Protein AF-0000000076348740 (afdb_homodimer)

Solvent-accessible surface area (backbone atoms only — not comparable to full-atom values): 53067 Å² total; per-residue (Å²): 107,75,66,49,49,44,62,70,42,78,43,50,67,18,38,50,39,52,52,24,49,22,32,22,53,7,40,56,55,18,68,48,60,61,95,83,47,49,73,30,67,56,33,10,26,53,38,8,22,53,42,12,52,74,63,49,71,55,50,65,59,37,42,48,26,45,24,49,51,12,38,31,46,16,34,20,46,49,15,35,67,35,8,61,49,44,65,59,22,62,33,83,80,27,35,62,52,33,49,54,21,46,46,33,50,52,46,27,51,53,51,50,51,53,46,38,74,74,41,100,44,55,65,62,34,46,52,11,18,50,22,7,9,35,46,33,66,62,22,39,49,15,30,37,47,47,27,50,74,69,71,42,86,40,59,53,21,54,48,26,18,62,64,7,28,66,42,14,53,50,24,49,42,52,34,52,50,51,41,48,73,74,68,55,50,76,76,36,61,44,72,55,73,68,44,59,66,50,32,41,38,43,41,39,29,33,26,62,32,67,87,46,42,72,34,26,48,46,55,48,46,68,72,35,97,56,72,66,39,62,60,35,31,33,56,85,91,40,78,41,73,58,43,60,77,39,63,39,45,64,67,23,35,34,34,33,36,22,30,32,82,42,48,68,54,45,33,64,64,31,44,39,66,49,97,56,81,54,68,46,94,77,62,61,60,46,72,76,35,88,70,39,33,60,42,77,36,34,28,55,35,73,88,44,30,35,36,40,46,45,77,59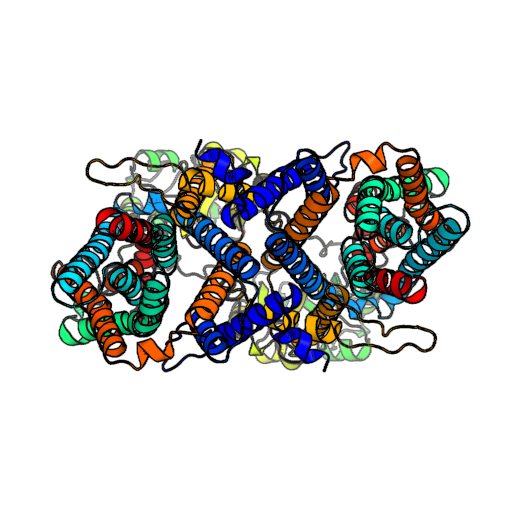,36,44,45,80,74,41,54,25,41,56,52,35,29,35,50,89,93,38,49,37,61,52,42,50,80,37,59,36,41,61,62,28,31,31,34,34,31,17,34,62,69,32,44,52,53,42,34,66,66,37,20,59,49,68,70,66,60,36,58,63,50,62,33,48,51,28,43,44,46,41,54,4,41,53,55,2,57,46,68,40,80,51,91,91,47,92,62,62,48,51,44,32,60,33,42,14,11,25,52,38,16,24,48,45,35,48,42,18,36,76,70,68,41,75,70,62,64,48,68,34,29,46,46,35,48,26,49,52,11,44,39,40,20,33,21,41,52,15,30,68,40,9,69,53,40,63,71,43,50,73,29,73,64,26,53,49,47,33,53,50,10,37,46,49,22,27,49,26,49,44,55,48,50,51,52,50,55,70,64,66,78,54,23,50,40,34,50,49,7,26,52,23,12,40,32,56,32,69,61,38,41,51,52,48,55,73,73,34,80,70,61,44,25,60,42,32,17,65,46,20,26,46,58,39,56,53,51,44,26,50,47,35,30,48,49,49,60,67,72,99,107,76,64,50,49,43,63,70,43,77,44,50,66,17,39,49,38,52,50,24,49,21,33,21,53,7,40,55,55,18,68,48,58,61,95,81,46,48,73,30,68,56,33,10,25,52,40,8,21,52,42,12,52,74,62,51,71,54,50,66,58,36,40,47,25,46,23,50,50,12,39,32,46,16,34,20,48,49,15,35,67,36,9,60,49,43,65,58,22,62,32,82,81,27,36,62,52,34,49,55,21,45,46,33,50,51,47,27,50,51,50,49,52,53,47,39,72,76,41,99,45,55,66,62,32,46,52,10,18,49,22,7,8,34,48,33,63,62,20,40,47,15,30,38,48,47,28,50,74,72,72,40,85,42,60,54,22,54,48,28,18,62,63,6,28,65,43,14,53,50,25,48,42,51,34,51,49,50,42,48,71,73,70,55,50,77,76,35,62,44,73,57,73,68,42,61,68,50,31,40,36,42,42,38,30,33,25,62,31,65,86,46,41,72,34,26,46,46,57,49,44,67,71,62,76,54,74,66,41,62,59,34,30,31,56,85,91,41,77,40,74,57,44,58,76,38,64,38,44,66,66,24,35,34,34,34,35,23,31,32,80,42,48,67,55,46,31,63,63,31,43,40,66,49,95,55,82,52,69,46,95,76,62,60,60,47,74,76,36,90,71,40,34,61,42,78,36,34,27,55,35,72,87,46,31,38,36,38,46,46,76,58,36,42,44,79,74,40,54,26,41,55,49,34,30,34,51,89,93,38,50,38,62,50,43,51,81,38,56,36,41,59,62,27,30,31,33,34,30,17,35,62,69,32,44,51,54,42,35,64,66,35,21,59,49,66,69,66,62,33,56,64,51,61,32,50,52,28,43,45,45,42,53,3,42,54,54,3,58,46,68,41,81,53,93,90,46,92,60,62,48,51,45,32,60,32,43,14,12,26,53,38,15,24,49,44,35,49,43,17,38,76,69,67,40,76,72,62,64,50,68,34,29,45,47,36,49,26,50,51,12,43,40,38,20,33,21,40,51,15,29,68,40,9,69,53,41,64,70,43,50,74,31,72,63,26,54,48,47,35,53,50,10,35,47,49,23,26,49,26,49,43,55,48,50,50,54,51,55,69,65,66,77,54,23,50,40,34,50,50,7,26,51,23,12,41,32,55,31,69,62,39,41,51,53,47,54,73,73,36,80,69,61,44,26,60,41,32,17,64,45,19,27,45,58,37,55,53,50,44,26,51,48,34,29,48,50,49,63,68,72,98

Organism: NCBI:txid165179

Nearest PDB structures (foldseek):
  4g65-assembly1_B  TM=6.252E-01  e=4.532E-05  Vibrio vulnificus CMCP6
  4g65-assembly1_A  TM=5.897E-01  e=9.072E-05  Vibrio vulnificus CMCP6
  4gvl-assembly1_A  TM=4.366E-01  e=5.879E-05  Geobacter sulfurreducens PCA
  4j9u-assembly2_G  TM=5.487E-01  e=6.119E-04  Vibrio parahaemolyticus RIMD 2210633
  4gx5-assembly1_B  TM=3.617E-01  e=1.462E-04  Geobacter sulfurreducens PCA

pLDDT: mean 83.14, std 12.77, range [36.91, 98.0]

InterPro domains:
  IPR006037 Regulator of K+ conductance, C-terminal [PF02080] (209-267)
  IPR006037 Regulator of K+ conductance, C-terminal [PF02080] (304-363)
  IPR006037 Regulator of K+ conductance, C-terminal [PS51202] (189-272)
  IPR006037 Regulator of K+ conductance, C-terminal [PS51202] (280-364)
  IPR006512 YidE/YbjL duplication [PF06826] (19-180)
  IPR006512 YidE/YbjL duplication [PF06826] (376-548)
  IPR006512 YidE/YbjL duplication [TIGR01625] (23-167)
  IPR006512 YidE/YbjL duplication [TIGR01625] (381-535)
  IPR036721 Regulator of K+ conductance, C-terminal domain superfamily [G3DSA:3.30.70.1450] (204-269)
  IPR036721 Regulator of K+ conductance, C-terminal domain superfamily [G3DSA:3.30.70.1450] (293-372)
  IPR036721 Regulator of K+ conductance, C-terminal domain superfamily [SSF116726] (201-270)
  IPR036721 Regulator of K+ conductance, C-term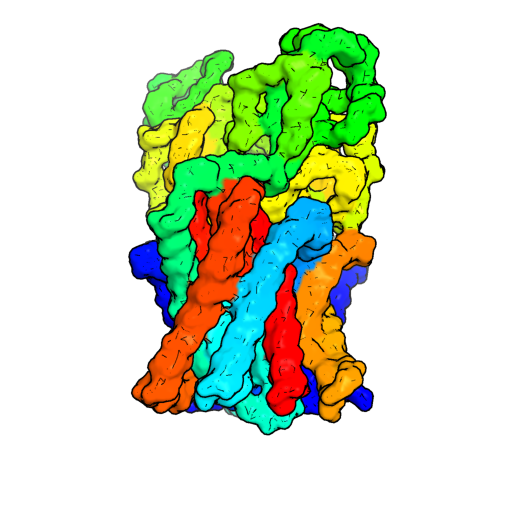inal domain superfamily [SSF116726] (291-364)
  IPR050144 AAE Transporter [PTHR30445] (24-527)

Secondary structure (DSSP, 8-state):
-HHHHHHTS-SHHHHHHHHHHHHHHHHHHHT--BTTB--TTHHHHHHHHHHHHTT----HHHHHHHHHHHHHHHHHHHHHHHHHHHHHHTSHHHHHHHHHHHHHHHHHHHHHHHHHHHTT--HHHHHHHHHHHTT-HHHHHHHHHHHHHTT---HHHHHHHHHHHHHHHHHHHHHHHHHHHHT--HHHHS----TTSB-EEEEEEEE--GGGTT-BHHHHHHH----EEEEEEEETTEEE---TTPBP-TT-EEEEEEEGGGHHHHHHHHEEE-S----STT--HHHH-SS-EEEEEE---GGGTT-BGGGGTHHHHHSEEEEEEEETTEEEE--TTPBP-TT-EEEEEE-HHHHHHHHHHH---HHHHTS--HHHHHHHHHHHHHHHH--B--TT-SS-B--HHHHHHHHHHHHHHHHGGGGT------HHHHHHHHHHHHHHHHHHHHHHHHHHHHHHHSSHHHHHHHHHHHHHHHHHHHHHHHHHHHHT-S-HHHHHHHHHHHTT-HHHHHHHHHHSSSSHHHHHHHHHHHHHHHHHHHHHHHHHHHH-/-HHHHHHTS-SHHHHHHHHHHHHHHHHHHHT--BTTB--TTHHHHHHHHHHHHTT----HHHHHHHHHHHHHHHHHHHHHHHHHHHHHHTSHHHHHHHHHHHHHHHHHHHHHHHHHHHTT--HHHHHHHHHHHTT-HHHHHHHHHHHHHTT---HHHHHHHHHHHHHHHHHHHHHHHHHHHHT--HHHHS----TTSS-EEEEEEEE--GGGTT-BHHHHHHHH---EEEEEEEETTEEE---TTPBP-TT-EEEEEEEGGGHHHHHHHHEEE-S----STT--HHHH-SS-EEEEEE---GGGTT-BGGGGTHHHHHSEEEEEEEETTEEEE--TTPBP-TT-EEEEEE-HHHHHHHHHHH---HHHHTS--HHHHHHHHHHHHHHHHPPB--TT-SS-B--HHHHHHHHHHHHHHHHGGGGT------HHHHHHHHHHHHHHHHHHHHHHHHHHHHHHHSSHHHHHHHHHHHHHHHHHHHHHHHHHHHHT-S-HHHHHHHHHHHTT-HHHHHHHHHHSSSSHHHHHHHHHHHHHHHHHHHHHHHHHHHH-

Radius of gyration: 31.46 Å; Cα contacts (8 Å, |Δi|>4): 2311; chains: 2; bounding box: 86×82×74 Å

Sequence (1104 aa):
MWFNGLIYDHSAVQGIVILSLICTLGLALGKIRVRGISLGIAFVFFVGIIAGHFGLSIDKDMLEFAESFGLTMFVYVLGLYVGPNFFGSMRHEGIALNLWSMAVIVVGTLFSLVLCWLLPVSLPDMVGILCGATTNTPALGAAQQALQQLGLPSGGAALGCAVTYPLGVVGVILAMMTMRKLFVKPADLEIRRNDEDDHTAIGQYIIVNPALNGNTIAEISLLTHRKFIISRVWRGDQVIVPQADTVLHTNDSVLVVTNKDEVSAMSILFGKKVDKDWNREKVDWNAIDAKVESRIIVVTRPGLNGKLLGHLSMRNTYGVNVSRVLRGDIRLLATDDLRLQYGDRLTVVGDPTSIDHVEQFLGNAVKTLNEPNLGAIFLGIILGLAIGTIPFNIPGMTAPVRLGIAGGPIVMGILIGALGPRVHFISYMTRSAGLMLRELGLALYLGCLGLEAGGQFFETVIRPEGLMWVGIGFAITVVPVLIVGLVILKTKKYDFGSICGILCGSMANPMALTYANDTIDGDTPSISYATVYPLGMFVRVIIAQVLIMFFVMWFNGLIYDHSAVQGIVILSLICTLGLALGKIRVRGISLGIAFVFFVGIIAGHFGLSIDKDMLEFAESFGLTMFVYVLGLYVGPNFFGSMRHEGIALNLWSMAVIVVGTLFSLVLCWLLPVSLPDMVGILCGATTNTPALGAAQQALQQLGLPSGGAALGCAVTYPLGVVGVILAMMTMRKLFVKPADLEIRRNDEDDHTAIGQYIIVNPALNGNTIAEISLLTHRKFIISRVWRGDQVIVPQADTVLHTNDSVLVVTNKDEVSAMSILFGKKVDKDWNREKVDWNAIDAKVESRIIVVTRPGLNGKLLGHLSMRNTYGVNVSRVLRGDIRLLATDDLRLQYGDRLTVVGDPTSIDHVEQFLGNAVKTLNEPNLGAIFLGIILGLAIGTIPFNIPGMTAPVRLGIAGGPIVMGILIGALGPRVHFISYMTRSAGLMLRELGLALYLGCLGLEAGGQFFETVIRPEGLMWVGIGFAITVVPVLIVGLVILKTKKYDFGSICGILCGSMANPMALTYANDTIDGDTPSISYATVYPLGMFVRVIIAQVLIMFFV

Foldseek 3Di:
DVVCCLFPPADPNVVVSLLVVLQVVQQVQQVDDDVLFGLHLLSSLVSLLVCLQVPTDYDPVSLVCLQLVLQLLQLLLVLLVLQACQVVLCDDPNVVLQVLLVLLVVVLLVLLVVCVVVDVDDLLLSLLLSCLLLVFVLLLVQLQQLCVVVVHDNLNSLLLNSLANVLSQVLLLVLLVVCCVPPDDPLLQPAPCPLPQQQKAKFKFAAAPQVQAFPFQLRLCVVDVFDKDWQWKDDPPDIDGHDRRDRDHHRIMTIMMGGSVCPVVVCVSRPGTDPDGPVDPDDLPCVVDVFKDKDWAAQADLVQQFPFLLVVPLCPPLVKDFQWKCDPNGIDGNDRRDRDHHGITTTIMGGPVSVVVVNVVRPRPPPSLPDAPVVLSVVLQVQLQVQQPDFDDDPQFPGTFGSHSSQSSSVSSSCCSNCVSNVSNRNDDDPVRSVVSNSSSVSSNSSSSSNVNSNCNCVCCVDPNNVVSNVSSSCSSNVSLNVSLVVVVVVSPHRSLLSQLSSCLSSVHVSSLVVSPVPRDDCNSVSSSSSNNSVNSNVSSVSSRCSSRNPD/DVVCCLFPPADPNVVVSLLVVLQVVQQVQQPDDDVLFGLHLLSSLVSLLVCLQVPTDYDPVSLVCLQLVLQLLQLLLVLLVLQACQVVLCDDVNVVLQVLLVLLVVCLLVLLVVCVVVDVDDLLLSLLLSCLLLVFVLLLVLLQQLCVVVVHDNLNSLLLNSLANVLSQVLLLVLLVVCCVPPDDPLLQPAPCPLPQQQKFKFKFAAAPQVQAFPFQLRLCVVPVFDKDWQWKDDPPDIDGHDRRDRDHHGIMTIMMHTSVCPVVVCVSRPGTDPDGPVDPDDLPCVVDVFKDKDWAAQADLVQQFPFLLVVPLCVPLVKDFQWKCDPNGIDGNDRRDRDHHGITTTIMGGPVSVVVVNVVRPRPPVSLPDAPVVLSVVLQVQLQVQQPDFDDDPQFPGTFGLHSSQSSSVSSSCCSNCVSVVSNRNDDDPVRSVVSSSSSVSSNSSSSSNVNSNCNCVCCVDPNNVVSNVSSSCSSNVSLNVSLVVVVVVVPHRSLLSQLSSCLSSVHVSSLVVSPVPRDDCNSVSSSSSNNSVNSNVSSVSSRCSSRNPD

Structure (mmCIF, N/CA/C/O backbone):
data_AF-0000000076348740-model_v1
#
loop_
_entity.id
_entity.type
_entity.pdbx_description
1 polymer 'Putative transporter'
#
loop_
_atom_site.group_PDB
_atom_site.id
_atom_site.type_symbol
_atom_site.label_atom_id
_atom_site.label_alt_id
_atom_site.label_comp_id
_atom_site.label_asym_id
_atom_site.label_entity_id
_atom_site.label_seq_id
_atom_site.pdbx_PDB_ins_code
_atom_site.Cartn_x
_atom_site.Cartn_y
_atom_site.Cartn_z
_atom_site.occupancy
_atom_site.B_iso_or_equiv
_atom_site.auth_seq_id
_atom_site.auth_comp_id
_atom_site.auth_asym_id
_atom_site.auth_atom_id
_atom_site.pdbx_PDB_model_num
ATOM 1 N N . MET A 1 1 ? 4.301 -15.336 -33.25 1 54.78 1 MET A N 1
ATOM 2 C CA . MET A 1 1 ? 4.867 -14.055 -32.812 1 54.78 1 MET A CA 1
ATOM 3 C C . MET A 1 1 ? 4.977 -13.992 -31.297 1 54.78 1 MET A C 1
ATOM 5 O O . MET A 1 1 ? 4.238 -14.672 -30.578 1 54.78 1 MET A O 1
ATOM 9 N N . TRP A 1 2 ? 6.055 -13.578 -30.859 1 63.94 2 TRP A N 1
ATOM 10 C CA . TRP A 1 2 ? 6.418 -13.57 -29.453 1 63.94 2 TRP A CA 1
ATOM 11 C C . TRP A 1 2 ? 5.262 -13.07 -28.594 1 63.94 2 TRP A C 1
ATOM 13 O O . TRP A 1 2 ? 5.102 -13.5 -27.453 1 63.94 2 TRP A O 1
ATOM 23 N N . PHE A 1 3 ? 4.371 -12.383 -29.203 1 72.5 3 PHE A N 1
ATOM 24 C CA . PHE A 1 3 ? 3.26 -11.828 -28.438 1 72.5 3 PHE A CA 1
ATOM 25 C C . PHE A 1 3 ? 2.17 -12.867 -28.234 1 72.5 3 PHE A C 1
ATOM 27 O O . PHE A 1 3 ? 1.405 -12.797 -27.266 1 72.5 3 PHE A O 1
ATOM 34 N N . ASN A 1 4 ? 2.162 -13.828 -29.094 1 72 4 ASN A N 1
ATOM 35 C CA . ASN A 1 4 ? 1.134 -14.852 -28.953 1 72 4 ASN A CA 1
ATOM 36 C C . ASN A 1 4 ? 1.353 -15.703 -27.719 1 72 4 ASN A C 1
ATOM 38 O O . ASN A 1 4 ? 0.391 -16.125 -27.078 1 72 4 ASN A O 1
ATOM 42 N N . GLY A 1 5 ? 2.605 -15.844 -27.375 1 74.12 5 GLY A N 1
ATOM 43 C CA . GLY A 1 5 ? 2.914 -16.609 -26.188 1 74.12 5 GLY A CA 1
ATOM 44 C C . GLY A 1 5 ? 2.506 -15.914 -24.906 1 74.12 5 GLY A C 1
ATOM 45 O O . GLY A 1 5 ? 2.189 -16.562 -23.906 1 74.12 5 GLY A O 1
ATOM 46 N N . LEU A 1 6 ? 2.373 -14.672 -25.062 1 79.88 6 LEU A N 1
ATOM 47 C CA . LEU A 1 6 ? 2.01 -13.883 -23.891 1 79.88 6 LEU A CA 1
ATOM 48 C C . LEU A 1 6 ? 0.513 -13.977 -23.625 1 79.88 6 LEU A C 1
ATOM 50 O O . LEU A 1 6 ? 0.07 -13.742 -22.5 1 79.88 6 LEU A O 1
ATOM 54 N N . ILE A 1 7 ? -0.217 -14.438 -24.625 1 82.81 7 ILE A N 1
ATOM 55 C CA . ILE A 1 7 ? -1.665 -14.352 -24.469 1 82.81 7 ILE A CA 1
ATOM 56 C C . ILE A 1 7 ? -2.271 -15.75 -24.469 1 82.81 7 ILE A C 1
ATOM 58 O O . ILE A 1 7 ? -3.229 -16.016 -23.734 1 82.81 7 ILE A O 1
ATOM 62 N N . TYR A 1 8 ? -1.641 -16.75 -25.156 1 81.44 8 TYR A N 1
ATOM 63 C CA . TYR A 1 8 ? -2.383 -17.969 -25.391 1 81.44 8 TYR A CA 1
ATOM 64 C C . TYR A 1 8 ? -1.697 -19.156 -24.734 1 81.44 8 TYR A C 1
ATOM 66 O O . TYR A 1 8 ? -2.344 -20.156 -24.422 1 81.44 8 TYR A O 1
ATOM 74 N N . ASP A 1 9 ? -0.417 -19.062 -24.484 1 82.12 9 ASP A N 1
ATOM 75 C CA . ASP A 1 9 ? 0.283 -20.188 -23.859 1 82.12 9 ASP A CA 1
ATOM 76 C C . ASP A 1 9 ? 0.207 -20.094 -22.328 1 82.12 9 ASP A C 1
ATOM 78 O O . ASP A 1 9 ? 0.736 -19.156 -21.734 1 82.12 9 ASP A O 1
ATOM 82 N N . HIS A 1 10 ? -0.442 -21.141 -21.828 1 86.38 10 HIS A N 1
ATOM 83 C CA . HIS A 1 10 ? -0.623 -21.125 -20.375 1 86.38 10 HIS A CA 1
ATOM 84 C C . HIS A 1 10 ? 0.719 -21.156 -19.656 1 86.38 10 HIS A C 1
ATOM 86 O O . HIS A 1 10 ? 1.498 -22.094 -19.844 1 86.38 10 HIS A O 1
ATOM 92 N N . SER A 1 11 ? 1.05 -20.125 -19.062 1 89.38 11 SER A N 1
ATOM 93 C CA . SER A 1 11 ? 2.219 -19.938 -18.219 1 89.38 11 SER A CA 1
ATOM 94 C C . SER A 1 11 ? 1.945 -18.891 -17.125 1 89.38 11 SER A C 1
ATOM 96 O O . SER A 1 11 ? 0.912 -18.219 -17.141 1 89.38 11 SER A O 1
ATOM 98 N N . ALA A 1 12 ? 2.781 -18.875 -16.172 1 91.06 12 ALA A N 1
ATOM 99 C CA . ALA A 1 12 ? 2.625 -17.891 -15.109 1 91.06 12 ALA A CA 1
ATOM 100 C C . ALA A 1 12 ? 2.648 -16.469 -15.68 1 91.06 12 ALA A C 1
ATOM 102 O O . ALA A 1 12 ? 1.854 -15.625 -15.273 1 91.06 12 ALA A O 1
ATOM 103 N N . VAL A 1 13 ? 3.502 -16.266 -16.641 1 90.25 13 VAL A N 1
ATOM 104 C CA . VAL A 1 13 ? 3.641 -14.945 -17.266 1 90.25 13 VAL A CA 1
ATOM 105 C C . VAL A 1 13 ? 2.357 -14.586 -18 1 90.25 13 VAL A C 1
ATOM 107 O O . VAL A 1 13 ? 1.868 -13.453 -17.906 1 90.25 13 VAL A O 1
ATOM 110 N N . GLN A 1 14 ? 1.89 -15.523 -18.734 1 93.56 14 GLN A N 1
ATOM 111 C CA . GLN A 1 14 ? 0.645 -15.312 -19.469 1 93.56 14 GLN A CA 1
ATOM 112 C C . GLN A 1 14 ? -0.504 -14.992 -18.516 1 93.56 14 GLN A C 1
ATOM 114 O O . GLN A 1 14 ? -1.33 -14.125 -18.797 1 93.56 14 GLN A O 1
ATOM 119 N N . GLY A 1 15 ? -0.578 -15.719 -17.406 1 95.19 15 GLY A N 1
ATOM 120 C CA . GLY A 1 15 ? -1.602 -15.438 -16.406 1 95.19 15 GLY A CA 1
ATOM 121 C C . GLY A 1 15 ? -1.53 -14.023 -15.867 1 95.19 15 GLY A C 1
ATOM 122 O O . GLY A 1 15 ? -2.559 -13.359 -15.711 1 95.19 15 GLY A O 1
ATOM 123 N N . ILE A 1 16 ? -0.339 -13.594 -15.625 1 96.38 16 ILE A N 1
ATOM 124 C CA . ILE A 1 16 ? -0.127 -12.25 -15.094 1 96.38 16 ILE A CA 1
ATOM 125 C C . ILE A 1 16 ? -0.538 -11.211 -16.141 1 96.38 16 ILE A C 1
ATOM 127 O O . ILE A 1 16 ? -1.159 -10.203 -15.797 1 96.38 16 ILE A O 1
ATOM 131 N N . VAL A 1 17 ? -0.234 -11.453 -17.359 1 95.81 17 VAL A N 1
ATOM 132 C CA . VAL A 1 17 ? -0.548 -10.523 -18.438 1 95.81 17 VAL A CA 1
ATOM 133 C C . VAL A 1 17 ? -2.062 -10.398 -18.594 1 95.81 17 VAL A C 1
ATOM 135 O O . VAL A 1 17 ? -2.594 -9.289 -18.688 1 95.81 17 VAL A O 1
ATOM 138 N N . ILE A 1 18 ? -2.723 -11.508 -18.609 1 96.81 18 ILE A N 1
ATOM 139 C CA . ILE A 1 18 ? -4.168 -11.508 -18.812 1 96.81 18 ILE A CA 1
ATOM 140 C C . ILE A 1 18 ? -4.848 -10.797 -17.641 1 96.81 18 ILE A C 1
ATOM 142 O O . ILE A 1 18 ? -5.719 -9.945 -17.844 1 96.81 18 ILE A O 1
ATOM 146 N N . LEU A 1 19 ? -4.473 -11.117 -16.438 1 97.69 19 LEU A N 1
ATOM 147 C CA . LEU A 1 19 ? -5.078 -10.492 -15.266 1 97.69 19 LEU A CA 1
ATOM 148 C C . LEU A 1 19 ? -4.77 -9 -15.227 1 97.69 19 LEU A C 1
ATOM 150 O O . LEU A 1 19 ? -5.625 -8.188 -14.859 1 97.69 19 LEU A O 1
ATOM 154 N N . SER A 1 20 ? -3.547 -8.68 -15.586 1 97.56 20 SER A N 1
ATOM 155 C CA . SER A 1 20 ? -3.172 -7.27 -15.625 1 97.56 20 SER A CA 1
ATOM 156 C C . SER A 1 20 ? -3.967 -6.512 -16.688 1 97.56 20 SER A C 1
ATOM 158 O O . SER A 1 20 ? -4.332 -5.352 -16.484 1 97.56 20 SER A O 1
ATOM 160 N N . LEU A 1 21 ? -4.18 -7.145 -17.75 1 97.12 21 LEU A N 1
ATOM 161 C CA . LEU A 1 21 ? -4.969 -6.539 -18.828 1 97.12 21 LEU A CA 1
ATOM 162 C C . LEU A 1 21 ? -6.398 -6.277 -18.359 1 97.12 21 LEU A C 1
ATOM 164 O O . LEU A 1 21 ? -6.941 -5.191 -18.578 1 97.12 21 LEU A O 1
ATOM 168 N N . ILE A 1 22 ? -6.965 -7.242 -17.766 1 97.81 22 ILE A N 1
ATOM 169 C CA . ILE A 1 22 ? -8.32 -7.137 -17.25 1 97.81 22 ILE A CA 1
ATOM 170 C C . ILE A 1 22 ? -8.398 -6.012 -16.219 1 97.81 22 ILE A C 1
ATOM 172 O O . ILE A 1 22 ? -9.305 -5.176 -16.266 1 97.81 22 ILE A O 1
ATOM 176 N N . CYS A 1 23 ? -7.438 -5.973 -15.312 1 97.31 23 CYS A N 1
ATOM 177 C CA . CYS A 1 23 ? -7.426 -4.973 -14.258 1 97.31 23 CYS A CA 1
ATOM 178 C C . CYS A 1 23 ? -7.188 -3.578 -14.828 1 97.31 23 CYS A C 1
ATOM 180 O O . CYS A 1 23 ? -7.836 -2.615 -14.414 1 97.31 23 CYS A O 1
ATOM 182 N N . THR A 1 24 ? -6.273 -3.477 -15.781 1 96.62 24 THR A N 1
ATOM 183 C CA . THR A 1 24 ? -5.969 -2.189 -16.391 1 96.62 24 THR A CA 1
ATOM 184 C C . THR A 1 24 ? -7.207 -1.615 -17.078 1 96.62 24 THR A C 1
ATOM 186 O O . THR A 1 24 ? -7.582 -0.468 -16.844 1 96.62 24 THR A O 1
ATOM 189 N N . LEU A 1 25 ? -7.812 -2.391 -17.859 1 97.12 25 LEU A N 1
ATOM 190 C CA . LEU A 1 25 ? -8.969 -1.927 -18.625 1 97.12 25 LEU A CA 1
ATOM 191 C C . LEU A 1 25 ? -10.164 -1.697 -17.703 1 97.12 25 LEU A C 1
ATOM 193 O O . LEU A 1 25 ? -10.891 -0.717 -17.859 1 97.12 25 LEU A O 1
ATOM 197 N N . GLY A 1 26 ? -10.352 -2.611 -16.797 1 96.44 26 GLY A N 1
ATOM 198 C CA . GLY A 1 26 ? -11.453 -2.459 -15.859 1 96.44 26 GLY A CA 1
ATOM 199 C C . GLY A 1 26 ? -11.336 -1.209 -15.008 1 96.44 26 GLY A C 1
ATOM 200 O O . GLY A 1 26 ? -12.312 -0.467 -14.852 1 96.44 26 GLY A O 1
ATOM 201 N N . LEU A 1 27 ? -10.188 -0.972 -14.461 1 93.19 27 LEU A N 1
ATOM 202 C CA . LEU A 1 27 ? -9.977 0.186 -13.602 1 93.19 27 LEU A CA 1
ATOM 203 C C . LEU A 1 27 ? -10.008 1.479 -14.406 1 93.19 27 LEU A C 1
ATOM 205 O O . LEU A 1 27 ? -10.453 2.518 -13.906 1 93.19 27 LEU A O 1
ATOM 209 N N . ALA A 1 28 ? -9.531 1.426 -15.641 1 92.19 28 ALA A N 1
ATOM 210 C CA . ALA A 1 28 ? -9.625 2.588 -16.516 1 92.19 28 ALA A CA 1
ATOM 211 C C . ALA A 1 28 ? -11.086 2.955 -16.781 1 92.19 28 ALA A C 1
ATOM 213 O O . ALA A 1 28 ? -11.453 4.133 -16.75 1 92.19 28 ALA A O 1
ATOM 214 N N . LEU A 1 29 ? -11.875 1.987 -17.031 1 92.88 29 LEU A N 1
ATOM 215 C CA . LEU A 1 29 ? -13.297 2.215 -17.266 1 92.88 29 LEU A CA 1
ATOM 216 C C . LEU A 1 29 ? -14 2.688 -16 1 92.88 29 LEU A C 1
ATOM 218 O O . LEU A 1 29 ? -14.984 3.422 -16.078 1 92.88 29 LEU A O 1
ATOM 222 N N . GLY A 1 30 ? -13.508 2.215 -14.922 1 89.38 30 GLY A N 1
ATOM 223 C CA . GLY A 1 30 ? -14.086 2.602 -13.641 1 89.38 30 GLY A CA 1
ATOM 224 C C . GLY A 1 30 ? -13.969 4.086 -13.359 1 89.38 30 GLY A C 1
ATOM 225 O O . GLY A 1 30 ? -14.734 4.633 -12.562 1 89.38 30 GLY A O 1
ATOM 226 N N . LYS A 1 31 ? -13.055 4.734 -14.023 1 82.75 31 LYS A N 1
ATOM 227 C CA . LYS A 1 31 ? -12.852 6.164 -13.805 1 82.75 31 LYS A CA 1
ATOM 228 C C . LYS A 1 31 ? -13.828 6.992 -14.633 1 82.75 31 LYS A C 1
ATOM 230 O O . LYS A 1 31 ? -14.023 8.18 -14.367 1 82.75 31 LYS A O 1
ATOM 235 N N . ILE A 1 32 ? -14.43 6.371 -15.547 1 85.75 32 ILE A N 1
ATOM 236 C CA . ILE A 1 32 ? -15.383 7.074 -16.406 1 85.75 32 ILE A CA 1
ATOM 237 C C . ILE A 1 32 ? -16.703 7.25 -15.664 1 85.75 32 ILE A C 1
ATOM 239 O O . ILE A 1 32 ? -17.25 6.285 -15.125 1 85.75 32 ILE A O 1
ATOM 243 N N . ARG A 1 33 ? -17.172 8.484 -15.664 1 82.75 33 ARG A N 1
ATOM 244 C CA . ARG A 1 33 ? -18.438 8.789 -15 1 82.75 33 ARG A CA 1
ATOM 245 C C . ARG A 1 33 ? -19.5 9.18 -16.016 1 82.75 33 ARG A C 1
ATOM 247 O O . ARG A 1 33 ? -19.234 9.945 -16.938 1 82.75 33 ARG A O 1
ATOM 254 N N . VAL A 1 34 ? -20.547 8.445 -15.969 1 82.25 34 VAL A N 1
ATOM 255 C CA . VAL A 1 34 ? -21.703 8.781 -16.781 1 82.25 34 VAL A CA 1
ATOM 256 C C . VAL A 1 34 ? -22.781 9.438 -15.906 1 82.25 34 VAL A C 1
ATOM 258 O O . VAL A 1 34 ? -23.359 8.781 -15.039 1 82.25 34 VAL A O 1
ATOM 261 N N . ARG A 1 35 ? -23.062 10.695 -16.156 1 77.56 35 ARG A N 1
ATOM 262 C CA . ARG A 1 35 ? -24.016 11.477 -15.383 1 77.56 35 ARG A CA 1
ATOM 263 C C . ARG A 1 35 ? -23.641 11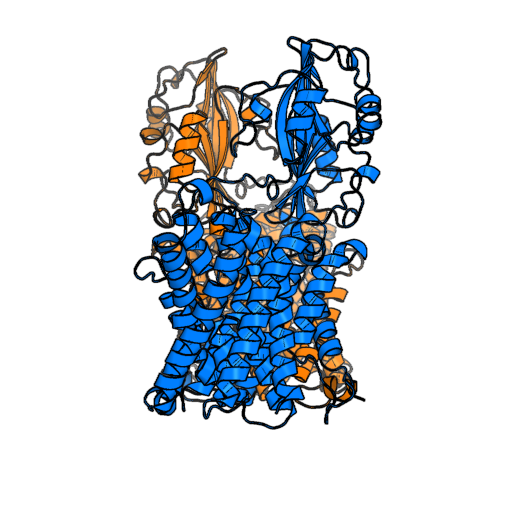.492 -13.898 1 77.56 35 ARG A C 1
ATOM 265 O O . ARG A 1 35 ? -24.5 11.281 -13.039 1 77.56 35 ARG A O 1
ATOM 272 N N . GLY A 1 36 ? -22.328 11.414 -13.688 1 71.31 36 GLY A N 1
ATOM 273 C CA . GLY A 1 36 ? -21.797 11.547 -12.344 1 71.31 36 GLY A CA 1
ATOM 274 C C . GLY A 1 36 ? -21.688 10.227 -11.609 1 71.31 36 GLY A C 1
ATOM 275 O O . GLY A 1 36 ? -21.266 10.18 -10.453 1 71.31 36 GLY A O 1
ATOM 276 N N . ILE A 1 37 ? -22.094 9.125 -12.234 1 78.19 37 ILE A N 1
ATOM 277 C CA . ILE A 1 37 ? -22.109 7.824 -11.562 1 78.19 37 ILE A CA 1
ATOM 278 C C . ILE A 1 37 ? -21.094 6.895 -12.242 1 78.19 37 ILE A C 1
ATOM 280 O O . ILE A 1 37 ? -20.984 6.871 -13.469 1 78.19 37 ILE A O 1
ATOM 284 N N . SER A 1 38 ? -20.234 6.25 -11.477 1 83.31 38 SER A N 1
ATOM 285 C CA . SER A 1 38 ? -19.328 5.227 -11.977 1 83.31 38 SER A CA 1
ATOM 286 C C . SER A 1 38 ? -19.5 3.914 -11.227 1 83.31 38 SER A C 1
ATOM 288 O O . SER A 1 38 ? -19.859 3.914 -10.047 1 83.31 38 SER A O 1
ATOM 290 N N . LEU A 1 39 ? -19.312 2.795 -11.859 1 84.56 39 LEU A N 1
ATOM 291 C CA . LEU A 1 39 ? -19.375 1.489 -11.211 1 84.56 39 LEU A CA 1
ATOM 292 C C . LEU A 1 39 ? -18.047 1.157 -10.523 1 84.56 39 LEU A C 1
ATOM 294 O O . LEU A 1 39 ? -17.953 0.161 -9.805 1 84.56 39 LEU A O 1
ATOM 298 N N . GLY A 1 40 ? -17.062 2.002 -10.781 1 85.75 40 GLY A N 1
ATOM 299 C CA . GLY A 1 40 ? -15.789 1.871 -10.094 1 85.75 40 GLY A CA 1
ATOM 300 C C . GLY A 1 40 ? -15.062 0.576 -10.414 1 85.75 40 GLY A C 1
ATOM 301 O O . GLY A 1 40 ? -14.898 0.225 -11.586 1 85.75 40 GLY A O 1
ATOM 302 N N . ILE A 1 41 ? -14.664 -0.159 -9.367 1 88.12 41 ILE A N 1
ATOM 303 C CA . ILE A 1 41 ? -13.805 -1.329 -9.492 1 88.12 41 ILE A CA 1
ATOM 304 C C . ILE A 1 41 ? -14.617 -2.51 -10.023 1 88.12 41 ILE A C 1
ATOM 306 O O . ILE A 1 41 ? -14.047 -3.508 -10.477 1 88.12 41 ILE A O 1
ATOM 310 N N . ALA A 1 42 ? -15.938 -2.428 -10.07 1 88.94 42 ALA A N 1
ATOM 311 C CA . ALA A 1 42 ? -16.797 -3.488 -10.594 1 88.94 42 ALA A CA 1
ATOM 312 C C . ALA A 1 42 ? -16.547 -3.713 -12.086 1 88.94 42 ALA A C 1
ATOM 314 O O . ALA A 1 42 ? -16.812 -4.797 -12.609 1 88.94 42 ALA A O 1
ATOM 315 N N . PHE A 1 43 ? -16.047 -2.719 -12.742 1 93.81 43 PHE A N 1
ATOM 316 C CA . PHE A 1 43 ? -15.758 -2.85 -14.164 1 93.81 43 PHE A CA 1
ATOM 317 C C . PHE A 1 43 ? -14.695 -3.912 -14.398 1 93.81 43 PHE A C 1
ATOM 319 O O . PHE A 1 43 ? -14.602 -4.48 -15.492 1 93.81 43 PHE A O 1
ATOM 326 N N . VAL A 1 44 ? -13.844 -4.168 -13.445 1 95.5 44 VAL A N 1
ATOM 327 C CA . VAL A 1 44 ? -12.867 -5.242 -13.57 1 95.5 44 VAL A CA 1
ATOM 328 C C . VAL A 1 44 ? -13.578 -6.578 -13.758 1 95.5 44 VAL A C 1
ATOM 330 O O . VAL A 1 44 ? -13.141 -7.418 -14.547 1 95.5 44 VAL A O 1
ATOM 333 N N . PHE A 1 45 ? -14.641 -6.742 -12.992 1 93.94 45 PHE A N 1
ATOM 334 C CA . PHE A 1 45 ? -15.477 -7.93 -13.117 1 93.94 45 PHE A CA 1
ATOM 335 C C . PHE A 1 45 ? -16.031 -8.062 -14.531 1 93.94 45 PHE A C 1
ATOM 337 O O . PHE A 1 45 ? -15.953 -9.133 -15.133 1 93.94 45 PHE A O 1
ATOM 344 N N . PHE A 1 46 ? -16.484 -7.043 -15.125 1 93.75 46 PHE A N 1
ATOM 345 C CA . PHE A 1 46 ? -17.125 -7.047 -16.438 1 93.75 46 PHE A CA 1
ATOM 346 C C . PHE A 1 46 ? -16.094 -7.262 -17.531 1 93.75 46 PHE A C 1
ATOM 348 O O . PHE A 1 46 ? -16.359 -7.969 -18.516 1 93.75 46 PHE A O 1
ATOM 355 N N . VAL A 1 47 ? -14.992 -6.598 -17.391 1 96.44 47 VAL A N 1
ATOM 356 C CA . VAL A 1 47 ? -13.938 -6.812 -18.375 1 96.44 47 VAL A CA 1
ATOM 357 C C . VAL A 1 47 ? -13.461 -8.266 -18.312 1 96.44 47 VAL A C 1
ATOM 359 O O . VAL A 1 47 ? -13.117 -8.859 -19.344 1 96.44 47 VAL A O 1
ATOM 362 N N . GLY A 1 48 ? -13.383 -8.805 -17.109 1 96.56 48 GLY A N 1
ATOM 363 C CA . GLY A 1 48 ? -13.086 -10.227 -16.984 1 96.56 48 GLY A CA 1
ATOM 364 C C . GLY A 1 48 ? -14.062 -11.109 -17.734 1 96.56 48 GLY A C 1
ATOM 365 O O . GLY A 1 48 ? -13.656 -12.047 -18.422 1 96.56 48 GLY A O 1
ATOM 366 N N . ILE A 1 49 ? -15.312 -10.805 -17.641 1 93.88 49 ILE A N 1
ATOM 367 C CA . ILE A 1 49 ? -16.359 -11.562 -18.328 1 93.88 49 ILE A CA 1
ATOM 368 C C . ILE A 1 49 ? -16.141 -11.477 -19.844 1 93.88 49 ILE A C 1
ATOM 370 O O . ILE A 1 49 ? -16.219 -12.484 -20.547 1 93.88 49 ILE A O 1
ATOM 374 N N . ILE A 1 50 ? -15.898 -10.281 -20.312 1 95.06 50 ILE A N 1
ATOM 375 C CA . ILE A 1 50 ? -15.688 -10.07 -21.75 1 95.06 50 ILE A CA 1
ATOM 376 C C . ILE A 1 50 ? -14.469 -10.859 -22.203 1 95.06 50 ILE A C 1
ATOM 378 O O . ILE A 1 50 ? -14.492 -11.492 -23.266 1 95.06 50 ILE A O 1
ATOM 382 N N . ALA A 1 51 ? -13.414 -10.812 -21.438 1 95.75 51 ALA A N 1
ATOM 383 C CA . ALA A 1 51 ? -12.203 -11.555 -21.766 1 95.75 51 ALA A CA 1
ATOM 384 C C . ALA A 1 51 ? -12.477 -13.055 -21.828 1 95.75 51 ALA A C 1
ATOM 386 O O . ALA A 1 51 ? -12.016 -13.742 -22.75 1 95.75 51 ALA A O 1
ATOM 387 N N . GLY A 1 52 ? -13.188 -13.539 -20.844 1 93.81 52 GLY A N 1
ATOM 388 C CA . GLY A 1 52 ? -13.555 -14.945 -20.844 1 93.81 52 GLY A CA 1
ATOM 389 C C . GLY A 1 52 ? -14.43 -15.336 -22.031 1 93.81 52 GLY A C 1
ATOM 390 O O . GLY A 1 52 ? -14.289 -16.422 -22.578 1 93.81 52 GLY A O 1
ATOM 391 N N . HIS A 1 53 ? -15.266 -14.477 -22.406 1 92.25 53 HIS A N 1
ATOM 392 C CA . HIS A 1 53 ? -16.156 -14.719 -23.531 1 92.25 53 HIS A CA 1
ATOM 393 C C . HIS A 1 53 ? -15.383 -14.812 -24.828 1 92.25 53 HIS A C 1
ATOM 395 O O . HIS A 1 53 ? -15.734 -15.609 -25.703 1 92.25 53 HIS A O 1
ATOM 401 N N . PHE A 1 54 ? -14.367 -14.031 -24.953 1 92.56 54 PHE A N 1
ATOM 402 C CA . PHE A 1 54 ? -13.57 -14.031 -26.172 1 92.56 54 PHE A CA 1
ATOM 403 C C . PHE A 1 54 ? -12.547 -15.164 -26.156 1 92.56 54 PHE A C 1
ATOM 405 O O . PHE A 1 54 ? -11.68 -15.242 -27.031 1 92.56 54 PHE A O 1
ATOM 412 N N . GLY A 1 55 ? -12.586 -15.938 -25.125 1 90.38 55 GLY A N 1
ATOM 413 C CA . GLY A 1 55 ? -11.812 -17.172 -25.141 1 90.38 55 GLY A CA 1
ATOM 414 C C . GLY A 1 55 ? -10.5 -17.062 -24.391 1 90.38 55 GLY A C 1
ATOM 415 O O . GLY A 1 55 ? -9.695 -17.984 -24.406 1 90.38 55 GLY A O 1
ATOM 416 N N . LEU A 1 56 ? -10.234 -15.992 -23.75 1 93.44 56 LEU A N 1
ATOM 417 C CA . LEU A 1 56 ? -9.031 -15.898 -22.922 1 93.44 56 LEU A CA 1
ATOM 418 C C . LEU A 1 56 ? -9.164 -16.766 -21.672 1 93.44 56 LEU A C 1
ATOM 420 O O . LEU A 1 56 ? -10.25 -16.844 -21.078 1 93.44 56 LEU A O 1
ATOM 424 N N . SER A 1 57 ? -8.094 -17.469 -21.375 1 93 57 SER A N 1
ATOM 425 C CA . SER A 1 57 ? -8.109 -18.312 -20.188 1 93 57 SER A CA 1
ATOM 426 C C . SER A 1 57 ? -6.727 -18.406 -19.547 1 93 57 SER A C 1
ATOM 428 O O . SER A 1 57 ? -5.715 -18.156 -20.203 1 93 57 SER A O 1
ATOM 430 N N . ILE A 1 58 ? -6.742 -18.656 -18.297 1 94.75 58 ILE A N 1
ATOM 431 C CA . ILE A 1 58 ? -5.535 -18.891 -17.5 1 94.75 58 ILE A CA 1
ATOM 432 C C . ILE A 1 58 ? -5.598 -20.281 -16.875 1 94.75 58 ILE A C 1
ATOM 434 O O . ILE A 1 58 ? -6.672 -20.875 -16.781 1 94.75 58 ILE A O 1
ATOM 438 N N . ASP A 1 59 ? -4.398 -20.891 -16.656 1 94.94 59 ASP A N 1
ATOM 439 C CA . ASP A 1 59 ? -4.355 -22.172 -15.969 1 94.94 59 ASP A CA 1
ATOM 440 C C . ASP A 1 59 ? -5.289 -22.188 -14.766 1 94.94 59 ASP A C 1
ATOM 442 O O . ASP A 1 59 ? -5.344 -21.219 -14.008 1 94.94 59 ASP A O 1
ATOM 446 N N . LYS A 1 60 ? -6.008 -23.297 -14.641 1 93.5 60 LYS A N 1
ATOM 447 C CA . LYS A 1 60 ? -7.07 -23.391 -13.648 1 93.5 60 LYS A CA 1
ATOM 448 C C . LYS A 1 60 ? -6.516 -23.219 -12.234 1 93.5 60 LYS A C 1
ATOM 450 O O . LYS A 1 60 ? -7.102 -22.5 -11.414 1 93.5 60 LYS A O 1
ATOM 455 N N . ASP A 1 61 ? -5.426 -23.875 -11.875 1 94.88 61 ASP A N 1
ATOM 456 C CA . ASP A 1 61 ? -4.84 -23.797 -10.539 1 94.88 61 ASP A CA 1
ATOM 457 C C . ASP A 1 61 ? -4.305 -22.406 -10.25 1 94.88 61 ASP A C 1
ATOM 459 O O . ASP A 1 61 ? -4.438 -21.891 -9.141 1 94.88 61 ASP A O 1
ATOM 463 N N . MET A 1 62 ? -3.721 -21.812 -11.312 1 96.38 62 MET A N 1
ATOM 464 C CA . MET A 1 62 ? -3.217 -20.453 -11.164 1 96.38 62 MET A CA 1
ATOM 465 C C . MET A 1 62 ? -4.359 -19.469 -10.914 1 96.38 62 MET A C 1
ATOM 467 O O . MET A 1 62 ? -4.238 -18.578 -10.078 1 96.38 62 MET A O 1
ATOM 471 N N . LEU A 1 63 ? -5.406 -19.703 -11.648 1 96.06 63 LEU A N 1
ATOM 472 C CA . LEU A 1 63 ? -6.578 -18.844 -11.516 1 96.06 63 LEU A CA 1
ATOM 473 C C . LEU A 1 63 ? -7.191 -18.984 -10.117 1 96.06 63 LEU A C 1
ATOM 475 O O . LEU A 1 63 ? -7.539 -17.984 -9.492 1 96.06 63 LEU A O 1
ATOM 479 N N . GLU A 1 64 ? -7.332 -20.172 -9.656 1 93.5 64 GLU A N 1
ATOM 480 C CA . GLU A 1 64 ? -7.91 -20.422 -8.344 1 93.5 64 GLU A CA 1
ATOM 481 C C . GLU A 1 64 ? -7.074 -19.781 -7.238 1 93.5 64 GLU A C 1
ATOM 483 O O . GLU A 1 64 ? -7.617 -19.25 -6.273 1 93.5 64 GLU A O 1
ATOM 488 N N . PHE A 1 65 ? -5.816 -19.859 -7.359 1 96.25 65 PHE A N 1
ATOM 489 C CA . PHE A 1 65 ? -4.926 -19.266 -6.367 1 96.25 65 PHE A CA 1
ATOM 490 C C . PHE A 1 65 ? -5.059 -17.75 -6.363 1 96.25 65 PHE A C 1
ATOM 492 O O . PHE A 1 65 ? -5.199 -17.141 -5.305 1 96.25 65 PHE A O 1
ATOM 499 N N . ALA A 1 66 ? -4.973 -17.156 -7.574 1 97.25 66 ALA A N 1
ATOM 500 C CA . ALA A 1 66 ? -5.066 -15.703 -7.691 1 97.25 66 ALA A CA 1
ATOM 501 C C . ALA A 1 66 ? -6.395 -15.195 -7.133 1 97.25 66 ALA A C 1
ATOM 503 O O . ALA A 1 66 ? -6.434 -14.172 -6.449 1 97.25 66 ALA A O 1
ATOM 504 N N . GLU A 1 67 ? -7.422 -15.922 -7.43 1 95.38 67 GLU A N 1
ATOM 505 C CA . GLU A 1 67 ? -8.758 -15.562 -6.969 1 95.38 67 GLU A CA 1
ATOM 506 C C . GLU A 1 67 ? -8.859 -15.617 -5.449 1 95.38 67 GLU A C 1
ATOM 508 O O . GLU A 1 67 ? -9.32 -14.664 -4.816 1 95.38 67 GLU A O 1
ATOM 513 N N . SER A 1 68 ? -8.422 -16.719 -4.836 1 94.31 68 SER A N 1
ATOM 514 C CA . SER A 1 68 ? -8.508 -16.922 -3.395 1 94.31 68 SER A CA 1
ATOM 515 C C . SER A 1 68 ? -7.582 -15.984 -2.641 1 94.31 68 SER A C 1
ATOM 517 O O . SER A 1 68 ? -7.93 -15.484 -1.568 1 94.31 68 SER A O 1
ATOM 519 N N . PHE A 1 69 ? -6.414 -15.844 -3.203 1 97.19 69 PHE A N 1
ATOM 520 C CA . PHE A 1 69 ? -5.453 -14.938 -2.594 1 97.19 69 PHE A CA 1
ATOM 521 C C . PHE A 1 69 ? -6 -13.508 -2.57 1 97.19 69 PHE A C 1
ATOM 523 O O . PHE A 1 69 ? -5.934 -12.836 -1.542 1 97.19 69 PHE A O 1
ATOM 530 N N . GLY A 1 70 ? -6.535 -13.078 -3.748 1 96.38 70 GLY A N 1
ATOM 531 C CA . GLY A 1 70 ? -7.125 -11.758 -3.834 1 96.38 70 GLY A CA 1
ATOM 532 C C . GLY A 1 70 ? -8.289 -11.555 -2.879 1 96.38 70 GLY A C 1
ATOM 533 O O . GLY A 1 70 ? -8.344 -10.555 -2.162 1 96.38 70 GLY A O 1
ATOM 534 N N . LEU A 1 71 ? -9.148 -12.492 -2.818 1 94.5 71 LEU A N 1
ATOM 535 C CA . LEU A 1 71 ? -10.328 -12.398 -1.965 1 94.5 71 LEU A CA 1
ATOM 536 C C . LEU A 1 71 ? -9.93 -12.344 -0.493 1 94.5 71 LEU A C 1
ATOM 538 O O . LEU A 1 71 ? -10.438 -11.508 0.261 1 94.5 71 LEU A O 1
ATOM 542 N N . THR A 1 72 ? -9.055 -13.25 -0.067 1 95.31 72 THR A N 1
ATOM 543 C CA . THR A 1 72 ? -8.633 -13.32 1.327 1 95.31 72 THR A CA 1
ATOM 544 C C . THR A 1 72 ? -7.969 -12.016 1.761 1 95.31 72 THR A C 1
ATOM 546 O O . THR A 1 72 ? -8.258 -11.492 2.838 1 95.31 72 THR A O 1
ATOM 549 N N . MET A 1 73 ? -7.102 -11.555 0.906 1 95.94 73 MET A N 1
ATOM 550 C CA . MET A 1 73 ? -6.406 -10.305 1.204 1 95.94 73 MET A CA 1
ATOM 551 C C . MET A 1 73 ? -7.383 -9.141 1.287 1 95.94 73 MET A C 1
ATOM 553 O O . MET A 1 73 ? -7.305 -8.32 2.205 1 95.94 73 MET A O 1
ATOM 557 N N . PHE A 1 74 ? -8.219 -9.062 0.358 1 94.62 74 PHE A N 1
ATOM 558 C CA . PHE A 1 74 ? -9.211 -7.992 0.291 1 94.62 74 PHE A CA 1
ATOM 559 C C . PHE A 1 74 ? -10.078 -7.977 1.545 1 94.62 74 PHE A C 1
ATOM 561 O O . PHE A 1 74 ? -10.188 -6.945 2.215 1 94.62 74 PHE A O 1
ATOM 568 N N . VAL A 1 75 ? -10.633 -9.086 1.891 1 93 75 VAL A N 1
ATOM 569 C CA . VAL A 1 75 ? -11.617 -9.141 2.967 1 93 75 VAL A CA 1
ATOM 570 C C . VAL A 1 75 ? -10.93 -8.922 4.312 1 93 75 VAL A C 1
ATOM 572 O O . VAL A 1 75 ? -11.492 -8.305 5.215 1 93 75 VAL A O 1
ATOM 575 N N . TYR A 1 76 ? -9.766 -9.453 4.488 1 94.5 76 TYR A N 1
ATOM 576 C CA . TYR A 1 76 ? -9.031 -9.25 5.73 1 94.5 76 TYR A CA 1
ATOM 577 C C . TYR A 1 76 ? -8.719 -7.77 5.941 1 94.5 76 TYR A C 1
ATOM 579 O O . TYR A 1 76 ? -8.945 -7.23 7.027 1 94.5 76 TYR A O 1
ATOM 587 N N . VAL A 1 77 ? -8.164 -7.145 4.895 1 93.31 77 VAL A N 1
ATOM 588 C CA . VAL A 1 77 ? -7.773 -5.746 5.023 1 93.31 77 VAL A CA 1
ATOM 589 C C . VAL A 1 77 ? -9.016 -4.871 5.195 1 93.31 77 VAL A C 1
ATOM 591 O O . VAL A 1 77 ? -8.977 -3.869 5.91 1 93.31 77 VAL A O 1
ATOM 594 N N . LEU A 1 78 ? -10.07 -5.258 4.516 1 89.88 78 LEU A N 1
ATOM 595 C CA . LEU A 1 78 ? -11.336 -4.57 4.742 1 89.88 78 LEU A CA 1
ATOM 596 C C . LEU A 1 78 ? -11.75 -4.66 6.207 1 89.88 78 LEU A C 1
ATOM 598 O O . LEU A 1 78 ? -12.195 -3.67 6.793 1 89.88 78 LEU A O 1
ATOM 602 N N . GLY A 1 79 ? -11.625 -5.82 6.773 1 90.12 79 GLY A N 1
ATOM 603 C CA . GLY A 1 79 ? -11.898 -5.984 8.188 1 90.12 79 GLY A CA 1
ATOM 604 C C . GLY A 1 79 ? -11.031 -5.109 9.078 1 90.12 79 GLY A C 1
ATOM 605 O O . GLY A 1 79 ? -11.523 -4.5 10.023 1 90.12 79 GLY A O 1
ATOM 606 N N . LEU A 1 80 ? -9.781 -5.062 8.758 1 88 80 LEU A N 1
ATOM 607 C CA . LEU A 1 80 ? -8.844 -4.23 9.508 1 88 80 LEU A CA 1
ATOM 608 C C . LEU A 1 80 ? -9.273 -2.768 9.469 1 88 80 LEU A C 1
ATOM 610 O O . LEU A 1 80 ? -9.086 -2.035 10.445 1 88 80 LEU A O 1
ATOM 614 N N . TYR A 1 81 ? -9.766 -2.396 8.367 1 80.12 81 TYR A N 1
ATOM 615 C CA . TYR A 1 81 ? -10.164 -1.011 8.148 1 80.12 81 TYR A CA 1
ATOM 616 C C . TYR A 1 81 ? -11.406 -0.666 8.969 1 80.12 81 TYR A C 1
ATOM 618 O O . TYR A 1 81 ? -11.508 0.435 9.516 1 80.12 81 TYR A O 1
ATOM 626 N N . VAL A 1 82 ? -12.312 -1.492 9.07 1 81.12 82 VAL A N 1
ATOM 627 C CA . VAL A 1 82 ? -13.578 -1.188 9.734 1 81.12 82 VAL A CA 1
ATOM 628 C C . VAL A 1 82 ? -13.477 -1.512 11.219 1 81.12 82 VAL A C 1
ATOM 630 O O . VAL A 1 82 ? -14.289 -1.038 12.023 1 81.12 82 VAL A O 1
ATOM 633 N N . GLY A 1 83 ? -12.5 -2.297 11.625 1 81.75 83 GLY A N 1
ATOM 634 C CA . GLY A 1 83 ? -12.344 -2.844 12.961 1 81.75 83 GLY A CA 1
ATOM 635 C C . GLY A 1 83 ? -12.375 -1.784 14.047 1 81.75 83 GLY A C 1
ATOM 636 O O . GLY A 1 83 ? -13.148 -1.887 15 1 81.75 83 GLY A O 1
ATOM 637 N N . PRO A 1 84 ? -11.625 -0.747 13.922 1 71.44 84 PRO A N 1
ATOM 638 C CA . PRO A 1 84 ? -11.531 0.255 14.984 1 71.44 84 PRO A CA 1
ATOM 639 C C . PRO A 1 84 ? -12.883 0.891 15.32 1 71.44 84 PRO A C 1
ATOM 641 O O . PRO A 1 84 ? -13.141 1.224 16.484 1 71.44 84 PRO A O 1
ATOM 644 N N . ASN A 1 85 ? -13.758 0.956 14.32 1 67.94 85 ASN A N 1
ATOM 645 C CA . ASN A 1 85 ? -15.047 1.605 14.539 1 67.94 85 ASN A CA 1
ATOM 646 C C . ASN A 1 85 ? -16.156 0.585 14.766 1 67.94 85 ASN A C 1
ATOM 648 O O . ASN A 1 85 ? -17.281 0.951 15.133 1 67.94 85 ASN A O 1
ATOM 652 N N . PHE A 1 86 ? -15.852 -0.607 14.617 1 80.5 86 PHE A N 1
ATOM 653 C CA . PHE A 1 86 ? -16.875 -1.644 14.625 1 80.5 86 PHE A CA 1
ATOM 654 C C . PHE A 1 86 ? -17.578 -1.691 15.977 1 80.5 86 PHE A C 1
ATOM 656 O O . PHE A 1 86 ? -18.812 -1.623 16.031 1 80.5 86 PHE A O 1
ATOM 663 N N . PHE A 1 87 ? -16.859 -1.689 16.984 1 75.62 87 PHE A N 1
ATOM 664 C CA . PHE A 1 87 ? -17.484 -1.819 18.297 1 75.62 87 PHE A CA 1
ATOM 665 C C . PHE A 1 87 ? -18.031 -0.48 18.781 1 75.62 87 PHE A C 1
ATOM 667 O O . PHE A 1 87 ? -19 -0.437 19.547 1 75.62 87 PHE A O 1
ATOM 674 N N . GLY A 1 88 ? -17.438 0.603 18.297 1 66.75 88 GLY A N 1
ATOM 675 C CA . GLY A 1 88 ? -17.984 1.923 18.562 1 66.75 88 GLY A CA 1
ATOM 676 C C . GLY A 1 88 ? -19.344 2.141 17.938 1 66.75 88 GLY A C 1
ATOM 677 O O . GLY A 1 88 ? -20.188 2.816 18.516 1 66.75 88 GLY A O 1
ATOM 678 N N . SER A 1 89 ? -19.484 1.528 16.828 1 71.06 89 SER A N 1
ATOM 679 C CA . SER A 1 89 ? -20.75 1.662 16.109 1 71.06 89 SER A CA 1
ATOM 680 C C . SER A 1 89 ? -21.875 0.933 16.844 1 71.06 89 SER A C 1
ATOM 682 O O . SER A 1 89 ? -23.047 1.202 16.594 1 71.06 89 SER A O 1
ATOM 684 N N . MET A 1 90 ? -21.469 0.069 17.672 1 76.44 90 MET A N 1
ATOM 685 C CA . MET A 1 90 ? -22.469 -0.719 18.391 1 76.44 90 MET A CA 1
ATOM 686 C C . MET A 1 90 ? -22.781 -0.097 19.75 1 76.44 90 MET A C 1
ATOM 688 O O . MET A 1 90 ? -23.562 -0.659 20.531 1 76.44 90 MET A O 1
ATOM 692 N N . ARG A 1 91 ? -22.172 0.933 20 1 68.75 91 ARG A N 1
ATOM 693 C CA . ARG A 1 91 ? -22.438 1.608 21.266 1 68.75 91 ARG A CA 1
ATOM 694 C C . ARG A 1 91 ? -23.547 2.645 21.109 1 68.75 91 ARG A C 1
ATOM 696 O O . ARG A 1 91 ? -24.125 2.785 20.031 1 68.75 91 ARG A O 1
ATOM 703 N N . HIS A 1 92 ? -23.953 3.383 22.047 1 62.69 92 HIS A N 1
ATOM 704 C CA . HIS A 1 92 ? -25.203 4.086 22.344 1 62.69 92 HIS A CA 1
ATOM 705 C C . HIS A 1 92 ? -25.703 4.855 21.125 1 62.69 92 HIS A C 1
ATOM 707 O O . HIS A 1 92 ? -26.797 4.59 20.641 1 62.69 92 HIS A O 1
ATOM 713 N N . GLU A 1 93 ? -25.031 5.715 20.531 1 58 93 GLU A N 1
ATOM 714 C CA . GLU A 1 93 ? -25.625 6.48 19.438 1 58 93 GLU A CA 1
ATOM 715 C C . GLU A 1 93 ? -25.578 5.707 18.125 1 58 93 GLU A C 1
ATOM 717 O O . GLU A 1 93 ? -26.453 5.852 17.281 1 58 93 GLU A O 1
ATOM 722 N N . GLY A 1 94 ? -24.75 4.793 18.031 1 77.75 94 GLY A N 1
ATOM 723 C CA . GLY A 1 94 ? -24.562 4.031 16.797 1 77.75 94 GLY A CA 1
ATOM 724 C C . GLY A 1 94 ? -25.5 2.846 16.703 1 77.75 94 GLY A C 1
ATOM 725 O O . GLY A 1 94 ? -25.828 2.395 15.594 1 77.75 94 GLY A O 1
ATOM 726 N N . ILE A 1 95 ? -26.094 2.49 17.75 1 86.81 95 ILE A N 1
ATOM 727 C CA . ILE A 1 95 ? -26.891 1.277 17.75 1 86.81 95 ILE A CA 1
ATOM 728 C C . ILE A 1 95 ? -28.203 1.53 17.016 1 86.81 95 ILE A C 1
ATOM 730 O O . ILE A 1 95 ? -28.703 0.656 16.297 1 86.81 95 ILE A O 1
ATOM 734 N N . ALA A 1 96 ? -28.766 2.707 17.234 1 88 96 ALA A N 1
ATOM 735 C CA . ALA A 1 96 ? -30.031 3.014 16.562 1 88 96 ALA A CA 1
ATOM 736 C C . ALA A 1 96 ? -29.859 3.053 15.055 1 88 96 ALA A C 1
ATOM 738 O O . ALA A 1 96 ? -30.688 2.527 14.312 1 88 96 ALA A O 1
ATOM 739 N N . LEU A 1 97 ? -28.828 3.664 14.641 1 90.69 97 LEU A N 1
ATOM 740 C CA . LEU A 1 97 ? -28.547 3.729 13.211 1 90.69 97 LEU A CA 1
ATOM 741 C C . LEU A 1 97 ? -28.297 2.334 12.648 1 90.69 97 LEU A C 1
ATOM 743 O O . LEU A 1 97 ? -28.797 2.002 11.57 1 90.69 97 LEU A O 1
ATOM 747 N N . ASN A 1 98 ? -27.594 1.532 13.391 1 93.62 98 ASN A N 1
ATOM 748 C CA . ASN A 1 98 ? -27.266 0.182 12.938 1 93.62 98 ASN A CA 1
ATOM 749 C C . ASN A 1 98 ? -28.5 -0.708 12.898 1 93.62 98 ASN A C 1
ATOM 751 O O . ASN A 1 98 ? -28.609 -1.592 12.047 1 93.62 98 ASN A O 1
ATOM 755 N N . LEU A 1 99 ? -29.391 -0.455 13.781 1 94.75 99 LEU A N 1
ATOM 756 C CA . LEU A 1 99 ? -30.625 -1.237 13.766 1 94.75 99 LEU A CA 1
ATOM 757 C C . LEU A 1 99 ? -31.422 -0.975 12.5 1 94.75 99 LEU A C 1
ATOM 759 O O . LEU A 1 99 ? -32.031 -1.894 11.938 1 94.75 99 LEU A O 1
ATOM 763 N N . TRP A 1 100 ? -31.453 0.24 12.086 1 95.38 100 TRP A N 1
ATOM 764 C CA . TRP A 1 100 ? -32.125 0.565 10.836 1 95.38 100 TRP A CA 1
ATOM 765 C C . TRP A 1 100 ? -31.422 -0.055 9.641 1 95.38 100 TRP A C 1
ATOM 767 O O . TRP A 1 100 ? -32.062 -0.516 8.695 1 95.38 100 TRP A O 1
ATOM 777 N N . SER A 1 101 ? -30.094 0.03 9.711 1 95.81 101 SER A N 1
ATOM 778 C CA . SER A 1 101 ? -29.328 -0.634 8.672 1 95.81 101 SER A CA 1
ATOM 779 C C . SER A 1 101 ? -29.625 -2.127 8.625 1 95.81 101 SER A C 1
ATOM 781 O O . SER A 1 101 ? -29.766 -2.703 7.543 1 95.81 101 SER A O 1
ATOM 783 N N . MET A 1 102 ? -29.766 -2.732 9.773 1 96.5 102 MET A N 1
ATOM 784 C CA . MET A 1 102 ? -30.109 -4.148 9.867 1 96.5 102 MET A CA 1
ATOM 785 C C . MET A 1 102 ? -31.5 -4.414 9.305 1 96.5 102 MET A C 1
ATOM 787 O O . MET A 1 102 ? -31.734 -5.461 8.695 1 96.5 102 MET A O 1
ATOM 791 N N . ALA A 1 103 ? -32.344 -3.506 9.555 1 97.62 103 ALA A N 1
ATOM 792 C CA . ALA A 1 103 ? -33.688 -3.654 9.023 1 97.62 103 ALA A CA 1
ATOM 793 C C . ALA A 1 103 ? -33.656 -3.74 7.5 1 97.62 103 ALA A C 1
ATOM 795 O O . ALA A 1 103 ? -34.375 -4.555 6.906 1 97.62 103 ALA A O 1
ATOM 796 N N . VAL A 1 104 ? -32.906 -2.895 6.859 1 97.81 104 VAL A N 1
ATOM 797 C CA . VAL A 1 104 ? -32.781 -2.926 5.406 1 97.81 104 VAL A CA 1
ATOM 798 C C . VAL A 1 104 ? -32.25 -4.289 4.961 1 97.81 104 VAL A C 1
ATOM 800 O O . VAL A 1 104 ? -32.781 -4.879 4.008 1 97.81 104 VAL A O 1
ATOM 803 N N . ILE A 1 105 ? -31.234 -4.812 5.645 1 97.88 105 ILE A N 1
ATOM 804 C CA . ILE A 1 105 ? -30.578 -6.066 5.297 1 97.88 105 ILE A CA 1
ATOM 805 C C . ILE A 1 105 ? -31.547 -7.227 5.488 1 97.88 105 ILE A C 1
ATOM 807 O O . ILE A 1 105 ? -31.688 -8.086 4.613 1 97.88 105 ILE A O 1
ATOM 811 N N . VAL A 1 106 ? -32.281 -7.223 6.594 1 97.5 106 VAL A N 1
ATOM 812 C CA . VAL A 1 106 ? -33.219 -8.305 6.91 1 97.5 106 VAL A CA 1
ATOM 813 C C . VAL A 1 106 ? -34.406 -8.273 5.938 1 97.5 106 VAL A C 1
ATOM 815 O O . VAL A 1 106 ? -34.781 -9.312 5.402 1 97.5 106 VAL A O 1
ATOM 818 N N . VAL A 1 107 ? -34.969 -7.086 5.707 1 97.88 107 VAL A N 1
ATOM 819 C CA . VAL A 1 107 ? -36.062 -6.961 4.777 1 97.88 107 VAL A CA 1
ATOM 820 C C . VAL A 1 107 ? -35.625 -7.391 3.381 1 97.88 107 VAL A C 1
ATOM 822 O O . VAL A 1 107 ? -36.375 -8.078 2.674 1 97.88 107 VAL A O 1
ATOM 825 N N . GLY A 1 108 ? -34.469 -6.957 2.984 1 97.56 108 GLY A N 1
ATOM 826 C CA . GLY A 1 108 ? -33.969 -7.352 1.688 1 97.56 108 GLY A CA 1
ATOM 827 C C . GLY A 1 108 ? -33.75 -8.852 1.561 1 97.56 108 GLY A C 1
ATOM 828 O O . GLY A 1 108 ? -34.062 -9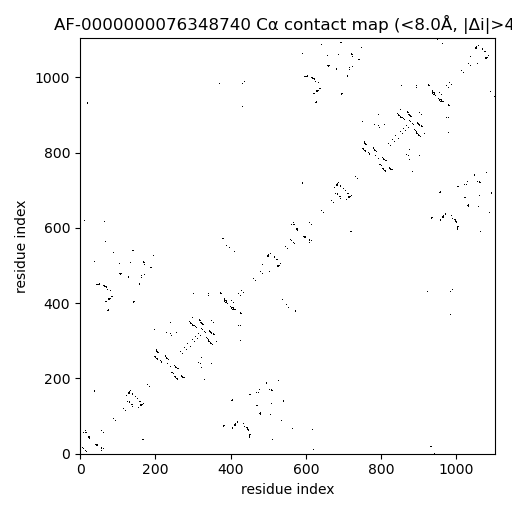.438 0.528 1 97.56 108 GLY A O 1
ATOM 829 N N . THR A 1 109 ? -33.188 -9.453 2.582 1 97.62 109 THR A N 1
ATOM 830 C CA . THR A 1 109 ? -32.938 -10.891 2.582 1 97.62 109 THR A CA 1
ATOM 831 C C . THR A 1 109 ? -34.25 -11.68 2.555 1 97.62 109 THR A C 1
ATOM 833 O O . THR A 1 109 ? -34.375 -12.625 1.778 1 97.62 109 THR A O 1
ATOM 836 N N . LEU A 1 110 ? -35.188 -11.273 3.383 1 97.5 110 LEU A N 1
ATOM 837 C CA . LEU A 1 110 ? -36.469 -11.938 3.416 1 97.5 110 LEU A CA 1
ATOM 838 C C . LEU A 1 110 ? -37.219 -11.773 2.09 1 97.5 110 LEU A C 1
ATOM 840 O O . LEU A 1 110 ? -37.844 -12.719 1.596 1 97.5 110 LEU A O 1
ATOM 844 N N . PHE A 1 111 ? -37.125 -10.57 1.6 1 97.88 111 PHE A N 1
ATOM 845 C CA . PHE A 1 111 ? -37.75 -10.305 0.299 1 97.88 111 PHE A CA 1
ATOM 846 C C . PHE A 1 111 ? -37.156 -11.219 -0.769 1 97.88 111 PHE A C 1
ATOM 848 O O . PHE A 1 111 ? -37.875 -11.758 -1.603 1 97.88 111 PHE A O 1
ATOM 855 N N . SER A 1 112 ? -35.844 -11.391 -0.79 1 97.44 112 SER A N 1
ATOM 856 C CA . SER A 1 112 ? -35.156 -12.258 -1.744 1 97.44 112 SER A CA 1
ATOM 857 C C . SER A 1 112 ? -35.625 -13.703 -1.596 1 97.44 112 SER A C 1
ATOM 859 O O . SER A 1 112 ? -35.812 -14.414 -2.592 1 97.44 112 SER A O 1
ATOM 861 N N . LEU A 1 113 ? -35.812 -14.148 -0.376 1 96.31 113 LEU A N 1
ATOM 862 C CA . LEU A 1 113 ? -36.25 -15.516 -0.126 1 96.31 113 LEU A CA 1
ATOM 863 C C . LEU A 1 113 ? -37.688 -15.727 -0.617 1 96.31 113 LEU A C 1
ATOM 865 O O . LEU A 1 113 ? -38 -16.781 -1.164 1 96.31 113 LEU A O 1
ATOM 869 N N . VAL A 1 114 ? -38.5 -14.75 -0.392 1 97.06 114 VAL A N 1
ATOM 870 C CA . VAL A 1 114 ? -39.875 -14.82 -0.865 1 97.06 114 VAL A CA 1
ATOM 871 C C . VAL A 1 114 ? -39.906 -14.922 -2.389 1 97.06 114 VAL A C 1
ATOM 873 O O . VAL A 1 114 ? -40.656 -15.719 -2.955 1 97.06 114 VAL A O 1
ATOM 876 N N . LEU A 1 115 ? -39.062 -14.148 -3.01 1 96.62 115 LEU A N 1
ATOM 877 C CA . LEU A 1 115 ? -39 -14.18 -4.465 1 96.62 115 LEU A CA 1
ATOM 878 C C . LEU A 1 115 ? -38.438 -15.516 -4.953 1 96.62 115 LEU A C 1
ATOM 880 O O . LEU A 1 115 ? -38.844 -16.016 -6.008 1 96.62 115 LEU A O 1
ATOM 884 N N . CYS A 1 116 ? -37.469 -16.016 -4.219 1 94.62 116 CYS A N 1
ATOM 885 C CA . CYS A 1 116 ? -36.906 -17.312 -4.559 1 94.62 116 CYS A CA 1
ATOM 886 C C . CYS A 1 116 ? -37.969 -18.391 -4.523 1 94.62 116 CYS A C 1
ATOM 888 O O . CYS A 1 116 ? -37.938 -19.328 -5.328 1 94.62 116 CYS A O 1
ATOM 890 N N . TRP A 1 117 ? -38.938 -18.297 -3.654 1 94 117 TRP A N 1
ATOM 891 C CA . TRP A 1 117 ? -40.031 -19.266 -3.504 1 94 117 TRP A CA 1
ATOM 892 C C . TRP A 1 117 ? -41.094 -19.062 -4.578 1 94 117 TRP A C 1
ATOM 894 O O . TRP A 1 117 ? -41.719 -20.016 -5.016 1 94 117 TRP A O 1
ATOM 904 N N . LEU A 1 118 ? -41.25 -17.875 -5.082 1 95.56 118 LEU A N 1
ATOM 905 C CA . LEU A 1 118 ? -42.312 -17.531 -6.012 1 95.56 118 LEU A CA 1
ATOM 906 C C . LEU A 1 118 ? -41.875 -17.719 -7.457 1 95.56 118 LEU A C 1
ATOM 908 O O . LEU A 1 118 ? -42.688 -17.938 -8.352 1 95.56 118 LEU A O 1
ATOM 912 N N . LEU A 1 119 ? -40.625 -17.516 -7.66 1 94.56 119 LEU A N 1
ATOM 913 C CA . LEU A 1 119 ? -40.094 -17.547 -9.016 1 94.56 119 LEU A CA 1
ATOM 914 C C . LEU A 1 119 ? -39.125 -18.719 -9.203 1 94.56 119 LEU A C 1
ATOM 916 O O . LEU A 1 119 ? -38.594 -19.234 -8.234 1 94.56 119 LEU A O 1
ATOM 920 N N . PRO A 1 120 ? -38.969 -19.172 -10.398 1 92.25 120 PRO A N 1
ATOM 921 C CA . PRO A 1 120 ? -38.094 -20.312 -10.664 1 92.25 120 PRO A CA 1
ATOM 922 C C . PRO A 1 120 ? -36.594 -19.922 -10.68 1 92.25 120 PRO A C 1
ATOM 924 O O . PRO A 1 120 ? -35.938 -20 -11.719 1 92.25 120 PRO A O 1
ATOM 927 N N . VAL A 1 121 ? -36.094 -19.516 -9.625 1 93.56 121 VAL A N 1
ATOM 928 C CA . VAL A 1 121 ? -34.656 -19.188 -9.445 1 93.56 121 VAL A CA 1
ATOM 929 C C . VAL A 1 121 ? -34.062 -20.031 -8.328 1 93.56 121 VAL A C 1
ATOM 931 O O . VAL A 1 121 ? -34.625 -20.125 -7.238 1 93.56 121 VAL A O 1
ATOM 934 N N . SER A 1 122 ? -33.062 -20.719 -8.68 1 93.88 122 SER A N 1
ATOM 935 C CA . SER A 1 122 ? -32.406 -21.531 -7.668 1 93.88 122 SER A CA 1
ATOM 936 C C . SER A 1 122 ? -31.844 -20.688 -6.539 1 93.88 122 SER A C 1
ATOM 938 O O . SER A 1 122 ? -31.562 -19.5 -6.73 1 93.88 122 SER A O 1
ATOM 940 N N . LEU A 1 123 ? -31.703 -21.266 -5.395 1 94.69 123 LEU A N 1
ATOM 941 C CA . LEU A 1 123 ? -31.234 -20.516 -4.23 1 94.69 123 LEU A CA 1
ATOM 942 C C . LEU A 1 123 ? -29.812 -19.984 -4.461 1 94.69 123 LEU A C 1
ATOM 944 O O . LEU A 1 123 ? -29.516 -18.844 -4.129 1 94.69 123 LEU A O 1
ATOM 948 N N . PRO A 1 124 ? -28.875 -20.844 -5.047 1 94.94 124 PRO A N 1
ATOM 949 C CA . PRO A 1 124 ? -27.547 -20.297 -5.328 1 94.94 124 PRO A CA 1
ATOM 950 C C . PRO A 1 124 ? -27.578 -19.078 -6.246 1 94.94 124 PRO A C 1
ATOM 952 O O . PRO A 1 124 ? -26.891 -18.094 -6 1 94.94 124 PRO A O 1
ATOM 955 N N . ASP A 1 125 ? -28.438 -19.109 -7.211 1 94.38 125 ASP A N 1
ATOM 956 C CA . ASP A 1 125 ? -28.578 -17.969 -8.117 1 94.38 125 ASP A CA 1
ATOM 957 C C . ASP A 1 125 ? -29.172 -16.766 -7.391 1 94.38 125 ASP A C 1
ATOM 959 O O . ASP A 1 125 ? -28.75 -15.625 -7.625 1 94.38 125 ASP A O 1
ATOM 963 N N . MET A 1 126 ? -30.109 -17.031 -6.516 1 96.56 126 MET A N 1
ATOM 964 C CA . MET A 1 126 ? -30.766 -15.953 -5.781 1 96.56 126 MET A CA 1
ATOM 965 C C . MET A 1 126 ? -29.766 -15.266 -4.848 1 96.56 126 MET A C 1
ATOM 967 O O . MET A 1 126 ? -29.812 -14.047 -4.684 1 96.56 126 MET A O 1
ATOM 971 N N . VAL A 1 127 ? -28.922 -16.047 -4.234 1 96.75 127 VAL A N 1
ATOM 972 C CA . VAL A 1 127 ? -27.922 -15.469 -3.355 1 96.75 127 VAL A CA 1
ATOM 973 C C . VAL A 1 127 ? -26.953 -14.602 -4.168 1 96.75 127 VAL A C 1
ATOM 975 O O . VAL A 1 127 ? -26.562 -13.523 -3.723 1 96.75 127 VAL A O 1
ATOM 978 N N . GLY A 1 128 ? -26.578 -15.055 -5.336 1 95.94 128 GLY A N 1
ATOM 979 C CA . GLY A 1 128 ? -25.781 -14.234 -6.242 1 95.94 128 GLY A CA 1
ATOM 980 C C . GLY A 1 128 ? -26.469 -12.945 -6.629 1 95.94 128 GLY A C 1
ATOM 981 O O . GLY A 1 128 ? -25.859 -11.875 -6.613 1 95.94 128 GLY A O 1
ATOM 982 N N . ILE A 1 129 ? -27.75 -13.055 -6.961 1 96.62 129 ILE A N 1
ATOM 983 C CA . ILE A 1 129 ? -28.562 -11.891 -7.316 1 96.62 129 ILE A CA 1
ATOM 984 C C . ILE A 1 129 ? -28.609 -10.914 -6.148 1 96.62 129 ILE A C 1
ATOM 986 O O . ILE A 1 129 ? -28.453 -9.703 -6.336 1 96.62 129 ILE A O 1
ATOM 990 N N . LEU A 1 130 ? -28.781 -11.477 -5 1 97.44 130 LEU 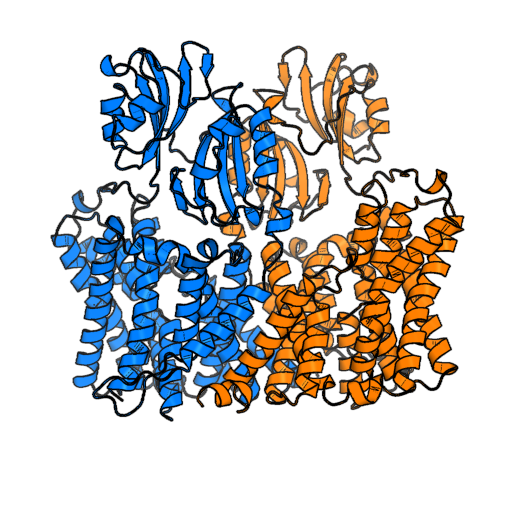A N 1
ATOM 991 C CA . LEU A 1 130 ? -28.812 -10.656 -3.791 1 97.44 130 LEU A CA 1
ATOM 992 C C . LEU A 1 130 ? -27.5 -9.922 -3.598 1 97.44 130 LEU A C 1
ATOM 994 O O . LEU A 1 130 ? -27.484 -8.734 -3.264 1 97.44 130 LEU A O 1
ATOM 998 N N . CYS A 1 131 ? -26.391 -10.586 -3.781 1 96.44 131 CYS A N 1
ATOM 999 C CA . CYS A 1 131 ? -25.078 -9.992 -3.609 1 96.44 131 CYS A CA 1
ATOM 1000 C C . CYS A 1 131 ? -24.844 -8.867 -4.617 1 96.44 131 CYS A C 1
ATOM 1002 O O . CYS A 1 131 ? -24.312 -7.816 -4.266 1 96.44 131 CYS A O 1
ATOM 1004 N N . GLY A 1 132 ? -25.281 -9.086 -5.84 1 95.38 132 GLY A N 1
ATOM 1005 C CA . GLY A 1 132 ? -25.172 -8.047 -6.848 1 95.38 132 GLY A CA 1
ATOM 1006 C C . GLY A 1 132 ? -26.094 -6.863 -6.59 1 95.38 132 GLY A C 1
ATOM 1007 O O . GLY A 1 132 ? -25.672 -5.711 -6.707 1 95.38 132 GLY A O 1
ATOM 1008 N N . ALA A 1 133 ? -27.266 -7.168 -6.199 1 96.81 133 ALA A N 1
ATOM 1009 C CA . ALA A 1 133 ? -28.281 -6.152 -5.961 1 96.81 133 ALA A CA 1
ATOM 1010 C C . ALA A 1 133 ? -27.891 -5.25 -4.793 1 96.81 133 ALA A C 1
ATOM 1012 O O . ALA A 1 133 ? -28.312 -4.094 -4.73 1 96.81 133 ALA A O 1
ATOM 1013 N N . THR A 1 134 ? -27.125 -5.797 -3.918 1 96.38 134 THR A N 1
ATOM 1014 C CA . THR A 1 134 ? -26.719 -5.031 -2.746 1 96.38 134 THR A CA 1
ATOM 1015 C C . THR A 1 134 ? -25.25 -4.617 -2.85 1 96.38 134 THR A C 1
ATOM 1017 O O . THR A 1 134 ? -24.656 -4.164 -1.868 1 96.38 134 THR A O 1
ATOM 1020 N N . THR A 1 135 ? -24.641 -4.855 -3.957 1 91.94 135 THR A N 1
ATOM 1021 C CA . THR A 1 135 ? -23.281 -4.449 -4.285 1 91.94 135 THR A CA 1
ATOM 1022 C C . THR A 1 135 ? -22.297 -4.961 -3.236 1 91.94 135 THR A C 1
ATOM 1024 O O . THR A 1 135 ? -21.438 -4.211 -2.77 1 91.94 135 THR A O 1
ATOM 1027 N N . ASN A 1 136 ? -22.453 -6.121 -2.783 1 93.12 136 ASN A N 1
ATOM 1028 C CA . ASN A 1 136 ? -21.594 -6.719 -1.769 1 93.12 136 ASN A CA 1
ATOM 1029 C C . ASN A 1 136 ? -20.766 -7.871 -2.342 1 93.12 136 ASN A C 1
ATOM 1031 O O . ASN A 1 136 ? -21.172 -9.031 -2.262 1 93.12 136 ASN A O 1
ATOM 1035 N N . THR A 1 137 ? -19.562 -7.605 -2.695 1 89.44 137 THR A N 1
ATOM 1036 C CA . THR A 1 137 ? -18.688 -8.586 -3.346 1 89.44 137 THR A CA 1
ATOM 1037 C C . THR A 1 137 ? -18.109 -9.562 -2.324 1 89.44 137 THR A C 1
ATOM 1039 O O . THR A 1 137 ? -17.922 -10.742 -2.623 1 89.44 137 THR A O 1
ATOM 1042 N N . PRO A 1 138 ? -17.859 -9.078 -1.116 1 90 138 PRO A N 1
ATOM 1043 C CA . PRO A 1 138 ? -17.406 -10.047 -0.118 1 90 138 PRO A CA 1
ATOM 1044 C C . PRO A 1 138 ? -18.438 -11.125 0.178 1 90 138 PRO A C 1
ATOM 1046 O O . PRO A 1 138 ? -18.094 -12.297 0.37 1 90 138 PRO A O 1
ATOM 1049 N N . ALA A 1 139 ? -19.656 -10.75 0.231 1 94.19 139 ALA A N 1
ATOM 1050 C CA . ALA A 1 139 ? -20.719 -11.719 0.453 1 94.19 139 ALA A CA 1
ATOM 1051 C C . ALA A 1 139 ? -20.781 -12.742 -0.675 1 94.19 139 ALA A C 1
ATOM 1053 O O . ALA A 1 139 ? -21.062 -13.922 -0.439 1 94.19 139 ALA A O 1
ATOM 1054 N N . LEU A 1 140 ? -20.562 -12.305 -1.877 1 94.12 140 LEU A N 1
ATOM 1055 C CA . LEU A 1 140 ? -20.5 -13.234 -3 1 94.12 140 LEU A CA 1
ATOM 1056 C C . LEU A 1 140 ? -19.391 -14.258 -2.805 1 94.12 140 LEU A C 1
ATOM 1058 O O . LEU A 1 140 ? -19.594 -15.445 -3.047 1 94.12 140 LEU A O 1
ATOM 1062 N N . GLY A 1 141 ? -18.281 -13.734 -2.416 1 90.88 141 GLY A N 1
ATOM 1063 C CA . GLY A 1 141 ? -17.172 -14.641 -2.127 1 90.88 141 GLY A CA 1
ATOM 1064 C C . GLY A 1 141 ? -17.531 -15.688 -1.093 1 90.88 141 GLY A C 1
ATOM 1065 O O . GLY A 1 141 ? -17.188 -16.859 -1.249 1 90.88 141 GLY A O 1
ATOM 1066 N N . ALA A 1 142 ? -18.203 -15.273 -0.086 1 90.44 142 ALA A N 1
ATOM 1067 C CA . ALA A 1 142 ? -18.625 -16.188 0.962 1 90.44 142 ALA A CA 1
ATOM 1068 C C . ALA A 1 142 ? -19.609 -17.219 0.422 1 90.44 142 ALA A C 1
ATOM 1070 O O . ALA A 1 142 ? -19.562 -18.391 0.776 1 90.44 142 ALA A O 1
ATOM 1071 N N . ALA A 1 143 ? -20.469 -16.781 -0.366 1 93.31 143 ALA A N 1
ATOM 1072 C CA . ALA A 1 143 ? -21.469 -17.672 -0.967 1 93.31 143 ALA A CA 1
ATOM 1073 C C . ALA A 1 143 ? -20.797 -18.719 -1.859 1 93.31 143 ALA A C 1
ATOM 1075 O O . ALA A 1 143 ? -21.156 -19.891 -1.819 1 93.31 143 ALA A O 1
ATOM 1076 N N . GLN A 1 144 ? -19.906 -18.266 -2.621 1 91.56 144 GLN A N 1
ATOM 1077 C CA . GLN A 1 144 ? -19.219 -19.172 -3.527 1 91.56 144 GLN A CA 1
ATOM 1078 C C . GLN A 1 144 ? -18.422 -20.219 -2.754 1 91.56 144 GLN A C 1
ATOM 1080 O O . GLN A 1 144 ? -18.406 -21.391 -3.129 1 91.56 144 GLN A O 1
ATOM 1085 N N . GLN A 1 145 ? -17.828 -19.734 -1.776 1 84.88 145 GLN A N 1
ATOM 1086 C CA . GLN A 1 145 ? -17.062 -20.656 -0.947 1 84.88 145 GLN A CA 1
ATOM 1087 C C . GLN A 1 145 ? -17.969 -21.703 -0.304 1 84.88 145 GLN A C 1
ATOM 1089 O O . GLN A 1 145 ? -17.609 -22.875 -0.188 1 84.88 145 GLN A O 1
ATOM 1094 N N . ALA A 1 146 ? -19.047 -21.312 0.179 1 87.44 146 ALA A N 1
ATOM 1095 C CA . ALA A 1 146 ? -20.016 -22.219 0.774 1 87.44 146 ALA A CA 1
ATOM 1096 C C . ALA A 1 146 ? -20.5 -23.25 -0.247 1 87.44 146 ALA A C 1
ATOM 1098 O O . ALA A 1 146 ? -20.641 -24.438 0.071 1 87.44 146 ALA A O 1
ATOM 1099 N N . LEU A 1 147 ? -20.719 -22.797 -1.427 1 91.06 147 LEU A N 1
ATOM 1100 C CA . LEU A 1 147 ? -21.172 -23.688 -2.496 1 91.06 147 LEU A CA 1
ATOM 1101 C C . LEU A 1 147 ? -20.094 -24.703 -2.848 1 91.06 147 LEU A C 1
ATOM 1103 O O . LEU A 1 147 ? -20.375 -25.891 -3.041 1 91.06 147 LEU A O 1
ATOM 1107 N N . GLN A 1 148 ? -18.906 -24.219 -2.939 1 84.25 148 GLN A N 1
ATOM 1108 C CA . GLN A 1 148 ? -17.797 -25.109 -3.244 1 84.25 148 GLN A CA 1
ATOM 1109 C C . GLN A 1 148 ? -17.625 -26.188 -2.17 1 84.25 148 GLN A C 1
ATOM 1111 O O . GLN A 1 148 ? -17.312 -27.328 -2.479 1 84.25 148 GLN A O 1
ATOM 1116 N N . GLN A 1 149 ? -17.797 -25.812 -1.002 1 78.44 149 GLN A N 1
ATOM 1117 C CA . GLN A 1 149 ? -17.703 -26.75 0.11 1 78.44 149 GLN A CA 1
ATOM 1118 C C . GLN A 1 149 ? -18.781 -27.828 0.01 1 78.44 149 GLN A C 1
ATOM 1120 O O . GLN A 1 149 ? -18.547 -28.969 0.427 1 78.44 149 GLN A O 1
ATOM 1125 N N . LEU A 1 150 ? -19.891 -27.516 -0.568 1 84.38 150 LEU A N 1
ATOM 1126 C CA . LEU A 1 150 ? -20.984 -28.453 -0.724 1 84.38 150 LEU A CA 1
ATOM 1127 C C . LEU A 1 150 ? -20.859 -29.219 -2.033 1 84.38 150 LEU A C 1
ATOM 1129 O O . LEU A 1 150 ? -21.703 -30.078 -2.34 1 84.38 150 LEU A O 1
ATOM 1133 N N . GLY A 1 151 ? -19.828 -28.891 -2.773 1 83.81 151 GLY A N 1
ATOM 1134 C CA . GLY A 1 151 ? -19.625 -29.531 -4.055 1 83.81 151 GLY A CA 1
ATOM 1135 C C . GLY A 1 151 ? -20.594 -29.094 -5.121 1 83.81 151 GLY A C 1
ATOM 1136 O O . GLY A 1 151 ? -20.906 -29.844 -6.051 1 83.81 151 GLY A O 1
ATOM 1137 N N . LEU A 1 152 ? -21.188 -27.984 -4.973 1 89.5 152 LEU A N 1
ATOM 1138 C CA . LEU A 1 152 ? -22.156 -27.438 -5.918 1 89.5 152 LEU A CA 1
ATOM 1139 C C . LEU A 1 152 ? -21.5 -26.391 -6.816 1 89.5 152 LEU A C 1
ATOM 1141 O O . LEU A 1 152 ? -20.531 -25.734 -6.422 1 89.5 152 LEU A O 1
ATOM 1145 N N . PRO A 1 153 ? -21.984 -26.266 -8.023 1 87.25 153 PRO A N 1
ATOM 1146 C CA . PRO A 1 153 ? -21.438 -25.25 -8.922 1 87.25 153 PRO A CA 1
ATOM 1147 C C . PRO A 1 153 ? -21.688 -23.828 -8.422 1 87.25 153 PRO A C 1
ATOM 1149 O O . PRO A 1 153 ? -22.766 -23.547 -7.887 1 87.25 153 PRO A O 1
ATOM 1152 N N . SER A 1 154 ? -20.688 -23 -8.539 1 87.94 154 SER A N 1
ATOM 1153 C CA . SER A 1 154 ? -20.766 -21.641 -8.031 1 87.94 154 SER A CA 1
ATOM 1154 C C . SER A 1 154 ? -20.938 -20.625 -9.164 1 87.94 154 SER A C 1
ATOM 1156 O O . SER A 1 154 ? -21.125 -19.438 -8.914 1 87.94 154 SER A O 1
ATOM 1158 N N . GLY A 1 155 ? -20.906 -21.031 -10.406 1 86 155 GLY A N 1
ATOM 1159 C CA . GLY A 1 155 ? -20.969 -20.156 -11.562 1 86 155 GLY A CA 1
ATOM 1160 C C . GLY A 1 155 ? -22.234 -19.344 -11.625 1 86 155 GLY A C 1
ATOM 1161 O O . GLY A 1 155 ? -22.219 -18.172 -11.992 1 86 155 GLY A O 1
ATOM 1162 N N . GLY A 1 156 ? -23.328 -19.984 -11.266 1 88.38 156 GLY A N 1
ATOM 1163 C CA . GLY A 1 156 ? -24.609 -19.281 -11.281 1 88.38 156 GLY A CA 1
ATOM 1164 C C . GLY A 1 156 ? -24.656 -18.094 -10.352 1 88.38 156 GLY A C 1
ATOM 1165 O O . GLY A 1 156 ? -25.234 -17.062 -10.688 1 88.38 156 GLY A O 1
ATOM 1166 N N . ALA A 1 157 ? -24.062 -18.219 -9.195 1 92.38 157 ALA A N 1
ATOM 1167 C CA . ALA A 1 157 ? -24.031 -17.125 -8.227 1 92.38 157 ALA A CA 1
ATOM 1168 C C . ALA A 1 157 ? -23.219 -15.945 -8.758 1 92.38 157 ALA A C 1
ATOM 1170 O O . ALA A 1 157 ? -23.625 -14.789 -8.594 1 92.38 157 ALA A O 1
ATOM 1171 N N . ALA A 1 158 ? -22.141 -16.281 -9.406 1 90.88 158 ALA A N 1
ATOM 1172 C CA . ALA A 1 158 ? -21.297 -15.234 -9.977 1 90.88 158 ALA A CA 1
ATOM 1173 C C . ALA A 1 158 ? -22.016 -14.492 -11.094 1 90.88 158 ALA A C 1
ATOM 1175 O O . ALA A 1 158 ? -21.938 -13.266 -11.195 1 90.88 158 ALA A O 1
ATOM 1176 N N . LEU A 1 159 ? -22.703 -15.195 -11.852 1 90.44 159 LEU A N 1
ATOM 1177 C CA . LEU A 1 159 ? -23.438 -14.609 -12.969 1 90.44 159 LEU A CA 1
ATOM 1178 C C . LEU A 1 159 ? -24.578 -13.742 -12.461 1 90.44 159 LEU A C 1
ATOM 1180 O O . LEU A 1 159 ? -24.844 -12.672 -13 1 90.44 159 LEU A O 1
ATOM 1184 N N . GLY A 1 160 ? -25.266 -14.266 -11.5 1 92.75 160 GLY A N 1
ATOM 1185 C CA . GLY A 1 160 ? -26.312 -13.484 -10.891 1 92.75 160 GLY A CA 1
ATOM 1186 C C . GLY A 1 160 ? -25.828 -12.148 -10.344 1 92.75 160 GLY A C 1
ATOM 1187 O O . GLY A 1 160 ? -26.469 -11.117 -10.539 1 92.75 160 GLY A O 1
ATOM 1188 N N . CYS A 1 161 ? -24.719 -12.219 -9.688 1 93.38 161 CYS A N 1
ATOM 1189 C CA . CYS A 1 161 ? -24.141 -11 -9.141 1 93.38 161 CYS A CA 1
ATOM 1190 C C . CYS A 1 161 ? -23.75 -10.023 -10.25 1 93.38 161 CYS A C 1
ATOM 1192 O O . CYS A 1 161 ? -24.031 -8.828 -10.156 1 93.38 161 CYS A O 1
ATOM 1194 N N . ALA A 1 162 ? -23.203 -10.539 -11.32 1 90.19 162 ALA A N 1
ATOM 1195 C CA . ALA A 1 162 ? -22.734 -9.711 -12.422 1 90.19 162 ALA A CA 1
ATOM 1196 C C . ALA A 1 162 ? -23.891 -8.969 -13.086 1 90.19 162 ALA A C 1
ATOM 1198 O O . ALA A 1 162 ? -23.781 -7.781 -13.391 1 90.19 162 ALA A O 1
ATOM 1199 N N . VAL A 1 163 ? -24.938 -9.633 -13.258 1 90.88 163 VAL A N 1
ATOM 1200 C CA . VAL A 1 163 ? -26.062 -9.086 -14.031 1 90.88 163 VAL A CA 1
ATOM 1201 C C . VAL A 1 163 ? -26.797 -8.047 -13.203 1 90.88 163 VAL A C 1
ATOM 1203 O O . VAL A 1 163 ? -27.359 -7.09 -13.75 1 90.88 163 VAL A O 1
ATOM 1206 N N . THR A 1 164 ? -26.75 -8.156 -11.953 1 94.75 164 THR A N 1
ATOM 1207 C CA . THR A 1 164 ? -27.594 -7.312 -11.117 1 94.75 164 THR A CA 1
ATOM 1208 C C . THR A 1 164 ? -26.797 -6.184 -10.492 1 94.75 164 THR A C 1
ATOM 1210 O O . THR A 1 164 ? -27.359 -5.211 -9.984 1 94.75 164 THR A O 1
ATOM 1213 N N . TYR A 1 165 ? -25.484 -6.254 -10.547 1 91.06 165 TYR A N 1
ATOM 1214 C CA . TYR A 1 165 ? -24.594 -5.312 -9.875 1 91.06 165 TYR A CA 1
ATOM 1215 C C . TYR A 1 165 ? -24.828 -3.893 -10.383 1 91.06 165 TYR A C 1
ATOM 1217 O O . TYR A 1 165 ? -24.969 -2.957 -9.594 1 91.06 165 TYR A O 1
ATOM 1225 N N . PRO A 1 166 ? -24.938 -3.615 -11.703 1 89.5 166 PRO A N 1
ATOM 1226 C CA . PRO A 1 166 ? -25.078 -2.244 -12.195 1 89.5 166 PRO A CA 1
ATOM 1227 C C . PRO A 1 166 ? -26.359 -1.568 -11.672 1 89.5 166 PRO A C 1
ATOM 1229 O O . PRO A 1 166 ? -26.297 -0.428 -11.203 1 89.5 166 PRO A O 1
ATOM 1232 N N . LEU A 1 167 ? -27.359 -2.285 -11.703 1 92.62 167 LEU A N 1
ATOM 1233 C CA . LEU A 1 167 ? -28.625 -1.712 -11.242 1 92.62 167 LEU A CA 1
ATOM 1234 C C . LEU A 1 167 ? -28.672 -1.664 -9.719 1 92.62 167 LEU A C 1
ATOM 1236 O O . LEU A 1 167 ? -29.453 -0.91 -9.141 1 92.62 167 LEU A O 1
ATOM 1240 N N . GLY A 1 168 ? -27.875 -2.52 -9.117 1 93.44 168 GLY A N 1
ATOM 1241 C CA . GLY A 1 168 ? -27.703 -2.393 -7.68 1 93.44 168 GLY A CA 1
ATOM 1242 C C . GLY A 1 168 ? -27.141 -1.051 -7.258 1 93.44 168 GLY A C 1
ATOM 1243 O O . GLY A 1 168 ? -27.594 -0.458 -6.277 1 93.44 168 GLY A O 1
ATOM 1244 N N . VAL A 1 169 ? -26.25 -0.585 -8.039 1 90.31 169 VAL A N 1
ATOM 1245 C CA . VAL A 1 169 ? -25.609 0.696 -7.754 1 90.31 169 VAL A CA 1
ATOM 1246 C C . VAL A 1 169 ? -26.594 1.835 -8.047 1 90.31 169 VAL A C 1
ATOM 1248 O O . VAL A 1 169 ? -26.859 2.67 -7.18 1 90.31 169 VAL A O 1
ATOM 1251 N N . VAL A 1 170 ? -27.219 1.799 -9.172 1 92.5 170 VAL A N 1
ATOM 1252 C CA . VAL A 1 170 ? -28.094 2.877 -9.617 1 92.5 170 VAL A CA 1
ATOM 1253 C C . VAL A 1 170 ? -29.422 2.818 -8.867 1 92.5 170 VAL A C 1
ATOM 1255 O O . VAL A 1 170 ? -30.031 3.854 -8.602 1 92.5 170 VAL A O 1
ATOM 1258 N N . GLY A 1 171 ? -29.75 1.663 -8.539 1 95.38 171 GLY A N 1
ATOM 1259 C CA . GLY A 1 171 ? -31.047 1.456 -7.91 1 95.38 171 GLY A CA 1
ATOM 1260 C C . GLY A 1 171 ? -31.188 2.182 -6.586 1 95.38 171 GLY A C 1
ATOM 1261 O O . GLY A 1 171 ? -32.25 2.697 -6.266 1 95.38 171 GLY A O 1
ATOM 1262 N N . VAL A 1 172 ? -30.156 2.174 -5.824 1 95.75 172 VAL A N 1
ATOM 1263 C CA . VAL A 1 172 ? -30.188 2.869 -4.543 1 95.75 172 VAL A CA 1
ATOM 1264 C C . VAL A 1 172 ? -30.359 4.371 -4.773 1 95.75 172 VAL A C 1
ATOM 1266 O O . VAL A 1 172 ? -31.109 5.031 -4.051 1 95.75 172 VAL A O 1
ATOM 1269 N N . ILE A 1 173 ? -29.688 4.895 -5.75 1 93.81 173 ILE A N 1
ATOM 1270 C CA . ILE A 1 173 ? -29.781 6.309 -6.09 1 93.81 173 ILE A CA 1
ATOM 1271 C C . ILE A 1 173 ? -31.219 6.641 -6.523 1 93.81 173 ILE A C 1
ATOM 1273 O O . ILE A 1 173 ? -31.797 7.629 -6.066 1 93.81 173 ILE A O 1
ATOM 1277 N N . LEU A 1 174 ? -31.719 5.812 -7.336 1 95.06 174 LEU A N 1
ATOM 1278 C CA . LEU A 1 174 ? -33.062 6.027 -7.828 1 95.06 174 LEU A CA 1
ATOM 1279 C C . LEU A 1 174 ? -34.094 5.973 -6.684 1 95.06 174 LEU A C 1
ATOM 1281 O O . LEU A 1 174 ? -35.031 6.746 -6.66 1 95.06 174 LEU A O 1
ATOM 1285 N N . ALA A 1 175 ? -33.875 5.062 -5.809 1 96.44 175 ALA A N 1
ATOM 1286 C CA . ALA A 1 175 ? -34.75 4.957 -4.645 1 96.44 175 ALA A CA 1
ATOM 1287 C C . ALA A 1 175 ? -34.688 6.223 -3.799 1 96.44 175 ALA A C 1
ATOM 1289 O O . ALA A 1 175 ? -35.75 6.723 -3.35 1 96.44 175 ALA A O 1
ATOM 1290 N N . MET A 1 176 ? -33.562 6.699 -3.527 1 95.06 176 MET A N 1
ATOM 1291 C CA . MET A 1 176 ? -33.375 7.918 -2.74 1 95.06 176 MET A CA 1
ATOM 1292 C C . MET A 1 176 ? -34.031 9.109 -3.445 1 95.06 176 MET A C 1
ATOM 1294 O O . MET A 1 176 ? -34.656 9.953 -2.807 1 95.06 176 MET A O 1
ATOM 1298 N N . MET A 1 177 ? -33.844 9.141 -4.719 1 94.56 177 MET A N 1
ATOM 1299 C CA . MET A 1 177 ? -34.438 10.211 -5.512 1 94.56 177 MET A CA 1
ATOM 1300 C C . MET A 1 177 ? -35.969 10.164 -5.438 1 94.56 177 MET A C 1
ATOM 1302 O O . MET A 1 177 ? -36.625 11.195 -5.316 1 94.56 177 MET A O 1
ATOM 1306 N N . THR A 1 178 ? -36.438 9.008 -5.617 1 95.94 178 THR A N 1
ATOM 1307 C CA . THR A 1 178 ? -37.875 8.812 -5.555 1 95.94 178 THR A CA 1
ATOM 1308 C C . THR A 1 178 ? -38.406 9.227 -4.188 1 95.94 178 THR A C 1
ATOM 1310 O O . THR A 1 178 ? -39.438 9.898 -4.094 1 95.94 178 THR A O 1
ATOM 1313 N N . MET A 1 179 ? -37.719 8.828 -3.176 1 95.25 179 MET A N 1
ATOM 1314 C CA . MET A 1 179 ? -38.094 9.211 -1.823 1 95.25 179 MET A CA 1
ATOM 1315 C C . MET A 1 179 ? -38.094 10.727 -1.653 1 95.25 179 MET A C 1
ATOM 1317 O O . MET A 1 179 ? -39 11.305 -1.065 1 95.25 179 MET A O 1
ATOM 1321 N N . ARG A 1 180 ? -37.094 11.328 -2.084 1 93.38 180 ARG A N 1
ATOM 1322 C CA . ARG A 1 180 ? -36.938 12.773 -1.954 1 93.38 180 ARG A CA 1
ATOM 1323 C C . ARG A 1 180 ? -38.062 13.516 -2.689 1 93.38 180 ARG A C 1
ATOM 1325 O O . ARG A 1 180 ? -38.625 14.477 -2.164 1 93.38 180 ARG A O 1
ATOM 1332 N N . LYS A 1 181 ? -38.344 13.055 -3.848 1 94.19 181 LYS A N 1
ATOM 1333 C CA . LYS A 1 181 ? -39.312 13.734 -4.703 1 94.19 181 LYS A CA 1
ATOM 1334 C C . LYS A 1 181 ? -40.719 13.523 -4.199 1 94.19 181 LYS A C 1
ATOM 1336 O O . LYS A 1 181 ? -41.531 14.453 -4.219 1 94.19 181 LYS A O 1
ATOM 1341 N N . LEU A 1 182 ? -41.031 12.375 -3.723 1 95.06 182 LEU A N 1
ATOM 1342 C CA . LEU A 1 182 ? -42.438 12.039 -3.459 1 95.06 182 LEU A CA 1
ATOM 1343 C C . LEU A 1 182 ? -42.75 12.203 -1.98 1 95.06 182 LEU A C 1
ATOM 1345 O O . LEU A 1 182 ? -43.906 12.422 -1.621 1 95.06 182 LEU A O 1
ATOM 1349 N N . PHE A 1 183 ? -41.781 12.055 -1.11 1 93.12 183 PHE A N 1
ATOM 1350 C CA . PHE A 1 183 ? -42.188 11.898 0.281 1 93.12 183 PHE A CA 1
ATOM 1351 C C . PHE A 1 183 ? -41.469 12.906 1.172 1 93.12 183 PHE A C 1
ATOM 1353 O O . PHE A 1 183 ? -41.906 13.156 2.301 1 93.12 183 PHE A O 1
ATOM 1360 N N . VAL A 1 184 ? -40.375 13.422 0.799 1 92.12 184 VAL A N 1
ATOM 1361 C CA . VAL A 1 184 ? -39.531 14.258 1.655 1 92.12 184 VAL A CA 1
ATOM 1362 C C . VAL A 1 184 ? -40.094 15.688 1.661 1 92.12 184 VAL A C 1
ATOM 1364 O O . VAL A 1 184 ? -40.406 16.234 0.607 1 92.12 184 VAL A O 1
ATOM 1367 N N . LYS A 1 185 ? -40.219 16.219 2.805 1 89.62 185 LYS A N 1
ATOM 1368 C CA . LYS A 1 185 ? -40.625 17.609 2.992 1 89.62 185 LYS A CA 1
ATOM 1369 C C . LYS A 1 185 ? -39.438 18.5 3.348 1 89.62 185 LYS A C 1
ATOM 1371 O O . LYS A 1 185 ? -38.375 18 3.764 1 89.62 185 LYS A O 1
ATOM 1376 N N . PRO A 1 186 ? -39.562 19.781 3.148 1 85.88 186 PRO A N 1
ATOM 1377 C CA . PRO A 1 186 ? -38.469 20.703 3.469 1 85.88 186 PRO A CA 1
ATOM 1378 C C . PRO A 1 186 ? -38 20.578 4.914 1 85.88 186 PRO A C 1
ATOM 1380 O O . PRO A 1 186 ? -36.812 20.734 5.191 1 85.88 186 PRO A O 1
ATOM 1383 N N . ALA A 1 187 ? -38.812 20.25 5.789 1 82.81 187 ALA A N 1
ATOM 1384 C CA . ALA A 1 187 ? -38.469 20.109 7.195 1 82.81 187 ALA A CA 1
ATOM 1385 C C . ALA A 1 187 ? -37.5 18.922 7.395 1 82.81 187 ALA A C 1
ATOM 1387 O O . ALA A 1 187 ? -36.719 18.906 8.328 1 82.81 187 ALA A O 1
ATOM 1388 N N . ASP A 1 188 ? -37.625 18 6.531 1 86.88 188 ASP A N 1
ATOM 1389 C CA . ASP A 1 188 ? -36.812 16.781 6.629 1 86.88 188 ASP A CA 1
ATOM 1390 C C . ASP A 1 188 ? -35.375 17.047 6.176 1 86.88 188 ASP A C 1
ATOM 1392 O O . ASP A 1 188 ? -34.469 16.266 6.492 1 86.88 188 ASP A O 1
ATOM 1396 N N . LEU A 1 189 ? -35.219 18.062 5.445 1 82.31 189 LEU A N 1
ATOM 1397 C CA . LEU A 1 189 ? -33.906 18.375 4.883 1 82.31 189 LEU A CA 1
ATOM 1398 C C . LEU A 1 189 ? -33.062 19.188 5.867 1 82.31 189 LEU A C 1
ATOM 1400 O O . LEU A 1 189 ? -31.859 19.328 5.688 1 82.31 189 LEU A O 1
ATOM 1404 N N . GLU A 1 190 ? -33.75 19.719 6.844 1 73.19 190 GLU A N 1
ATOM 1405 C CA . GLU A 1 190 ? -33.031 20.469 7.867 1 73.19 190 GLU A CA 1
ATOM 1406 C C . GLU A 1 190 ? -32.125 19.562 8.68 1 73.19 190 GLU A C 1
ATOM 1408 O O . GLU A 1 190 ? -32.531 18.484 9.109 1 73.19 190 GLU A O 1
ATOM 1413 N N . ILE A 1 191 ? -30.844 19.938 8.484 1 65.44 191 ILE A N 1
ATOM 1414 C CA . ILE A 1 191 ? -29.812 19.172 9.172 1 65.44 191 ILE A CA 1
ATOM 1415 C C . ILE A 1 191 ? -30.141 19.062 10.656 1 65.44 191 ILE A C 1
ATOM 1417 O O . ILE A 1 191 ? -30.297 20.078 11.336 1 65.44 191 ILE A O 1
ATOM 1421 N N . ARG A 1 192 ? -30.656 18.031 10.875 1 55.62 192 ARG A N 1
ATOM 1422 C CA . ARG A 1 192 ? -30.812 17.812 12.305 1 55.62 192 ARG A CA 1
ATOM 1423 C C . ARG A 1 192 ? -29.469 17.469 12.961 1 55.62 192 ARG A C 1
ATOM 1425 O O . ARG A 1 192 ? -28.844 16.469 12.594 1 55.62 192 ARG A O 1
ATOM 1432 N N . ARG A 1 193 ? -28.625 18.531 12.906 1 46.62 193 ARG A N 1
ATOM 1433 C CA . ARG A 1 193 ? -27.281 18.391 13.453 1 46.62 193 ARG A CA 1
ATOM 1434 C C . ARG A 1 193 ? -27.234 17.297 14.523 1 46.62 193 ARG A C 1
ATOM 1436 O O . ARG A 1 193 ? -27.781 17.469 15.609 1 46.62 193 ARG A O 1
ATOM 1443 N N . ASN A 1 194 ? -27.562 16.156 14.047 1 42.88 194 ASN A N 1
ATOM 1444 C CA . ASN A 1 194 ? -27.062 15.227 15.062 1 42.88 194 ASN A CA 1
ATOM 1445 C C . ASN A 1 194 ? -25.547 15.383 15.258 1 42.88 194 ASN A C 1
ATOM 1447 O O . ASN A 1 194 ? -24.781 15.289 14.297 1 42.88 194 ASN A O 1
ATOM 1451 N N . ASP A 1 195 ? -25.078 16.188 16.016 1 37.56 195 ASP A N 1
ATOM 1452 C CA . ASP A 1 195 ? -23.797 16.656 16.531 1 37.56 195 ASP A CA 1
ATOM 1453 C C . ASP A 1 195 ? -22.75 15.547 16.469 1 37.56 195 ASP A C 1
ATOM 1455 O O . ASP A 1 195 ? -21.641 15.711 16.984 1 37.56 195 ASP A O 1
ATOM 1459 N N . GLU A 1 196 ? -22.938 14.359 15.82 1 36.94 196 GLU A N 1
ATOM 1460 C CA . GLU A 1 196 ? -22.219 13.203 16.344 1 36.94 196 GLU A CA 1
ATOM 1461 C C . GLU A 1 196 ? -20.891 13.016 15.625 1 36.94 196 GLU A C 1
ATOM 1463 O O . GLU A 1 196 ? -19.984 12.336 16.141 1 36.94 196 GLU A O 1
ATOM 1468 N N . ASP A 1 197 ? -20.625 13.273 14.391 1 40.91 197 ASP A N 1
ATOM 1469 C CA . ASP A 1 197 ? -19.453 12.641 13.812 1 40.91 197 ASP A CA 1
ATOM 1470 C C . ASP A 1 197 ? -18.188 13.414 14.172 1 40.91 197 ASP A C 1
ATOM 1472 O O . ASP A 1 197 ? -17.062 12.906 13.992 1 40.91 197 ASP A O 1
ATOM 1476 N N . ASP A 1 198 ? -18.094 14.656 14.172 1 46.88 198 ASP A N 1
ATOM 1477 C CA . ASP A 1 198 ? -17.156 15.508 14.898 1 46.88 198 ASP A CA 1
ATOM 1478 C C . ASP A 1 198 ? -17.547 15.617 16.375 1 46.88 198 ASP A C 1
ATOM 1480 O O . ASP A 1 198 ? -18.453 16.375 16.719 1 46.88 198 ASP A O 1
ATOM 1484 N N . HIS A 1 199 ? -17.141 14.57 16.953 1 55.22 199 HIS A N 1
ATOM 1485 C CA . HIS A 1 199 ? -17.688 14.406 18.297 1 55.22 199 HIS A CA 1
ATOM 1486 C C . HIS A 1 199 ? -17.281 15.555 19.203 1 55.22 199 HIS A C 1
ATOM 1488 O O . HIS A 1 199 ? -17.719 15.633 20.359 1 55.22 199 HIS A O 1
ATOM 1494 N N . THR A 1 200 ? -16.281 16.234 18.375 1 61.75 200 THR A N 1
ATOM 1495 C CA . THR A 1 200 ? -15.812 17.312 19.234 1 61.75 200 THR A CA 1
ATOM 1496 C C . THR A 1 200 ? -16.172 18.672 18.641 1 61.75 200 THR A C 1
ATOM 1498 O O . THR A 1 200 ? -16.406 18.797 17.438 1 61.75 200 THR A O 1
ATOM 1501 N N . ALA A 1 201 ? -16.484 19.625 19.188 1 72.38 201 ALA A N 1
ATOM 1502 C CA . ALA A 1 201 ? -16.734 21.031 18.859 1 72.38 201 ALA A CA 1
ATOM 1503 C C . ALA A 1 201 ? -15.805 21.953 19.641 1 72.38 201 ALA A C 1
ATOM 1505 O O . ALA A 1 201 ? -15.523 21.703 20.812 1 72.38 201 ALA A O 1
ATOM 1506 N N . ILE A 1 202 ? -15.234 22.859 18.828 1 79.38 202 ILE A N 1
ATOM 1507 C CA . ILE A 1 202 ? -14.406 23.875 19.484 1 79.38 202 ILE A CA 1
ATOM 1508 C C . ILE A 1 202 ? -15.195 25.172 19.625 1 79.38 202 ILE A C 1
ATOM 1510 O O . ILE A 1 202 ? -15.805 25.641 18.656 1 79.38 202 ILE A O 1
ATOM 1514 N N . GLY A 1 203 ? -15.344 25.672 20.75 1 81.75 203 GLY A N 1
ATOM 1515 C CA . GLY A 1 203 ? -16 26.938 21.031 1 81.75 203 GLY A CA 1
ATOM 1516 C C . GLY A 1 203 ? -15.219 27.812 21.984 1 81.75 203 GLY A C 1
ATOM 1517 O O . GLY A 1 203 ? -14.484 27.328 22.828 1 81.75 203 GLY A O 1
ATOM 1518 N N . GLN A 1 204 ? -15.305 29.047 21.656 1 87.38 204 GLN A N 1
ATOM 1519 C CA . GLN A 1 204 ? -14.742 30.031 22.578 1 87.38 204 GLN A CA 1
ATOM 1520 C C . GLN A 1 204 ? -15.82 30.609 23.484 1 87.38 204 GLN A C 1
ATOM 1522 O O . GLN A 1 204 ? -16.922 30.922 23.031 1 87.38 204 GLN A O 1
ATOM 1527 N N . TYR A 1 205 ? -15.508 30.703 24.766 1 90.31 205 TYR A N 1
ATOM 1528 C CA . TYR A 1 205 ? -16.5 31.172 25.734 1 90.31 205 TYR A CA 1
ATOM 1529 C C . TYR A 1 205 ? -15.883 32.188 26.688 1 90.31 205 TYR A C 1
ATOM 1531 O O . TYR A 1 205 ? -14.719 32.062 27.078 1 90.31 205 TYR A O 1
ATOM 1539 N N . ILE A 1 206 ? -16.656 33.219 26.984 1 90.69 206 ILE A N 1
ATOM 1540 C CA . ILE A 1 206 ? -16.297 34.125 28.062 1 90.69 206 ILE A CA 1
ATOM 1541 C C . ILE A 1 206 ? -16.953 33.688 29.359 1 90.69 206 ILE A C 1
ATOM 1543 O O . ILE A 1 206 ? -18.141 33.406 29.406 1 90.69 206 ILE A O 1
ATOM 1547 N N . ILE A 1 207 ? -16.141 33.625 30.375 1 90.88 207 ILE A N 1
ATOM 1548 C CA . ILE A 1 207 ? -16.656 33.156 31.656 1 90.88 207 ILE A CA 1
ATOM 1549 C C . ILE A 1 207 ? -17.469 34.281 32.312 1 90.88 207 ILE A C 1
ATOM 1551 O O . ILE A 1 207 ? -16.922 35.25 32.781 1 90.88 207 ILE A O 1
ATOM 1555 N N . VAL A 1 208 ? -18.75 34.094 32.281 1 86.69 208 VAL A N 1
ATOM 1556 C CA . VAL A 1 208 ? -19.656 35.031 32.938 1 86.69 208 VAL A CA 1
ATOM 1557 C C . VAL A 1 208 ? -20.312 34.375 34.125 1 86.69 208 VAL A C 1
ATOM 1559 O O . VAL A 1 208 ? -20.781 35.062 35.062 1 86.69 208 VAL A O 1
ATOM 1562 N N . ASN A 1 209 ? -20.312 33.125 34.188 1 81.12 209 ASN A N 1
ATOM 1563 C CA . ASN A 1 209 ? -20.859 32.375 35.281 1 81.12 209 ASN A CA 1
ATOM 1564 C C . ASN A 1 209 ? -20.062 32.594 36.562 1 81.12 209 ASN A C 1
ATOM 1566 O O . ASN A 1 209 ? -18.922 32.125 36.688 1 81.12 209 ASN A O 1
ATOM 1570 N N . PRO A 1 210 ? -20.625 33.281 37.469 1 80.06 210 PRO A N 1
ATOM 1571 C CA . PRO A 1 210 ? -19.875 33.594 38.688 1 80.06 210 PRO A CA 1
ATOM 1572 C C . PRO A 1 210 ? -19.484 32.344 39.469 1 80.06 210 PRO A C 1
ATOM 1574 O O . PRO A 1 210 ? -18.531 32.375 40.25 1 80.06 210 PRO A O 1
ATOM 1577 N N . ALA A 1 211 ? -20.219 31.25 39.281 1 77.62 211 ALA A N 1
ATOM 1578 C CA . ALA A 1 211 ? -19.938 30.016 40 1 77.62 211 ALA A CA 1
ATOM 1579 C C . ALA A 1 211 ? -18.578 29.453 39.625 1 77.62 211 ALA A C 1
ATOM 1581 O O . ALA A 1 211 ? -18 28.656 40.375 1 77.62 211 ALA A O 1
ATOM 1582 N N . LEU A 1 212 ? -18.109 29.906 38.562 1 85.62 212 LEU A N 1
ATOM 1583 C CA . LEU A 1 212 ? -16.844 29.359 38.062 1 85.62 212 LEU A CA 1
ATOM 1584 C C . LEU A 1 212 ? -15.672 30.203 38.562 1 85.62 212 LEU A C 1
ATOM 1586 O O . LEU A 1 212 ? -14.523 29.766 38.5 1 85.62 212 LEU A O 1
ATOM 1590 N N . ASN A 1 213 ? -16 31.391 39.031 1 86.62 213 ASN A N 1
ATOM 1591 C CA . ASN A 1 213 ? -14.961 32.312 39.438 1 86.62 213 ASN A CA 1
ATOM 1592 C C . ASN A 1 213 ? -14.156 31.781 40.625 1 86.62 213 ASN A C 1
ATOM 1594 O O . ASN A 1 213 ? -14.719 31.469 41.656 1 86.62 213 ASN A O 1
ATOM 1598 N N . GLY A 1 214 ? -12.898 31.594 40.406 1 87.75 214 GLY A N 1
ATOM 1599 C CA . GLY A 1 214 ? -12.023 31.156 41.469 1 87.75 214 GLY A CA 1
ATOM 1600 C C . GLY A 1 214 ? -11.852 29.656 41.5 1 87.75 214 GLY A C 1
ATOM 1601 O O . GLY A 1 214 ? -11.109 29.141 42.344 1 87.75 214 GLY A O 1
ATOM 1602 N N . ASN A 1 215 ? -12.5 28.953 40.656 1 88.62 215 ASN A N 1
ATOM 1603 C CA . ASN A 1 215 ? -12.367 27.5 40.594 1 88.62 215 ASN A CA 1
ATOM 1604 C C . ASN A 1 215 ? -11.289 27.062 39.625 1 88.62 215 ASN A C 1
ATOM 1606 O O . ASN A 1 215 ? -11.086 27.719 38.594 1 88.62 215 ASN A O 1
ATOM 1610 N N . THR A 1 216 ? -10.625 26 40 1 89.44 216 THR A N 1
ATOM 1611 C CA . THR A 1 216 ? -9.648 25.422 39.062 1 89.44 216 THR A CA 1
ATOM 1612 C C . THR A 1 216 ? -10.352 24.609 38 1 89.44 216 THR A C 1
ATOM 1614 O O . THR A 1 216 ? -11.508 24.203 38.156 1 89.44 216 THR A O 1
ATOM 1617 N N . ILE A 1 217 ? -9.656 24.438 36.906 1 86.38 217 ILE A N 1
ATOM 1618 C CA . ILE A 1 217 ? -10.203 23.656 35.781 1 86.38 217 ILE A CA 1
ATOM 1619 C C . ILE A 1 217 ? -10.523 22.234 36.281 1 86.38 217 ILE A C 1
ATOM 1621 O O . ILE A 1 217 ? -11.555 21.672 35.906 1 86.38 217 ILE A O 1
ATOM 1625 N N . ALA A 1 218 ? -9.656 21.703 37.062 1 80.94 218 ALA A N 1
ATOM 1626 C CA . ALA A 1 218 ? -9.875 20.375 37.625 1 80.94 218 ALA A CA 1
ATOM 1627 C C . ALA A 1 218 ? -11.164 20.328 38.438 1 80.94 218 ALA A C 1
ATOM 1629 O O . ALA A 1 218 ? -11.945 19.375 38.312 1 80.94 218 ALA A O 1
ATOM 1630 N N . GLU A 1 219 ? -11.406 21.281 39.281 1 79.75 219 GLU A N 1
ATOM 1631 C CA . GLU A 1 219 ? -12.609 21.344 40.094 1 79.75 219 GLU A CA 1
ATOM 1632 C C . GLU A 1 219 ? -13.867 21.469 39.25 1 79.75 219 GLU A C 1
ATOM 1634 O O . GLU A 1 219 ? -14.875 20.812 39.531 1 79.75 219 GLU A O 1
ATOM 1639 N N . ILE A 1 220 ? -13.727 22.234 38.25 1 81.62 220 ILE A N 1
ATOM 1640 C CA . ILE A 1 220 ? -14.867 22.438 37.375 1 81.62 220 ILE A CA 1
ATOM 1641 C C . ILE A 1 220 ? -15.195 21.141 36.656 1 81.62 220 ILE A C 1
ATOM 1643 O O . ILE A 1 220 ? -16.375 20.766 36.5 1 81.62 220 ILE A O 1
ATOM 1647 N N . SER A 1 221 ? -14.188 20.531 36.156 1 79.44 221 SER A N 1
ATOM 1648 C CA . SER A 1 221 ? -14.383 19.266 35.469 1 79.44 221 SER A CA 1
ATOM 1649 C C . SER A 1 221 ? -15.023 18.219 36.375 1 79.44 221 SER A C 1
ATOM 1651 O O . SER A 1 221 ? -15.828 17.406 35.906 1 79.44 221 SER A O 1
ATOM 1653 N N . LEU A 1 222 ? -14.625 18.25 37.594 1 71.56 222 LEU A N 1
ATOM 1654 C CA . LEU A 1 222 ? -15.172 17.297 38.562 1 71.56 222 LEU A CA 1
ATOM 1655 C C . LEU A 1 222 ? -16.625 17.641 38.906 1 71.56 222 LEU A C 1
ATOM 1657 O O . LEU A 1 222 ? -17.438 16.75 39.156 1 71.56 222 LEU A O 1
ATOM 1661 N N . LEU A 1 223 ? -16.891 18.875 38.875 1 67.88 223 LEU A N 1
ATOM 1662 C CA . LEU A 1 223 ? -18.219 19.328 39.25 1 67.88 223 LEU A CA 1
ATOM 1663 C C . LEU A 1 223 ? -19.219 19.078 38.094 1 67.88 223 LEU A C 1
ATOM 1665 O O . LEU A 1 223 ? -20.406 18.875 38.375 1 67.88 223 LEU A O 1
ATOM 1669 N N . THR A 1 224 ? -18.5 19.062 36.969 1 70.75 224 THR A N 1
ATOM 1670 C CA . THR A 1 224 ? -19.391 18.875 35.812 1 70.75 224 THR A CA 1
ATOM 1671 C C . THR A 1 224 ? -19.234 17.469 35.25 1 70.75 224 THR A C 1
ATOM 1673 O O . THR A 1 224 ? -18.156 16.891 35.281 1 70.75 224 THR A O 1
ATOM 1676 N N . HIS A 1 225 ? -20.234 16.641 35.188 1 62.25 225 HIS A N 1
ATOM 1677 C CA . HIS A 1 225 ? -20.172 15.328 34.562 1 62.25 225 HIS A CA 1
ATOM 1678 C C . HIS A 1 225 ? -20.031 15.453 33.031 1 62.25 225 HIS A C 1
ATOM 1680 O O . HIS A 1 225 ? -20.297 14.5 32.312 1 62.25 225 HIS A O 1
ATOM 1686 N N . ARG A 1 226 ? -19.484 16.609 32.688 1 68.12 226 ARG A N 1
ATOM 1687 C CA . ARG A 1 226 ? -19.375 16.844 31.25 1 68.12 226 ARG A CA 1
ATOM 1688 C C . ARG A 1 226 ? -17.922 16.734 30.797 1 68.12 226 ARG A C 1
ATOM 1690 O O . ARG A 1 226 ? -17 17.078 31.547 1 68.12 226 ARG A O 1
ATOM 1697 N N . LYS A 1 227 ? -17.734 16.172 29.688 1 76.38 227 LYS A N 1
ATOM 1698 C CA . LYS A 1 227 ? -16.391 16 29.141 1 76.38 227 LYS A CA 1
ATOM 1699 C C . LYS A 1 227 ? -16.016 17.172 28.234 1 76.38 227 LYS A C 1
ATOM 1701 O O . LYS A 1 227 ? -16.688 17.438 27.234 1 76.38 227 LYS A O 1
ATOM 1706 N N . PHE A 1 228 ? -15.117 17.969 28.656 1 81.38 228 PHE A N 1
ATOM 1707 C CA . PHE A 1 228 ? -14.578 19.062 27.844 1 81.38 228 PHE A CA 1
ATOM 1708 C C . PHE A 1 228 ? -13.094 19.266 28.156 1 81.38 228 PHE A C 1
ATOM 1710 O O . PHE A 1 228 ? -12.602 18.828 29.188 1 81.38 228 PHE A O 1
ATOM 1717 N N . ILE A 1 229 ? -12.398 19.797 27.172 1 81.19 229 ILE A N 1
ATOM 1718 C CA . ILE A 1 229 ? -10.992 20.141 27.344 1 81.19 229 ILE A CA 1
ATOM 1719 C C . ILE A 1 229 ? -10.789 21.625 27.016 1 81.19 229 ILE A C 1
ATOM 1721 O O . ILE A 1 229 ? -11.227 22.094 25.969 1 81.19 229 ILE A O 1
ATOM 1725 N N . ILE A 1 230 ? -10.25 22.359 27.984 1 84.81 230 ILE A N 1
ATOM 1726 C CA . ILE A 1 230 ? -9.883 23.734 27.734 1 84.81 230 ILE A CA 1
ATOM 1727 C C . ILE A 1 230 ? -8.492 23.797 27.109 1 84.81 230 ILE A C 1
ATOM 1729 O O . ILE A 1 230 ? -7.504 23.391 27.734 1 84.81 230 ILE A O 1
ATOM 1733 N N . SER A 1 231 ? -8.484 24.234 25.938 1 82.62 231 SER A N 1
ATOM 1734 C CA . SER A 1 231 ? -7.219 24.234 25.219 1 82.62 231 SER A CA 1
ATOM 1735 C C . SER A 1 231 ? -6.449 25.531 25.453 1 82.62 231 SER A C 1
ATOM 1737 O O . SER A 1 231 ? -5.219 25.547 25.344 1 82.62 231 SER A O 1
ATOM 1739 N N . ARG A 1 232 ? -7.219 26.656 25.703 1 84.38 232 ARG A N 1
ATOM 1740 C CA . ARG A 1 232 ? -6.613 27.969 25.906 1 84.38 232 ARG A CA 1
ATOM 1741 C C . ARG A 1 232 ? -7.445 28.812 26.859 1 84.38 232 ARG A C 1
ATOM 1743 O O . ARG A 1 232 ? -8.672 28.688 26.906 1 84.38 232 ARG A O 1
ATOM 1750 N N . VAL A 1 233 ? -6.723 29.656 27.641 1 87.5 233 VAL A N 1
ATOM 1751 C CA . VAL A 1 233 ? -7.363 30.656 28.484 1 87.5 233 VAL A CA 1
ATOM 1752 C C . VAL A 1 233 ? -6.77 32.031 28.203 1 87.5 233 VAL A C 1
ATOM 1754 O O . VAL A 1 233 ? -5.547 32.188 28.188 1 87.5 233 VAL A O 1
ATOM 1757 N N . TRP A 1 234 ? -7.586 32.875 27.828 1 87.75 234 TRP A N 1
ATOM 1758 C CA . TRP A 1 234 ? -7.172 34.281 27.672 1 87.75 234 TRP A CA 1
ATOM 1759 C C . TRP A 1 234 ? -7.617 35.094 28.875 1 87.75 234 TRP A C 1
ATOM 1761 O O . TRP A 1 234 ? -8.805 35.125 29.203 1 87.75 234 TRP A O 1
ATOM 1771 N N . ARG A 1 235 ? -6.648 35.656 29.562 1 90.12 235 ARG A N 1
ATOM 1772 C CA . ARG A 1 235 ? -6.875 36.594 30.656 1 90.12 235 ARG A CA 1
ATOM 1773 C C . ARG A 1 235 ? -6.348 38 30.297 1 90.12 235 ARG A C 1
ATOM 1775 O O . ARG A 1 235 ? -5.156 38.281 30.453 1 90.12 235 ARG A O 1
ATOM 1782 N N . GLY A 1 236 ? -7.277 38.875 29.875 1 78.69 236 GLY A N 1
ATOM 1783 C CA . GLY A 1 236 ? -6.797 40.125 29.312 1 78.69 236 GLY A CA 1
ATOM 1784 C C . GLY A 1 236 ? -5.984 39.906 28.047 1 78.69 236 GLY A C 1
ATOM 1785 O O . GLY A 1 236 ? -6.469 39.344 27.078 1 78.69 236 GLY A O 1
ATOM 1786 N N . ASP A 1 237 ? -4.797 40.312 28.094 1 75.75 237 ASP A N 1
ATOM 1787 C CA . ASP A 1 237 ? -3.938 40.219 26.922 1 75.75 237 ASP A CA 1
ATOM 1788 C C . ASP A 1 237 ? -3.002 39.031 27.031 1 75.75 237 ASP A C 1
ATOM 1790 O O . ASP A 1 237 ? -2.207 38.75 26.125 1 75.75 237 ASP A O 1
ATOM 1794 N N . GLN A 1 238 ? -3.285 38.312 28.062 1 79.31 238 GLN A N 1
ATOM 1795 C CA . GLN A 1 238 ? -2.387 37.156 28.297 1 79.31 238 GLN A CA 1
ATOM 1796 C C . GLN A 1 238 ? -3.051 35.844 27.906 1 79.31 238 GLN A C 1
ATOM 1798 O O . GLN A 1 238 ? -4.238 35.656 28.172 1 79.31 238 GLN A O 1
ATOM 1803 N N . VAL A 1 239 ? -2.305 35.062 27.219 1 80.88 239 VAL A N 1
ATOM 1804 C CA . VAL A 1 239 ? -2.764 33.719 26.891 1 80.88 239 VAL A CA 1
ATOM 1805 C C . VAL A 1 239 ? -2.109 32.719 27.844 1 80.88 239 VAL A C 1
ATOM 1807 O O . VAL A 1 239 ? -0.897 32.75 28.062 1 80.88 239 VAL A O 1
ATOM 1810 N N . ILE A 1 240 ? -2.939 31.906 28.5 1 81.19 240 ILE A N 1
ATOM 1811 C CA . ILE A 1 240 ? -2.492 30.906 29.469 1 81.19 240 ILE A CA 1
ATOM 1812 C C . ILE A 1 240 ? -2.803 29.5 28.953 1 81.19 240 ILE A C 1
ATOM 1814 O O . ILE A 1 240 ? -3.906 29.25 28.469 1 81.19 240 ILE A O 1
ATOM 1818 N N . VAL A 1 241 ? -1.747 28.625 28.938 1 79.69 241 VAL A N 1
ATOM 1819 C CA . VAL A 1 241 ? -1.998 27.203 28.703 1 79.69 241 VAL A CA 1
ATOM 1820 C C . VAL A 1 241 ? -2.662 26.578 29.922 1 79.69 241 VAL A C 1
ATOM 1822 O O . VAL A 1 241 ? -2.076 26.547 31 1 79.69 241 VAL A O 1
ATOM 1825 N N . PRO A 1 242 ? -3.83 26.188 29.688 1 82.25 242 PRO A N 1
ATOM 1826 C CA . PRO A 1 242 ? -4.582 25.703 30.859 1 82.25 242 PRO A CA 1
ATOM 1827 C C . PRO A 1 242 ? -4 24.422 31.453 1 82.25 242 PRO A C 1
ATOM 1829 O O . PRO A 1 242 ? -3.588 23.531 30.719 1 82.25 242 PRO A O 1
ATOM 1832 N N . GLN A 1 243 ? -3.871 24.453 32.781 1 78.69 243 GLN A N 1
ATOM 1833 C CA . GLN A 1 243 ? -3.557 23.281 33.594 1 78.69 243 GLN A CA 1
ATOM 1834 C C . GLN A 1 243 ? -4.723 22.906 34.5 1 78.69 243 GLN A C 1
ATOM 1836 O O . GLN A 1 243 ? -5.695 23.656 34.594 1 78.69 243 GLN A O 1
ATOM 1841 N N . ALA A 1 244 ? -4.508 21.672 35.031 1 78.38 244 ALA A N 1
ATOM 1842 C CA . ALA A 1 244 ? -5.578 21.219 35.906 1 78.38 244 ALA A CA 1
ATOM 1843 C C . ALA A 1 244 ? -5.809 22.219 37.062 1 78.38 244 ALA A C 1
ATOM 1845 O O . ALA A 1 244 ? -6.945 22.438 37.469 1 78.38 244 ALA A O 1
ATOM 1846 N N . ASP A 1 245 ? -4.738 22.906 37.469 1 81.12 245 ASP A N 1
ATOM 1847 C CA . ASP A 1 245 ? -4.816 23.797 38.625 1 81.12 245 ASP A CA 1
ATOM 1848 C C . ASP A 1 245 ? -5 25.25 38.188 1 81.12 245 ASP A C 1
ATOM 1850 O O . ASP A 1 245 ? -4.977 26.156 39.031 1 81.12 245 ASP A O 1
ATOM 1854 N N . THR A 1 246 ? -5.168 25.438 36.875 1 86.88 246 THR A N 1
ATOM 1855 C CA . THR A 1 246 ? -5.422 26.797 36.406 1 86.88 246 THR A CA 1
ATOM 1856 C C . THR A 1 246 ? -6.754 27.312 36.969 1 86.88 246 THR A C 1
ATOM 1858 O O . THR A 1 246 ? -7.781 26.656 36.812 1 86.88 246 THR A O 1
ATOM 1861 N N . VAL A 1 247 ? -6.688 28.422 37.719 1 91.38 247 VAL A N 1
ATOM 1862 C CA . VAL A 1 247 ? -7.887 29.031 38.281 1 91.38 247 VAL A CA 1
ATOM 1863 C C . VAL A 1 247 ? -8.555 29.922 37.219 1 91.38 247 VAL A C 1
ATOM 1865 O O . VAL A 1 247 ? -7.895 30.734 36.594 1 91.38 247 VAL A O 1
ATOM 1868 N N . LEU A 1 248 ? -9.789 29.703 37.031 1 91.38 248 LEU A N 1
ATOM 1869 C CA . LEU A 1 248 ? -10.555 30.5 36.094 1 91.38 248 LEU A CA 1
ATOM 1870 C C . LEU A 1 248 ? -11.211 31.688 36.781 1 91.38 248 LEU A C 1
ATOM 1872 O O . LEU A 1 248 ? -11.617 31.594 37.938 1 91.38 248 LEU A O 1
ATOM 1876 N N . HIS A 1 249 ? -11.203 32.781 36.062 1 92.38 249 HIS A N 1
ATOM 1877 C CA . HIS A 1 249 ? -11.797 34.031 36.594 1 92.38 249 HIS A CA 1
ATOM 1878 C C . HIS A 1 249 ? -12.898 34.531 35.688 1 92.38 249 HIS A C 1
ATOM 1880 O O . HIS A 1 249 ? -12.898 34.25 34.469 1 92.38 249 HIS A O 1
ATOM 1886 N N . THR A 1 250 ? -13.805 35.219 36.406 1 89 250 THR A N 1
ATOM 1887 C CA . THR A 1 250 ? -14.836 35.875 35.594 1 89 250 THR A CA 1
ATOM 1888 C C . THR A 1 250 ? -14.219 36.812 34.562 1 89 250 THR A C 1
ATOM 1890 O O . THR A 1 250 ? -13.266 37.531 34.875 1 89 250 THR A O 1
ATOM 1893 N N . ASN A 1 251 ? -14.625 36.75 33.312 1 88.75 251 ASN A N 1
ATOM 1894 C CA . ASN A 1 251 ? -14.211 37.531 32.156 1 88.75 251 ASN A CA 1
ATOM 1895 C C . ASN A 1 251 ? -13.031 36.906 31.438 1 88.75 251 ASN A C 1
ATOM 1897 O O . ASN A 1 251 ? -12.539 37.438 30.453 1 88.75 251 ASN A O 1
ATOM 1901 N N . ASP A 1 252 ? -12.602 35.812 31.984 1 91.38 252 ASP A N 1
ATOM 1902 C CA . ASP A 1 252 ? -11.672 35.031 31.188 1 91.38 252 ASP A CA 1
ATOM 1903 C C . ASP A 1 252 ? -12.344 34.531 29.906 1 91.38 252 ASP A C 1
ATOM 1905 O O . ASP A 1 252 ? -13.539 34.25 29.906 1 91.38 252 ASP A O 1
ATOM 1909 N N . SER A 1 253 ? -11.539 34.5 28.844 1 90.12 253 SER A N 1
ATOM 1910 C CA . SER A 1 253 ? -11.969 33.844 27.609 1 90.12 253 SER A CA 1
ATOM 1911 C C . SER A 1 253 ? -11.328 32.469 27.469 1 90.12 253 SER A C 1
ATOM 1913 O O . SER A 1 253 ? -10.109 32.312 27.625 1 90.12 253 SER A O 1
ATOM 1915 N N . VAL A 1 254 ? -12.148 31.422 27.344 1 89.69 254 VAL A N 1
ATOM 1916 C CA . VAL A 1 254 ? -11.617 30.078 27.281 1 89.69 254 VAL A CA 1
ATOM 1917 C C . VAL A 1 254 ? -11.984 29.438 25.938 1 89.69 254 VAL A C 1
ATOM 1919 O O . VAL A 1 254 ? -13.086 29.641 25.422 1 89.69 254 VAL A O 1
ATOM 1922 N N . LEU A 1 255 ? -11.008 28.75 25.375 1 87.44 255 LEU A N 1
ATOM 1923 C CA . LEU A 1 255 ? -11.242 27.906 24.203 1 87.44 255 LEU A CA 1
ATOM 1924 C C . LEU A 1 255 ? -11.484 26.469 24.625 1 87.44 255 LEU A C 1
ATOM 1926 O O . LEU A 1 255 ? -10.602 25.812 25.188 1 87.44 255 LEU A O 1
ATOM 1930 N N . VAL A 1 256 ? -12.656 26.016 24.375 1 86.5 256 VAL A N 1
ATOM 1931 C CA . VAL A 1 256 ? -13.094 24.719 24.891 1 86.5 256 VAL A CA 1
ATOM 1932 C C . VAL A 1 256 ? -13.344 23.75 23.734 1 86.5 256 VAL A C 1
ATOM 1934 O O . VAL A 1 256 ? -13.953 24.125 22.734 1 86.5 256 VAL A O 1
ATOM 1937 N N . VAL A 1 257 ? -12.711 22.609 23.859 1 84.12 257 VAL A N 1
ATOM 1938 C CA . VAL A 1 257 ? -13 21.484 22.969 1 84.12 257 VAL A CA 1
ATOM 1939 C C . VAL A 1 257 ? -13.922 20.484 23.672 1 84.12 257 VAL A C 1
ATOM 1941 O O . VAL A 1 257 ? -13.641 20.078 24.797 1 84.12 257 VAL A O 1
ATOM 1944 N N . THR A 1 258 ? -15.07 20.25 23.172 1 80.38 258 THR A N 1
ATOM 1945 C CA . THR A 1 258 ? -16.031 19.328 23.766 1 80.38 258 THR A CA 1
ATOM 1946 C C . THR A 1 258 ? -16.719 18.5 22.672 1 80.38 258 THR A C 1
ATOM 1948 O O . THR A 1 258 ? -16.422 18.656 21.484 1 80.38 258 THR A O 1
ATOM 1951 N N . ASN A 1 259 ? -17.391 17.531 23.281 1 71.12 259 ASN A N 1
ATOM 1952 C CA . ASN A 1 259 ? -18.234 16.812 22.328 1 71.12 259 ASN A CA 1
ATOM 1953 C C . ASN A 1 259 ? -19.359 17.688 21.781 1 71.12 259 ASN A C 1
ATOM 1955 O O . ASN A 1 259 ? -19.875 18.562 22.484 1 71.12 259 ASN A O 1
ATOM 1959 N N . LYS A 1 260 ? -19.703 17.453 20.672 1 71.62 260 LYS A N 1
ATOM 1960 C CA . LYS A 1 260 ? -20.703 18.281 20 1 71.62 260 LYS A CA 1
ATOM 1961 C C . LYS A 1 260 ? -22 18.359 20.797 1 71.62 260 LYS A C 1
ATOM 1963 O O . LYS A 1 260 ? -22.641 19.406 20.844 1 71.62 260 LYS A O 1
ATOM 1968 N N . ASP A 1 261 ? -22.266 17.234 21.438 1 64.25 261 ASP A N 1
ATOM 1969 C CA . ASP A 1 261 ? -23.516 17.172 22.188 1 64.25 261 ASP A CA 1
ATOM 1970 C C . ASP A 1 261 ? -23.422 17.984 23.469 1 64.25 261 ASP A C 1
ATOM 1972 O O . ASP A 1 261 ? -24.438 18.25 24.125 1 64.25 261 ASP A O 1
ATOM 1976 N N . GLU A 1 262 ? -22.25 18.453 23.719 1 73.62 262 GLU A N 1
ATOM 1977 C CA . GLU A 1 262 ? -22.047 19.156 24.984 1 73.62 262 GLU A CA 1
ATOM 1978 C C . GLU A 1 262 ? -21.828 20.656 24.766 1 73.62 262 GLU A C 1
ATOM 1980 O O . GLU A 1 262 ? -21.516 21.391 25.703 1 73.62 262 GLU A O 1
ATOM 1985 N N . VAL A 1 263 ? -22.062 21.016 23.547 1 79.12 263 VAL A N 1
ATOM 1986 C CA . VAL A 1 263 ? -21.75 22.406 23.219 1 79.12 263 VAL A CA 1
ATOM 1987 C C . VAL A 1 263 ? -22.688 23.344 23.969 1 79.12 263 VAL A C 1
ATOM 1989 O O . VAL A 1 263 ? -22.266 24.359 24.516 1 79.12 263 VAL A O 1
ATOM 1992 N N . SER A 1 264 ? -23.969 22.969 23.969 1 76.12 264 SER A N 1
ATOM 1993 C CA . SER A 1 264 ? -24.938 23.797 24.656 1 76.12 264 SER A CA 1
ATOM 1994 C C . SER A 1 264 ? -24.656 23.859 26.156 1 76.12 264 SER A C 1
ATOM 1996 O O . SER A 1 264 ? -24.812 24.906 26.781 1 76.12 264 SER A O 1
ATOM 1998 N N . ALA A 1 265 ? -24.234 22.766 26.609 1 77.25 265 ALA A N 1
ATOM 1999 C CA . ALA A 1 265 ? -23.906 22.703 28.047 1 77.25 265 ALA A CA 1
ATOM 2000 C C . ALA A 1 265 ? -22.719 23.609 28.375 1 77.25 265 ALA A C 1
ATOM 2002 O O . ALA A 1 265 ? -22.641 24.172 29.469 1 77.25 265 ALA A O 1
ATOM 2003 N N . MET A 1 266 ? -21.906 23.719 27.422 1 85.69 266 MET A N 1
ATOM 2004 C CA . MET A 1 266 ? -20.734 24.562 27.641 1 85.69 266 MET A CA 1
ATOM 2005 C C . MET A 1 266 ? -21.141 26.031 27.719 1 85.69 266 MET A C 1
ATOM 2007 O O . MET A 1 266 ? -20.562 26.797 28.5 1 85.69 266 MET A O 1
ATOM 2011 N N . SER A 1 267 ? -22.078 26.359 26.922 1 81.62 267 SER A N 1
ATOM 2012 C CA . SER A 1 267 ? -22.562 27.734 26.953 1 81.62 267 SER A CA 1
ATOM 2013 C C . SER A 1 267 ? -23.188 28.062 28.312 1 81.62 267 SER A C 1
ATOM 2015 O O . SER A 1 267 ? -23.031 29.188 28.812 1 81.62 267 SER A O 1
ATOM 2017 N N . ILE A 1 268 ? -23.812 27.078 28.781 1 75.62 268 ILE A N 1
ATOM 2018 C CA . ILE A 1 268 ? -24.438 27.266 30.094 1 75.62 268 ILE A CA 1
ATOM 2019 C C . ILE A 1 268 ? -23.375 27.297 31.172 1 75.62 268 ILE A C 1
ATOM 2021 O O . ILE A 1 268 ? -23.438 28.125 32.094 1 75.62 268 ILE A O 1
ATOM 2025 N N . LEU A 1 269 ? -22.516 26.469 31.062 1 83.12 269 LEU A N 1
ATOM 2026 C CA . LEU A 1 269 ? -21.469 26.328 32.094 1 83.12 269 LEU A CA 1
ATOM 2027 C C . LEU A 1 269 ? -20.609 27.578 32.156 1 83.12 269 LEU A C 1
ATOM 2029 O O . LEU A 1 269 ? -20.359 28.109 33.25 1 83.12 269 LEU A O 1
ATOM 2033 N N . PHE A 1 270 ? -20.203 28.078 31.031 1 87.62 270 PHE A N 1
ATOM 2034 C CA . PHE A 1 270 ? -19.234 29.172 31 1 87.62 270 PHE A CA 1
ATOM 2035 C C . PHE A 1 270 ? -19.953 30.516 30.891 1 87.62 270 PHE A C 1
ATOM 2037 O O . PHE A 1 270 ? -19.469 31.516 31.438 1 87.62 270 PHE A O 1
ATOM 2044 N N . GLY A 1 271 ? -21.094 30.531 30.188 1 79.88 271 GLY A N 1
ATOM 2045 C CA . GLY A 1 271 ? -21.859 31.75 30.156 1 79.88 271 GLY A CA 1
ATOM 2046 C C . GLY A 1 271 ? -22.125 32.25 28.75 1 79.88 271 GLY A C 1
ATOM 2047 O O . GLY A 1 271 ? -23.188 32.031 28.188 1 79.88 271 GLY A O 1
ATOM 2048 N N . LYS A 1 272 ? -21.062 32.844 28.188 1 80.44 272 LYS A N 1
ATOM 2049 C CA . LYS A 1 272 ? -21.297 33.531 26.906 1 80.44 272 LYS A CA 1
ATOM 2050 C C . LYS A 1 272 ? -20.406 32.938 25.812 1 80.44 272 LYS A C 1
ATOM 2052 O O . LYS A 1 272 ? -19.188 32.969 25.938 1 80.44 272 LYS A O 1
ATOM 2057 N N . LYS A 1 273 ? -21.078 32.5 24.797 1 85.75 273 LYS A N 1
ATOM 2058 C CA . LYS A 1 273 ? -20.344 32 23.641 1 85.75 273 LYS A CA 1
ATOM 2059 C C . LYS A 1 273 ? -19.922 33.125 22.719 1 85.75 273 LYS A C 1
ATOM 2061 O O . LYS A 1 273 ? -20.703 34.062 22.453 1 85.75 273 LYS A O 1
ATOM 2066 N N . VAL A 1 274 ? -18.672 33.125 22.422 1 83.25 274 VAL A N 1
ATOM 2067 C CA . VAL A 1 274 ? -18.156 34.094 21.453 1 83.25 274 VAL A CA 1
ATOM 2068 C C . VAL A 1 274 ? -18.562 33.688 20.047 1 83.25 274 VAL A C 1
ATOM 2070 O O . VAL A 1 274 ? -18.531 32.531 19.688 1 83.25 274 VAL A O 1
ATOM 2073 N N . ASP A 1 275 ? -19.031 34.594 19.297 1 76.19 275 ASP A N 1
ATOM 2074 C CA . ASP A 1 275 ? -19.516 34.344 17.938 1 76.19 275 ASP A CA 1
ATOM 2075 C C . ASP A 1 275 ? -18.359 34.219 16.953 1 76.19 275 ASP A C 1
ATOM 2077 O O . ASP A 1 275 ? -18.156 35.094 16.109 1 76.19 275 ASP A O 1
ATOM 2081 N N . LYS A 1 276 ? -17.625 33.281 17.172 1 73.69 276 LYS A N 1
ATOM 2082 C CA . LYS A 1 276 ? -16.547 32.906 16.25 1 73.69 276 LYS A CA 1
ATOM 2083 C C . LYS A 1 276 ? -16.578 31.422 15.922 1 73.69 276 LYS A C 1
ATOM 2085 O O . LYS A 1 276 ? -16.703 30.594 16.812 1 73.69 276 LYS A O 1
ATOM 2090 N N . ASP A 1 277 ? -16.625 31.078 14.773 1 68.12 277 ASP A N 1
ATOM 2091 C CA . ASP A 1 277 ? -16.641 29.688 14.367 1 68.12 277 ASP A CA 1
ATOM 2092 C C . ASP A 1 277 ? -15.242 29.094 14.328 1 68.12 277 ASP A C 1
ATOM 2094 O O . ASP A 1 277 ? -14.469 29.375 13.414 1 68.12 277 ASP A O 1
ATOM 2098 N N . TRP A 1 278 ? -15.031 28.344 15.43 1 66.25 278 TRP A N 1
ATOM 2099 C CA . TRP A 1 278 ? -13.719 27.703 15.555 1 66.25 278 TRP A CA 1
ATOM 2100 C C . TRP A 1 278 ? -13.719 26.328 14.883 1 66.25 278 TRP A C 1
ATOM 2102 O O . TRP A 1 278 ? -12.711 25.625 14.914 1 66.25 278 TRP A O 1
ATOM 2112 N N . ASN A 1 279 ? -14.797 25.875 14.523 1 60.34 279 ASN A N 1
ATOM 2113 C CA . ASN A 1 279 ? -14.898 24.516 13.992 1 60.34 279 ASN A CA 1
ATOM 2114 C C . ASN A 1 279 ? -14.711 24.484 12.477 1 60.34 279 ASN A C 1
ATOM 2116 O O . ASN A 1 279 ? -14.898 23.453 11.836 1 60.34 279 ASN A O 1
ATOM 2120 N N . ARG A 1 280 ? -14.312 25.594 12.125 1 52.19 280 ARG A N 1
ATOM 2121 C CA . ARG A 1 280 ? -14.008 25.625 10.695 1 52.19 280 ARG A CA 1
ATOM 2122 C C . ARG A 1 280 ? -12.648 25 10.414 1 52.19 280 ARG A C 1
ATOM 2124 O O . ARG A 1 280 ? -11.781 24.953 11.289 1 52.19 280 ARG A O 1
ATOM 2131 N N . GLU A 1 281 ? -12.555 24.234 9.398 1 46.16 281 GLU A N 1
ATOM 2132 C CA . GLU A 1 281 ? -11.391 23.469 8.977 1 46.16 281 GLU A CA 1
ATOM 2133 C C . GLU A 1 281 ? -10.117 24.312 9.062 1 46.16 281 GLU A C 1
ATOM 2135 O O . GLU A 1 281 ? -9.023 23.781 9.289 1 46.16 281 GLU A O 1
ATOM 2140 N N . LYS A 1 282 ? -10.242 25.719 9.023 1 44.91 282 LYS A N 1
ATOM 2141 C CA . LYS A 1 282 ? -9.078 26.547 8.703 1 44.91 282 LYS A CA 1
ATOM 2142 C C . LYS A 1 282 ? -8.727 27.453 9.875 1 44.91 282 LYS A C 1
ATOM 2144 O O . LYS A 1 282 ? -8.273 28.594 9.68 1 44.91 282 LYS A O 1
ATOM 2149 N N . VAL A 1 283 ? -8.898 26.922 11.016 1 49.78 283 VAL A N 1
ATOM 2150 C CA . VAL A 1 283 ? -8.516 27.859 12.07 1 49.78 283 VAL A CA 1
ATOM 2151 C C . VAL A 1 283 ? -7.012 27.766 12.328 1 49.78 283 VAL A C 1
ATOM 2153 O O . VAL A 1 283 ? -6.488 26.672 12.578 1 49.78 283 VAL A O 1
ATOM 2156 N N . ASP A 1 284 ? -6.285 28.719 11.898 1 44.12 284 ASP A N 1
ATOM 2157 C CA . ASP A 1 284 ? -4.883 28.812 12.281 1 44.12 284 ASP A CA 1
ATOM 2158 C C . ASP A 1 284 ? -4.734 29.062 13.781 1 44.12 284 ASP A C 1
ATOM 2160 O O . ASP A 1 284 ? -4.738 30.203 14.234 1 44.12 284 ASP A O 1
ATOM 2164 N N . TRP A 1 285 ? -4.617 27.969 14.492 1 56.91 285 TRP A N 1
ATOM 2165 C CA . TRP A 1 285 ? -4.57 28 15.945 1 56.91 285 TRP A CA 1
ATOM 2166 C C . TRP A 1 285 ? -3.348 28.766 16.438 1 56.91 285 TRP A C 1
ATOM 2168 O O . TRP A 1 285 ? -3.396 29.422 17.484 1 56.91 285 TRP A O 1
ATOM 2178 N N . ASN A 1 286 ? -2.281 28.625 15.695 1 52.53 286 ASN A N 1
ATOM 2179 C CA . ASN A 1 286 ? -1.034 29.234 16.141 1 52.53 286 ASN A CA 1
ATOM 2180 C C . ASN A 1 286 ? -1.005 30.734 15.859 1 52.53 286 ASN A C 1
ATOM 2182 O O . ASN A 1 286 ? -0.163 31.453 16.391 1 52.53 286 ASN A O 1
ATOM 2186 N N . ALA A 1 287 ? -1.991 31.172 15.031 1 50.06 287 ALA A N 1
ATOM 2187 C CA . ALA A 1 287 ? -2.111 32.594 14.75 1 50.06 287 ALA A CA 1
ATOM 2188 C C . ALA A 1 287 ? -2.834 33.312 15.883 1 50.06 287 ALA A C 1
ATOM 2190 O O . ALA A 1 287 ? -2.732 34.531 16.016 1 50.06 287 ALA A O 1
ATOM 2191 N N . ILE A 1 288 ? -3.516 32.688 16.656 1 55.41 288 ILE A N 1
ATOM 2192 C CA . ILE A 1 288 ? -4.359 33.312 17.672 1 55.41 288 ILE A CA 1
ATOM 2193 C C . ILE A 1 288 ? -3.494 33.812 18.828 1 55.41 288 ILE A C 1
ATOM 2195 O O . ILE A 1 288 ? -3.736 34.906 19.359 1 55.41 288 ILE A O 1
ATOM 2199 N N . ASP A 1 289 ? -2.525 33.031 19.219 1 55.91 289 ASP A N 1
ATOM 2200 C CA . ASP A 1 289 ? -1.651 33.438 20.312 1 55.91 289 ASP A CA 1
ATOM 2201 C C . ASP A 1 289 ? -0.207 33.031 20.047 1 55.91 289 ASP A C 1
ATOM 2203 O O . ASP A 1 289 ? 0.044 31.938 19.531 1 55.91 289 ASP A O 1
ATOM 2207 N N . ALA A 1 290 ? 0.664 33.969 20.172 1 55.72 290 ALA A N 1
ATOM 2208 C CA . ALA A 1 290 ? 2.084 33.719 19.922 1 55.72 290 ALA A CA 1
ATOM 2209 C C . ALA A 1 290 ? 2.693 32.812 20.969 1 55.72 290 ALA A C 1
ATOM 2211 O O . ALA A 1 290 ? 3.699 32.156 20.703 1 55.72 290 ALA A O 1
ATOM 2212 N N . LYS A 1 291 ? 2.131 32.719 22.125 1 62.09 291 LYS A N 1
ATOM 2213 C CA . LYS A 1 291 ? 2.781 32.031 23.234 1 62.09 291 LYS A CA 1
ATOM 2214 C C . LYS A 1 291 ? 2.367 30.562 23.281 1 62.09 291 LYS A C 1
ATOM 2216 O O . LYS A 1 291 ? 3.031 29.75 23.922 1 62.09 291 LYS A O 1
ATOM 2221 N N . VAL A 1 292 ? 1.27 30.297 22.609 1 70.31 292 VAL A N 1
ATOM 2222 C CA . VAL A 1 292 ? 0.768 28.922 22.641 1 70.31 292 VAL A CA 1
ATOM 2223 C C . VAL A 1 292 ? 0.683 28.375 21.219 1 70.31 292 VAL A C 1
ATOM 2225 O O . VAL A 1 292 ? 0.227 29.078 20.297 1 70.31 292 VAL A O 1
ATOM 2228 N N . GLU A 1 293 ? 1.321 27.203 21.078 1 72.44 293 GLU A N 1
ATOM 2229 C CA . GLU A 1 293 ? 1.354 26.547 19.766 1 72.44 293 GLU A CA 1
ATOM 2230 C C . GLU A 1 293 ? 0.452 25.312 19.75 1 72.44 293 GLU A C 1
ATOM 2232 O O . GLU A 1 293 ? 0.318 24.625 20.75 1 72.44 293 GLU A O 1
ATOM 2237 N N . SER A 1 294 ? -0.3 25.234 18.672 1 76.94 294 SER A N 1
ATOM 2238 C CA . SER A 1 294 ? -1.028 24 18.391 1 76.94 294 SER A CA 1
ATOM 2239 C C . SER A 1 294 ? -0.335 23.188 17.297 1 76.94 294 SER A C 1
ATOM 2241 O O . SER A 1 294 ? -0.044 23.719 16.219 1 76.94 294 SER A O 1
ATOM 2243 N N . ARG A 1 295 ? 0.086 21.984 17.656 1 73.38 295 ARG A N 1
ATOM 2244 C CA . ARG A 1 295 ? 0.791 21.125 16.703 1 73.38 295 ARG A CA 1
ATOM 2245 C C . ARG A 1 295 ? 0.147 19.734 16.641 1 73.38 295 ARG A C 1
ATOM 2247 O O . ARG A 1 295 ? -0.289 19.203 17.656 1 73.38 295 ARG A O 1
ATOM 2254 N N . ILE A 1 296 ? 0.09 19.297 15.383 1 75.56 296 ILE A N 1
ATOM 2255 C CA . ILE A 1 296 ? -0.359 17.922 15.195 1 75.56 296 ILE A CA 1
ATOM 2256 C C . ILE A 1 296 ? 0.841 16.984 15.234 1 75.56 296 ILE A C 1
ATOM 2258 O O . ILE A 1 296 ? 1.794 17.141 14.469 1 75.56 296 ILE A O 1
ATOM 2262 N N . ILE A 1 297 ? 0.829 16.047 16.219 1 76.44 297 ILE A N 1
ATOM 2263 C CA . ILE A 1 297 ? 1.909 15.078 16.391 1 76.44 297 ILE A CA 1
ATOM 2264 C C . ILE A 1 297 ? 1.382 13.672 16.156 1 76.44 297 ILE A C 1
ATOM 2266 O O . ILE A 1 297 ? 0.365 13.273 16.719 1 76.44 297 ILE A O 1
ATOM 2270 N N . VAL A 1 298 ? 2.035 13.008 15.258 1 73.5 298 VAL A N 1
ATOM 2271 C CA . VAL A 1 298 ? 1.635 11.633 14.969 1 73.5 298 VAL A CA 1
ATOM 2272 C C . VAL A 1 298 ? 2.326 10.68 15.938 1 73.5 298 VAL A C 1
ATOM 2274 O O . VAL A 1 298 ? 3.545 10.742 16.109 1 73.5 298 VAL A O 1
ATOM 2277 N N . VAL A 1 299 ? 1.583 9.805 16.578 1 75.62 299 VAL A N 1
ATOM 2278 C CA . VAL A 1 299 ? 2.115 8.82 17.516 1 75.62 299 VAL A CA 1
ATOM 2279 C C . VAL A 1 299 ? 2.861 7.73 16.75 1 75.62 299 VAL A C 1
ATOM 2281 O O . VAL A 1 299 ? 2.246 6.91 16.062 1 75.62 299 VAL A O 1
ATOM 2284 N N . THR A 1 300 ? 4.148 7.688 16.859 1 66.38 300 THR A N 1
ATOM 2285 C CA . THR A 1 300 ? 4.93 6.699 16.141 1 66.38 300 THR A CA 1
ATOM 2286 C C . THR A 1 300 ? 5.824 5.902 17.078 1 66.38 300 THR A C 1
ATOM 2288 O O . THR A 1 300 ? 6.73 5.195 16.641 1 66.38 300 THR A O 1
ATOM 2291 N N . ARG A 1 301 ? 5.637 6.051 18.328 1 62.22 301 ARG A N 1
ATOM 2292 C CA . ARG A 1 301 ? 6.348 5.219 19.297 1 62.22 301 ARG A CA 1
ATOM 2293 C C . ARG A 1 301 ? 5.531 3.979 19.656 1 62.22 301 ARG A C 1
ATOM 2295 O O . ARG A 1 301 ? 4.445 4.086 20.219 1 62.22 301 ARG A O 1
ATOM 2302 N N . PRO A 1 302 ? 6.031 2.852 19.281 1 63.62 302 PRO A N 1
ATOM 2303 C CA . PRO A 1 302 ? 5.266 1.624 19.5 1 63.62 302 PRO A CA 1
ATOM 2304 C C . PRO A 1 302 ? 4.891 1.418 20.969 1 63.62 302 PRO A C 1
ATOM 2306 O O . PRO A 1 302 ? 3.838 0.852 21.266 1 63.62 302 PRO A O 1
ATOM 2309 N N . GLY A 1 303 ? 5.695 1.87 21.891 1 66.06 303 GLY A N 1
ATOM 2310 C CA . GLY A 1 303 ? 5.434 1.712 23.312 1 66.06 303 GLY A CA 1
ATOM 2311 C C . GLY A 1 303 ? 4.18 2.434 23.766 1 66.06 303 GLY A C 1
ATOM 2312 O O . GLY A 1 303 ? 3.635 2.125 24.828 1 66.06 303 GLY A O 1
ATOM 2313 N N . LEU A 1 304 ? 3.729 3.293 22.906 1 70.62 304 LEU A N 1
ATOM 2314 C CA . LEU A 1 304 ? 2.582 4.102 23.297 1 70.62 304 LEU A CA 1
ATOM 2315 C C . LEU A 1 304 ? 1.282 3.488 22.797 1 70.62 304 LEU A C 1
ATOM 2317 O O . LEU A 1 304 ? 0.193 3.92 23.172 1 70.62 304 LEU A O 1
ATOM 2321 N N . ASN A 1 305 ? 1.522 2.512 21.922 1 67.25 305 ASN A N 1
ATOM 2322 C CA . ASN A 1 305 ? 0.326 1.888 21.375 1 67.25 305 ASN A CA 1
ATOM 2323 C C . ASN A 1 305 ? -0.51 1.214 22.453 1 67.25 305 ASN A C 1
ATOM 2325 O O . ASN A 1 305 ? -0.012 0.357 23.188 1 67.25 305 ASN A O 1
ATOM 2329 N N . GLY A 1 306 ? -1.728 1.681 22.562 1 67.44 306 GLY A N 1
ATOM 2330 C CA . GLY A 1 306 ? -2.643 1.097 23.531 1 67.44 306 GLY A CA 1
ATOM 2331 C C . GLY A 1 306 ? -2.629 1.808 24.875 1 67.44 306 GLY A C 1
ATOM 2332 O O . GLY A 1 306 ? -3.438 1.503 25.75 1 67.44 306 GLY A O 1
ATOM 2333 N N . LYS A 1 307 ? -1.824 2.707 25.094 1 73.5 307 LYS A N 1
ATOM 2334 C CA . LYS A 1 307 ? -1.762 3.43 26.359 1 73.5 307 LYS A CA 1
ATOM 2335 C C . LYS A 1 307 ? -2.877 4.469 26.469 1 73.5 307 LYS A C 1
ATOM 2337 O O . LYS A 1 307 ? -3.248 5.082 25.453 1 73.5 307 LYS A O 1
ATOM 2342 N N . LEU A 1 308 ? -3.316 4.539 27.641 1 76 308 LEU A N 1
ATOM 2343 C CA . LEU A 1 308 ? -4.34 5.547 27.891 1 76 308 LEU A CA 1
ATOM 2344 C C . LEU A 1 308 ? -3.734 6.945 27.922 1 76 308 LEU A C 1
ATOM 2346 O O . LEU A 1 308 ? -2.684 7.16 28.531 1 76 308 LEU A O 1
ATOM 2350 N N . LEU A 1 309 ? -4.371 7.805 27.266 1 79.44 309 LEU A N 1
ATOM 2351 C CA . LEU A 1 309 ? -3.887 9.18 27.203 1 79.44 309 LEU A CA 1
ATOM 2352 C C . LEU A 1 309 ? -3.732 9.766 28.609 1 79.44 309 LEU A C 1
ATOM 2354 O O . LEU A 1 309 ? -2.773 10.492 28.875 1 79.44 309 LEU A O 1
ATOM 2358 N N . GLY A 1 310 ? -4.707 9.5 29.484 1 75.69 310 GLY A N 1
ATOM 2359 C CA . GLY A 1 310 ? -4.66 9.984 30.859 1 75.69 310 GLY A CA 1
ATOM 2360 C C . GLY A 1 310 ? -3.426 9.531 31.609 1 75.69 310 GLY A C 1
ATOM 2361 O O . GLY A 1 310 ? -2.9 10.266 32.438 1 75.69 310 GLY A O 1
ATOM 2362 N N . HIS A 1 311 ? -2.99 8.406 31.234 1 73.31 311 HIS A N 1
ATOM 2363 C CA . HIS A 1 311 ? -1.839 7.84 31.922 1 73.31 311 HIS A CA 1
ATOM 2364 C C . HIS A 1 311 ? -0.546 8.523 31.5 1 73.31 311 HIS A C 1
ATOM 2366 O O . HIS A 1 311 ? 0.457 8.469 32.219 1 73.31 311 HIS A O 1
ATOM 2372 N N . LEU A 1 312 ? -0.627 9.109 30.406 1 75.19 312 LEU A N 1
ATOM 2373 C CA . LEU A 1 312 ? 0.576 9.758 29.906 1 75.19 312 LEU A CA 1
ATOM 2374 C C . LEU A 1 312 ? 0.778 11.117 30.562 1 75.19 312 LEU A C 1
ATOM 2376 O O . LEU A 1 312 ? 1.868 11.688 30.5 1 75.19 312 LEU A O 1
ATOM 2380 N N . SER A 1 313 ? -0.199 11.562 31.406 1 69.75 313 SER A N 1
ATOM 2381 C CA . SER A 1 313 ? -0.142 12.828 32.125 1 69.75 313 SER A CA 1
ATOM 2382 C C . SER A 1 313 ? 0.642 13.875 31.328 1 69.75 313 SER A C 1
ATOM 2384 O O . SER A 1 313 ? 1.574 14.484 31.859 1 69.75 313 SER A O 1
ATOM 2386 N N . MET A 1 314 ? 0.249 14.047 30.062 1 75.75 314 MET A N 1
ATOM 2387 C CA . MET A 1 314 ? 0.991 14.93 29.172 1 75.75 314 MET A CA 1
ATOM 2388 C C . MET A 1 314 ? 0.983 16.359 29.703 1 75.75 314 MET A C 1
ATOM 2390 O O . MET A 1 314 ? 1.96 17.094 29.531 1 75.75 314 MET A O 1
ATOM 2394 N N . ARG A 1 315 ? -0.058 16.672 30.281 1 72 315 ARG A N 1
ATOM 2395 C CA . ARG A 1 315 ? -0.175 18 30.844 1 72 315 ARG A CA 1
ATOM 2396 C C . ARG A 1 315 ? 0.811 18.203 31.984 1 72 315 ARG A C 1
ATOM 2398 O O . ARG A 1 315 ? 1.555 19.188 32 1 72 315 ARG A O 1
ATOM 2405 N N . ASN A 1 316 ? 0.77 17.234 32.844 1 68.12 316 ASN A N 1
ATOM 2406 C CA . ASN A 1 316 ? 1.601 17.344 34.031 1 68.12 316 ASN A CA 1
ATOM 2407 C C . ASN A 1 316 ? 3.074 17.109 33.719 1 68.12 316 ASN A C 1
ATOM 2409 O O . ASN A 1 316 ? 3.949 17.766 34.281 1 68.12 316 ASN A O 1
ATOM 2413 N N . THR A 1 317 ? 3.281 16.234 32.875 1 71.69 317 THR A N 1
ATOM 2414 C CA . THR A 1 317 ? 4.648 15.797 32.594 1 71.69 317 THR A CA 1
ATOM 2415 C C . THR A 1 317 ? 5.324 16.719 31.594 1 71.69 317 THR A C 1
ATOM 2417 O O . THR A 1 317 ? 6.516 17.016 31.719 1 71.69 317 THR A O 1
ATOM 2420 N N . TYR A 1 318 ? 4.551 17.156 30.625 1 72.44 318 TYR A N 1
ATOM 2421 C CA . TYR A 1 318 ? 5.195 17.891 29.531 1 72.44 318 TYR A CA 1
ATOM 2422 C C . TYR A 1 318 ? 4.605 19.281 29.391 1 72.44 318 TYR A C 1
ATOM 2424 O O . TYR A 1 318 ? 5.078 20.094 28.578 1 72.44 318 TYR A O 1
ATOM 2432 N N . GLY A 1 319 ? 3.631 19.609 30.109 1 71.62 319 GLY A N 1
ATOM 2433 C CA . GLY A 1 319 ? 3.031 20.938 30.047 1 71.62 319 GLY A CA 1
ATOM 2434 C C . GLY A 1 319 ? 2.223 21.172 28.797 1 71.62 319 GLY A C 1
ATOM 2435 O O . GLY A 1 319 ? 2.162 22.281 28.281 1 71.62 319 GLY A O 1
ATOM 2436 N N . VAL A 1 320 ? 1.81 20.094 28.188 1 79.94 320 VAL A N 1
ATOM 2437 C CA . VAL A 1 320 ? 1.025 20.234 26.969 1 79.94 320 VAL A CA 1
ATOM 2438 C C . VAL A 1 320 ? -0.359 19.625 27.156 1 79.94 320 VAL A C 1
ATOM 2440 O O . VAL A 1 320 ? -0.562 18.812 28.062 1 79.94 320 VAL A O 1
ATOM 2443 N N . ASN A 1 321 ? -1.328 20.203 26.328 1 81.06 321 ASN A N 1
ATOM 2444 C CA . ASN A 1 321 ? -2.682 19.656 26.297 1 81.06 321 ASN A CA 1
ATOM 2445 C C . ASN A 1 321 ? -3.002 19.016 24.953 1 81.06 321 ASN A C 1
ATOM 2447 O O . ASN A 1 321 ? -2.68 19.578 23.906 1 81.06 321 ASN A O 1
ATOM 2451 N N . VAL A 1 322 ? -3.422 17.828 25.047 1 83.25 322 VAL A N 1
ATOM 2452 C CA . VAL A 1 322 ? -3.949 17.203 23.844 1 83.25 322 VAL A CA 1
ATOM 2453 C C . VAL A 1 322 ? -5.441 17.5 23.719 1 83.25 322 VAL A C 1
ATOM 2455 O O . VAL A 1 322 ? -6.223 17.172 24.609 1 83.25 322 VAL A O 1
ATOM 2458 N N . SER A 1 323 ? -5.781 18.203 22.719 1 78.12 323 SER A N 1
ATOM 2459 C CA . SER A 1 323 ? -7.172 18.625 22.594 1 78.12 323 SER A CA 1
ATOM 2460 C C . SER A 1 323 ? -7.977 17.641 21.75 1 78.12 323 SER A C 1
ATOM 2462 O O . SER A 1 323 ? -9.109 17.297 22.094 1 78.12 323 SER A O 1
ATOM 2464 N N . ARG A 1 324 ? -7.32 17.172 20.656 1 79.44 324 ARG A N 1
ATOM 2465 C CA . ARG A 1 324 ? -8.031 16.297 19.719 1 79.44 324 ARG A CA 1
ATOM 2466 C C . ARG A 1 324 ? -7.113 15.195 19.188 1 79.44 324 ARG A C 1
ATOM 2468 O O . ARG A 1 324 ? -5.895 15.375 19.125 1 79.44 324 ARG A O 1
ATOM 2475 N N . VAL A 1 325 ? -7.754 14.086 18.922 1 78.06 325 VAL A N 1
ATOM 2476 C CA . VAL A 1 325 ? -7.07 12.953 18.312 1 78.06 325 VAL A CA 1
ATOM 2477 C C . VAL A 1 325 ? -7.754 12.586 16.984 1 78.06 325 VAL A C 1
ATOM 2479 O O . VAL A 1 325 ? -8.969 12.375 16.953 1 78.06 325 VAL A O 1
ATOM 2482 N N . LEU A 1 326 ? -7.008 12.734 15.938 1 73.19 326 LEU A N 1
ATOM 2483 C CA . LEU A 1 326 ? -7.492 12.266 14.648 1 73.19 326 LEU A CA 1
ATOM 2484 C C . LEU A 1 326 ? -7.035 10.836 14.375 1 73.19 326 LEU A C 1
ATOM 2486 O O . LEU A 1 326 ? -5.832 10.578 14.281 1 73.19 326 LEU A O 1
ATOM 2490 N N . ARG A 1 327 ? -7.934 9.883 14.359 1 63.56 327 ARG A N 1
ATOM 2491 C CA . ARG A 1 327 ? -7.695 8.477 14.039 1 63.56 327 ARG A CA 1
ATOM 2492 C C . ARG A 1 327 ? -8.344 8.094 12.711 1 63.56 327 ARG A C 1
ATOM 2494 O O . ARG A 1 327 ? -9.57 7.996 12.625 1 63.56 327 ARG A O 1
ATOM 2501 N N . GLY A 1 328 ? -7.363 7.836 11.766 1 52.78 328 GLY A N 1
ATOM 2502 C CA . GLY A 1 328 ? -7.977 7.727 10.453 1 52.78 328 GLY A CA 1
ATOM 2503 C C . GLY A 1 328 ? -8.68 9 10.016 1 52.78 328 GLY A C 1
ATOM 2504 O O . GLY A 1 328 ? -8.047 10.047 9.867 1 52.78 328 GLY A O 1
ATOM 2505 N N . ASP A 1 329 ? -9.914 8.984 9.758 1 50.84 329 ASP A N 1
ATOM 2506 C CA . ASP A 1 329 ? -10.688 10.156 9.352 1 50.84 329 ASP A CA 1
ATOM 2507 C C . ASP A 1 329 ? -11.664 10.578 10.453 1 50.84 329 ASP A C 1
ATOM 2509 O O . ASP A 1 329 ? -12.555 11.398 10.219 1 50.84 329 ASP A O 1
ATOM 2513 N N . ILE A 1 330 ? -11.367 10.156 11.727 1 55.69 330 ILE A N 1
ATOM 2514 C CA . ILE A 1 330 ? -12.289 10.453 12.82 1 55.69 330 ILE A CA 1
ATOM 2515 C C . ILE A 1 330 ? -11.586 11.336 13.852 1 55.69 330 ILE A C 1
ATOM 2517 O O . ILE A 1 330 ? -10.477 11.039 14.281 1 55.69 330 ILE A O 1
ATOM 2521 N N . ARG A 1 331 ? -12.211 12.445 14.148 1 65.56 331 ARG A N 1
ATOM 2522 C CA . ARG A 1 331 ? -11.711 13.297 15.227 1 65.56 331 ARG A CA 1
ATOM 2523 C C . ARG A 1 331 ? -12.289 12.883 16.578 1 65.56 331 ARG A C 1
ATOM 2525 O O . ARG A 1 331 ? -13.508 12.812 16.734 1 65.56 331 ARG A O 1
ATOM 2532 N N . LEU A 1 332 ? -11.445 12.531 17.484 1 69.56 332 LEU A N 1
ATOM 2533 C CA . LEU A 1 332 ? -11.82 12.094 18.828 1 69.56 332 LEU A CA 1
ATOM 2534 C C . LEU A 1 332 ? -11.391 13.117 19.875 1 69.56 332 LEU A C 1
ATOM 2536 O O . LEU A 1 332 ? -10.367 13.781 19.719 1 69.56 332 LEU A O 1
ATOM 2540 N N . LEU A 1 333 ? -12.297 13.398 20.938 1 72.38 333 LEU A N 1
ATOM 2541 C CA . LEU A 1 333 ? -11.898 14.195 22.094 1 72.38 333 LEU A CA 1
ATOM 2542 C C . LEU A 1 333 ? -10.805 13.5 22.891 1 72.38 333 LEU A C 1
ATOM 2544 O O . LEU A 1 333 ? -10.891 12.289 23.141 1 72.38 333 LEU A O 1
ATOM 2548 N N . ALA A 1 334 ? -9.805 14.211 23.109 1 78.38 334 ALA A N 1
ATOM 2549 C CA . ALA A 1 334 ? -8.656 13.648 23.828 1 78.38 334 ALA A CA 1
ATOM 2550 C C . ALA A 1 334 ? -8.961 13.492 25.312 1 78.38 334 ALA A C 1
ATOM 2552 O O . ALA A 1 334 ? -8.297 14.094 26.156 1 78.38 334 ALA A O 1
ATOM 2553 N N . THR A 1 335 ? -9.859 12.516 25.562 1 73.56 335 THR A N 1
ATOM 2554 C CA . THR A 1 335 ? -10.203 12.258 26.953 1 73.56 335 THR A CA 1
ATOM 2555 C C . THR A 1 335 ? -9.141 11.375 27.609 1 73.56 335 THR A C 1
ATOM 2557 O O . THR A 1 335 ? -8.336 10.75 26.938 1 73.56 335 THR A O 1
ATOM 2560 N N . ASP A 1 336 ? -9.164 11.359 28.922 1 73.12 336 ASP A N 1
ATOM 2561 C CA . ASP A 1 336 ? -8.203 10.578 29.688 1 73.12 336 ASP A CA 1
ATOM 2562 C C . ASP A 1 336 ? -8.359 9.086 29.406 1 73.12 336 ASP A C 1
ATOM 2564 O O . ASP A 1 336 ? -7.387 8.328 29.484 1 73.12 336 ASP A O 1
ATOM 2568 N N . ASP A 1 337 ? -9.453 8.719 29.016 1 68.06 337 ASP A N 1
ATOM 2569 C CA . ASP A 1 337 ? -9.719 7.293 28.828 1 68.06 337 ASP A CA 1
ATOM 2570 C C . ASP A 1 337 ? -9.492 6.871 27.391 1 68.06 337 ASP A C 1
ATOM 2572 O O . ASP A 1 337 ? -9.672 5.703 27.031 1 68.06 337 ASP A O 1
ATOM 2576 N N . LEU A 1 338 ? -9.062 7.809 26.656 1 74.56 338 LEU A N 1
ATOM 2577 C CA . LEU A 1 338 ? -8.789 7.469 25.266 1 74.56 338 LEU A CA 1
ATOM 2578 C C . LEU A 1 338 ? -7.488 6.68 25.156 1 74.56 338 LEU A C 1
ATOM 2580 O O . LEU A 1 338 ? -6.453 7.094 25.672 1 74.56 338 LEU A O 1
ATOM 2584 N N . ARG A 1 339 ? -7.512 5.516 24.562 1 71.31 339 ARG A N 1
ATOM 2585 C CA . ARG A 1 339 ? -6.309 4.734 24.297 1 71.31 339 ARG A CA 1
ATOM 2586 C C . ARG A 1 339 ? -5.637 5.172 23 1 71.31 339 ARG A C 1
ATOM 2588 O O . ARG A 1 339 ? -6.277 5.207 21.953 1 71.31 339 ARG A O 1
ATOM 2595 N N . LEU A 1 340 ? -4.418 5.387 23.125 1 74.88 340 LEU A N 1
ATOM 2596 C CA . LEU A 1 340 ? -3.652 5.844 21.969 1 74.88 340 LEU A CA 1
ATOM 2597 C C . LEU A 1 340 ? -3.338 4.684 21.031 1 74.88 340 LEU A C 1
ATOM 2599 O O . LEU A 1 340 ? -3.186 3.543 21.484 1 74.88 340 LEU A O 1
ATOM 2603 N N . GLN A 1 341 ? -3.393 4.957 19.828 1 67.5 341 GLN A N 1
ATOM 2604 C CA . GLN A 1 341 ? -3.016 3.992 18.797 1 67.5 341 GLN A CA 1
ATOM 2605 C C . GLN A 1 341 ? -1.883 4.527 17.938 1 67.5 341 GLN A C 1
ATOM 2607 O O . GLN A 1 341 ? -1.802 5.734 17.688 1 67.5 341 GLN A O 1
ATOM 2612 N N . TYR A 1 342 ? -1.108 3.516 17.594 1 63.88 342 TYR A N 1
ATOM 2613 C CA . TYR A 1 342 ? -0.057 3.857 16.641 1 63.88 342 TYR A CA 1
ATOM 2614 C C . TYR A 1 342 ? -0.641 4.527 15.398 1 63.88 342 TYR A C 1
ATOM 2616 O O . TYR A 1 342 ? -1.614 4.035 14.82 1 63.88 342 TYR A O 1
ATOM 2624 N N . GLY A 1 343 ? -0.096 5.793 15.055 1 66.94 343 GLY A N 1
ATOM 2625 C CA . GLY A 1 343 ? -0.56 6.508 13.875 1 66.94 343 GLY A CA 1
ATOM 2626 C C . GLY A 1 343 ? -1.576 7.59 14.195 1 66.94 343 GLY A C 1
ATOM 2627 O O . GLY A 1 343 ? -1.925 8.398 13.336 1 66.94 343 GLY A O 1
ATOM 2628 N N . ASP A 1 344 ? -2.088 7.605 15.43 1 71.44 344 ASP A N 1
ATOM 2629 C CA . ASP A 1 344 ? -2.973 8.688 15.852 1 71.44 344 ASP A CA 1
ATOM 2630 C C . ASP A 1 344 ? -2.309 10.047 15.648 1 71.44 344 ASP A C 1
ATOM 2632 O O . ASP A 1 344 ? -1.109 10.203 15.891 1 71.44 344 ASP A O 1
ATOM 2636 N N . ARG A 1 345 ? -3.053 10.938 15.086 1 75.62 345 ARG A N 1
ATOM 2637 C CA . ARG A 1 345 ? -2.596 12.32 15.016 1 75.62 345 ARG A CA 1
ATOM 2638 C C . ARG A 1 345 ? -3.143 13.141 16.172 1 75.62 345 ARG A C 1
ATOM 2640 O O . ARG A 1 345 ? -4.34 13.438 16.234 1 75.62 345 ARG A O 1
ATOM 2647 N N . LEU A 1 346 ? -2.279 13.484 17.109 1 81.56 346 LEU A N 1
ATOM 2648 C CA . LEU A 1 346 ? -2.674 14.242 18.281 1 81.56 346 LEU A CA 1
ATOM 2649 C C . LEU A 1 346 ? -2.508 15.742 18.031 1 81.56 346 LEU A C 1
ATOM 2651 O O . LEU A 1 346 ? -1.45 16.188 17.594 1 81.56 346 LEU A O 1
ATOM 2655 N N . THR A 1 347 ? -3.553 16.484 18.219 1 79.5 347 THR A N 1
ATOM 2656 C CA . THR A 1 347 ? -3.422 17.938 18.281 1 79.5 347 THR A CA 1
ATOM 2657 C C . THR A 1 347 ? -2.945 18.375 19.672 1 79.5 347 THR A C 1
ATOM 2659 O O . THR A 1 347 ? -3.693 18.281 20.641 1 79.5 347 THR A O 1
ATOM 2662 N N . VAL A 1 348 ? -1.742 18.734 19.719 1 82.31 348 VAL A N 1
ATOM 2663 C CA . VAL A 1 348 ? -1.105 19.109 20.984 1 82.31 348 VAL A CA 1
ATOM 2664 C C . VAL A 1 348 ? -0.986 20.625 21.078 1 82.31 348 VAL A C 1
ATOM 2666 O O . VAL A 1 348 ? -0.582 21.281 20.109 1 82.31 348 VAL A O 1
ATOM 2669 N N . VAL A 1 349 ? -1.442 21.172 22.219 1 81.31 349 VAL A N 1
ATOM 2670 C CA . VAL A 1 349 ? -1.398 22.625 22.453 1 81.31 349 VAL A CA 1
ATOM 2671 C C . VAL A 1 349 ? -0.496 22.922 23.656 1 81.31 349 VAL A C 1
ATOM 2673 O O . VAL A 1 349 ? -0.604 22.281 24.688 1 81.31 349 VAL A O 1
ATOM 2676 N N . GLY A 1 350 ? 0.419 23.75 23.516 1 78.25 350 GLY A N 1
ATOM 2677 C CA . GLY A 1 350 ? 1.34 24.156 24.562 1 78.25 350 GLY A CA 1
ATOM 2678 C C . GLY A 1 350 ? 2.408 25.109 24.094 1 78.25 350 GLY A C 1
ATOM 2679 O O . GLY A 1 350 ? 2.309 25.656 22.984 1 78.25 350 GLY A O 1
ATOM 2680 N N . ASP A 1 351 ? 3.254 25.375 25.016 1 75.38 351 ASP A N 1
ATOM 2681 C CA . ASP A 1 351 ? 4.398 26.172 24.594 1 75.38 351 ASP A CA 1
ATOM 2682 C C . ASP A 1 351 ? 5.293 25.406 23.625 1 75.38 351 ASP A C 1
ATOM 2684 O O . ASP A 1 351 ? 5.391 24.172 23.703 1 75.38 351 ASP A O 1
ATOM 2688 N N . PRO A 1 352 ? 5.848 26.141 22.797 1 71.38 352 PRO A N 1
ATOM 2689 C CA . PRO A 1 352 ? 6.637 25.484 21.734 1 71.38 352 PRO A CA 1
ATOM 2690 C C . PRO A 1 352 ? 7.688 24.531 22.297 1 71.38 352 PRO A C 1
ATOM 2692 O O . PRO A 1 352 ? 7.883 23.438 21.734 1 71.38 352 PRO A O 1
ATOM 2695 N N . THR A 1 353 ? 8.289 24.891 23.328 1 72 353 THR A N 1
ATOM 2696 C CA . THR A 1 353 ? 9.328 24.031 23.906 1 72 353 THR A CA 1
ATOM 2697 C C . THR A 1 353 ? 8.727 22.734 24.438 1 72 353 THR A C 1
ATOM 2699 O O . THR A 1 353 ? 9.312 21.656 24.266 1 72 353 THR A O 1
ATOM 2702 N N . SER A 1 354 ? 7.652 22.922 25.094 1 77.25 354 SER A N 1
ATOM 2703 C CA . SER A 1 354 ? 6.973 21.75 25.625 1 77.25 354 SER A CA 1
ATOM 2704 C C . SER A 1 354 ? 6.48 20.828 24.516 1 77.25 354 SER A C 1
ATOM 2706 O O . SER A 1 354 ? 6.535 19.609 24.641 1 77.25 354 SER A O 1
ATOM 2708 N N . ILE A 1 355 ? 6.051 21.406 23.484 1 79.38 355 ILE A N 1
ATOM 2709 C CA . ILE A 1 355 ? 5.555 20.625 22.359 1 79.38 355 ILE A CA 1
ATOM 2710 C C . ILE A 1 355 ? 6.707 19.844 21.719 1 79.38 355 ILE A C 1
ATOM 2712 O O . ILE A 1 355 ? 6.547 18.688 21.328 1 79.38 355 ILE A O 1
ATOM 2716 N N . ASP A 1 356 ? 7.781 20.438 21.75 1 69.75 356 ASP A N 1
ATOM 2717 C CA . ASP A 1 356 ? 8.961 19.766 21.219 1 69.75 356 ASP A CA 1
ATOM 2718 C C . ASP A 1 356 ? 9.297 18.516 22.047 1 69.75 356 ASP A C 1
ATOM 2720 O O . ASP A 1 356 ? 9.641 17.469 21.484 1 69.75 356 ASP A O 1
ATOM 2724 N N . HIS A 1 357 ? 9.18 18.672 23.266 1 73.12 357 HIS A N 1
ATOM 2725 C CA . HIS A 1 357 ? 9.461 17.547 24.156 1 73.12 357 HIS A CA 1
ATOM 2726 C C . HIS A 1 357 ? 8.453 16.422 23.953 1 73.12 357 HIS A C 1
ATOM 2728 O O . HIS A 1 357 ? 8.82 15.25 23.938 1 73.12 357 HIS A O 1
ATOM 2734 N N . VAL A 1 358 ? 7.297 16.828 23.75 1 77.94 358 VAL A N 1
ATOM 2735 C CA . VAL A 1 358 ? 6.25 15.828 23.625 1 77.94 358 VAL A CA 1
ATOM 2736 C C . VAL A 1 358 ? 6.371 15.133 22.266 1 77.94 358 VAL A C 1
ATOM 2738 O O . VAL A 1 358 ? 6.082 13.938 22.141 1 77.94 358 VAL A O 1
ATOM 2741 N N . GLU A 1 359 ? 6.742 15.891 21.391 1 75.56 359 GLU A N 1
ATOM 2742 C CA . GLU A 1 359 ? 6.93 15.305 20.062 1 75.56 359 GLU A CA 1
ATOM 2743 C C . GLU A 1 359 ? 7.973 14.195 20.094 1 75.56 359 GLU A C 1
ATOM 2745 O O . GLU A 1 359 ? 7.809 13.164 19.438 1 75.56 359 GLU A O 1
ATOM 2750 N N . GLN A 1 360 ? 8.961 14.422 20.891 1 68.06 360 GLN A N 1
ATOM 2751 C CA . GLN A 1 360 ? 9.977 13.391 21.062 1 68.06 360 GLN A CA 1
ATOM 2752 C C . GLN A 1 360 ? 9.406 12.172 21.781 1 68.06 360 GLN A C 1
ATOM 2754 O O . GLN A 1 360 ? 9.758 11.031 21.469 1 68.06 360 GLN A O 1
ATOM 2759 N N . PHE A 1 361 ? 8.594 12.539 22.688 1 71.75 361 PHE A N 1
ATOM 2760 C CA . PHE A 1 361 ? 7.965 11.469 23.469 1 71.75 361 PHE A CA 1
ATOM 2761 C C . PHE A 1 361 ? 6.98 10.688 22.609 1 71.75 361 PHE A C 1
ATOM 2763 O O . PHE A 1 361 ? 6.973 9.453 22.641 1 71.75 361 PHE A O 1
ATOM 2770 N N . LEU A 1 362 ? 6.176 11.359 21.844 1 72.44 362 LEU A N 1
ATOM 2771 C CA . LEU A 1 362 ? 5.125 10.734 21.047 1 72.44 362 LEU A CA 1
ATOM 2772 C C . LEU A 1 362 ? 5.691 10.156 19.75 1 72.44 362 LEU A C 1
ATOM 2774 O O . LEU A 1 362 ? 5.125 9.219 19.188 1 72.44 362 LEU A O 1
ATOM 2778 N N . GLY A 1 363 ? 6.797 10.461 19.5 1 61.56 363 GLY A N 1
ATOM 2779 C CA . GLY A 1 363 ? 7.281 10.141 18.156 1 61.56 363 GLY A CA 1
ATOM 2780 C C . GLY A 1 363 ? 6.613 10.953 17.078 1 61.56 363 GLY A C 1
ATOM 2781 O O . GLY A 1 363 ? 5.57 11.57 17.297 1 61.56 363 GLY A O 1
ATOM 2782 N N . ASN A 1 364 ? 7.234 11.492 16.078 1 55.25 364 ASN A N 1
ATOM 2783 C CA . ASN A 1 364 ? 6.672 12.195 14.93 1 55.25 364 ASN A CA 1
ATOM 2784 C C . ASN A 1 364 ? 7.379 11.812 13.633 1 55.25 364 ASN A C 1
ATOM 2786 O O . ASN A 1 364 ? 7.414 12.594 12.688 1 55.25 364 ASN A O 1
ATOM 2790 N N . ALA A 1 365 ? 7.957 10.625 13.812 1 46.06 365 ALA A N 1
ATOM 2791 C CA . ALA A 1 365 ? 8.727 10.266 12.633 1 46.06 365 ALA A CA 1
ATOM 2792 C C . ALA A 1 365 ? 7.828 9.703 11.531 1 46.06 365 ALA A C 1
ATOM 2794 O O . ALA A 1 365 ? 7.355 8.57 11.633 1 46.06 365 ALA A O 1
ATOM 2795 N N . VAL A 1 366 ? 7.332 10.633 10.703 1 48.41 366 VAL A N 1
ATOM 2796 C CA . VAL A 1 366 ? 6.531 10.281 9.531 1 48.41 366 VAL A CA 1
ATOM 2797 C C . VAL A 1 366 ? 7.188 9.125 8.789 1 48.41 366 VAL A C 1
ATOM 2799 O O . VAL A 1 366 ? 6.5 8.234 8.273 1 48.41 366 VAL A O 1
ATOM 2802 N N . LYS A 1 367 ? 8.562 9.039 8.906 1 48.88 367 LYS A N 1
ATOM 2803 C CA . LYS A 1 367 ? 9.305 8.023 8.172 1 48.88 367 LYS A CA 1
ATOM 2804 C C . LYS A 1 367 ? 8.992 6.621 8.695 1 48.88 367 LYS A C 1
ATOM 2806 O O . LYS A 1 367 ? 8.859 5.676 7.922 1 48.88 367 LYS A O 1
ATOM 2811 N N . THR A 1 368 ? 8.906 6.496 9.984 1 47.28 368 THR A N 1
ATOM 2812 C CA . THR A 1 368 ? 8.672 5.195 10.602 1 47.28 368 THR A CA 1
ATOM 2813 C C . THR A 1 368 ? 7.266 4.691 10.266 1 47.28 368 THR A C 1
ATOM 2815 O O . THR A 1 368 ? 7.047 3.482 10.156 1 47.28 368 THR A O 1
ATOM 2818 N N . LEU A 1 369 ? 6.438 5.68 10.102 1 48.53 369 LEU A N 1
ATOM 2819 C CA . LEU A 1 369 ? 5.055 5.309 9.828 1 48.53 369 LEU A CA 1
ATOM 2820 C C . LEU A 1 369 ? 4.922 4.691 8.445 1 48.53 369 LEU A C 1
ATOM 2822 O O . LEU A 1 369 ? 3.941 4.004 8.156 1 48.53 369 LEU A O 1
ATOM 2826 N N . ASN A 1 370 ? 6.023 4.887 7.746 1 55.97 370 ASN A N 1
ATOM 2827 C CA . ASN A 1 370 ? 5.887 4.453 6.359 1 55.97 370 ASN A CA 1
ATOM 2828 C C . ASN A 1 370 ? 6.344 3.01 6.18 1 55.97 370 ASN A C 1
ATOM 2830 O O . ASN A 1 370 ? 6.145 2.422 5.113 1 55.97 370 ASN A O 1
ATOM 2834 N N . GLU A 1 371 ? 6.895 2.441 7.254 1 65.44 371 GLU A N 1
ATOM 2835 C CA . GLU A 1 371 ? 7.309 1.061 7.027 1 65.44 371 GLU A CA 1
ATOM 2836 C C . GLU A 1 371 ? 6.129 0.102 7.148 1 65.44 371 GLU A C 1
ATOM 2838 O O . GLU A 1 371 ? 5.457 0.063 8.18 1 65.44 371 GLU A O 1
ATOM 2843 N N . PRO A 1 372 ? 5.875 -0.606 6.098 1 74.12 372 PRO A N 1
ATOM 2844 C CA . PRO A 1 372 ? 4.734 -1.525 6.105 1 74.12 372 PRO A CA 1
ATOM 2845 C C . PRO A 1 372 ? 4.922 -2.691 7.07 1 74.12 372 PRO A C 1
ATOM 2847 O O . PRO A 1 372 ? 6.047 -3.158 7.273 1 74.12 372 PRO A O 1
ATOM 2850 N N . ASN A 1 373 ? 3.91 -3.018 7.859 1 81 373 ASN A N 1
ATOM 2851 C CA . ASN A 1 373 ? 3.924 -4.207 8.703 1 81 373 ASN A CA 1
ATOM 2852 C C . ASN A 1 373 ? 3.262 -5.395 8.016 1 81 373 ASN A C 1
ATOM 2854 O O . ASN A 1 373 ? 2.258 -5.922 8.5 1 81 373 ASN A O 1
ATOM 2858 N N . LEU A 1 374 ? 3.873 -5.938 7.043 1 90.5 374 LEU A N 1
ATOM 2859 C CA . LEU A 1 374 ? 3.355 -7.008 6.195 1 90.5 374 LEU A CA 1
ATOM 2860 C C . LEU A 1 374 ? 3.275 -8.32 6.973 1 90.5 374 LEU A C 1
ATOM 2862 O O . LEU A 1 374 ? 2.404 -9.156 6.703 1 90.5 374 LEU A O 1
ATOM 2866 N N . GLY A 1 375 ? 4.215 -8.531 7.945 1 91.56 375 GLY A N 1
ATOM 2867 C CA . GLY A 1 375 ? 4.168 -9.727 8.766 1 91.56 375 GLY A CA 1
ATOM 2868 C C . GLY A 1 375 ? 2.885 -9.859 9.562 1 91.56 375 GLY A C 1
ATOM 2869 O O . GLY A 1 375 ? 2.311 -10.945 9.648 1 91.56 375 GLY A O 1
ATOM 2870 N N . ALA A 1 376 ? 2.449 -8.789 10.117 1 89.06 376 ALA A N 1
ATOM 2871 C CA . ALA A 1 376 ? 1.208 -8.789 10.891 1 89.06 376 ALA A CA 1
ATOM 2872 C C . ALA A 1 376 ? 0.007 -9.086 9.992 1 89.06 376 ALA A C 1
ATOM 2874 O O . ALA A 1 376 ? -0.951 -9.727 10.43 1 89.06 376 ALA A O 1
ATOM 2875 N N . ILE A 1 377 ? 0.051 -8.625 8.812 1 93.06 377 ILE A N 1
ATOM 2876 C CA . ILE A 1 377 ? -1.04 -8.859 7.871 1 93.06 377 ILE A CA 1
ATOM 2877 C C . ILE A 1 377 ? -1.133 -10.344 7.547 1 93.06 377 ILE A C 1
ATOM 2879 O O . ILE A 1 377 ? -2.215 -10.93 7.602 1 93.06 377 ILE A O 1
ATOM 2883 N N . PHE A 1 378 ? -0.002 -10.953 7.254 1 96.19 378 PHE A N 1
ATOM 2884 C CA . PHE A 1 378 ? -0.001 -12.375 6.922 1 96.19 378 PHE A CA 1
ATOM 2885 C C . PHE A 1 378 ? -0.384 -13.211 8.133 1 96.19 378 PHE A C 1
ATOM 2887 O O . PHE A 1 378 ? -1.028 -14.258 8 1 96.19 378 PHE A O 1
ATOM 2894 N N . LEU A 1 379 ? 0.043 -12.781 9.258 1 94.62 379 LEU A N 1
ATOM 2895 C CA . LEU A 1 379 ? -0.38 -13.477 10.469 1 94.62 379 LEU A CA 1
ATOM 2896 C C . LEU A 1 379 ? -1.896 -13.422 10.633 1 94.62 379 LEU A C 1
ATOM 2898 O O . LEU A 1 379 ? -2.525 -14.422 10.984 1 94.62 379 LEU A O 1
ATOM 2902 N N . GLY A 1 380 ? -2.451 -12.242 10.469 1 94.38 380 GLY A N 1
ATOM 2903 C CA . GLY A 1 380 ? -3.898 -12.102 10.523 1 94.38 380 GLY A CA 1
ATOM 2904 C C . GLY A 1 380 ? -4.617 -12.984 9.516 1 94.38 380 GLY A C 1
ATOM 2905 O O . GLY A 1 380 ? -5.676 -13.539 9.82 1 94.38 380 GLY A O 1
ATOM 2906 N N . ILE A 1 381 ? -4.098 -13.109 8.352 1 95.5 381 ILE A N 1
ATOM 2907 C CA . ILE A 1 381 ? -4.68 -13.945 7.305 1 95.5 381 ILE A CA 1
ATOM 2908 C C . ILE A 1 381 ? -4.68 -15.406 7.754 1 95.5 381 ILE A C 1
ATOM 2910 O O . ILE A 1 381 ? -5.68 -16.109 7.594 1 95.5 381 ILE A O 1
ATOM 2914 N N . ILE A 1 382 ? -3.584 -15.844 8.32 1 95.5 382 ILE A N 1
ATOM 2915 C CA . ILE A 1 382 ? -3.492 -17.219 8.805 1 95.5 382 ILE A CA 1
ATOM 2916 C C . ILE A 1 382 ? -4.559 -17.469 9.867 1 95.5 382 ILE A C 1
ATOM 2918 O O . ILE A 1 382 ? -5.273 -18.469 9.82 1 95.5 382 ILE A O 1
ATOM 2922 N N . LEU A 1 383 ? -4.598 -16.578 10.766 1 94.62 383 LEU A N 1
ATOM 2923 C CA . LEU A 1 383 ? -5.566 -16.719 11.844 1 94.62 383 LEU A CA 1
ATOM 2924 C C . LEU A 1 383 ? -6.992 -16.672 11.305 1 94.62 383 LEU A C 1
ATOM 2926 O O . LEU A 1 383 ? -7.867 -17.406 11.773 1 94.62 383 LEU A O 1
ATOM 2930 N N . GLY A 1 384 ? -7.211 -15.805 10.398 1 94.25 384 GLY A N 1
ATOM 2931 C CA . GLY A 1 384 ? -8.523 -15.727 9.766 1 94.25 384 GLY A CA 1
ATOM 2932 C C . GLY A 1 384 ? -8.906 -17 9.039 1 94.25 384 GLY A C 1
ATOM 2933 O O . GLY A 1 384 ? -10.039 -17.469 9.172 1 94.25 384 GLY A O 1
ATOM 2934 N N . LEU A 1 385 ? -7.977 -17.5 8.281 1 93.38 385 LEU A N 1
ATOM 2935 C CA . LEU A 1 385 ? -8.25 -18.734 7.551 1 93.38 385 LEU A CA 1
ATOM 2936 C C . LEU A 1 385 ? -8.43 -19.906 8.516 1 93.38 385 LEU A C 1
ATOM 2938 O O . LEU A 1 385 ? -9.234 -20.797 8.258 1 93.38 385 LEU A O 1
ATOM 2942 N N . ALA A 1 386 ? -7.691 -19.906 9.578 1 92.31 386 ALA A N 1
ATOM 2943 C CA . ALA A 1 386 ? -7.844 -20.938 10.602 1 92.31 386 ALA A CA 1
ATOM 2944 C C . ALA A 1 386 ? -9.242 -20.906 11.203 1 92.31 386 ALA A C 1
ATOM 2946 O O . ALA A 1 386 ? -9.898 -21.938 11.328 1 92.31 386 ALA A O 1
ATOM 2947 N N . ILE A 1 387 ? -9.688 -19.734 11.516 1 90.06 387 ILE A N 1
ATOM 2948 C CA . ILE A 1 387 ? -11.023 -19.562 12.07 1 90.06 387 ILE A CA 1
ATOM 2949 C C . ILE A 1 387 ? -12.062 -19.969 11.023 1 90.06 387 ILE A C 1
ATOM 2951 O O . ILE A 1 387 ? -13.102 -20.531 11.359 1 90.06 387 ILE A O 1
ATOM 2955 N N . GLY A 1 388 ? -11.773 -19.688 9.836 1 87.75 388 GLY A N 1
ATOM 2956 C CA . GLY A 1 388 ? -12.695 -19.969 8.75 1 87.75 388 GLY A CA 1
ATOM 2957 C C . GLY A 1 388 ? -12.914 -21.453 8.508 1 87.75 388 GLY A C 1
ATOM 2958 O O . GLY A 1 388 ? -13.922 -21.859 7.938 1 87.75 388 GLY A O 1
ATOM 2959 N N . THR A 1 389 ? -11.977 -22.266 8.969 1 85.81 389 THR A N 1
ATOM 2960 C CA . THR A 1 389 ? -12.07 -23.703 8.711 1 85.81 389 THR A CA 1
ATOM 2961 C C . THR A 1 389 ? -12.727 -24.422 9.883 1 85.81 389 THR A C 1
ATOM 2963 O O . THR A 1 389 ? -13.07 -25.609 9.781 1 85.81 389 THR A O 1
ATOM 2966 N N . ILE A 1 390 ? -12.938 -23.734 10.945 1 85.75 390 ILE A N 1
ATOM 2967 C CA . ILE A 1 390 ? -13.562 -24.344 12.109 1 85.75 390 ILE A CA 1
ATOM 2968 C C . ILE A 1 390 ? -15.031 -24.641 11.812 1 85.75 390 ILE A C 1
ATOM 2970 O O . ILE A 1 390 ? -15.805 -23.719 11.5 1 85.75 390 ILE A O 1
ATOM 2974 N N . PRO A 1 391 ? -15.352 -25.938 11.875 1 82.62 391 PRO A N 1
ATOM 2975 C CA . PRO A 1 391 ? -16.75 -26.297 11.625 1 82.62 391 PRO A CA 1
ATOM 2976 C C . PRO A 1 391 ? -17.656 -25.969 12.812 1 82.62 391 PRO A C 1
ATOM 2978 O O . PRO A 1 391 ? -17.297 -26.219 13.961 1 82.62 391 PRO A O 1
ATOM 2981 N N . PHE A 1 392 ? -18.672 -25.25 12.562 1 80.56 392 PHE A N 1
ATOM 2982 C CA . PHE A 1 392 ? -19.703 -24.953 13.555 1 80.56 392 PHE A CA 1
ATOM 2983 C C . PHE A 1 392 ? -20.953 -25.781 13.297 1 80.56 392 PHE A C 1
ATOM 2985 O O . PHE A 1 392 ? -21.547 -25.719 12.219 1 80.56 392 PHE A O 1
ATOM 2992 N N . ASN A 1 393 ? -21.25 -26.625 14.32 1 78.19 393 ASN A N 1
ATOM 2993 C CA . ASN A 1 393 ? -22.453 -27.453 14.188 1 78.19 393 ASN A CA 1
ATOM 2994 C C . ASN A 1 393 ? -23.703 -26.719 14.68 1 78.19 393 ASN A C 1
ATOM 2996 O O . ASN A 1 393 ? -23.812 -26.406 15.867 1 78.19 393 ASN A O 1
ATOM 3000 N N . ILE A 1 394 ? -24.438 -26.234 13.742 1 74.06 394 ILE A N 1
ATOM 3001 C CA . ILE A 1 394 ? -25.719 -25.625 14.086 1 74.06 394 ILE A CA 1
ATOM 3002 C C . ILE A 1 394 ? -26.828 -26.688 14.016 1 74.06 394 ILE A C 1
ATOM 3004 O O . ILE A 1 394 ? -26.953 -27.391 13.008 1 74.06 394 ILE A O 1
ATOM 3008 N N . PRO A 1 395 ? -27.531 -26.891 15.18 1 75.88 395 PRO A N 1
ATOM 3009 C CA . PRO A 1 395 ? -28.609 -27.875 15.172 1 75.88 395 PRO A CA 1
ATOM 3010 C C . PRO A 1 395 ? -29.578 -27.672 14.023 1 75.88 395 PRO A C 1
ATOM 3012 O O . PRO A 1 395 ? -30 -26.531 13.758 1 75.88 395 PRO A O 1
ATOM 3015 N N . GLY A 1 396 ? -29.922 -28.703 13.227 1 65.62 396 GLY A N 1
ATOM 3016 C CA . GLY A 1 396 ? -30.844 -28.625 12.109 1 65.62 396 GLY A CA 1
ATOM 3017 C C . GLY A 1 396 ? -30.156 -28.641 10.758 1 65.62 396 GLY A C 1
ATOM 3018 O O . GLY A 1 396 ? -30.797 -28.859 9.727 1 65.62 396 GLY A O 1
ATOM 3019 N N . MET A 1 397 ? -28.844 -28.422 10.852 1 65.38 397 MET A N 1
ATOM 3020 C CA . MET A 1 397 ? -28.141 -28.375 9.57 1 65.38 397 MET A CA 1
ATOM 3021 C C . MET A 1 397 ? -27.484 -29.719 9.242 1 65.38 397 MET A C 1
ATOM 3023 O O . MET A 1 397 ? -27.078 -30.453 10.148 1 65.38 397 MET A O 1
ATOM 3027 N N . THR A 1 398 ? -27.5 -30.141 8.023 1 62.81 398 THR A N 1
ATOM 3028 C CA . THR A 1 398 ? -26.969 -31.422 7.559 1 62.81 398 THR A CA 1
ATOM 3029 C C . THR A 1 398 ? -25.453 -31.453 7.641 1 62.81 398 THR A C 1
ATOM 3031 O O . THR A 1 398 ? -24.844 -32.5 7.832 1 62.81 398 THR A O 1
ATOM 3034 N N . ALA A 1 399 ? -24.797 -30.266 7.434 1 70.75 399 ALA A N 1
ATOM 3035 C CA . ALA A 1 399 ? -23.328 -30.188 7.445 1 70.75 399 ALA A CA 1
ATOM 3036 C C . ALA A 1 399 ? -22.859 -29 8.289 1 70.75 399 ALA A C 1
ATOM 3038 O O . ALA A 1 399 ? -23.562 -27.984 8.398 1 70.75 399 ALA A O 1
ATOM 3039 N N . PRO A 1 400 ? -21.766 -29.234 8.922 1 77.69 400 PRO A N 1
ATOM 3040 C CA . PRO A 1 400 ? -21.25 -28.125 9.703 1 77.69 400 PRO A CA 1
ATOM 3041 C C . PRO A 1 400 ? -20.938 -26.891 8.852 1 77.69 400 PRO A C 1
ATOM 3043 O O . PRO A 1 400 ? -20.547 -27.016 7.691 1 77.69 400 PRO A O 1
ATOM 3046 N N . VAL A 1 401 ? -21.281 -25.766 9.414 1 75.88 401 VAL A N 1
ATOM 3047 C CA . VAL A 1 401 ? -21.062 -24.5 8.719 1 75.88 401 VAL A CA 1
ATOM 3048 C C . VAL A 1 401 ? -19.656 -23.984 9.008 1 75.88 401 VAL A C 1
ATOM 3050 O O . VAL A 1 401 ? -19.172 -24.078 10.141 1 75.88 401 VAL A O 1
ATOM 3053 N N . ARG A 1 402 ? -18.969 -23.656 7.91 1 83.12 402 ARG A N 1
ATOM 3054 C CA . ARG A 1 402 ? -17.656 -23.031 8.047 1 83.12 402 ARG A CA 1
ATOM 3055 C C . ARG A 1 402 ? -17.688 -21.609 7.484 1 83.12 402 ARG A C 1
ATOM 3057 O O . ARG A 1 402 ? -18.328 -21.344 6.465 1 83.12 402 ARG A O 1
ATOM 3064 N N . LEU A 1 403 ? -17 -20.688 8.055 1 82.56 403 LEU A N 1
ATOM 3065 C CA . LEU A 1 403 ? -16.953 -19.297 7.586 1 82.56 403 LEU A CA 1
ATOM 3066 C C . LEU A 1 403 ? -16.141 -19.188 6.293 1 82.56 403 LEU A C 1
ATOM 3068 O O . LEU A 1 403 ? -16.375 -18.281 5.488 1 82.56 403 LEU A O 1
ATOM 3072 N N . GLY A 1 404 ? -15.211 -20.141 6.195 1 83.06 404 GLY A N 1
ATOM 3073 C CA . GLY A 1 404 ? -14.492 -20.219 4.934 1 83.06 404 GLY A CA 1
ATOM 3074 C C . GLY A 1 404 ? -13.43 -19.156 4.785 1 83.06 404 GLY A C 1
ATOM 3075 O O . GLY A 1 404 ? -12.945 -18.609 5.777 1 83.06 404 GLY A O 1
ATOM 3076 N N . ILE A 1 405 ? -13.086 -18.844 3.471 1 85.62 405 ILE A N 1
ATOM 3077 C CA . ILE A 1 405 ? -11.93 -18 3.164 1 85.62 405 ILE A CA 1
ATOM 3078 C C . ILE A 1 405 ? -12.344 -16.531 3.156 1 85.62 405 ILE A C 1
ATOM 3080 O O . ILE A 1 405 ? -11.492 -15.648 3.156 1 85.62 405 ILE A O 1
ATOM 3084 N N . ALA A 1 406 ? -13.664 -16.266 3.082 1 86.62 406 ALA A N 1
ATOM 3085 C CA . ALA A 1 406 ? -14.141 -14.883 3.129 1 86.62 406 ALA A CA 1
ATOM 3086 C C . ALA A 1 406 ? -14.547 -14.492 4.547 1 86.62 406 ALA A C 1
ATOM 3088 O O . ALA A 1 406 ? -14.016 -13.531 5.109 1 86.62 406 ALA A O 1
ATOM 3089 N N . GLY A 1 407 ? -15.344 -15.312 5.18 1 87.06 407 GLY A N 1
ATOM 3090 C CA . GLY A 1 407 ? -15.859 -15 6.504 1 87.06 407 GLY A CA 1
ATOM 3091 C C . GLY A 1 407 ? -14.789 -14.977 7.574 1 87.06 407 GLY A C 1
ATOM 3092 O O . GLY A 1 407 ? -14.758 -14.078 8.414 1 87.06 407 GLY A O 1
ATOM 3093 N N . GLY A 1 408 ? -13.953 -15.93 7.629 1 90.75 408 GLY A N 1
ATOM 3094 C CA . GLY A 1 408 ? -12.906 -16.016 8.633 1 90.75 408 GLY A CA 1
ATOM 3095 C C . GLY A 1 408 ? -11.984 -14.805 8.633 1 90.75 408 GLY A C 1
ATOM 3096 O O . GLY A 1 408 ? -11.844 -14.133 9.656 1 90.75 408 GLY A O 1
ATOM 3097 N N . PRO A 1 409 ? -11.469 -14.484 7.523 1 93.44 409 PRO A N 1
ATOM 3098 C CA . PRO A 1 409 ? -10.547 -13.352 7.441 1 93.44 409 PRO A CA 1
ATOM 3099 C C . PRO A 1 409 ? -11.211 -12.023 7.797 1 93.44 409 PRO A C 1
ATOM 3101 O O . PRO A 1 409 ? -10.578 -11.164 8.422 1 93.44 409 PRO A O 1
ATOM 3104 N N . ILE A 1 410 ? -12.422 -11.805 7.391 1 90.88 410 ILE A N 1
ATOM 3105 C CA . ILE A 1 410 ? -13.078 -10.547 7.727 1 90.88 410 ILE A CA 1
ATOM 3106 C C . ILE A 1 410 ? -13.258 -10.445 9.242 1 90.88 410 ILE A C 1
ATOM 3108 O O . ILE A 1 410 ? -13.047 -9.383 9.828 1 90.88 410 ILE A O 1
ATOM 3112 N N . VAL A 1 411 ? -13.625 -11.531 9.859 1 90.62 411 VAL A N 1
ATOM 3113 C CA . VAL A 1 411 ? -13.812 -11.555 11.305 1 90.62 411 VAL A CA 1
ATOM 3114 C C . VAL A 1 411 ? -12.492 -11.258 12 1 90.62 411 VAL A C 1
ATOM 3116 O O . VAL A 1 411 ? -12.438 -10.43 12.914 1 90.62 411 VAL A O 1
ATOM 3119 N N . MET A 1 412 ? -11.516 -11.922 11.57 1 92.94 412 MET A N 1
ATOM 3120 C CA . MET A 1 412 ? -10.211 -11.711 12.195 1 92.94 412 MET A CA 1
ATOM 3121 C C . MET A 1 412 ? -9.703 -10.297 11.945 1 92.94 412 MET A C 1
ATOM 3123 O O . MET A 1 412 ? -9.07 -9.695 12.812 1 92.94 412 MET A O 1
ATOM 3127 N N . GLY A 1 413 ? -9.914 -9.805 10.734 1 92.62 413 GLY A N 1
ATOM 3128 C CA . GLY A 1 413 ? -9.555 -8.422 10.453 1 92.62 413 GLY A CA 1
ATOM 3129 C C . GLY A 1 413 ? -10.219 -7.43 11.391 1 92.62 413 GLY A C 1
ATOM 3130 O O . GLY A 1 413 ? -9.562 -6.523 11.906 1 92.62 413 GLY A O 1
ATOM 3131 N N . ILE A 1 414 ? -11.445 -7.609 11.648 1 88.5 414 ILE A N 1
ATOM 3132 C CA . ILE A 1 414 ? -12.195 -6.738 12.539 1 88.5 414 ILE A CA 1
ATOM 3133 C C . ILE A 1 414 ? -11.641 -6.848 13.961 1 88.5 414 ILE A C 1
ATOM 3135 O O . ILE A 1 414 ? -11.43 -5.832 14.633 1 88.5 414 ILE A O 1
ATOM 3139 N N . LEU A 1 415 ? -11.398 -8.039 14.383 1 90.44 415 LEU A N 1
ATOM 3140 C CA . LEU A 1 415 ? -10.898 -8.273 15.734 1 90.44 415 LEU A CA 1
ATOM 3141 C C . LEU A 1 415 ? -9.539 -7.621 15.93 1 90.44 415 LEU A C 1
ATOM 3143 O O . LEU A 1 415 ? -9.305 -6.949 16.938 1 90.44 415 LEU A O 1
ATOM 3147 N N . ILE A 1 416 ? -8.695 -7.805 15 1 88.88 416 ILE A N 1
ATOM 3148 C CA . ILE A 1 416 ? -7.355 -7.246 15.102 1 88.88 416 ILE A CA 1
ATOM 3149 C C . ILE A 1 416 ? -7.418 -5.727 14.953 1 88.88 416 ILE A C 1
ATOM 3151 O O . ILE A 1 416 ? -6.695 -5 15.641 1 88.88 416 ILE A O 1
ATOM 3155 N N . GLY A 1 417 ? -8.195 -5.285 14.078 1 82.5 417 GLY A N 1
ATOM 3156 C CA . GLY A 1 417 ? -8.359 -3.85 13.914 1 82.5 417 GLY A CA 1
ATOM 3157 C C . GLY A 1 417 ? -8.906 -3.172 15.156 1 82.5 417 GLY A C 1
ATOM 3158 O O . GLY A 1 417 ? -8.5 -2.055 15.492 1 82.5 417 GLY A O 1
ATOM 3159 N N . ALA A 1 418 ? -9.773 -3.816 15.828 1 77.75 418 ALA A N 1
ATOM 3160 C CA . ALA A 1 418 ? -10.445 -3.238 16.984 1 77.75 418 ALA A CA 1
ATOM 3161 C C . ALA A 1 418 ? -9.617 -3.436 18.25 1 77.75 418 ALA A C 1
ATOM 3163 O O . ALA A 1 418 ? -9.539 -2.537 19.094 1 77.75 418 ALA A O 1
ATOM 3164 N N . LEU A 1 419 ? -9.008 -4.633 18.375 1 77.5 419 LEU A N 1
ATOM 3165 C CA . LEU A 1 419 ? -8.406 -4.996 19.656 1 77.5 419 LEU A CA 1
ATOM 3166 C C . LEU A 1 419 ? -6.887 -4.977 19.562 1 77.5 419 LEU A C 1
ATOM 3168 O O . LEU A 1 419 ? -6.199 -5.039 20.578 1 77.5 419 LEU A O 1
ATOM 3172 N N . GLY A 1 420 ? -6.383 -4.902 18.422 1 70.94 420 GLY A N 1
ATOM 3173 C CA . GLY A 1 420 ? -4.945 -4.949 18.219 1 70.94 420 GLY A CA 1
ATOM 3174 C C . GLY A 1 420 ? -4.18 -4.004 19.125 1 70.94 420 GLY A C 1
ATOM 3175 O O . GLY A 1 420 ? -3.258 -4.422 19.828 1 70.94 420 GLY A O 1
ATOM 3176 N N . PRO A 1 421 ? -4.645 -2.855 19.219 1 58.16 421 PRO A N 1
ATOM 3177 C CA . PRO A 1 421 ? -3.936 -1.904 20.078 1 58.16 421 PRO A CA 1
ATOM 3178 C C . PRO A 1 421 ? -3.992 -2.285 21.547 1 58.16 421 PRO A C 1
ATOM 3180 O O . PRO A 1 421 ? -3.051 -2.012 22.297 1 58.16 421 PRO A O 1
ATOM 3183 N N . ARG A 1 422 ? -4.988 -2.947 21.938 1 60.44 422 ARG A N 1
ATOM 3184 C CA . ARG A 1 422 ? -5.168 -3.336 23.344 1 60.44 422 ARG A CA 1
ATOM 3185 C C . ARG A 1 422 ? -4.211 -4.461 23.719 1 60.44 422 ARG A C 1
ATOM 3187 O O . ARG A 1 422 ? -3.785 -4.555 24.875 1 60.44 422 ARG A O 1
ATOM 3194 N N . VAL A 1 423 ? -3.932 -5.25 22.734 1 63.03 423 VAL A N 1
ATOM 3195 C CA . VAL A 1 423 ? -3.082 -6.398 23.031 1 63.03 423 VAL A CA 1
ATOM 3196 C C . VAL A 1 423 ? -1.673 -6.152 22.5 1 63.03 423 VAL A C 1
ATOM 3198 O O . VAL A 1 423 ? -0.918 -7.102 22.266 1 63.03 423 VAL A O 1
ATOM 3201 N N . HIS A 1 424 ? -1.279 -4.973 22.219 1 58.84 424 HIS A N 1
ATOM 3202 C CA . HIS A 1 424 ? 0.047 -4.539 21.797 1 58.84 424 HIS A CA 1
ATOM 3203 C C . HIS A 1 424 ? 0.422 -5.148 20.453 1 58.84 424 HIS A C 1
ATOM 3205 O O . HIS A 1 424 ? 1.586 -5.48 20.219 1 58.84 424 HIS A O 1
ATOM 3211 N N . PHE A 1 425 ? -0.601 -5.48 19.766 1 63.12 425 PHE A N 1
ATOM 3212 C CA . PHE A 1 425 ? -0.381 -5.941 18.391 1 63.12 425 PHE A CA 1
ATOM 3213 C C . PHE A 1 425 ? -0.389 -4.77 17.422 1 63.12 425 PHE A C 1
ATOM 3215 O O . PHE A 1 425 ? -1.362 -4.016 17.359 1 63.12 425 PHE A O 1
ATOM 3222 N N . ILE A 1 426 ? 0.793 -4.512 16.844 1 57.47 426 ILE A N 1
ATOM 3223 C CA . ILE A 1 426 ? 0.897 -3.369 15.945 1 57.47 426 ILE A CA 1
ATOM 3224 C C . ILE A 1 426 ? 0.426 -3.77 14.547 1 57.47 426 ILE A C 1
ATOM 3226 O O . ILE A 1 426 ? 1.093 -4.547 13.859 1 57.47 426 ILE A O 1
ATOM 3230 N N . SER A 1 427 ? -0.717 -3.477 14.297 1 64 427 SER A N 1
ATOM 3231 C CA . SER A 1 427 ? -1.254 -3.746 12.969 1 64 427 SER A CA 1
ATOM 3232 C C . SER A 1 427 ? -1.523 -2.451 12.203 1 64 427 SER A C 1
ATOM 3234 O O . SER A 1 427 ? -2.373 -2.414 11.312 1 64 427 SER A O 1
ATOM 3236 N N . TYR A 1 428 ? -0.776 -1.454 12.484 1 62.19 428 TYR A N 1
ATOM 3237 C CA . TYR A 1 428 ? -1.059 -0.169 11.852 1 62.19 428 TYR A CA 1
ATOM 3238 C C . TYR A 1 428 ? -0.645 -0.177 10.383 1 62.19 428 TYR A C 1
ATOM 3240 O O . TYR A 1 428 ? 0.401 -0.726 10.031 1 62.19 428 TYR A O 1
ATOM 3248 N N . MET A 1 429 ? -1.589 0.234 9.602 1 73.44 429 MET A N 1
ATOM 3249 C CA . MET A 1 429 ? -1.366 0.453 8.18 1 73.44 429 MET A CA 1
ATOM 3250 C C . MET A 1 429 ? -1.836 1.843 7.762 1 73.44 429 MET A C 1
ATOM 3252 O O . MET A 1 429 ? -2.896 2.299 8.188 1 73.44 429 MET A O 1
ATOM 3256 N N . THR A 1 430 ? -0.932 2.555 7.117 1 73.62 430 THR A N 1
ATOM 3257 C CA . THR A 1 430 ? -1.37 3.84 6.586 1 73.62 430 THR A CA 1
ATOM 3258 C C . THR A 1 430 ? -2.6 3.666 5.699 1 73.62 430 THR A C 1
ATOM 3260 O O . THR A 1 430 ? -2.836 2.582 5.16 1 73.62 430 THR A O 1
ATOM 3263 N N . ARG A 1 431 ? -3.336 4.68 5.602 1 74.62 431 ARG A N 1
ATOM 3264 C CA . ARG A 1 431 ? -4.551 4.641 4.797 1 74.62 431 ARG A CA 1
ATOM 3265 C C . ARG A 1 431 ? -4.238 4.293 3.348 1 74.62 431 ARG A C 1
ATOM 3267 O O . ARG A 1 431 ? -4.922 3.471 2.736 1 74.62 431 ARG A O 1
ATOM 3274 N N . SER A 1 432 ? -3.223 4.871 2.865 1 78.62 432 SER A N 1
ATOM 3275 C CA . SER A 1 432 ? -2.873 4.664 1.464 1 78.62 432 SER A CA 1
ATOM 3276 C C . SER A 1 432 ? -2.434 3.227 1.209 1 78.62 432 SER A C 1
ATOM 3278 O O . SER A 1 432 ? -2.818 2.623 0.205 1 78.62 432 SER A O 1
ATOM 3280 N N . ALA A 1 433 ? -1.64 2.711 2.117 1 86.31 433 ALA A N 1
ATOM 3281 C CA . ALA A 1 433 ? -1.173 1.334 1.973 1 86.31 433 ALA A CA 1
ATOM 3282 C C . ALA A 1 433 ? -2.332 0.348 2.076 1 86.31 433 ALA A C 1
ATOM 3284 O O . ALA A 1 433 ? -2.396 -0.625 1.322 1 86.31 433 ALA A O 1
ATOM 3285 N N . GLY A 1 434 ? -3.227 0.62 3 1 87.94 434 GLY A N 1
ATOM 3286 C CA . GLY A 1 434 ? -4.398 -0.228 3.162 1 87.94 434 GLY A CA 1
ATOM 3287 C C . GLY A 1 434 ? -5.316 -0.212 1.957 1 87.94 434 GLY A C 1
ATOM 3288 O O . GLY A 1 434 ? -5.793 -1.262 1.52 1 87.94 434 GLY A O 1
ATOM 3289 N N . LEU A 1 435 ? -5.555 0.941 1.452 1 87.06 435 LEU A N 1
ATOM 3290 C CA . LEU A 1 435 ? -6.398 1.073 0.27 1 87.06 435 LEU A CA 1
ATOM 3291 C C . LEU A 1 435 ? -5.773 0.36 -0.925 1 87.06 435 LEU A C 1
ATOM 3293 O O . LEU A 1 435 ? -6.484 -0.258 -1.723 1 87.06 435 LEU A O 1
ATOM 3297 N N . MET A 1 436 ? -4.469 0.455 -1.006 1 90.81 436 MET A N 1
ATOM 3298 C CA . MET A 1 436 ? -3.768 -0.187 -2.113 1 90.81 436 MET A CA 1
ATOM 3299 C C . MET A 1 436 ? -3.924 -1.702 -2.051 1 90.81 436 MET A C 1
ATOM 3301 O O . MET A 1 436 ? -4.219 -2.342 -3.062 1 90.81 436 MET A O 1
ATOM 3305 N N . LEU A 1 437 ? -3.74 -2.295 -0.901 1 93.69 437 LEU A N 1
ATOM 3306 C CA . LEU A 1 437 ? -3.844 -3.742 -0.742 1 93.69 437 LEU A CA 1
ATOM 3307 C C . LEU A 1 437 ? -5.277 -4.215 -0.966 1 93.69 437 LEU A C 1
ATOM 3309 O O . LEU A 1 437 ? -5.5 -5.266 -1.57 1 93.69 437 LEU A O 1
ATOM 3313 N N . ARG A 1 438 ? -6.172 -3.471 -0.444 1 92.5 438 ARG A N 1
ATOM 3314 C CA . ARG A 1 438 ? -7.578 -3.814 -0.609 1 92.5 438 ARG A CA 1
ATOM 3315 C C . ARG A 1 438 ? -7.98 -3.791 -2.08 1 92.5 438 ARG A C 1
ATOM 3317 O O . ARG A 1 438 ? -8.648 -4.707 -2.561 1 92.5 438 ARG A O 1
ATOM 3324 N N . GLU A 1 439 ? -7.578 -2.748 -2.729 1 93.44 439 GLU A N 1
ATOM 3325 C CA . GLU A 1 439 ? -7.914 -2.619 -4.145 1 93.44 439 GLU A CA 1
ATOM 3326 C C . GLU A 1 439 ? -7.227 -3.701 -4.973 1 93.44 439 GLU A C 1
ATOM 3328 O O . GLU A 1 439 ? -7.812 -4.23 -5.922 1 93.44 439 GLU A O 1
ATOM 3333 N N . LEU A 1 440 ? -5.98 -3.953 -4.66 1 96.12 440 LEU A N 1
ATOM 3334 C CA . LEU A 1 440 ? -5.262 -5.02 -5.352 1 96.12 440 LEU A CA 1
ATOM 3335 C C . LEU A 1 440 ? -5.973 -6.355 -5.18 1 96.12 440 LEU A C 1
ATOM 3337 O O . LEU A 1 440 ? -6.199 -7.074 -6.156 1 96.12 440 LEU A O 1
ATOM 3341 N N . GLY A 1 441 ? -6.305 -6.688 -3.938 1 96.62 441 GLY A N 1
ATOM 3342 C CA . GLY A 1 441 ? -7.012 -7.93 -3.666 1 96.62 441 GLY A CA 1
ATOM 3343 C C . GLY A 1 441 ? -8.352 -8.023 -4.375 1 96.62 441 GLY A C 1
ATOM 3344 O O . GLY A 1 441 ? -8.656 -9.047 -4.996 1 96.62 441 GLY A O 1
ATOM 3345 N N . LEU A 1 442 ? -9.102 -6.988 -4.32 1 94.88 442 LEU A N 1
ATOM 3346 C CA . LEU A 1 442 ? -10.43 -6.969 -4.926 1 94.88 442 LEU A CA 1
ATOM 3347 C C . LEU A 1 442 ? -10.328 -7.066 -6.445 1 94.88 442 LEU A C 1
ATOM 3349 O O . LEU A 1 442 ? -11.125 -7.758 -7.082 1 94.88 442 LEU A O 1
ATOM 3353 N N . ALA A 1 443 ? -9.414 -6.348 -7.051 1 96.38 443 ALA A N 1
ATOM 3354 C CA . ALA A 1 443 ? -9.234 -6.383 -8.5 1 96.38 443 ALA A CA 1
ATOM 3355 C C . ALA A 1 443 ? -8.859 -7.785 -8.969 1 96.38 443 ALA A C 1
ATOM 3357 O O . ALA A 1 443 ? -9.391 -8.273 -9.969 1 96.38 443 ALA A O 1
ATOM 3358 N N . LEU A 1 444 ? -7.941 -8.414 -8.258 1 97.5 444 LEU A N 1
ATOM 3359 C CA . LEU A 1 444 ? -7.551 -9.773 -8.609 1 97.5 444 LEU A CA 1
ATOM 3360 C C . LEU A 1 444 ? -8.734 -10.734 -8.477 1 97.5 444 LEU A C 1
ATOM 3362 O O . LEU A 1 444 ? -8.969 -11.555 -9.367 1 97.5 444 LEU A O 1
ATOM 3366 N N . TYR A 1 445 ? -9.438 -10.594 -7.438 1 96.19 445 TYR A N 1
ATOM 3367 C CA . TYR A 1 445 ? -10.602 -11.445 -7.176 1 96.19 445 TYR A CA 1
ATOM 3368 C C . TYR A 1 445 ? -11.641 -11.297 -8.273 1 96.19 445 TYR A C 1
ATOM 3370 O O . TYR A 1 445 ? -12.023 -12.281 -8.914 1 96.19 445 TYR A O 1
ATOM 3378 N N . LEU A 1 446 ? -12.039 -10.086 -8.539 1 95.12 446 LEU A N 1
ATOM 3379 C CA . LEU A 1 446 ? -13.102 -9.812 -9.5 1 95.12 446 LEU A CA 1
ATOM 3380 C C . LEU A 1 446 ? -12.656 -10.156 -10.914 1 95.12 446 LEU A C 1
ATOM 3382 O O . LEU A 1 446 ? -13.461 -10.609 -11.734 1 95.12 446 LEU A O 1
ATOM 3386 N N . GLY A 1 447 ? -11.383 -9.844 -11.211 1 96.5 447 GLY A N 1
ATOM 3387 C CA . GLY A 1 447 ? -10.859 -10.219 -12.516 1 96.5 447 GLY A CA 1
ATOM 3388 C C . GLY A 1 447 ? -10.922 -11.711 -12.781 1 96.5 447 GLY A C 1
ATOM 3389 O O . GLY A 1 447 ? -11.344 -12.133 -13.859 1 96.5 447 GLY A O 1
ATOM 3390 N N . CYS A 1 448 ? -10.484 -12.516 -11.797 1 96.25 448 CYS A N 1
ATOM 3391 C CA . CYS A 1 448 ? -10.508 -13.969 -11.93 1 96.25 448 CYS A CA 1
ATOM 3392 C C . CYS A 1 448 ? -11.945 -14.484 -12 1 96.25 448 CYS A C 1
ATOM 3394 O O . CYS A 1 448 ? -12.25 -15.359 -12.812 1 96.25 448 CYS A O 1
ATOM 3396 N N . LEU A 1 449 ? -12.758 -13.914 -11.188 1 92.88 449 LEU A N 1
ATOM 3397 C CA . LEU A 1 449 ? -14.156 -14.32 -11.156 1 92.88 449 LEU A CA 1
ATOM 3398 C C . LEU A 1 449 ? -14.828 -14.055 -12.5 1 92.88 449 LEU A C 1
ATOM 3400 O O . LEU A 1 449 ? -15.57 -14.906 -13 1 92.88 449 LEU A O 1
ATOM 3404 N N . GLY A 1 450 ? -14.625 -12.898 -13.023 1 94.12 450 GLY A N 1
ATOM 3405 C CA . GLY A 1 450 ? -15.18 -12.547 -14.32 1 94.12 450 GLY A CA 1
ATOM 3406 C C . GLY A 1 450 ? -14.68 -13.445 -15.438 1 94.12 450 GLY A C 1
ATOM 3407 O O . GLY A 1 450 ? -15.469 -13.914 -16.266 1 94.12 450 GLY A O 1
ATOM 3408 N N . LEU A 1 451 ? -13.359 -13.633 -15.445 1 95.31 451 LEU A N 1
ATOM 3409 C CA . LEU A 1 451 ? -12.75 -14.477 -16.469 1 95.31 451 LEU A CA 1
ATOM 3410 C C . LEU A 1 451 ? -13.375 -15.867 -16.469 1 95.31 451 LEU A C 1
ATOM 3412 O O . LEU A 1 451 ? -13.648 -16.438 -17.531 1 95.31 451 LEU A O 1
ATOM 3416 N N . GLU A 1 452 ? -13.594 -16.406 -15.297 1 91.75 452 GLU A N 1
ATOM 3417 C CA . GLU A 1 452 ? -14.18 -17.734 -15.148 1 91.75 452 GLU A CA 1
ATOM 3418 C C . GLU A 1 452 ? -15.641 -17.734 -15.586 1 91.75 452 GLU A C 1
ATOM 3420 O O . GLU A 1 452 ? -16.094 -18.703 -16.203 1 91.75 452 GLU A O 1
ATOM 3425 N N . ALA A 1 453 ? -16.344 -16.734 -15.359 1 88.81 453 ALA A N 1
ATOM 3426 C CA . ALA A 1 453 ? -17.781 -16.641 -15.633 1 88.81 453 ALA A CA 1
ATOM 3427 C C . ALA A 1 453 ? -18.031 -16.297 -17.109 1 88.81 453 ALA A C 1
ATOM 3429 O O . ALA A 1 453 ? -19.141 -16.5 -17.609 1 88.81 453 ALA A O 1
ATOM 3430 N N . GLY A 1 454 ? -17.062 -15.727 -17.781 1 88.12 454 GLY A N 1
ATOM 3431 C CA . GLY A 1 454 ? -17.219 -15.195 -19.125 1 88.12 454 GLY A CA 1
ATOM 3432 C C . GLY A 1 454 ? -17.703 -16.234 -20.125 1 88.12 454 GLY A C 1
ATOM 3433 O O . GLY A 1 454 ? -18.422 -15.906 -21.078 1 88.12 454 GLY A O 1
ATOM 3434 N N . GLY A 1 455 ? -17.328 -17.453 -19.984 1 81.31 455 GLY A N 1
ATOM 3435 C CA . GLY A 1 455 ? -17.719 -18.484 -20.938 1 81.31 455 GLY A CA 1
ATOM 3436 C C . GLY A 1 455 ? -19.219 -18.672 -21.031 1 81.31 455 GLY A C 1
ATOM 3437 O O . GLY A 1 455 ? -19.766 -18.875 -22.109 1 81.31 455 GLY A O 1
ATOM 3438 N N . GLN A 1 456 ? -19.906 -18.406 -19.906 1 79.88 456 GLN A N 1
ATOM 3439 C CA . GLN A 1 456 ? -21.344 -18.703 -19.875 1 79.88 456 GLN A CA 1
ATOM 3440 C C . GLN A 1 456 ? -22.156 -17.422 -19.734 1 79.88 456 GLN A C 1
ATOM 3442 O O . GLN A 1 456 ? -23.391 -17.469 -19.719 1 79.88 456 GLN A O 1
ATOM 3447 N N . PHE A 1 457 ? -21.578 -16.328 -19.656 1 81.62 457 PHE A N 1
ATOM 3448 C CA . PHE A 1 457 ? -22.266 -15.094 -19.281 1 81.62 457 PHE A CA 1
ATOM 3449 C C . PHE A 1 457 ? -23.266 -14.688 -20.344 1 81.62 457 PHE A C 1
ATOM 3451 O O . PHE A 1 457 ? -24.453 -14.5 -20.047 1 81.62 457 PHE A O 1
ATOM 3458 N N . PHE A 1 458 ? -22.906 -14.648 -21.562 1 80.75 458 PHE A N 1
ATOM 3459 C CA . PHE A 1 458 ? -23.781 -14.125 -22.609 1 80.75 458 PHE A CA 1
ATOM 3460 C C . PHE A 1 458 ? -24.891 -15.117 -22.922 1 80.75 458 PHE A C 1
ATOM 3462 O O . PHE A 1 458 ? -26 -14.711 -23.297 1 80.75 458 PHE A O 1
ATOM 3469 N N . GLU A 1 459 ? -24.578 -16.312 -22.719 1 78.81 459 GLU A N 1
ATOM 3470 C CA . GLU A 1 459 ? -25.625 -17.312 -22.922 1 78.81 459 GLU A CA 1
ATOM 3471 C C . GLU A 1 459 ? -26.703 -17.203 -21.859 1 78.81 459 GLU A C 1
ATOM 3473 O O . GLU A 1 459 ? -27.875 -17.484 -22.125 1 78.81 459 GLU A O 1
ATOM 3478 N N . THR A 1 460 ? -26.281 -16.75 -20.766 1 73.5 460 THR A N 1
ATOM 3479 C CA . THR A 1 460 ? -27.219 -16.625 -19.656 1 73.5 460 THR A CA 1
ATOM 3480 C C . THR A 1 460 ? -27.953 -15.297 -19.703 1 73.5 460 THR A C 1
ATOM 3482 O O . THR A 1 460 ? -29.172 -15.25 -19.469 1 73.5 460 THR A O 1
ATOM 3485 N N . VAL A 1 461 ? -27.312 -14.219 -19.984 1 73.06 461 VAL A N 1
ATOM 3486 C CA . VAL A 1 461 ? -27.859 -12.875 -19.875 1 73.06 461 VAL A CA 1
ATOM 3487 C C . VAL A 1 461 ? -28.844 -12.633 -21.031 1 73.06 461 VAL A C 1
ATOM 3489 O O . VAL A 1 461 ? -29.859 -11.961 -20.844 1 73.06 461 VAL A O 1
ATOM 3492 N N . ILE A 1 462 ? -28.469 -13.172 -22.109 1 74.75 462 ILE A N 1
ATOM 3493 C CA . ILE A 1 462 ? -29.328 -12.93 -23.266 1 74.75 462 ILE A CA 1
ATOM 3494 C C . ILE A 1 462 ? -30.562 -13.812 -23.203 1 74.75 462 ILE A C 1
ATOM 3496 O O . ILE A 1 462 ? -31.594 -13.492 -23.781 1 74.75 462 ILE A O 1
ATOM 3500 N N . ARG A 1 463 ? -30.609 -14.664 -22.328 1 77.94 463 ARG A N 1
ATOM 3501 C CA . ARG A 1 463 ? -31.781 -15.516 -22.172 1 77.94 463 ARG A CA 1
ATOM 3502 C C . ARG A 1 463 ? -32.812 -14.852 -21.281 1 77.94 463 ARG A C 1
ATOM 3504 O O . ARG A 1 463 ? -32.5 -13.93 -20.516 1 77.94 463 ARG A O 1
ATOM 3511 N N . PRO A 1 464 ? -34 -15.156 -21.578 1 77.25 464 PRO A N 1
ATOM 3512 C CA . PRO A 1 464 ? -35.094 -14.609 -20.766 1 77.25 464 PRO A CA 1
ATOM 3513 C C . PRO A 1 464 ? -34.812 -14.727 -19.266 1 77.25 464 PRO A C 1
ATOM 3515 O O . PRO A 1 464 ? -35.25 -13.867 -18.484 1 77.25 464 PRO A O 1
ATOM 3518 N N . GLU A 1 465 ? -34.062 -15.609 -18.922 1 83.5 465 GLU A N 1
ATOM 3519 C CA . GLU A 1 465 ? -33.719 -15.797 -17.516 1 83.5 465 GLU A CA 1
ATOM 3520 C C . GLU A 1 465 ? -32.875 -14.633 -17 1 83.5 465 GLU A C 1
ATOM 3522 O O . GLU A 1 465 ? -33.031 -14.211 -15.852 1 83.5 465 GLU A O 1
ATOM 3527 N N . GLY A 1 466 ? -32.062 -14.141 -17.875 1 85.88 466 GLY A N 1
ATOM 3528 C CA . GLY A 1 466 ? -31.219 -13.016 -17.5 1 85.88 466 GLY A CA 1
ATOM 3529 C C . GLY A 1 466 ? -32 -11.75 -17.219 1 85.88 466 GLY A C 1
ATOM 3530 O O . GLY A 1 466 ? -31.719 -11.031 -16.266 1 85.88 466 GLY A O 1
ATOM 3531 N N . LEU A 1 467 ? -32.969 -11.523 -18.047 1 88.12 467 LEU A N 1
ATOM 3532 C CA . LEU A 1 467 ? -33.781 -10.344 -17.844 1 88.12 467 LEU A CA 1
ATOM 3533 C C . LEU A 1 467 ? -34.594 -10.453 -16.562 1 88.12 467 LEU A C 1
ATOM 3535 O O . LEU A 1 467 ? -34.844 -9.453 -15.875 1 88.12 467 LEU A O 1
ATOM 3539 N N . MET A 1 468 ? -35 -11.641 -16.312 1 93.06 468 MET A N 1
ATOM 3540 C CA . MET A 1 468 ? -35.719 -11.867 -15.062 1 93.06 468 MET A CA 1
ATOM 3541 C C . MET A 1 468 ? -34.812 -11.57 -13.867 1 93.06 468 MET A C 1
ATOM 3543 O O . MET A 1 468 ? -35.25 -10.961 -12.891 1 93.06 468 MET A O 1
ATOM 3547 N N . TRP A 1 469 ? -33.562 -12.031 -13.938 1 94.44 469 TRP A N 1
ATOM 3548 C CA . TRP A 1 469 ? -32.594 -11.773 -12.867 1 94.44 469 TRP A CA 1
ATOM 3549 C C . TRP A 1 469 ? -32.406 -10.273 -12.664 1 94.44 469 TRP A C 1
ATOM 3551 O O . TRP A 1 469 ? -32.312 -9.797 -11.523 1 94.44 469 TRP A O 1
ATOM 3561 N N . VAL A 1 470 ? -32.344 -9.555 -13.773 1 93.94 470 VAL A N 1
ATOM 3562 C CA . VAL A 1 470 ? -32.156 -8.109 -13.719 1 93.94 470 VAL A CA 1
ATOM 3563 C C . VAL A 1 470 ? -33.344 -7.453 -13.016 1 93.94 470 VAL A C 1
ATOM 3565 O O . VAL A 1 470 ? -33.156 -6.586 -12.156 1 93.94 470 VAL A O 1
ATOM 3568 N N . GLY A 1 471 ? -34.5 -7.824 -13.422 1 94.69 471 GLY A N 1
ATOM 3569 C CA . GLY A 1 471 ? -35.688 -7.293 -12.781 1 94.69 471 GLY A CA 1
ATOM 3570 C C . GLY A 1 471 ? -35.781 -7.621 -11.305 1 94.69 471 GLY A C 1
ATOM 3571 O O . GLY A 1 471 ? -36.125 -6.758 -10.484 1 94.69 471 GLY A O 1
ATOM 3572 N N . ILE A 1 472 ? -35.5 -8.852 -10.977 1 96.69 472 ILE A N 1
ATOM 3573 C CA . ILE A 1 472 ? -35.5 -9.305 -9.594 1 96.69 472 ILE A CA 1
ATOM 3574 C C . ILE A 1 472 ? -34.5 -8.508 -8.789 1 96.69 472 ILE A C 1
ATOM 3576 O O . ILE A 1 472 ? -34.781 -8.031 -7.688 1 96.69 472 ILE A O 1
ATOM 3580 N N . GLY A 1 473 ? -33.25 -8.414 -9.367 1 97.31 473 GLY A N 1
ATOM 3581 C CA . GLY A 1 473 ? -32.219 -7.66 -8.703 1 97.31 473 GLY A CA 1
ATOM 3582 C C . GLY A 1 473 ? -32.594 -6.215 -8.43 1 97.31 473 GLY A C 1
ATOM 3583 O O . GLY A 1 473 ? -32.344 -5.688 -7.352 1 97.31 473 GLY A O 1
ATOM 3584 N N . PHE A 1 474 ? -33.188 -5.652 -9.422 1 97.38 474 PHE A N 1
ATOM 3585 C CA . PHE A 1 474 ? -33.656 -4.27 -9.273 1 97.38 474 PHE A CA 1
ATOM 3586 C C . PHE A 1 474 ? -34.656 -4.148 -8.141 1 97.38 474 PHE A C 1
ATOM 3588 O O . PHE A 1 474 ? -34.594 -3.223 -7.332 1 97.38 474 PHE A O 1
ATOM 3595 N N . ALA A 1 475 ? -35.531 -5.027 -8.102 1 97.75 475 ALA A N 1
ATOM 3596 C CA . ALA A 1 475 ? -36.562 -5.031 -7.047 1 97.75 475 ALA A CA 1
ATOM 3597 C C . ALA A 1 475 ? -35.906 -5.215 -5.672 1 97.75 475 ALA A C 1
ATOM 3599 O O . ALA A 1 475 ? -36.312 -4.559 -4.707 1 97.75 475 ALA A O 1
ATOM 3600 N N . ILE A 1 476 ? -34.969 -6.082 -5.621 1 97.94 476 ILE A N 1
ATOM 3601 C CA . ILE A 1 476 ? -34.312 -6.387 -4.363 1 97.94 476 ILE A CA 1
ATOM 3602 C C . ILE A 1 476 ? -33.531 -5.16 -3.877 1 97.94 476 ILE A C 1
ATOM 3604 O O . ILE A 1 476 ? -33.406 -4.934 -2.67 1 97.94 476 ILE A O 1
ATOM 3608 N N . THR A 1 477 ? -33.062 -4.371 -4.789 1 97.81 477 THR A N 1
ATOM 3609 C CA . THR A 1 477 ? -32.344 -3.15 -4.43 1 97.81 477 THR A CA 1
ATOM 3610 C C . THR A 1 477 ? -33.312 -2.076 -3.953 1 97.81 477 THR A C 1
ATOM 3612 O O . THR A 1 477 ? -33.156 -1.524 -2.861 1 97.81 477 THR A O 1
ATOM 3615 N N . VAL A 1 478 ? -34.375 -1.855 -4.664 1 97.94 478 VAL A N 1
ATOM 3616 C CA . VAL A 1 478 ? -35.219 -0.663 -4.52 1 97.94 478 VAL A CA 1
ATOM 3617 C C . VAL A 1 478 ? -36.25 -0.882 -3.42 1 97.94 478 VAL A C 1
ATOM 3619 O O . VAL A 1 478 ? -36.438 -0.01 -2.574 1 97.94 478 VAL A O 1
ATOM 3622 N N . VAL A 1 479 ? -36.812 -1.994 -3.354 1 97.88 479 VAL A N 1
ATOM 3623 C CA . VAL A 1 479 ? -38 -2.225 -2.516 1 97.88 479 VAL A CA 1
ATOM 3624 C C . VAL A 1 479 ? -37.594 -2.133 -1.043 1 97.88 479 VAL A C 1
ATOM 3626 O O . VAL A 1 479 ? -38.188 -1.379 -0.278 1 97.88 479 VAL A O 1
ATOM 3629 N N . PRO A 1 480 ? -36.625 -2.871 -0.611 1 97.94 480 PRO A N 1
ATOM 3630 C CA . PRO A 1 480 ? -36.25 -2.758 0.801 1 97.94 480 PRO A CA 1
ATOM 3631 C C . PRO A 1 480 ? -35.781 -1.354 1.178 1 97.94 480 PRO A C 1
ATOM 3633 O O . PRO A 1 480 ? -36.094 -0.875 2.277 1 97.94 480 PRO A O 1
ATOM 3636 N N . VAL A 1 481 ? -35.031 -0.733 0.305 1 97.94 481 VAL A N 1
ATOM 3637 C CA . VAL A 1 481 ? -34.531 0.61 0.544 1 97.94 481 VAL A CA 1
ATOM 3638 C C . VAL A 1 481 ? -35.688 1.591 0.703 1 97.94 481 VAL A C 1
ATOM 3640 O O . VAL A 1 481 ? -35.688 2.416 1.618 1 97.94 481 VAL A O 1
ATOM 3643 N N . LEU A 1 482 ? -36.688 1.46 -0.121 1 97.69 482 LEU A N 1
ATOM 3644 C CA . LEU A 1 482 ? -37.844 2.346 -0.053 1 97.69 482 LEU A CA 1
ATOM 3645 C C . LEU A 1 482 ? -38.688 2.059 1.191 1 97.69 482 LEU A C 1
ATOM 3647 O O . LEU A 1 482 ? -39.125 2.982 1.883 1 97.69 482 LEU A O 1
ATOM 3651 N N . ILE A 1 483 ? -38.906 0.797 1.491 1 97.69 483 ILE A N 1
ATOM 3652 C CA . ILE A 1 483 ? -39.75 0.415 2.621 1 97.69 483 ILE A CA 1
ATOM 3653 C C . ILE A 1 483 ? -39.125 0.931 3.92 1 97.69 483 ILE A C 1
ATOM 3655 O O . ILE A 1 483 ? -39.781 1.647 4.684 1 97.69 483 ILE A O 1
ATOM 3659 N N . VAL A 1 484 ? -37.906 0.617 4.152 1 97.88 484 VAL A N 1
ATOM 3660 C CA . VAL A 1 484 ? -37.25 0.988 5.406 1 97.88 484 VAL A CA 1
ATOM 3661 C C . VAL A 1 484 ? -37 2.492 5.434 1 97.88 484 VAL A C 1
ATOM 3663 O O . VAL A 1 484 ? -37.156 3.141 6.469 1 97.88 484 VAL A O 1
ATOM 3666 N N . GLY A 1 485 ? -36.594 3.031 4.293 1 97.31 485 GLY A N 1
ATOM 3667 C CA . GLY A 1 485 ? -36.406 4.469 4.215 1 97.31 485 GLY A CA 1
ATOM 3668 C C . GLY A 1 485 ? -37.625 5.258 4.566 1 97.31 485 GLY A C 1
ATOM 3669 O O . GLY A 1 485 ? -37.562 6.242 5.305 1 97.31 485 GLY A O 1
ATOM 3670 N N . LEU A 1 486 ? -38.75 4.816 4.082 1 96.88 486 LEU A N 1
ATOM 3671 C CA . LEU A 1 486 ? -40.031 5.5 4.34 1 96.88 486 LEU A CA 1
ATOM 3672 C C . LEU A 1 486 ? -40.438 5.344 5.801 1 96.88 486 LEU A C 1
ATOM 3674 O O . LEU A 1 486 ? -41 6.27 6.398 1 96.88 486 LEU A O 1
ATOM 3678 N N . VAL A 1 487 ? -40.156 4.23 6.359 1 97.19 487 VAL A N 1
ATOM 3679 C CA . VAL A 1 487 ? -40.469 4.012 7.766 1 97.19 487 VAL A CA 1
ATOM 3680 C C . VAL A 1 487 ? -39.656 4.938 8.641 1 97.19 487 VAL A C 1
ATOM 3682 O O . VAL A 1 487 ? -40.156 5.531 9.594 1 97.19 487 VAL A O 1
ATOM 3685 N N . ILE A 1 488 ? -38.344 5.02 8.328 1 96.31 488 ILE A N 1
ATOM 3686 C CA . ILE A 1 488 ? -37.469 5.914 9.094 1 96.31 488 ILE A CA 1
ATOM 3687 C C . ILE A 1 488 ? -37.969 7.352 8.953 1 96.31 488 ILE A C 1
ATOM 3689 O O . ILE A 1 488 ? -38 8.094 9.938 1 96.31 488 ILE A O 1
ATOM 3693 N N . LEU A 1 489 ? -38.312 7.691 7.73 1 95.06 489 LEU A N 1
ATOM 3694 C CA . LEU A 1 489 ? -38.781 9.047 7.453 1 95.06 489 LEU A CA 1
ATOM 3695 C C . LEU A 1 489 ? -40.031 9.375 8.266 1 95.06 489 LEU A C 1
ATOM 3697 O O . LEU A 1 489 ? -40.156 10.5 8.758 1 95.06 489 LEU A O 1
ATOM 3701 N N . LYS A 1 490 ? -40.812 8.477 8.43 1 93.75 490 LYS A N 1
ATOM 3702 C CA . LYS A 1 490 ? -42.062 8.68 9.148 1 93.75 490 LYS A CA 1
ATOM 3703 C C . LYS A 1 490 ? -41.844 8.852 10.648 1 93.75 490 LYS A C 1
ATOM 3705 O O . LYS A 1 490 ? -42.656 9.453 11.344 1 93.75 490 LYS A O 1
ATOM 3710 N N . THR A 1 491 ? -40.781 8.336 11.141 1 91.62 491 THR A N 1
ATOM 3711 C CA . THR A 1 491 ? -40.469 8.5 12.555 1 91.62 491 THR A CA 1
ATOM 3712 C C . THR A 1 491 ? -40.094 9.945 12.867 1 91.62 491 THR A C 1
ATOM 3714 O O . THR A 1 491 ? -40.156 10.375 14.016 1 91.62 491 THR A O 1
ATOM 3717 N N . LYS A 1 492 ? -39.594 10.758 11.984 1 86.12 492 LYS A N 1
ATOM 3718 C CA . LYS A 1 492 ? -39.188 12.156 12.086 1 86.12 492 LYS A CA 1
ATOM 3719 C C . LYS A 1 492 ? -38.031 12.336 13.062 1 86.12 492 LYS A C 1
ATOM 3721 O O . LYS A 1 492 ? -37.812 13.43 13.586 1 86.12 492 LYS A O 1
ATOM 3726 N N . LYS A 1 493 ? -37.375 11.305 13.227 1 86.25 493 LYS A N 1
ATOM 3727 C CA . LYS A 1 493 ? -36.281 11.352 14.188 1 86.25 493 LYS A CA 1
ATOM 3728 C C . LYS A 1 493 ? -34.969 11.711 13.5 1 86.25 493 LYS A C 1
ATOM 3730 O O . LYS A 1 493 ? -34.031 12.203 14.148 1 86.25 493 LYS A O 1
ATOM 3735 N N . TYR A 1 494 ? -34.938 11.422 12.242 1 89.62 494 TYR A N 1
ATOM 3736 C CA . TYR A 1 494 ? -33.688 11.625 11.508 1 89.62 494 TYR A CA 1
ATOM 3737 C C . TYR A 1 494 ? -33.875 12.594 10.352 1 89.62 494 TYR A C 1
ATOM 3739 O O . TYR A 1 494 ? -34.969 12.672 9.781 1 89.62 494 TYR A O 1
ATOM 3747 N N . ASP A 1 495 ? -32.875 13.359 10.102 1 89.44 495 ASP A N 1
ATOM 3748 C CA . ASP A 1 495 ? -32.906 14.172 8.891 1 89.44 495 ASP A CA 1
ATOM 3749 C C . ASP A 1 495 ? -32.719 13.312 7.648 1 89.44 495 ASP A C 1
ATOM 3751 O O . ASP A 1 495 ? -32.219 12.18 7.742 1 89.44 495 ASP A O 1
ATOM 3755 N N . PHE A 1 496 ? -33.062 13.805 6.543 1 93.5 496 PHE A N 1
ATOM 3756 C CA . PHE A 1 496 ? -33 13.039 5.301 1 93.5 496 PHE A CA 1
ATOM 3757 C C . PHE A 1 496 ? -31.578 12.641 4.965 1 93.5 496 PHE A C 1
ATOM 3759 O O . PHE A 1 496 ? -31.344 11.562 4.414 1 93.5 496 PHE A O 1
ATOM 3766 N N . GLY A 1 497 ? -30.578 13.508 5.289 1 91.25 497 GLY A N 1
ATOM 3767 C CA . GLY A 1 497 ? -29.172 13.164 5.082 1 91.25 497 GLY A CA 1
ATOM 3768 C C . GLY A 1 497 ? -28.75 11.922 5.844 1 91.25 497 GLY A C 1
ATOM 3769 O O . GLY A 1 497 ? -28.078 11.047 5.289 1 91.25 497 GLY A O 1
ATOM 3770 N N . SER A 1 498 ? -29.141 11.844 7.043 1 90.62 498 SER A N 1
ATOM 3771 C CA . SER A 1 498 ? -28.844 10.672 7.863 1 90.62 498 SER A CA 1
ATOM 3772 C C . SER A 1 498 ? -29.516 9.422 7.301 1 90.62 498 SER A C 1
ATOM 3774 O O . SER A 1 498 ? -28.922 8.344 7.301 1 90.62 498 SER A O 1
ATOM 3776 N N . ILE A 1 499 ? -30.703 9.625 6.871 1 95.69 499 ILE A N 1
ATOM 3777 C CA . ILE A 1 499 ? -31.438 8.508 6.289 1 95.69 499 ILE A CA 1
ATOM 3778 C C . ILE A 1 499 ? -30.703 7.988 5.055 1 95.69 499 ILE A C 1
ATOM 3780 O O . ILE A 1 499 ? -30.516 6.781 4.898 1 95.69 499 ILE A O 1
ATOM 3784 N N . CYS A 1 500 ? -30.297 8.883 4.242 1 95.19 500 CYS A N 1
ATOM 3785 C CA . CYS A 1 500 ? -29.547 8.508 3.049 1 95.19 500 CYS A CA 1
ATOM 3786 C C . CYS A 1 500 ? -28.266 7.777 3.418 1 95.19 500 CYS A C 1
ATOM 3788 O O . CYS A 1 500 ? -27.891 6.801 2.768 1 95.19 500 CYS A O 1
ATOM 3790 N N . GLY A 1 501 ? -27.609 8.234 4.41 1 93.38 501 GLY A N 1
ATOM 3791 C CA . GLY A 1 501 ? -26.406 7.566 4.875 1 93.38 501 GLY A CA 1
ATOM 3792 C C . GLY A 1 501 ? -26.656 6.145 5.344 1 93.38 501 GLY A C 1
ATOM 3793 O O . GLY A 1 501 ? -25.875 5.238 5.031 1 93.38 501 GLY A O 1
ATOM 3794 N N . ILE A 1 502 ? -27.734 5.977 6.078 1 94.88 502 ILE A N 1
ATOM 3795 C CA . ILE A 1 502 ? -28.109 4.652 6.562 1 94.88 502 ILE A CA 1
ATOM 3796 C C . ILE A 1 502 ? -28.375 3.725 5.379 1 94.88 502 ILE A C 1
ATOM 3798 O O . ILE A 1 502 ? -27.891 2.59 5.355 1 94.88 502 ILE A O 1
ATOM 3802 N N . LEU A 1 503 ? -29.062 4.23 4.422 1 97 503 LEU A N 1
ATOM 3803 C CA . LEU A 1 503 ? -29.438 3.418 3.271 1 97 503 LEU A CA 1
ATOM 3804 C C . LEU A 1 503 ? -28.203 3.068 2.432 1 97 503 LEU A C 1
ATOM 3806 O O . LEU A 1 503 ? -28.031 1.913 2.037 1 97 503 LEU A O 1
ATOM 3810 N N . CYS A 1 504 ? -27.406 4.012 2.174 1 95.12 504 CYS A N 1
ATOM 3811 C CA . CYS A 1 504 ? -26.188 3.779 1.404 1 95.12 504 CYS A CA 1
ATOM 3812 C C . CYS A 1 504 ? -25.266 2.811 2.129 1 95.12 504 CYS A C 1
ATOM 3814 O O . CYS A 1 504 ? -24.688 1.921 1.508 1 95.12 504 CYS A O 1
ATOM 3816 N N . GLY A 1 505 ? -25.125 3.012 3.387 1 93.38 505 GLY A N 1
ATOM 3817 C CA . GLY A 1 505 ? -24.281 2.135 4.184 1 93.38 505 GLY A CA 1
ATOM 3818 C C . GLY A 1 505 ? -24.797 0.709 4.25 1 93.38 505 GLY A C 1
ATOM 3819 O O . GLY A 1 505 ? -24.016 -0.241 4.191 1 93.38 505 GLY A O 1
ATOM 3820 N N . SER A 1 506 ? -26.094 0.583 4.379 1 95.19 506 SER A N 1
ATOM 3821 C CA . SER A 1 506 ? -26.703 -0.738 4.434 1 95.19 506 SER A CA 1
ATOM 3822 C C . SER A 1 506 ? -26.531 -1.488 3.119 1 95.19 506 SER A C 1
ATOM 3824 O O . SER A 1 506 ? -26.469 -2.719 3.105 1 95.19 506 SER A O 1
ATOM 3826 N N . MET A 1 507 ? -26.438 -0.764 2.062 1 95.12 507 MET A N 1
ATOM 3827 C CA . MET A 1 507 ? -26.312 -1.355 0.732 1 95.12 507 MET A CA 1
ATOM 3828 C C . MET A 1 507 ? -24.859 -1.373 0.277 1 95.12 507 MET A C 1
ATOM 3830 O O . MET A 1 507 ? -24.562 -1.748 -0.859 1 95.12 507 MET A O 1
ATOM 3834 N N . ALA A 1 508 ? -23.953 -0.983 1.17 1 90.69 508 ALA A N 1
ATOM 3835 C CA . ALA A 1 508 ? -22.516 -0.956 0.888 1 90.69 508 ALA A CA 1
ATOM 3836 C C . ALA A 1 508 ? -22.234 -0.266 -0.443 1 90.69 508 ALA A C 1
ATOM 3838 O O . ALA A 1 508 ? -21.484 -0.792 -1.276 1 90.69 508 ALA A O 1
ATOM 3839 N N . ASN A 1 509 ? -22.844 0.891 -0.635 1 91.44 509 ASN A N 1
ATOM 3840 C CA . ASN A 1 509 ? -22.781 1.603 -1.906 1 91.44 509 ASN A CA 1
ATOM 3841 C C . ASN A 1 509 ? -22.141 2.982 -1.744 1 91.44 509 ASN A C 1
ATOM 3843 O O . ASN A 1 509 ? -22.859 3.975 -1.557 1 91.44 509 ASN A O 1
ATOM 3847 N N . PRO A 1 510 ? -20.875 3.107 -1.962 1 83.06 510 PRO A N 1
ATOM 3848 C CA . PRO A 1 510 ? -20.219 4.41 -1.815 1 83.06 510 PRO A CA 1
ATOM 3849 C C . PRO A 1 510 ? -20.609 5.395 -2.916 1 83.06 510 PRO A C 1
ATOM 3851 O O . PRO A 1 510 ? -20.578 6.609 -2.703 1 83.06 510 PRO A O 1
ATOM 3854 N N . MET A 1 511 ? -21.016 4.938 -4.035 1 84.06 511 MET A N 1
ATOM 3855 C CA . MET A 1 511 ? -21.422 5.812 -5.129 1 84.06 511 MET A CA 1
ATOM 3856 C C . MET A 1 511 ? -22.734 6.516 -4.805 1 84.06 511 MET A C 1
ATOM 3858 O O . MET A 1 511 ? -22.906 7.699 -5.117 1 84.06 511 MET A O 1
ATOM 3862 N N . ALA A 1 512 ? -23.531 5.773 -4.273 1 90.75 512 ALA A N 1
ATOM 3863 C CA . ALA A 1 512 ? -24.797 6.391 -3.842 1 90.75 512 ALA A CA 1
ATOM 3864 C C . ALA A 1 512 ? -24.547 7.434 -2.758 1 90.75 512 ALA A C 1
ATOM 3866 O O . ALA A 1 512 ? -25.234 8.453 -2.695 1 90.75 512 ALA A O 1
ATOM 3867 N N . LEU A 1 513 ? -23.594 7.195 -1.961 1 88.88 513 LEU A N 1
ATOM 3868 C CA . LEU A 1 513 ? -23.234 8.156 -0.923 1 88.88 513 LEU A CA 1
ATOM 3869 C C . LEU A 1 513 ? -22.719 9.453 -1.536 1 88.88 513 LEU A C 1
ATOM 3871 O O . LEU A 1 513 ? -23.016 10.539 -1.028 1 88.88 513 LEU A O 1
ATOM 3875 N N . THR A 1 514 ? -22 9.328 -2.572 1 78.81 514 THR A N 1
ATOM 3876 C CA . THR A 1 514 ? -21.5 10.508 -3.273 1 78.81 514 THR A CA 1
ATOM 3877 C C . THR A 1 514 ? -22.672 11.352 -3.783 1 78.81 514 THR A C 1
ATOM 3879 O O . THR A 1 514 ? -22.656 12.578 -3.66 1 78.81 514 THR A O 1
ATOM 3882 N N . TYR A 1 515 ? -23.594 10.727 -4.281 1 82.44 515 TYR A N 1
ATOM 3883 C CA . TYR A 1 515 ? -24.797 11.422 -4.723 1 82.44 515 TYR A CA 1
ATOM 3884 C C . TYR A 1 515 ? -25.469 12.141 -3.559 1 82.44 515 TYR A C 1
ATOM 3886 O O . TYR A 1 515 ? -25.875 13.305 -3.688 1 82.44 515 TYR A O 1
ATOM 3894 N N . ALA A 1 516 ? -25.562 11.477 -2.477 1 88.5 516 ALA A N 1
ATOM 3895 C CA . ALA A 1 516 ? -26.188 12.07 -1.294 1 88.5 516 ALA A CA 1
ATOM 3896 C C . ALA A 1 516 ? -25.391 13.281 -0.815 1 88.5 516 ALA A C 1
ATOM 3898 O O . ALA A 1 516 ? -25.984 14.32 -0.483 1 88.5 516 ALA A O 1
ATOM 3899 N N . ASN A 1 517 ? -24.156 13.148 -0.833 1 79.5 517 ASN A N 1
ATOM 3900 C CA . ASN A 1 517 ? -23.297 14.227 -0.37 1 79.5 517 ASN A CA 1
ATOM 3901 C C . ASN A 1 517 ? -23.344 15.422 -1.318 1 79.5 517 ASN A C 1
ATOM 3903 O O . ASN A 1 517 ? -23.203 16.578 -0.887 1 79.5 517 ASN A O 1
ATOM 3907 N N . ASP A 1 518 ? -23.609 15.18 -2.531 1 75.69 518 ASP A N 1
ATOM 3908 C CA . ASP A 1 518 ? -23.656 16.234 -3.535 1 75.69 518 ASP A CA 1
ATOM 3909 C C . ASP A 1 518 ? -24.984 16.969 -3.504 1 75.69 518 ASP A C 1
ATOM 3911 O O . ASP A 1 518 ? -25.078 18.141 -3.887 1 75.69 518 ASP A O 1
ATOM 3915 N N . THR A 1 519 ? -25.938 16.328 -3.031 1 81.12 519 THR A N 1
ATOM 3916 C CA . THR A 1 519 ? -27.281 16.875 -3.189 1 81.12 519 THR A CA 1
ATOM 3917 C C . THR A 1 519 ? -27.844 17.328 -1.846 1 81.12 519 THR A C 1
ATOM 3919 O O . THR A 1 519 ? -28.781 18.125 -1.798 1 81.12 519 THR A O 1
ATOM 3922 N N . ILE A 1 520 ? -27.328 16.766 -0.812 1 81.81 520 ILE A N 1
ATOM 3923 C CA . ILE A 1 520 ? -27.812 17.109 0.519 1 81.81 520 ILE A CA 1
ATOM 3924 C C . ILE A 1 520 ? -26.734 17.859 1.286 1 81.81 520 ILE A C 1
ATOM 3926 O O . ILE A 1 520 ? -25.578 17.438 1.323 1 81.81 520 ILE A O 1
ATOM 3930 N N . ASP A 1 521 ? -27.141 18.906 1.873 1 71.5 521 ASP A N 1
ATOM 3931 C CA . ASP A 1 521 ? -26.188 19.719 2.604 1 71.5 521 ASP A CA 1
ATOM 3932 C C . ASP A 1 521 ? -25.797 19.078 3.928 1 71.5 521 ASP A C 1
ATOM 3934 O O . ASP A 1 521 ? -26.625 18.422 4.574 1 71.5 521 ASP A O 1
ATOM 3938 N N . GLY A 1 522 ? -24.562 19.219 4.23 1 66 522 GLY A N 1
ATOM 3939 C CA . GLY A 1 522 ? -24.094 18.719 5.512 1 66 522 GLY A CA 1
ATOM 3940 C C . GLY A 1 522 ? -23.344 17.391 5.398 1 66 522 GLY A C 1
ATOM 3941 O O . GLY A 1 522 ? -23.234 16.828 4.309 1 66 522 GLY A O 1
ATOM 3942 N N . ASP A 1 523 ? -22.859 16.859 6.5 1 71.44 523 ASP A N 1
ATOM 3943 C CA . ASP A 1 523 ? -22.047 15.656 6.512 1 71.44 523 ASP A CA 1
ATOM 3944 C C . ASP A 1 523 ? -22.812 14.477 7.117 1 71.44 523 ASP A C 1
ATOM 3946 O O . ASP A 1 523 ? -22.234 13.398 7.316 1 71.44 523 ASP A O 1
ATOM 3950 N N . THR A 1 524 ? -24.016 14.648 7.328 1 80 524 THR A N 1
ATOM 3951 C CA . THR A 1 524 ? -24.797 13.641 8.031 1 80 524 THR A CA 1
ATOM 3952 C C . THR A 1 524 ? -24.844 12.344 7.23 1 80 524 THR A C 1
ATOM 3954 O O . THR A 1 524 ? -24.797 11.25 7.805 1 80 524 THR A O 1
ATOM 3957 N N . PRO A 1 525 ? -24.938 12.461 5.859 1 87 525 PRO A N 1
ATOM 3958 C CA . PRO A 1 525 ? -24.922 11.203 5.105 1 87 525 PRO A CA 1
ATOM 3959 C C . PRO A 1 525 ? -23.625 10.414 5.316 1 87 525 PRO A C 1
ATOM 3961 O O . PRO A 1 525 ? -23.672 9.203 5.551 1 87 525 PRO A O 1
ATOM 3964 N N . SER A 1 526 ? -22.531 11.047 5.305 1 80.56 526 SER A N 1
ATOM 3965 C CA . SER A 1 526 ? -21.25 10.391 5.453 1 80.56 526 SER A CA 1
ATOM 3966 C C . SER A 1 526 ? -21.078 9.797 6.848 1 80.56 526 SER A C 1
ATOM 3968 O O . SER A 1 526 ? -20.531 8.703 7 1 80.56 526 SER A O 1
ATOM 3970 N N . ILE A 1 527 ? -21.578 10.508 7.785 1 76.31 527 ILE A N 1
ATOM 3971 C CA . ILE A 1 527 ? -21.469 10.062 9.172 1 76.31 527 ILE A CA 1
ATOM 3972 C C . ILE A 1 527 ? -22.297 8.789 9.375 1 76.31 527 ILE A C 1
ATOM 3974 O O . ILE A 1 527 ? -21.797 7.801 9.914 1 76.31 527 ILE A O 1
ATOM 3978 N N . SER A 1 528 ? -23.484 8.859 8.977 1 87.12 528 SER A N 1
ATOM 3979 C CA . SER A 1 528 ? -24.359 7.699 9.117 1 87.12 528 SER A CA 1
ATOM 3980 C C . SER A 1 528 ? -23.844 6.516 8.312 1 87.12 528 SER A C 1
ATOM 3982 O O . SER A 1 528 ? -23.938 5.367 8.758 1 87.12 528 SER A O 1
ATOM 3984 N N . TYR A 1 529 ? -23.375 6.781 7.164 1 88.81 529 TYR A N 1
ATOM 3985 C CA . TYR A 1 529 ? -22.781 5.742 6.328 1 88.81 529 TYR A CA 1
ATOM 3986 C C . TYR A 1 529 ? -21.641 5.039 7.051 1 88.81 529 TYR A C 1
ATOM 3988 O O . TYR A 1 529 ? -21.609 3.809 7.125 1 88.81 529 TYR A O 1
ATOM 3996 N N . ALA A 1 530 ? -20.766 5.848 7.586 1 78.94 530 ALA A N 1
ATOM 3997 C CA . ALA A 1 530 ? -19.578 5.324 8.25 1 78.94 530 ALA A CA 1
ATOM 3998 C C . ALA A 1 530 ? -19.953 4.496 9.477 1 78.94 530 ALA A C 1
ATOM 4000 O O . ALA A 1 530 ? -19.281 3.523 9.812 1 78.94 530 ALA A O 1
ATOM 4001 N N . THR A 1 531 ? -21 4.855 10.039 1 81.56 531 THR A N 1
ATOM 4002 C CA . THR A 1 531 ? -21.438 4.191 11.266 1 81.56 531 THR A CA 1
ATOM 4003 C C . THR A 1 531 ? -22.031 2.822 10.953 1 81.56 531 THR A C 1
ATOM 4005 O O . THR A 1 531 ? -21.797 1.856 11.68 1 81.56 531 THR A O 1
ATOM 4008 N N . VAL A 1 532 ? -22.719 2.738 9.906 1 91.69 532 VAL A N 1
ATOM 4009 C CA . VAL A 1 532 ? -23.516 1.529 9.711 1 91.69 532 VAL A CA 1
ATOM 4010 C C . VAL A 1 532 ? -22.797 0.589 8.75 1 91.69 532 VAL A C 1
ATOM 4012 O O . VAL A 1 532 ? -23.031 -0.621 8.758 1 91.69 532 VAL A O 1
ATOM 4015 N N . TYR A 1 533 ? -21.906 1.084 7.977 1 88.19 533 TYR A N 1
ATOM 4016 C CA . TYR A 1 533 ? -21.234 0.343 6.914 1 88.19 533 TYR A CA 1
ATOM 4017 C C . TYR A 1 533 ? -20.531 -0.884 7.469 1 88.19 533 TYR A C 1
ATOM 4019 O O . TYR A 1 533 ? -20.672 -1.988 6.941 1 88.19 533 TYR A O 1
ATOM 4027 N N . PRO A 1 534 ? -19.797 -0.813 8.562 1 83.19 534 PRO A N 1
ATOM 4028 C CA . PRO A 1 534 ? -19 -1.949 9.047 1 83.19 534 PRO A CA 1
ATOM 4029 C C . PRO A 1 534 ? -19.875 -3.145 9.438 1 83.19 534 PRO A C 1
ATOM 4031 O O . PRO A 1 534 ? -19.625 -4.262 8.977 1 83.19 534 PRO A O 1
ATOM 4034 N N . LEU A 1 535 ? -20.828 -2.885 10.148 1 87.81 535 LEU A N 1
ATOM 4035 C CA . LEU A 1 535 ? -21.688 -3.971 10.602 1 87.81 535 LEU A CA 1
ATOM 4036 C C . LEU A 1 535 ? -22.469 -4.562 9.445 1 87.81 535 LEU A C 1
ATOM 4038 O O . LEU A 1 535 ? -22.656 -5.781 9.367 1 87.81 535 LEU A O 1
ATOM 4042 N N . GLY A 1 536 ? -22.953 -3.75 8.641 1 90.56 536 GLY A N 1
ATOM 4043 C CA . GLY A 1 536 ? -23.688 -4.223 7.484 1 90.56 536 GLY A CA 1
ATOM 4044 C C . GLY A 1 536 ? 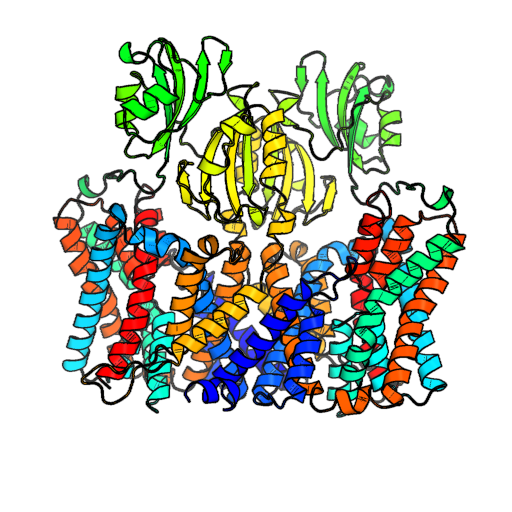-22.891 -5.156 6.602 1 90.56 536 GLY A C 1
ATOM 4045 O O . GLY A 1 536 ? -23.406 -6.191 6.16 1 90.56 536 GLY A O 1
ATOM 4046 N N . MET A 1 537 ? -21.719 -4.793 6.34 1 87.31 537 MET A N 1
ATOM 4047 C CA . MET A 1 537 ? -20.844 -5.613 5.508 1 87.31 537 MET A CA 1
ATOM 4048 C C . MET A 1 537 ? -20.625 -6.988 6.133 1 87.31 537 MET A C 1
ATOM 4050 O O . MET A 1 537 ? -20.672 -8.008 5.441 1 87.31 537 MET A O 1
ATOM 4054 N N . PHE A 1 538 ? -20.391 -7.02 7.355 1 87.94 538 PHE A N 1
ATOM 4055 C CA . PHE A 1 538 ? -20.141 -8.25 8.094 1 87.94 538 PHE A CA 1
ATOM 4056 C C . PHE A 1 538 ? -21.375 -9.148 8.094 1 87.94 538 PHE A C 1
ATOM 4058 O O . PHE A 1 538 ? -21.281 -10.336 7.777 1 87.94 538 PHE A O 1
ATOM 4065 N N . VAL A 1 539 ? -22.438 -8.609 8.391 1 91.88 539 VAL A N 1
ATOM 4066 C CA . VAL A 1 539 ? -23.672 -9.383 8.516 1 91.88 539 VAL A CA 1
ATOM 4067 C C . VAL A 1 539 ? -24.047 -9.977 7.164 1 91.88 539 VAL A C 1
ATOM 4069 O O . VAL A 1 539 ? -24.531 -11.109 7.09 1 91.88 539 VAL A O 1
ATOM 4072 N N . ARG A 1 540 ? -23.875 -9.32 6.125 1 93.75 540 ARG A N 1
ATOM 4073 C CA . ARG A 1 540 ? -24.219 -9.812 4.793 1 93.75 540 ARG A CA 1
ATOM 4074 C C . ARG A 1 540 ? -23.344 -10.992 4.406 1 93.75 540 ARG A C 1
ATOM 4076 O O . ARG A 1 540 ? -23.797 -11.914 3.721 1 93.75 540 ARG A O 1
ATOM 4083 N N . VAL A 1 541 ? -22.109 -10.906 4.742 1 89.88 541 VAL A N 1
ATOM 4084 C CA . VAL A 1 541 ? -21.203 -12.016 4.48 1 89.88 541 VAL A CA 1
ATOM 4085 C C . VAL A 1 541 ? -21.703 -13.273 5.191 1 89.88 541 VAL A C 1
ATOM 4087 O O . VAL A 1 541 ? -21.766 -14.352 4.594 1 89.88 541 VAL A O 1
ATOM 4090 N N . ILE A 1 542 ? -22.125 -13.07 6.406 1 88 542 ILE A N 1
ATOM 4091 C CA . ILE A 1 542 ? -22.625 -14.188 7.203 1 88 542 ILE A CA 1
ATOM 4092 C C . ILE A 1 542 ? -23.938 -14.695 6.629 1 88 542 ILE A C 1
ATOM 4094 O O . ILE A 1 542 ? -24.156 -15.906 6.516 1 88 542 ILE A O 1
ATOM 4098 N N . ILE A 1 543 ? -24.781 -13.82 6.27 1 92.5 543 ILE A N 1
ATOM 4099 C CA . ILE A 1 543 ? -26.094 -14.172 5.734 1 92.5 543 ILE A CA 1
ATOM 4100 C C . ILE A 1 543 ? -25.922 -14.992 4.461 1 92.5 543 ILE A C 1
ATOM 4102 O O . ILE A 1 543 ? -26.609 -16 4.266 1 92.5 543 ILE A O 1
ATOM 4106 N N . ALA A 1 544 ? -25.047 -14.555 3.584 1 92.31 544 ALA A N 1
ATOM 4107 C CA . ALA A 1 544 ? -24.828 -15.273 2.33 1 92.31 544 ALA A CA 1
ATOM 4108 C C . ALA A 1 544 ? -24.391 -16.703 2.59 1 92.31 544 ALA A C 1
ATOM 4110 O O . ALA A 1 544 ? -24.859 -17.641 1.927 1 92.31 544 ALA A O 1
ATOM 4111 N N . GLN A 1 545 ? -23.594 -16.875 3.514 1 86.25 545 GLN A N 1
ATOM 4112 C CA . GLN A 1 545 ? -23.109 -18.203 3.861 1 86.25 545 GLN A CA 1
ATOM 4113 C C . GLN A 1 545 ? -24.203 -19.062 4.488 1 86.25 545 GLN A C 1
ATOM 4115 O O . GLN A 1 545 ? -24.359 -20.234 4.152 1 86.25 545 GLN A O 1
ATOM 4120 N N . VAL A 1 546 ? -24.922 -18.453 5.363 1 85.06 546 VAL A N 1
ATOM 4121 C CA . VAL A 1 546 ? -25.969 -19.156 6.098 1 85.06 546 VAL A CA 1
ATOM 4122 C C . VAL A 1 546 ? -27.078 -19.578 5.137 1 85.06 546 VAL A C 1
ATOM 4124 O O . VAL A 1 546 ? -27.609 -20.688 5.242 1 85.06 546 VAL A O 1
ATOM 4127 N N . LEU A 1 547 ? -27.406 -18.766 4.242 1 90.81 547 LEU A N 1
ATOM 4128 C CA . LEU A 1 547 ? -28.469 -19.078 3.279 1 90.81 547 LEU A CA 1
ATOM 4129 C C . LEU A 1 547 ? -28.094 -20.312 2.461 1 90.81 547 LEU A C 1
ATOM 4131 O O . LEU A 1 547 ? -28.922 -21.203 2.266 1 90.81 547 LEU A O 1
ATOM 4135 N N . ILE A 1 548 ? -26.891 -20.375 2.016 1 88.94 548 ILE A N 1
ATOM 4136 C CA . ILE A 1 548 ? -26.438 -21.5 1.185 1 88.94 548 ILE A CA 1
ATOM 4137 C C . ILE A 1 548 ? -26.359 -22.766 2.029 1 88.94 548 ILE A C 1
ATOM 4139 O O . ILE A 1 548 ? -26.828 -23.828 1.619 1 88.94 548 ILE A O 1
ATOM 4143 N N . MET A 1 549 ? -25.875 -22.656 3.154 1 82.12 549 MET A N 1
ATOM 4144 C CA . MET A 1 549 ? -25.609 -23.828 3.98 1 82.12 549 MET A CA 1
ATOM 4145 C C . MET A 1 549 ? -26.906 -24.391 4.57 1 82.12 549 MET A C 1
ATOM 4147 O O . MET A 1 549 ? -27.016 -25.594 4.797 1 82.12 549 MET A O 1
ATOM 4151 N N . PHE A 1 550 ? -27.812 -23.516 4.766 1 78.56 550 PHE A N 1
ATOM 4152 C CA . PHE A 1 550 ? -29.031 -23.922 5.441 1 78.56 550 PHE A CA 1
ATOM 4153 C C . PHE A 1 550 ? -30.109 -24.297 4.434 1 78.56 550 PHE A C 1
ATOM 4155 O O . PHE A 1 550 ? -30.953 -25.172 4.699 1 78.56 550 PHE A O 1
ATOM 4162 N N . PHE A 1 551 ? -30.047 -23.719 3.316 1 79.69 551 PHE A N 1
ATOM 4163 C CA . PHE A 1 551 ? -31.219 -23.844 2.473 1 79.69 551 PHE A CA 1
ATOM 4164 C C . PHE A 1 551 ? -30.875 -24.562 1.166 1 79.69 551 PHE A C 1
ATOM 4166 O O . PHE A 1 551 ? -31.734 -24.75 0.308 1 79.69 551 PHE A O 1
ATOM 4173 N N . VAL A 1 552 ? -29.609 -24.859 0.972 1 78.75 552 VAL A N 1
ATOM 4174 C CA . VAL A 1 552 ? -29.25 -25.641 -0.209 1 78.75 552 VAL A CA 1
ATOM 4175 C C . VAL A 1 552 ? -29.016 -27.109 0.185 1 78.75 552 VAL A C 1
ATOM 4177 O O . VAL A 1 552 ? -28.391 -27.375 1.211 1 78.75 552 VAL A O 1
ATOM 4180 N N . MET B 1 1 ? -7.918 -33.969 11.25 1 54.88 1 MET B N 1
ATOM 4181 C CA . MET B 1 1 ? -8.289 -32.719 11.93 1 54.88 1 MET B CA 1
ATOM 4182 C C . MET B 1 1 ? -8.297 -31.547 10.953 1 54.88 1 MET B C 1
ATOM 4184 O O . MET B 1 1 ? -7.609 -31.578 9.93 1 54.88 1 MET B O 1
ATOM 4188 N N . TRP B 1 2 ? -9.289 -30.828 11.031 1 63.47 2 TRP B N 1
ATOM 4189 C CA . TRP B 1 2 ? -9.578 -29.734 10.102 1 63.47 2 TRP B CA 1
ATOM 4190 C C . TRP B 1 2 ? -8.32 -28.922 9.812 1 63.47 2 TRP B C 1
ATOM 4192 O O . TRP B 1 2 ? -8.141 -28.406 8.711 1 63.47 2 TRP B O 1
ATOM 4202 N N . PHE B 1 3 ? -7.371 -29.031 10.664 1 72.25 3 PHE B N 1
ATOM 4203 C CA . PHE B 1 3 ? -6.152 -28.234 10.492 1 72.25 3 PHE B CA 1
ATOM 4204 C C . PHE B 1 3 ? -5.195 -28.922 9.523 1 72.25 3 PHE B C 1
ATOM 4206 O O . PHE B 1 3 ? -4.379 -28.266 8.875 1 72.25 3 PHE B O 1
ATOM 4213 N N . ASN B 1 4 ? -5.367 -30.203 9.406 1 71.69 4 ASN B N 1
ATOM 4214 C CA . ASN B 1 4 ? -4.473 -30.922 8.5 1 71.69 4 ASN B CA 1
ATOM 4215 C C . ASN B 1 4 ? -4.73 -30.547 7.047 1 71.69 4 ASN B C 1
ATOM 4217 O O . ASN B 1 4 ? -3.799 -30.484 6.242 1 71.69 4 ASN B O 1
ATOM 4221 N N . GLY B 1 5 ? -5.973 -30.234 6.785 1 73.88 5 GLY B N 1
ATOM 4222 C CA . GLY B 1 5 ? -6.312 -29.828 5.426 1 73.88 5 GLY B CA 1
ATOM 4223 C C . GLY B 1 5 ? -5.75 -28.484 5.051 1 73.88 5 GLY B C 1
ATOM 4224 O O . GLY B 1 5 ? -5.473 -28.219 3.877 1 73.88 5 GLY B O 1
ATOM 4225 N N . LEU B 1 6 ? -5.453 -27.781 6.066 1 79.81 6 LEU B N 1
ATOM 4226 C CA . LEU B 1 6 ? -4.926 -26.453 5.84 1 79.81 6 LEU B CA 1
ATOM 4227 C C . LEU B 1 6 ? -3.441 -26.5 5.5 1 79.81 6 LEU B C 1
ATOM 4229 O O . LEU B 1 6 ? -2.91 -25.562 4.887 1 79.81 6 LEU B O 1
ATOM 4233 N N . ILE B 1 7 ? -2.834 -27.641 5.793 1 82.81 7 ILE B N 1
ATOM 4234 C CA . ILE B 1 7 ? -1.38 -27.641 5.672 1 82.81 7 ILE B CA 1
ATOM 4235 C C . ILE B 1 7 ? -0.959 -28.656 4.609 1 82.81 7 ILE B C 1
ATOM 4237 O O . ILE B 1 7 ? -0.005 -28.438 3.863 1 82.81 7 ILE B O 1
ATOM 4241 N N . TYR B 1 8 ? -1.747 -29.75 4.383 1 81.56 8 TYR B N 1
ATOM 4242 C CA . TYR B 1 8 ? -1.184 -30.844 3.602 1 81.56 8 TYR B CA 1
ATOM 4243 C C . TYR B 1 8 ? -1.975 -31.047 2.316 1 81.56 8 TYR B C 1
ATOM 4245 O O . TYR B 1 8 ? -1.44 -31.562 1.33 1 81.56 8 TYR B O 1
ATOM 4253 N N . ASP B 1 9 ? -3.227 -30.641 2.291 1 82.19 9 ASP B N 1
ATOM 4254 C CA . ASP B 1 9 ? -4.023 -30.828 1.084 1 82.19 9 ASP B CA 1
ATOM 4255 C C . ASP B 1 9 ? -3.85 -29.656 0.116 1 82.19 9 ASP B C 1
ATOM 4257 O O . ASP B 1 9 ? -4.211 -28.531 0.433 1 82.19 9 ASP B O 1
ATOM 4261 N N . HIS B 1 10 ? -3.314 -30.078 -1.023 1 86.5 10 HIS B N 1
ATOM 4262 C CA . HIS B 1 10 ? -3.051 -29.031 -2 1 86.5 10 HIS B CA 1
ATOM 4263 C C . HIS B 1 10 ? -4.344 -28.344 -2.438 1 86.5 10 HIS B C 1
ATOM 4265 O O . HIS B 1 10 ? -5.254 -29 -2.951 1 86.5 10 HIS B O 1
ATOM 4271 N N . SER B 1 11 ? -4.5 -27.172 -2.07 1 89.44 11 SER B N 1
ATOM 4272 C CA . SER B 1 11 ? -5.582 -26.266 -2.439 1 89.44 11 SER B CA 1
ATOM 4273 C C . SER B 1 11 ? -5.113 -24.812 -2.434 1 89.44 11 SER B C 1
ATOM 4275 O O . SER B 1 11 ? -4 -24.516 -1.991 1 89.44 11 SER B O 1
ATOM 4277 N N . ALA B 1 12 ? -5.879 -24 -3.02 1 91.06 12 ALA B N 1
ATOM 4278 C CA . ALA B 1 12 ? -5.535 -22.578 -3.021 1 91.06 12 ALA B CA 1
ATOM 4279 C C . ALA B 1 12 ? -5.406 -22.047 -1.599 1 91.06 12 ALA B C 1
ATOM 4281 O O . ALA B 1 12 ? -4.484 -21.281 -1.296 1 91.06 12 ALA B O 1
ATOM 4282 N N . VAL B 1 13 ? -6.281 -22.5 -0.744 1 90.38 13 VAL B N 1
ATOM 4283 C CA . VAL B 1 13 ? -6.281 -22.047 0.645 1 90.38 13 VAL B CA 1
ATOM 4284 C C . VAL B 1 13 ? -5.008 -22.531 1.342 1 90.38 13 VAL B C 1
ATOM 4286 O O . VAL B 1 13 ? -4.371 -21.766 2.076 1 90.38 13 VAL B O 1
ATOM 4289 N N . GLN B 1 14 ? -4.711 -23.75 1.119 1 93.56 14 GLN B N 1
ATOM 4290 C CA . GLN B 1 14 ? -3.494 -24.312 1.699 1 93.56 14 GLN B CA 1
ATOM 4291 C C . GLN B 1 14 ? -2.258 -23.547 1.226 1 93.56 14 GLN B C 1
ATOM 4293 O O . GLN B 1 14 ? -1.343 -23.281 2.01 1 93.56 14 GLN B O 1
ATOM 4298 N N . GLY B 1 15 ? -2.221 -23.234 -0.054 1 95.25 15 GLY B N 1
ATOM 4299 C CA . GLY B 1 15 ? -1.113 -22.453 -0.579 1 95.25 15 GLY B CA 1
ATOM 4300 C C . GLY B 1 15 ? -0.967 -21.094 0.094 1 95.25 15 GLY B C 1
ATOM 4301 O O . GLY B 1 15 ? 0.145 -20.672 0.42 1 95.25 15 GLY B O 1
ATOM 4302 N N . ILE B 1 16 ? -2.08 -20.469 0.312 1 96.38 16 ILE B N 1
ATOM 4303 C CA . ILE B 1 16 ? -2.084 -19.172 0.951 1 96.38 16 ILE B CA 1
ATOM 4304 C C . ILE B 1 16 ? -1.604 -19.297 2.395 1 96.38 16 ILE B C 1
ATOM 4306 O O . ILE B 1 16 ? -0.837 -18.453 2.877 1 96.38 16 ILE B O 1
ATOM 4310 N N . VAL B 1 17 ? -2 -20.312 3.057 1 95.81 17 VAL B N 1
ATOM 4311 C CA . VAL B 1 17 ? -1.631 -20.531 4.453 1 95.81 17 VAL B CA 1
ATOM 4312 C C . VAL B 1 17 ? -0.125 -20.75 4.559 1 95.81 17 VAL B C 1
ATOM 4314 O O . VAL B 1 17 ? 0.541 -20.156 5.41 1 95.81 17 VAL B O 1
ATOM 4317 N N . ILE B 1 18 ? 0.385 -21.594 3.727 1 96.81 18 ILE B N 1
ATOM 4318 C CA . ILE B 1 18 ? 1.804 -21.922 3.775 1 96.81 18 ILE B CA 1
ATOM 4319 C C . ILE B 1 18 ? 2.639 -20.688 3.475 1 96.81 18 ILE B C 1
ATOM 4321 O O . ILE B 1 18 ? 3.596 -20.391 4.191 1 96.81 18 ILE B O 1
ATOM 4325 N N . LEU B 1 19 ? 2.289 -19.969 2.445 1 97.69 19 LEU B N 1
ATOM 4326 C CA . LEU B 1 19 ? 3.041 -18.766 2.084 1 97.69 19 LEU B CA 1
ATOM 4327 C C . LEU B 1 19 ? 2.93 -17.703 3.174 1 97.69 19 LEU B C 1
ATOM 4329 O O . LEU B 1 19 ? 3.904 -17.016 3.471 1 97.69 19 LEU B O 1
ATOM 4333 N N . SER B 1 20 ? 1.743 -17.594 3.723 1 97.56 20 SER B N 1
ATOM 4334 C CA . SER B 1 20 ? 1.555 -16.641 4.805 1 97.56 20 SER B CA 1
ATOM 4335 C C . SER B 1 20 ? 2.377 -17.016 6.031 1 97.56 20 SER B C 1
ATOM 4337 O O . SER B 1 20 ? 2.904 -16.141 6.727 1 97.56 20 SER B O 1
ATOM 4339 N N . LEU B 1 21 ? 2.445 -18.25 6.277 1 97.12 21 LEU B N 1
ATOM 4340 C CA . LEU B 1 21 ? 3.248 -18.734 7.395 1 97.12 21 LEU B CA 1
ATOM 4341 C C . LEU B 1 21 ? 4.723 -18.406 7.188 1 97.12 21 LEU B C 1
ATOM 4343 O O . LEU B 1 21 ? 5.387 -17.906 8.102 1 97.12 21 LEU B O 1
ATOM 4347 N N . ILE B 1 22 ? 5.191 -18.688 6.043 1 97.75 22 ILE B N 1
ATOM 4348 C CA . ILE B 1 22 ? 6.578 -18.406 5.691 1 97.75 22 ILE B CA 1
ATOM 4349 C C . ILE B 1 22 ? 6.859 -16.906 5.816 1 97.75 22 ILE B C 1
ATOM 4351 O O . ILE B 1 22 ? 7.863 -16.516 6.41 1 97.75 22 ILE B O 1
ATOM 4355 N N . CYS B 1 23 ? 5.957 -16.109 5.293 1 97.31 23 CYS B N 1
ATOM 4356 C CA . CYS B 1 23 ? 6.137 -14.656 5.316 1 97.31 23 CYS B CA 1
ATOM 4357 C C . CYS B 1 23 ? 6.051 -14.117 6.738 1 97.31 23 CYS B C 1
ATOM 4359 O O . CYS B 1 23 ? 6.844 -13.258 7.129 1 97.31 23 CYS B O 1
ATOM 4361 N N . THR B 1 24 ? 5.109 -14.633 7.512 1 96.56 24 THR B N 1
ATOM 4362 C CA . THR B 1 24 ? 4.945 -14.188 8.891 1 96.56 24 THR B CA 1
ATOM 4363 C C . THR B 1 24 ? 6.203 -14.469 9.711 1 96.56 24 THR B C 1
ATOM 4365 O O . THR B 1 24 ? 6.738 -13.578 10.359 1 96.56 24 THR B O 1
ATOM 4368 N N . LEU B 1 25 ? 6.656 -15.633 9.633 1 97.12 25 LEU B N 1
ATOM 4369 C CA . LEU B 1 25 ? 7.82 -16.031 10.422 1 97.12 25 LEU B CA 1
ATOM 4370 C C . LEU B 1 25 ? 9.086 -15.359 9.898 1 97.12 25 LEU B C 1
ATOM 4372 O O . LEU B 1 25 ? 9.93 -14.922 10.68 1 97.12 25 LEU B O 1
ATOM 4376 N N . GLY B 1 26 ? 9.195 -15.344 8.602 1 96.44 26 GLY B N 1
ATOM 4377 C CA . GLY B 1 26 ? 10.359 -14.695 8.016 1 96.44 26 GLY B CA 1
ATOM 4378 C C . GLY B 1 26 ? 10.461 -13.219 8.367 1 96.44 26 GLY B C 1
ATOM 4379 O O . GLY B 1 26 ? 11.531 -12.734 8.758 1 96.44 26 GLY B O 1
ATOM 4380 N N . LEU B 1 27 ? 9.383 -12.508 8.242 1 93.25 27 LEU B N 1
ATOM 4381 C CA . LEU B 1 27 ? 9.383 -11.07 8.516 1 93.25 27 LEU B CA 1
ATOM 4382 C C . LEU B 1 27 ? 9.539 -10.812 10.008 1 93.25 27 LEU B C 1
ATOM 4384 O O . LEU B 1 27 ? 10.141 -9.812 10.406 1 93.25 27 LEU B O 1
ATOM 4388 N N . ALA B 1 28 ? 8.984 -11.68 10.828 1 92.19 28 ALA B N 1
ATOM 4389 C CA . ALA B 1 28 ? 9.18 -11.57 12.266 1 92.19 28 ALA B CA 1
ATOM 4390 C C . ALA B 1 28 ? 10.656 -11.711 12.633 1 92.19 28 ALA B C 1
ATOM 4392 O O . ALA B 1 28 ? 11.18 -10.953 13.453 1 92.19 28 ALA B O 1
ATOM 4393 N N . LEU B 1 29 ? 11.305 -12.633 12.039 1 92.94 29 LEU B N 1
ATOM 4394 C CA . LEU B 1 29 ? 12.727 -12.852 12.289 1 92.94 29 LEU B CA 1
ATOM 4395 C C . LEU B 1 29 ? 13.555 -11.695 11.734 1 92.94 29 LEU B C 1
ATOM 4397 O O . LEU B 1 29 ? 14.633 -11.383 12.258 1 92.94 29 LEU B O 1
ATOM 4401 N N . GLY B 1 30 ? 13.062 -11.148 10.688 1 89.5 30 GLY B N 1
ATOM 4402 C CA . GLY B 1 30 ? 13.758 -10.031 10.07 1 89.5 30 GLY B CA 1
ATOM 4403 C C . GLY B 1 30 ? 13.844 -8.82 10.977 1 89.5 30 GLY B C 1
ATOM 4404 O O . GLY B 1 30 ? 14.727 -7.969 10.805 1 89.5 30 GLY B O 1
ATOM 4405 N N . LYS B 1 31 ? 13 -8.758 11.961 1 82.81 31 LYS B N 1
ATOM 4406 C CA . LYS B 1 31 ? 12.992 -7.621 12.875 1 82.81 31 LYS B CA 1
ATOM 4407 C C . LYS B 1 31 ? 14.023 -7.809 13.992 1 82.81 31 LYS B C 1
ATOM 4409 O O . LYS B 1 31 ? 14.391 -6.848 14.664 1 82.81 31 LYS B O 1
ATOM 4414 N N . ILE B 1 32 ? 14.484 -8.961 14.117 1 85.94 32 ILE B N 1
ATOM 4415 C CA . ILE B 1 32 ? 15.469 -9.242 15.148 1 85.94 32 ILE B CA 1
ATOM 4416 C C . ILE B 1 32 ? 16.844 -8.758 14.703 1 85.94 32 ILE B C 1
ATOM 4418 O O . ILE B 1 32 ? 17.297 -9.086 13.602 1 85.94 32 ILE B O 1
ATOM 4422 N N . ARG B 1 33 ? 17.469 -7.996 15.57 1 82.81 33 ARG B N 1
ATOM 4423 C CA . ARG B 1 33 ? 18.797 -7.473 15.273 1 82.81 33 ARG B CA 1
ATOM 4424 C C . ARG B 1 33 ? 19.844 -8.102 16.188 1 82.81 33 ARG B C 1
ATOM 4426 O O . ARG B 1 33 ? 19.641 -8.219 17.391 1 82.81 33 ARG B O 1
ATOM 4433 N N . VAL B 1 34 ? 20.781 -8.688 15.547 1 82.44 34 VAL B N 1
ATOM 4434 C CA . VAL B 1 34 ? 21.922 -9.211 16.266 1 82.44 34 VAL B CA 1
ATOM 4435 C C . VAL B 1 34 ? 23.125 -8.266 16.094 1 82.44 34 VAL B C 1
ATOM 4437 O O . VAL B 1 34 ? 23.672 -8.148 14.992 1 82.44 34 VAL B O 1
ATOM 4440 N N . ARG B 1 35 ? 23.562 -7.668 17.172 1 77.56 35 ARG B N 1
ATOM 4441 C CA . ARG B 1 35 ? 24.656 -6.699 17.172 1 77.56 35 ARG B CA 1
ATOM 4442 C C . ARG B 1 35 ? 24.359 -5.555 16.203 1 77.56 35 ARG B C 1
ATOM 4444 O O . ARG B 1 35 ? 25.219 -5.164 15.414 1 77.56 35 ARG B O 1
ATOM 4451 N N . GLY B 1 36 ? 23.078 -5.277 16.094 1 71.5 36 GLY B N 1
ATOM 4452 C CA . GLY B 1 36 ? 22.641 -4.133 15.312 1 71.5 36 GLY B CA 1
ATOM 4453 C C . GLY B 1 36 ? 22.406 -4.461 13.852 1 71.5 36 GLY B C 1
ATOM 4454 O O . GLY B 1 36 ? 22.047 -3.588 13.055 1 71.5 36 GLY B O 1
ATOM 4455 N N . ILE B 1 37 ? 22.625 -5.688 13.438 1 78.62 37 ILE B N 1
ATOM 4456 C CA . ILE B 1 37 ? 22.5 -6.062 12.031 1 78.62 37 ILE B CA 1
ATOM 4457 C C . ILE B 1 37 ? 21.344 -7.051 11.867 1 78.62 37 ILE B C 1
ATOM 4459 O O . ILE B 1 37 ? 21.156 -7.953 12.688 1 78.62 37 ILE B O 1
ATOM 4463 N N . SER B 1 38 ? 20.453 -6.812 10.922 1 83.56 38 SER B N 1
ATOM 4464 C CA . SER B 1 38 ? 19.391 -7.742 10.562 1 83.56 38 SER B CA 1
ATOM 4465 C C . SER B 1 38 ? 19.422 -8.086 9.078 1 83.56 38 SER B C 1
ATOM 4467 O O . SER B 1 38 ? 19.859 -7.27 8.258 1 83.56 38 SER B O 1
ATOM 4469 N N . LEU B 1 39 ? 19.078 -9.281 8.695 1 84.81 39 LEU B N 1
ATOM 4470 C CA . LEU B 1 39 ? 19 -9.68 7.297 1 84.81 39 LEU B CA 1
ATOM 4471 C C . LEU B 1 39 ? 17.688 -9.219 6.668 1 84.81 39 LEU B C 1
ATOM 4473 O O . LEU B 1 39 ? 17.5 -9.344 5.453 1 84.81 39 LEU B O 1
ATOM 4477 N N . GLY B 1 40 ? 16.812 -8.719 7.512 1 85.88 40 GLY B N 1
ATOM 4478 C CA . GLY B 1 40 ? 15.562 -8.133 7.027 1 85.88 40 GLY B CA 1
ATOM 4479 C C . GLY B 1 40 ? 14.664 -9.141 6.336 1 85.88 40 GLY B C 1
ATOM 4480 O O . GLY B 1 40 ? 14.383 -10.211 6.883 1 85.88 40 GLY B O 1
ATOM 4481 N N . ILE B 1 41 ? 14.227 -8.805 5.109 1 88.19 41 ILE B N 1
ATOM 4482 C CA . ILE B 1 41 ? 13.211 -9.57 4.395 1 88.19 41 ILE B CA 1
ATOM 4483 C C . ILE B 1 41 ? 13.828 -10.852 3.836 1 88.19 41 ILE B C 1
ATOM 4485 O O . ILE B 1 41 ? 13.109 -11.773 3.449 1 88.19 41 ILE B O 1
ATOM 4489 N N . ALA B 1 42 ? 15.141 -11 3.855 1 89.12 42 ALA B N 1
ATOM 4490 C CA . ALA B 1 42 ? 15.82 -12.203 3.377 1 89.12 42 ALA B CA 1
ATOM 4491 C C . ALA B 1 42 ? 15.461 -13.414 4.234 1 89.12 42 ALA B C 1
ATOM 4493 O O . ALA B 1 42 ? 15.562 -14.555 3.779 1 89.12 42 ALA B O 1
ATOM 4494 N N . PHE B 1 43 ? 15.07 -13.164 5.441 1 93.94 43 PHE B N 1
ATOM 4495 C CA . PHE B 1 43 ? 14.68 -14.258 6.324 1 93.94 43 PHE B CA 1
ATOM 4496 C C . PHE B 1 43 ? 13.469 -15 5.766 1 93.94 43 PHE B C 1
ATOM 4498 O O . PHE B 1 43 ? 13.25 -16.172 6.09 1 93.94 43 PHE B O 1
ATOM 4505 N N . VAL B 1 44 ? 12.648 -14.367 4.98 1 95.62 44 VAL B N 1
ATOM 4506 C CA . VAL B 1 44 ? 11.531 -15.039 4.336 1 95.62 44 VAL B CA 1
ATOM 4507 C C . VAL B 1 44 ? 12.055 -16.172 3.441 1 95.62 44 VAL B C 1
ATOM 4509 O O . VAL B 1 44 ? 11.469 -17.25 3.391 1 95.62 44 VAL B O 1
ATOM 4512 N N . PHE B 1 45 ? 13.133 -15.852 2.736 1 94.06 45 PHE B N 1
ATOM 4513 C CA . PHE B 1 45 ? 13.797 -16.844 1.896 1 94.06 45 PHE B CA 1
ATOM 4514 C C . PHE B 1 45 ? 14.242 -18.047 2.725 1 94.06 45 PHE B C 1
ATOM 4516 O O . PHE B 1 45 ? 13.992 -19.188 2.354 1 94.06 45 PHE B O 1
ATOM 4523 N N . PHE B 1 46 ? 14.797 -17.859 3.85 1 93.81 46 PHE B N 1
ATOM 4524 C CA . PHE B 1 46 ? 15.352 -18.906 4.695 1 93.81 46 PHE B CA 1
ATOM 4525 C C . PHE B 1 46 ? 14.234 -19.719 5.344 1 93.81 46 PHE B C 1
ATOM 4527 O O . PHE B 1 46 ? 14.344 -20.953 5.473 1 93.81 46 PHE B O 1
ATOM 4534 N N . VAL B 1 47 ? 13.242 -19.031 5.805 1 96.5 47 VAL B N 1
ATOM 4535 C CA . VAL B 1 47 ? 12.117 -19.766 6.375 1 96.5 47 VAL B CA 1
ATOM 4536 C C . VAL B 1 47 ? 11.453 -20.625 5.297 1 96.5 47 VAL B C 1
ATOM 4538 O O . VAL B 1 47 ? 10.977 -21.719 5.578 1 96.5 47 VAL B O 1
ATOM 4541 N N . GLY B 1 48 ? 11.367 -20.094 4.086 1 96.62 48 GLY B N 1
ATOM 4542 C CA . GLY B 1 48 ? 10.898 -20.906 2.973 1 96.62 48 GLY B CA 1
ATOM 4543 C C . GLY B 1 48 ? 11.703 -22.172 2.775 1 96.62 48 GLY B C 1
ATOM 4544 O O . GLY B 1 48 ? 11.141 -23.25 2.584 1 96.62 48 GLY B O 1
ATOM 4545 N N . ILE B 1 49 ? 12.984 -22.062 2.863 1 93.94 49 ILE B N 1
ATOM 4546 C CA . ILE B 1 49 ? 13.883 -23.219 2.713 1 93.94 49 ILE B CA 1
ATOM 4547 C C . ILE B 1 49 ? 13.594 -24.234 3.812 1 93.94 49 ILE B C 1
ATOM 4549 O O . ILE B 1 49 ? 13.5 -25.438 3.541 1 93.94 49 ILE B O 1
ATOM 4553 N N . ILE B 1 50 ? 13.484 -23.75 5.027 1 95.19 50 ILE B N 1
ATOM 4554 C CA . ILE B 1 50 ? 13.227 -24.641 6.16 1 95.19 50 ILE B CA 1
ATOM 4555 C C . ILE B 1 50 ? 11.883 -25.344 5.965 1 95.19 50 ILE B C 1
ATOM 4557 O O . ILE B 1 50 ? 11.766 -26.547 6.211 1 95.19 50 ILE B O 1
ATOM 4561 N N . ALA B 1 51 ? 10.891 -24.609 5.539 1 95.81 51 ALA B N 1
ATOM 4562 C CA . ALA B 1 51 ? 9.57 -25.188 5.285 1 95.81 51 ALA B CA 1
ATOM 4563 C C . ALA B 1 51 ? 9.641 -26.266 4.207 1 95.81 51 ALA B C 1
ATOM 4565 O O . ALA B 1 51 ? 9.039 -27.328 4.348 1 95.81 51 ALA B O 1
ATOM 4566 N N . GLY B 1 52 ? 10.344 -25.953 3.141 1 93.81 52 GLY B N 1
ATOM 4567 C CA . GLY B 1 52 ? 10.523 -26.938 2.09 1 93.81 52 GLY B CA 1
ATOM 4568 C C . GLY B 1 52 ? 11.266 -28.172 2.557 1 93.81 52 GLY B C 1
ATOM 4569 O O . GLY B 1 52 ? 10.953 -29.297 2.137 1 93.81 52 GLY B O 1
ATOM 4570 N N . HIS B 1 53 ? 12.195 -28 3.389 1 92.38 53 HIS B N 1
ATOM 4571 C CA . HIS B 1 53 ? 12.992 -29.109 3.924 1 92.38 53 HIS B CA 1
ATOM 4572 C C . HIS B 1 53 ? 12.133 -30.031 4.781 1 92.38 53 HIS B C 1
ATOM 4574 O O . HIS B 1 53 ? 12.32 -31.25 4.766 1 92.38 53 HIS B O 1
ATOM 4580 N N . PHE B 1 54 ? 11.211 -29.469 5.496 1 92.62 54 PHE B N 1
ATOM 4581 C CA . PHE B 1 54 ? 10.352 -30.25 6.363 1 92.62 54 PHE B CA 1
ATOM 4582 C C . PHE B 1 54 ? 9.195 -30.859 5.574 1 92.62 54 PHE B C 1
ATOM 4584 O O . PHE B 1 54 ? 8.273 -31.438 6.156 1 92.62 54 PHE B O 1
ATOM 4591 N N . GLY B 1 55 ? 9.195 -30.625 4.32 1 90.38 55 GLY B N 1
ATOM 4592 C CA . GLY B 1 55 ? 8.273 -31.344 3.461 1 90.38 55 GLY B CA 1
ATOM 4593 C C . GLY B 1 55 ? 7.031 -30.547 3.104 1 90.38 55 GLY B C 1
ATOM 4594 O O . GLY B 1 55 ? 6.109 -31.078 2.479 1 90.38 55 GLY B O 1
ATOM 4595 N N . LEU B 1 56 ? 6.93 -29.328 3.465 1 93.5 56 LEU B N 1
ATOM 4596 C CA . LEU B 1 56 ? 5.801 -28.516 3.041 1 93.5 56 LEU B CA 1
ATOM 4597 C C . LEU B 1 56 ? 5.895 -28.172 1.556 1 93.5 56 LEU B C 1
ATOM 4599 O O . LEU B 1 56 ? 6.988 -27.938 1.037 1 93.5 56 LEU B O 1
ATOM 4603 N N . SER B 1 57 ? 4.766 -28.297 0.904 1 93 57 SER B N 1
ATOM 4604 C CA . SER B 1 57 ? 4.734 -27.984 -0.523 1 93 57 SER B CA 1
ATOM 4605 C C . SER B 1 57 ? 3.389 -27.406 -0.938 1 93 57 SER B C 1
ATOM 4607 O O . SER B 1 57 ? 2.387 -27.594 -0.244 1 93 57 SER B O 1
ATOM 4609 N N . ILE B 1 58 ? 3.428 -26.641 -1.967 1 94.81 58 ILE B N 1
ATOM 4610 C CA . ILE B 1 58 ? 2.244 -26.078 -2.604 1 94.81 58 ILE B CA 1
ATOM 4611 C C . ILE B 1 58 ? 2.162 -26.547 -4.055 1 94.81 58 ILE B C 1
ATOM 4613 O O . ILE B 1 58 ? 3.158 -27 -4.621 1 94.81 58 ILE B O 1
ATOM 4617 N N . ASP B 1 59 ? 0.922 -26.625 -4.582 1 94.94 59 ASP B N 1
ATOM 4618 C CA . ASP B 1 59 ? 0.751 -26.984 -5.988 1 94.94 59 ASP B CA 1
ATOM 4619 C C . ASP B 1 59 ? 1.744 -26.219 -6.867 1 94.94 59 ASP B C 1
ATOM 4621 O O . ASP B 1 59 ? 1.974 -25.031 -6.668 1 94.94 59 ASP B O 1
ATOM 4625 N N . LYS B 1 60 ? 2.322 -26.969 -7.793 1 93.56 60 LYS B N 1
ATOM 4626 C CA . LYS B 1 60 ? 3.42 -26.438 -8.602 1 93.56 60 LYS B CA 1
ATOM 4627 C C . LYS B 1 60 ? 2.979 -25.219 -9.391 1 93.56 60 LYS B C 1
ATOM 4629 O O . LYS B 1 60 ? 3.699 -24.219 -9.453 1 93.56 60 LYS B O 1
ATOM 4634 N N . ASP B 1 61 ? 1.838 -25.234 -10.07 1 94.88 61 ASP B N 1
ATOM 4635 C CA . ASP B 1 61 ? 1.351 -24.141 -10.883 1 94.88 61 ASP B CA 1
ATOM 4636 C C . ASP B 1 61 ? 1.015 -22.922 -10.016 1 94.88 61 ASP B C 1
ATOM 4638 O O . ASP B 1 61 ? 1.276 -21.781 -10.406 1 94.88 61 ASP B O 1
ATOM 4642 N N . MET B 1 62 ? 0.457 -23.234 -8.836 1 96.31 62 MET B N 1
ATOM 4643 C CA . MET B 1 62 ? 0.142 -22.156 -7.91 1 96.31 62 MET B CA 1
ATOM 4644 C C . MET B 1 62 ? 1.414 -21.469 -7.426 1 96.31 62 MET B C 1
ATOM 4646 O O . MET B 1 62 ? 1.462 -20.234 -7.328 1 96.31 62 MET B O 1
ATOM 4650 N N . LEU B 1 63 ? 2.381 -22.297 -7.16 1 96.06 63 LEU B N 1
ATOM 4651 C CA . LEU B 1 63 ? 3.66 -21.781 -6.688 1 96.06 63 LEU B CA 1
ATOM 4652 C C . LEU B 1 63 ? 4.328 -20.922 -7.758 1 96.06 63 LEU B C 1
ATOM 4654 O O . LEU B 1 63 ? 4.84 -19.844 -7.465 1 96.06 63 LEU B O 1
ATOM 4658 N N . GLU B 1 64 ? 4.34 -21.391 -8.953 1 93.5 64 GLU B N 1
ATOM 4659 C CA . GLU B 1 64 ? 4.953 -20.672 -10.07 1 93.5 64 GLU B CA 1
ATOM 4660 C C . GLU B 1 64 ? 4.273 -19.328 -10.297 1 93.5 64 GLU B C 1
ATOM 4662 O O . GLU B 1 64 ? 4.938 -18.328 -10.578 1 93.5 64 GLU B O 1
ATOM 4667 N N . PHE B 1 65 ? 3.006 -19.312 -10.203 1 96.25 65 PHE B N 1
ATOM 4668 C CA . PHE B 1 65 ? 2.262 -18.062 -10.383 1 96.25 65 PHE B CA 1
ATOM 4669 C C . PHE B 1 65 ? 2.59 -17.062 -9.281 1 96.25 65 PHE B C 1
ATOM 4671 O O . PHE B 1 65 ? 2.869 -15.898 -9.555 1 96.25 65 PHE B O 1
ATOM 4678 N N . ALA B 1 66 ? 2.512 -17.547 -8.023 1 97.25 66 ALA B N 1
ATOM 4679 C CA . ALA B 1 66 ? 2.787 -16.688 -6.883 1 97.25 66 ALA B CA 1
ATOM 4680 C C . ALA B 1 66 ? 4.199 -16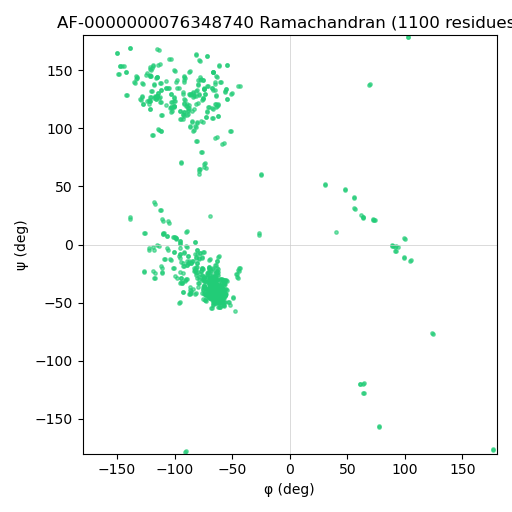.109 -6.961 1 97.25 66 ALA B C 1
ATOM 4682 O O . ALA B 1 66 ? 4.41 -14.93 -6.668 1 97.25 66 ALA B O 1
ATOM 4683 N N . GLU B 1 67 ? 5.105 -16.938 -7.344 1 95.38 67 GLU B N 1
ATOM 4684 C CA . GLU B 1 67 ? 6.504 -16.531 -7.469 1 95.38 67 GLU B CA 1
ATOM 4685 C C . GLU B 1 67 ? 6.68 -15.469 -8.539 1 95.38 67 GLU B C 1
ATOM 4687 O O . GLU B 1 67 ? 7.297 -14.43 -8.297 1 95.38 67 GLU B O 1
ATOM 4692 N N . SER B 1 68 ? 6.145 -15.688 -9.742 1 94.38 68 SER B N 1
ATOM 4693 C CA . SER B 1 68 ? 6.289 -14.789 -10.883 1 94.38 68 SER B CA 1
ATOM 4694 C C . SER B 1 68 ? 5.535 -13.484 -10.648 1 94.38 68 SER B C 1
ATOM 4696 O O . SER B 1 68 ? 6.008 -12.406 -11.023 1 94.38 68 SER B O 1
ATOM 4698 N N . PHE B 1 69 ? 4.367 -13.664 -10.094 1 97.19 69 PHE B N 1
ATOM 4699 C CA . PHE B 1 69 ? 3.568 -12.484 -9.781 1 97.19 69 PHE B CA 1
ATOM 4700 C C . PHE B 1 69 ? 4.293 -11.586 -8.789 1 97.19 69 PHE B C 1
ATOM 4702 O O . PHE B 1 69 ? 4.371 -10.375 -8.977 1 97.19 69 PHE B O 1
ATOM 4709 N N . GLY B 1 70 ? 4.812 -12.227 -7.711 1 96.38 70 GLY B N 1
ATOM 4710 C CA . GLY B 1 70 ? 5.562 -11.484 -6.711 1 96.38 70 GLY B CA 1
ATOM 4711 C C . GLY B 1 70 ? 6.793 -10.805 -7.273 1 96.38 70 GLY B C 1
ATOM 4712 O O . GLY B 1 70 ? 7.02 -9.617 -7.027 1 96.38 70 GLY B O 1
ATOM 4713 N N . LEU B 1 71 ? 7.531 -11.492 -8.047 1 94.56 71 LEU B N 1
ATOM 4714 C CA . LEU B 1 71 ? 8.766 -10.961 -8.617 1 94.56 71 LEU B CA 1
ATOM 4715 C C . LEU B 1 71 ? 8.461 -9.789 -9.555 1 94.56 71 LEU B C 1
ATOM 4717 O O . LEU B 1 71 ? 9.117 -8.75 -9.477 1 94.56 71 LEU B O 1
ATOM 4721 N N . THR B 1 72 ? 7.5 -9.969 -10.453 1 95.38 72 THR B N 1
ATOM 4722 C CA . THR B 1 72 ? 7.156 -8.938 -11.43 1 95.38 72 THR B CA 1
ATOM 4723 C C . THR B 1 72 ? 6.695 -7.664 -10.727 1 95.38 72 THR B C 1
ATOM 4725 O O . THR B 1 72 ? 7.113 -6.562 -11.094 1 95.38 72 THR B O 1
ATOM 4728 N N . MET B 1 73 ? 5.848 -7.875 -9.766 1 95.94 73 MET B N 1
ATOM 4729 C CA . MET B 1 73 ? 5.336 -6.734 -9.008 1 95.94 73 MET B CA 1
ATOM 4730 C C . MET B 1 73 ? 6.465 -6.023 -8.266 1 95.94 73 MET B C 1
ATOM 4732 O O . MET B 1 73 ? 6.547 -4.793 -8.281 1 95.94 73 MET B O 1
ATOM 4736 N N . PHE B 1 74 ? 7.242 -6.754 -7.625 1 94.69 74 PHE B N 1
ATOM 4737 C CA . PHE B 1 74 ? 8.359 -6.223 -6.852 1 94.69 74 PHE B CA 1
ATOM 4738 C C . PHE B 1 74 ? 9.289 -5.402 -7.742 1 94.69 74 PHE B C 1
ATOM 4740 O O . PHE B 1 74 ? 9.57 -4.242 -7.445 1 94.69 74 PHE B O 1
ATOM 4747 N N . VAL B 1 75 ? 9.719 -5.965 -8.82 1 93.19 75 VAL B N 1
ATOM 4748 C CA . VAL B 1 75 ? 10.75 -5.34 -9.648 1 93.19 75 VAL B CA 1
ATOM 4749 C C . VAL B 1 75 ? 10.164 -4.121 -10.359 1 93.19 75 VAL B C 1
ATOM 4751 O O . VAL B 1 75 ? 10.859 -3.119 -10.547 1 93.19 75 VAL B O 1
ATOM 4754 N N . TYR B 1 76 ? 8.953 -4.191 -10.797 1 94.56 76 TYR B N 1
ATOM 4755 C CA . TYR B 1 76 ? 8.328 -3.043 -11.438 1 94.56 76 TYR B CA 1
ATOM 4756 C C . TYR B 1 76 ? 8.227 -1.864 -10.484 1 94.56 76 TYR B C 1
ATOM 4758 O O . TYR B 1 76 ? 8.586 -0.738 -10.836 1 94.56 76 TYR B O 1
ATOM 4766 N N . VAL B 1 77 ? 7.695 -2.148 -9.281 1 93.44 77 VAL B N 1
ATOM 4767 C CA . VAL B 1 77 ? 7.5 -1.07 -8.32 1 93.44 77 VAL B CA 1
ATOM 4768 C C . VAL B 1 77 ? 8.852 -0.526 -7.867 1 93.44 77 VAL B C 1
ATOM 4770 O O . VAL B 1 77 ? 8.992 0.672 -7.613 1 93.44 77 VAL B O 1
ATOM 4773 N N . LEU B 1 78 ? 9.812 -1.416 -7.75 1 90.19 78 LEU B N 1
ATOM 4774 C CA . LEU B 1 78 ? 11.172 -0.96 -7.473 1 90.19 78 LEU B CA 1
ATOM 4775 C C . LEU B 1 78 ? 11.656 0.002 -8.555 1 90.19 78 LEU B C 1
ATOM 4777 O O . LEU B 1 78 ? 12.258 1.033 -8.25 1 90.19 78 LEU B O 1
ATOM 4781 N N . GLY B 1 79 ? 11.406 -0.336 -9.773 1 90.31 79 GLY B N 1
ATOM 4782 C CA . GLY B 1 79 ? 11.742 0.557 -10.875 1 90.31 79 GLY B CA 1
ATOM 4783 C C . GLY B 1 79 ? 11.055 1.904 -10.781 1 90.31 79 GLY B C 1
ATOM 4784 O O . GLY B 1 79 ? 11.672 2.943 -11.008 1 90.31 79 GLY B O 1
ATOM 4785 N N . LEU B 1 80 ? 9.805 1.864 -10.461 1 88.19 80 LEU B N 1
ATOM 4786 C CA . LEU B 1 80 ? 9.031 3.092 -10.297 1 88.19 80 LEU B CA 1
ATOM 4787 C C . LEU B 1 80 ? 9.648 3.982 -9.227 1 88.19 80 LEU B C 1
ATOM 4789 O O . LEU B 1 80 ? 9.617 5.211 -9.336 1 88.19 80 LEU B O 1
ATOM 4793 N N . TYR B 1 81 ? 10.109 3.355 -8.242 1 80.88 81 TYR B N 1
ATOM 4794 C CA . TYR B 1 81 ? 10.68 4.062 -7.098 1 80.88 81 TYR B CA 1
ATOM 4795 C C . TYR B 1 81 ? 12 4.734 -7.473 1 80.88 81 TYR B C 1
ATOM 4797 O O . TYR B 1 81 ? 12.273 5.855 -7.039 1 80.88 81 TYR B O 1
ATOM 4805 N N . VAL B 1 82 ? 12.797 4.141 -8.203 1 81.69 82 VAL B N 1
ATOM 4806 C CA . VAL B 1 82 ? 14.133 4.66 -8.5 1 81.69 82 VAL B CA 1
ATOM 4807 C C . VAL B 1 82 ? 14.07 5.551 -9.742 1 81.69 82 VAL B C 1
ATOM 4809 O O . VAL B 1 82 ? 14.984 6.348 -9.984 1 81.69 82 VAL B O 1
ATOM 4812 N N . GLY B 1 83 ? 13.023 5.445 -10.531 1 82 83 GLY B N 1
ATOM 4813 C CA . GLY B 1 83 ? 12.875 6.086 -11.828 1 82 83 GLY B CA 1
ATOM 4814 C C . GLY B 1 83 ? 13.109 7.586 -11.789 1 82 83 GLY B C 1
ATOM 4815 O O . GLY B 1 83 ? 13.906 8.117 -12.562 1 82 83 GLY B O 1
ATOM 4816 N N . PRO B 1 84 ? 12.5 8.289 -10.898 1 71.62 84 PRO B N 1
ATOM 4817 C CA . PRO B 1 84 ? 12.609 9.75 -10.875 1 71.62 84 PRO B CA 1
ATOM 4818 C C . PRO B 1 84 ? 14.047 10.234 -10.719 1 71.62 84 PRO B C 1
ATOM 4820 O O . PRO B 1 84 ? 14.414 11.273 -11.273 1 71.62 84 PRO B O 1
ATOM 4823 N N . ASN B 1 85 ? 14.867 9.43 -10.047 1 68.5 85 ASN B N 1
ATOM 4824 C CA . ASN B 1 85 ? 16.234 9.844 -9.789 1 68.5 85 ASN B CA 1
ATOM 4825 C C . ASN B 1 85 ? 17.219 9.188 -10.766 1 68.5 85 ASN B C 1
ATOM 4827 O O . ASN B 1 85 ? 18.391 9.555 -10.812 1 68.5 85 ASN B O 1
ATOM 4831 N N . PHE B 1 86 ? 16.734 8.336 -11.523 1 81 86 PHE B N 1
ATOM 4832 C CA . PHE B 1 86 ? 17.609 7.516 -12.352 1 81 86 PHE B CA 1
ATOM 4833 C C . PHE B 1 86 ? 18.375 8.383 -13.344 1 81 86 PHE B C 1
ATOM 4835 O O . PHE B 1 86 ? 19.609 8.305 -13.406 1 81 86 PHE B O 1
ATOM 4842 N N . PHE B 1 87 ? 17.719 9.219 -13.977 1 75.88 87 PHE B N 1
ATOM 4843 C CA . PHE B 1 87 ? 18.391 10.023 -15 1 75.88 87 PHE B CA 1
ATOM 4844 C C . PHE B 1 87 ? 19.156 11.18 -14.359 1 75.88 87 PHE B C 1
ATOM 4846 O O . PHE B 1 87 ? 20.156 11.656 -14.914 1 75.88 87 PHE B O 1
ATOM 4853 N N . GLY B 1 88 ? 18.656 11.625 -13.203 1 67 88 GLY B N 1
ATOM 4854 C CA . GLY B 1 88 ? 19.391 12.625 -12.445 1 67 88 GLY B CA 1
ATOM 4855 C C . GLY B 1 88 ? 20.75 12.125 -11.953 1 67 88 GLY B C 1
ATOM 4856 O O . GLY B 1 88 ? 21.703 12.883 -11.898 1 67 88 GLY B O 1
ATOM 4857 N N . SER B 1 89 ? 20.734 10.891 -11.672 1 71.12 89 SER B N 1
ATOM 4858 C CA . SER B 1 89 ? 21.969 10.273 -11.172 1 71.12 89 SER B CA 1
ATOM 4859 C C . SER B 1 89 ? 23.031 10.18 -12.266 1 71.12 89 SER B C 1
ATOM 4861 O O . SER B 1 89 ? 24.219 10.031 -11.984 1 71.12 89 SER B O 1
ATOM 4863 N N . MET B 1 90 ? 22.547 10.281 -13.438 1 76.44 90 MET B N 1
ATOM 4864 C CA . MET B 1 90 ? 23.469 10.156 -14.57 1 76.44 90 MET B CA 1
ATOM 4865 C C . MET B 1 90 ? 23.938 11.531 -15.047 1 76.44 90 MET B C 1
ATOM 4867 O O . MET B 1 90 ? 24.656 11.633 -16.047 1 76.44 90 MET B O 1
ATOM 4871 N N . ARG B 1 91 ? 23.5 12.477 -14.406 1 68.62 91 ARG B N 1
ATOM 4872 C CA . ARG B 1 91 ? 23.922 13.828 -14.773 1 68.62 91 ARG B CA 1
ATOM 4873 C C . ARG B 1 91 ? 25.172 14.242 -14.008 1 68.62 91 ARG B C 1
ATOM 4875 O O . ARG B 1 91 ? 25.734 13.445 -13.242 1 68.62 91 ARG B O 1
ATOM 4882 N N . HIS B 1 92 ? 25.703 15.383 -14.125 1 62.78 92 HIS B N 1
ATOM 4883 C CA . HIS B 1 92 ? 27.062 15.867 -13.891 1 62.78 92 HIS B CA 1
ATOM 4884 C C . HIS B 1 92 ? 27.562 15.469 -12.508 1 62.78 92 HIS B C 1
ATOM 4886 O O . HIS B 1 92 ? 28.594 14.805 -12.391 1 62.78 92 HIS B O 1
ATOM 4892 N N . GLU B 1 93 ? 26.938 15.688 -11.461 1 58.25 93 GLU B N 1
ATOM 4893 C CA . GLU B 1 93 ? 27.531 15.359 -10.172 1 58.25 93 GLU B CA 1
ATOM 4894 C C . GLU B 1 93 ? 27.328 13.883 -9.828 1 58.25 93 GLU B C 1
ATOM 4896 O O . GLU B 1 93 ? 28.172 13.273 -9.172 1 58.25 93 GLU B O 1
ATOM 4901 N N . GLY B 1 94 ? 26.422 13.289 -10.414 1 77.75 94 GLY B N 1
ATOM 4902 C CA . GLY B 1 94 ? 26.094 11.898 -10.125 1 77.75 94 GLY B CA 1
ATOM 4903 C C . GLY B 1 94 ? 26.875 10.914 -10.969 1 77.75 94 GLY B C 1
ATOM 4904 O O . GLY B 1 94 ? 27.062 9.766 -10.57 1 77.75 94 GLY B O 1
ATOM 4905 N N . ILE B 1 95 ? 27.469 11.383 -11.961 1 86.94 95 ILE B N 1
ATOM 4906 C CA . ILE B 1 95 ? 28.125 10.469 -12.898 1 86.94 95 ILE B CA 1
ATOM 4907 C C . ILE B 1 95 ? 29.406 9.922 -12.273 1 86.94 95 ILE B C 1
ATOM 4909 O O . ILE B 1 95 ? 29.734 8.742 -12.453 1 86.94 95 ILE B O 1
ATOM 4913 N N . ALA B 1 96 ? 30.141 10.789 -11.602 1 88.12 96 ALA B N 1
ATOM 4914 C CA . ALA B 1 96 ? 31.375 10.336 -10.992 1 88.12 96 ALA B CA 1
ATOM 4915 C C . ALA B 1 96 ? 31.109 9.273 -9.93 1 88.12 96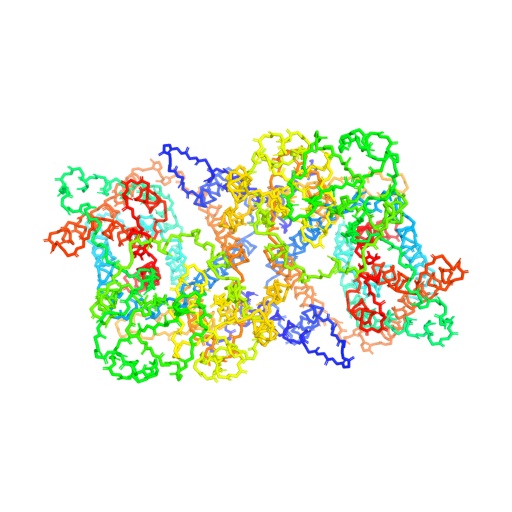 ALA B C 1
ATOM 4917 O O . ALA B 1 96 ? 31.828 8.273 -9.852 1 88.12 96 ALA B O 1
ATOM 4918 N N . LEU B 1 97 ? 30.156 9.516 -9.133 1 90.81 97 LEU B N 1
ATOM 4919 C CA . LEU B 1 97 ? 29.781 8.547 -8.109 1 90.81 97 LEU B CA 1
ATOM 4920 C C . LEU B 1 97 ? 29.328 7.234 -8.734 1 90.81 97 LEU B C 1
ATOM 4922 O O . LEU B 1 97 ? 29.703 6.156 -8.273 1 90.81 97 LEU B O 1
ATOM 4926 N N . ASN B 1 98 ? 28.578 7.348 -9.789 1 93.69 98 ASN B N 1
ATOM 4927 C CA . ASN B 1 98 ? 28.047 6.16 -10.461 1 93.69 98 ASN B CA 1
ATOM 4928 C C . ASN B 1 98 ? 29.156 5.371 -11.148 1 93.69 98 ASN B C 1
ATOM 4930 O O . ASN B 1 98 ? 29.094 4.145 -11.227 1 93.69 98 ASN B O 1
ATOM 4934 N N . LEU B 1 99 ? 30.125 6.07 -11.617 1 94.81 99 LEU B N 1
ATOM 4935 C CA . LEU B 1 99 ? 31.234 5.379 -12.25 1 94.81 99 LEU B CA 1
ATOM 4936 C C . LEU B 1 99 ? 31.984 4.516 -11.242 1 94.81 99 LEU B C 1
ATOM 4938 O O . LEU B 1 99 ? 32.438 3.414 -11.57 1 94.81 99 LEU B O 1
ATOM 4942 N N . TRP B 1 100 ? 32.156 5.012 -10.07 1 95.38 100 TRP B N 1
ATOM 4943 C CA . TRP B 1 100 ? 32.812 4.227 -9.023 1 95.38 100 TRP B CA 1
ATOM 4944 C C . TRP B 1 100 ? 31.938 3.033 -8.625 1 95.38 100 TRP B C 1
ATOM 4946 O O . TRP B 1 100 ? 32.438 1.946 -8.359 1 95.38 100 TRP B O 1
ATOM 4956 N N . SER B 1 101 ? 30.641 3.32 -8.531 1 95.94 101 SER B N 1
ATOM 4957 C CA . SER B 1 101 ? 29.719 2.219 -8.266 1 95.94 101 SER B CA 1
ATOM 4958 C C . SER B 1 101 ? 29.828 1.146 -9.352 1 95.94 101 SER B C 1
ATOM 4960 O O . SER B 1 101 ? 29.844 -0.049 -9.047 1 95.94 101 SER B O 1
ATOM 4962 N N . MET B 1 102 ? 29.953 1.562 -10.586 1 96.56 102 MET B N 1
ATOM 4963 C CA . MET B 1 102 ? 30.109 0.638 -11.703 1 96.56 102 MET B CA 1
ATOM 4964 C C . MET B 1 102 ? 31.422 -0.135 -11.594 1 96.56 102 MET B C 1
ATOM 4966 O O . MET B 1 102 ? 31.484 -1.309 -11.969 1 96.56 102 MET B O 1
ATOM 4970 N N . ALA B 1 103 ? 32.375 0.549 -11.148 1 97.69 103 ALA B N 1
ATOM 4971 C CA . ALA B 1 103 ? 33.656 -0.119 -10.969 1 97.69 103 ALA B CA 1
ATOM 4972 C C . ALA B 1 103 ? 33.562 -1.293 -10.008 1 97.69 103 ALA B C 1
ATOM 4974 O O . ALA B 1 103 ? 34.125 -2.363 -10.242 1 97.69 103 ALA B O 1
ATOM 4975 N N . VAL B 1 104 ? 32.875 -1.104 -8.906 1 97.88 104 VAL B N 1
ATOM 4976 C CA . VAL B 1 104 ? 32.656 -2.178 -7.945 1 97.88 104 VAL B CA 1
ATOM 4977 C C . VAL B 1 104 ? 31.938 -3.342 -8.617 1 97.88 104 VAL B C 1
ATOM 4979 O O . VAL B 1 104 ? 32.312 -4.5 -8.438 1 97.88 104 VAL B O 1
ATOM 4982 N N . ILE B 1 105 ? 30.891 -3.047 -9.406 1 97.88 105 ILE B N 1
ATOM 4983 C CA . ILE B 1 105 ? 30.062 -4.051 -10.055 1 97.88 105 ILE B CA 1
ATOM 4984 C C . ILE B 1 105 ? 30.891 -4.812 -11.094 1 97.88 105 ILE B C 1
ATOM 4986 O O . ILE B 1 105 ? 30.844 -6.043 -11.148 1 97.88 105 ILE B O 1
ATOM 4990 N N . VAL B 1 106 ? 31.688 -4.094 -11.883 1 97.5 106 VAL B N 1
ATOM 4991 C CA . VAL B 1 106 ? 32.469 -4.699 -12.938 1 97.5 106 VAL B CA 1
ATOM 4992 C C . VAL B 1 106 ? 33.594 -5.551 -12.328 1 97.5 106 VAL B C 1
ATOM 4994 O O . VAL B 1 106 ? 33.812 -6.688 -12.75 1 97.5 106 VAL B O 1
ATOM 4997 N N . VAL B 1 107 ? 34.281 -5.004 -11.328 1 97.88 107 VAL B N 1
ATOM 4998 C CA . VAL B 1 107 ? 35.375 -5.746 -10.672 1 97.88 107 VAL B CA 1
ATOM 4999 C C . VAL B 1 107 ? 34.781 -7 -10.016 1 97.88 107 VAL B C 1
ATOM 5001 O O . VAL B 1 107 ? 35.375 -8.078 -10.086 1 97.88 107 VAL B O 1
ATOM 5004 N N . GLY B 1 108 ? 33.688 -6.855 -9.367 1 97.62 108 GLY B N 1
ATOM 5005 C CA . GLY B 1 108 ? 33.031 -8 -8.758 1 97.62 108 GLY B CA 1
ATOM 5006 C C . GLY B 1 108 ? 32.625 -9.07 -9.758 1 97.62 108 GLY B C 1
ATOM 5007 O O . GLY B 1 108 ? 32.781 -10.258 -9.508 1 97.62 108 GLY B O 1
ATOM 5008 N N . THR B 1 109 ? 32.062 -8.648 -10.859 1 97.62 109 THR B N 1
ATOM 5009 C CA . THR B 1 109 ? 31.609 -9.57 -11.898 1 97.62 109 THR B CA 1
ATOM 5010 C C . THR B 1 109 ? 32.812 -10.289 -12.531 1 97.62 109 THR B C 1
ATOM 5012 O O . THR B 1 109 ? 32.781 -11.508 -12.703 1 97.62 109 THR B O 1
ATOM 5015 N N . LEU B 1 110 ? 33.812 -9.531 -12.852 1 97.5 110 LEU B N 1
ATOM 5016 C CA . LEU B 1 110 ? 35.031 -10.117 -13.438 1 97.5 110 LEU B CA 1
ATOM 5017 C C . LEU B 1 110 ? 35.688 -11.078 -12.461 1 97.5 110 LEU B C 1
ATOM 5019 O O . LEU B 1 110 ? 36.156 -12.148 -12.852 1 97.5 110 LEU B O 1
ATOM 5023 N N . PHE B 1 111 ? 35.75 -10.625 -11.234 1 97.88 111 PHE B N 1
ATOM 5024 C CA . PHE B 1 111 ? 36.312 -11.484 -10.195 1 97.88 111 PHE B CA 1
ATOM 5025 C C . PHE B 1 111 ? 35.531 -12.797 -10.109 1 97.88 111 PHE B C 1
ATOM 5027 O O . PHE B 1 111 ? 36.125 -13.867 -9.984 1 97.88 111 PHE B O 1
ATOM 5034 N N . SER B 1 112 ? 34.219 -12.758 -10.148 1 97.5 112 SER B N 1
ATOM 5035 C CA . SER B 1 112 ? 33.375 -13.945 -10.102 1 97.5 112 SER B CA 1
ATOM 5036 C C . SER B 1 112 ? 33.656 -14.867 -11.289 1 97.5 112 SER B C 1
ATOM 5038 O O . SER B 1 112 ? 33.688 -16.094 -11.148 1 97.5 112 SER B O 1
ATOM 5040 N N . LEU B 1 113 ? 33.844 -14.289 -12.453 1 96.31 113 LEU B N 1
ATOM 5041 C CA . LEU B 1 113 ? 34.125 -15.078 -13.648 1 96.31 113 LEU B CA 1
ATOM 5042 C C . LEU B 1 113 ? 35.5 -15.766 -13.547 1 96.31 113 LEU B C 1
ATOM 5044 O O . LEU B 1 113 ? 35.625 -16.906 -13.977 1 96.31 113 LEU B O 1
ATOM 5048 N N . VAL B 1 114 ? 36.438 -15.047 -13.039 1 97.06 114 VAL B N 1
ATOM 5049 C CA . VAL B 1 114 ? 37.781 -15.625 -12.852 1 97.06 114 VAL B CA 1
ATOM 5050 C C . VAL B 1 114 ? 37.688 -16.812 -11.891 1 97.06 114 VAL B C 1
ATOM 5052 O O . VAL B 1 114 ? 38.281 -17.859 -12.141 1 97.06 114 VAL B O 1
ATOM 5055 N N . LEU B 1 115 ? 36.938 -16.641 -10.852 1 96.62 115 LEU B N 1
ATOM 5056 C CA . LEU B 1 115 ? 36.781 -17.734 -9.883 1 96.62 115 LEU B CA 1
ATOM 5057 C C . LEU B 1 115 ? 36.031 -18.906 -10.508 1 96.62 115 LEU B C 1
ATOM 5059 O O . LEU B 1 115 ? 36.312 -20.062 -10.18 1 96.62 115 LEU B O 1
ATOM 5063 N N . CYS B 1 116 ? 35.031 -18.562 -11.312 1 94.62 116 CYS B N 1
ATOM 5064 C CA . CYS B 1 116 ? 34.281 -19.609 -12 1 94.62 116 CYS B CA 1
ATOM 5065 C C . CYS B 1 116 ? 35.188 -20.453 -12.883 1 94.62 116 CYS B C 1
ATOM 5067 O O . CYS B 1 116 ? 35 -21.656 -13.023 1 94.62 116 CYS B O 1
ATOM 5069 N N . TRP B 1 117 ? 36.219 -19.875 -13.461 1 94 117 TRP B N 1
ATOM 5070 C CA . TRP B 1 117 ? 37.188 -20.547 -14.328 1 94 117 TRP B CA 1
ATOM 5071 C C . TRP B 1 117 ? 38.188 -21.328 -13.508 1 94 117 TRP B C 1
ATOM 5073 O O . TRP B 1 117 ? 38.688 -22.375 -13.953 1 94 117 TRP B O 1
ATOM 5083 N N . LEU B 1 118 ? 38.5 -20.938 -12.312 1 95.56 118 LEU B N 1
ATOM 5084 C CA . LEU B 1 118 ? 39.531 -21.531 -11.5 1 95.56 118 LEU B CA 1
ATOM 5085 C C . LEU B 1 118 ? 38.969 -22.656 -10.625 1 95.56 118 LEU B C 1
ATOM 5087 O O . LEU B 1 118 ? 39.719 -23.562 -10.227 1 95.56 118 LEU B O 1
ATOM 5091 N N . LEU B 1 119 ? 37.75 -22.5 -10.266 1 94.56 119 LEU B N 1
ATOM 5092 C CA . LEU B 1 119 ? 37.125 -23.453 -9.336 1 94.56 119 LEU B CA 1
ATOM 5093 C C . LEU B 1 119 ? 36.031 -24.25 -10.008 1 94.56 119 LEU B C 1
ATOM 5095 O O . LEU B 1 119 ? 35.469 -23.812 -11.023 1 94.56 119 LEU B O 1
ATOM 5099 N N . PRO B 1 120 ? 35.75 -25.391 -9.516 1 92.25 120 PRO B N 1
ATOM 5100 C CA . PRO B 1 120 ? 34.719 -26.234 -10.125 1 92.25 120 PRO B CA 1
ATOM 5101 C C . PRO B 1 120 ? 33.281 -25.797 -9.758 1 92.25 120 PRO B C 1
ATOM 5103 O O . PRO B 1 120 ? 32.594 -26.531 -9.062 1 92.25 120 PRO B O 1
ATOM 5106 N N . VAL B 1 121 ? 32.875 -24.688 -10.148 1 93.69 121 VAL B N 1
ATOM 5107 C CA . VAL B 1 121 ? 31.531 -24.156 -9.953 1 93.69 121 VAL B CA 1
ATOM 5108 C C . VAL B 1 121 ? 30.906 -23.828 -11.297 1 93.69 121 VAL B C 1
ATOM 5110 O O . VAL B 1 121 ? 31.516 -23.156 -12.133 1 93.69 121 VAL B O 1
ATOM 5113 N N . SER B 1 122 ? 29.797 -24.406 -11.516 1 93.94 122 SER B N 1
ATOM 5114 C CA . SER B 1 122 ? 29.094 -24.125 -12.758 1 93.94 122 SER B CA 1
ATOM 5115 C C . SER B 1 122 ? 28.719 -22.656 -12.867 1 93.94 122 SER B C 1
ATOM 5117 O O . SER B 1 122 ? 28.578 -21.969 -11.852 1 93.94 122 SER B O 1
ATOM 5119 N N . LEU B 1 123 ? 28.578 -22.172 -14.047 1 94.75 123 LEU B N 1
ATOM 5120 C CA . LEU B 1 123 ? 28.266 -20.766 -14.266 1 94.75 123 LEU B CA 1
ATOM 5121 C C . LEU B 1 123 ? 26.938 -20.391 -13.641 1 94.75 123 LEU B C 1
ATOM 5123 O O . LEU B 1 123 ? 26.812 -19.344 -13 1 94.75 123 LEU B O 1
ATOM 5127 N N . PRO B 1 124 ? 25.859 -21.281 -13.82 1 95 124 PRO B N 1
ATOM 5128 C CA . PRO B 1 124 ? 24.594 -20.938 -13.164 1 95 124 PRO B CA 1
ATOM 5129 C C . PRO B 1 124 ? 24.734 -20.812 -11.648 1 95 124 PRO B C 1
ATOM 5131 O O . PRO B 1 124 ? 24.188 -19.875 -11.055 1 95 124 PRO B O 1
ATOM 5134 N N . ASP B 1 125 ? 25.5 -21.641 -11.07 1 94.44 125 ASP B N 1
ATOM 5135 C CA . ASP B 1 125 ? 25.734 -21.578 -9.625 1 94.44 125 ASP B CA 1
ATOM 5136 C C . ASP B 1 125 ? 26.516 -20.312 -9.266 1 94.44 125 ASP B C 1
ATOM 5138 O O . ASP B 1 125 ? 26.234 -19.672 -8.25 1 94.44 125 ASP B O 1
ATOM 5142 N N . MET B 1 126 ? 27.484 -19.984 -10.102 1 96.62 126 MET B N 1
ATOM 5143 C CA . MET B 1 126 ? 28.312 -18.812 -9.844 1 96.62 126 MET B CA 1
ATOM 5144 C C . MET B 1 126 ? 27.469 -17.531 -9.914 1 96.62 126 MET B C 1
ATOM 5146 O O . MET B 1 126 ? 27.688 -16.609 -9.133 1 96.62 126 MET B O 1
ATOM 5150 N N . VAL B 1 127 ? 26.578 -17.484 -10.859 1 96.81 127 VAL B N 1
ATOM 5151 C CA . VAL B 1 127 ? 25.703 -16.328 -10.977 1 96.81 127 VAL B CA 1
ATOM 5152 C C . VAL B 1 127 ? 24.812 -16.219 -9.734 1 96.81 127 VAL B C 1
ATOM 5154 O O . VAL B 1 127 ? 24.594 -15.117 -9.219 1 96.81 127 VAL B O 1
ATOM 5157 N N . GLY B 1 128 ? 24.312 -17.328 -9.258 1 96 128 GLY B N 1
ATOM 5158 C CA . GLY B 1 128 ? 23.578 -17.344 -8 1 96 128 GLY B CA 1
ATOM 5159 C C . GLY B 1 128 ? 24.406 -16.859 -6.824 1 96 128 GLY B C 1
ATOM 5160 O O . GLY B 1 128 ? 23.922 -16.062 -6.02 1 96 128 GLY B O 1
ATOM 5161 N N . ILE B 1 129 ? 25.625 -17.344 -6.742 1 96.69 129 ILE B N 1
ATOM 5162 C CA . ILE B 1 129 ? 26.562 -16.938 -5.699 1 96.69 129 ILE B CA 1
ATOM 5163 C C . ILE B 1 129 ? 26.797 -15.438 -5.77 1 96.69 129 ILE B C 1
ATOM 5165 O O . ILE B 1 129 ? 26.781 -14.75 -4.746 1 96.69 129 ILE B O 1
ATOM 5169 N N . LEU B 1 130 ? 26.984 -14.992 -6.969 1 97.44 130 LEU B N 1
ATOM 5170 C CA . LEU B 1 130 ? 27.188 -13.562 -7.191 1 97.44 130 LEU B CA 1
ATOM 5171 C C . LEU B 1 130 ? 25.984 -12.758 -6.711 1 97.44 130 LEU B C 1
ATOM 5173 O O . LEU B 1 130 ? 26.156 -11.719 -6.062 1 97.44 130 LEU B O 1
ATOM 5177 N N . CYS B 1 131 ? 24.797 -13.188 -7.008 1 96.5 131 CYS B N 1
ATOM 5178 C CA . CYS B 1 131 ? 23.578 -12.484 -6.613 1 96.5 131 CYS B CA 1
ATOM 5179 C C . CYS B 1 131 ? 23.438 -12.453 -5.098 1 96.5 131 CYS B C 1
ATOM 5181 O O . CYS B 1 131 ? 23.078 -11.422 -4.531 1 96.5 131 CYS B O 1
ATOM 5183 N N . GLY B 1 132 ? 23.766 -13.555 -4.461 1 95.44 132 GLY B N 1
ATOM 5184 C CA . GLY B 1 132 ? 23.734 -13.586 -3.006 1 95.44 132 GLY B CA 1
ATOM 5185 C C . GLY B 1 132 ? 24.812 -12.734 -2.363 1 95.44 132 GLY B C 1
ATOM 5186 O O . GLY B 1 132 ? 24.531 -12 -1.408 1 95.44 132 GLY B O 1
ATOM 5187 N N . ALA B 1 133 ? 25.953 -12.805 -2.912 1 96.94 133 ALA B N 1
ATOM 5188 C CA . ALA B 1 133 ? 27.109 -12.086 -2.385 1 96.94 133 ALA B CA 1
ATOM 5189 C C . ALA B 1 133 ? 26.906 -10.578 -2.486 1 96.94 133 ALA B C 1
ATOM 5191 O O . ALA B 1 133 ? 27.469 -9.812 -1.699 1 96.94 133 ALA B O 1
ATOM 5192 N N . THR B 1 134 ? 26.125 -10.195 -3.436 1 96.44 134 THR B N 1
ATOM 5193 C CA . THR B 1 134 ? 25.891 -8.773 -3.643 1 96.44 134 THR B CA 1
ATOM 5194 C C . THR B 1 134 ? 24.5 -8.383 -3.191 1 96.44 134 THR B C 1
ATOM 5196 O O . THR B 1 134 ? 24.016 -7.281 -3.494 1 96.44 134 THR B O 1
ATOM 5199 N N . THR B 1 135 ? 23.781 -9.266 -2.582 1 92 135 THR B N 1
ATOM 5200 C CA . THR B 1 135 ? 22.469 -9.062 -1.988 1 92 135 THR B CA 1
ATOM 5201 C C . THR B 1 135 ? 21.484 -8.5 -3.018 1 92 135 THR B C 1
ATOM 5203 O O . THR B 1 135 ? 20.75 -7.551 -2.736 1 92 135 THR B O 1
ATOM 5206 N N . ASN B 1 136 ? 21.531 -8.961 -4.184 1 93.19 136 ASN B N 1
ATOM 5207 C CA . ASN B 1 136 ? 20.656 -8.5 -5.262 1 93.19 136 ASN B CA 1
ATOM 5208 C C . ASN B 1 136 ? 19.656 -9.578 -5.676 1 93.19 136 ASN B C 1
ATOM 5210 O O . ASN B 1 136 ? 19.922 -10.352 -6.602 1 93.19 136 ASN B O 1
ATOM 5214 N N . THR B 1 137 ? 18.469 -9.5 -5.176 1 89.62 137 THR B N 1
ATOM 5215 C CA . THR B 1 137 ? 17.453 -10.523 -5.406 1 89.62 137 THR B CA 1
ATOM 5216 C C . THR B 1 137 ? 16.812 -10.344 -6.781 1 89.62 137 THR B C 1
ATOM 5218 O O . THR B 1 137 ? 16.453 -11.32 -7.438 1 89.62 137 THR B O 1
ATOM 5221 N N . PRO B 1 138 ? 16.688 -9.109 -7.23 1 90 138 PRO B N 1
ATOM 5222 C CA . PRO B 1 138 ? 16.172 -8.961 -8.594 1 90 138 PRO B CA 1
ATOM 5223 C C . PRO B 1 138 ? 17.078 -9.594 -9.641 1 90 138 PRO B C 1
ATOM 5225 O O . PRO B 1 138 ? 16.578 -10.188 -10.609 1 90 138 PRO B O 1
ATOM 5228 N N . ALA B 1 139 ? 18.328 -9.461 -9.477 1 94.12 139 ALA B N 1
ATOM 5229 C CA . ALA B 1 139 ? 19.281 -10.086 -10.398 1 94.12 139 ALA B CA 1
ATOM 5230 C C . ALA B 1 139 ? 19.125 -11.602 -10.391 1 94.12 139 ALA B C 1
ATOM 5232 O O . ALA B 1 139 ? 19.281 -12.25 -11.43 1 94.12 139 ALA B O 1
ATOM 5233 N N . LEU B 1 140 ? 18.906 -12.156 -9.242 1 94.12 140 LEU B N 1
ATOM 5234 C CA . LEU B 1 140 ? 18.656 -13.594 -9.156 1 94.12 140 LEU B CA 1
ATOM 5235 C C . LEU B 1 140 ? 17.438 -13.992 -9.984 1 94.12 140 LEU B C 1
ATOM 5237 O O . LEU B 1 140 ? 17.469 -14.992 -10.703 1 94.12 140 LEU B O 1
ATOM 5241 N N . GLY B 1 141 ? 16.422 -13.219 -9.797 1 90.81 141 GLY B N 1
ATOM 5242 C CA . GLY B 1 141 ? 15.234 -13.469 -10.594 1 90.81 141 GLY B CA 1
ATOM 5243 C C . GLY B 1 141 ? 15.5 -13.461 -12.086 1 90.81 141 GLY B C 1
ATOM 5244 O O . GLY B 1 141 ? 15 -14.305 -12.828 1 90.81 141 GLY B O 1
ATOM 5245 N N . ALA B 1 142 ? 16.281 -12.523 -12.508 1 90.44 142 ALA B N 1
ATOM 5246 C CA . ALA B 1 142 ? 16.641 -12.422 -13.914 1 90.44 142 ALA B CA 1
ATOM 5247 C C . ALA B 1 142 ? 17.469 -13.633 -14.359 1 90.44 142 ALA B C 1
ATOM 5249 O O . ALA B 1 142 ? 17.266 -14.148 -15.461 1 90.44 142 ALA B O 1
ATOM 5250 N N . ALA B 1 143 ? 18.328 -14.031 -13.547 1 93.31 143 ALA B N 1
ATOM 5251 C CA . ALA B 1 143 ? 19.156 -15.195 -13.844 1 93.31 143 ALA B CA 1
ATOM 5252 C C . ALA B 1 143 ? 18.312 -16.453 -13.969 1 93.31 143 ALA B C 1
ATOM 5254 O O . ALA B 1 143 ? 18.516 -17.266 -14.883 1 93.31 143 ALA B O 1
ATOM 5255 N N . GLN B 1 144 ? 17.438 -16.594 -13.078 1 91.5 144 GLN B N 1
ATOM 5256 C CA . GLN B 1 144 ? 16.578 -17.766 -13.086 1 91.5 144 GLN B CA 1
ATOM 5257 C C . GLN B 1 144 ? 15.703 -17.797 -14.336 1 91.5 144 GLN B C 1
ATOM 5259 O O . GLN B 1 144 ? 15.508 -18.859 -14.938 1 91.5 144 GLN B O 1
ATOM 5264 N N . GLN B 1 145 ? 15.242 -16.688 -14.609 1 85 145 GLN B N 1
ATOM 5265 C CA . GLN B 1 145 ? 14.414 -16.594 -15.805 1 85 145 GLN B CA 1
ATOM 5266 C C . GLN B 1 145 ? 15.219 -16.938 -17.062 1 85 145 GLN B C 1
ATOM 5268 O O . GLN B 1 145 ? 14.703 -17.578 -17.984 1 85 145 GLN B O 1
ATOM 5273 N N . ALA B 1 146 ? 16.359 -16.469 -17.172 1 87.56 146 ALA B N 1
ATOM 5274 C CA . ALA B 1 146 ? 17.234 -16.766 -18.297 1 87.56 146 ALA B CA 1
ATOM 5275 C C . ALA B 1 146 ? 17.531 -18.266 -18.375 1 87.56 146 ALA B C 1
ATOM 5277 O O . ALA B 1 146 ? 17.531 -18.844 -19.469 1 87.56 146 ALA B O 1
ATOM 5278 N N . LEU B 1 147 ? 17.734 -18.859 -17.266 1 91.12 147 LEU B N 1
ATOM 5279 C CA . LEU B 1 147 ? 18 -20.297 -17.219 1 91.12 147 LEU B CA 1
ATOM 5280 C C . LEU B 1 147 ? 16.766 -21.094 -17.672 1 91.12 147 LEU B C 1
ATOM 5282 O O . LEU B 1 147 ? 16.906 -22.062 -18.422 1 91.12 147 LEU B O 1
ATOM 5286 N N . GLN B 1 148 ? 15.664 -20.688 -17.203 1 84.31 148 GLN B N 1
ATOM 5287 C CA . GLN B 1 148 ? 14.422 -21.344 -17.578 1 84.31 148 GLN B CA 1
ATOM 5288 C C . GLN B 1 148 ? 14.188 -21.25 -19.094 1 84.31 148 GLN B C 1
ATOM 5290 O O . GLN B 1 148 ? 13.711 -22.203 -19.703 1 84.31 148 GLN B O 1
ATOM 5295 N N . GLN B 1 149 ? 14.477 -20.172 -19.609 1 78.56 149 GLN B N 1
ATOM 5296 C CA . GLN B 1 149 ? 14.328 -19.969 -21.047 1 78.56 149 GLN B CA 1
ATOM 5297 C C . GLN B 1 149 ? 15.242 -20.906 -21.828 1 78.56 149 GLN B C 1
ATOM 5299 O O . GLN B 1 149 ? 14.898 -21.328 -22.938 1 78.56 149 GLN B O 1
ATOM 5304 N N . LEU B 1 150 ? 16.344 -21.25 -21.266 1 84.5 150 LEU B N 1
ATOM 5305 C CA . LEU B 1 150 ? 17.312 -22.141 -21.922 1 84.5 150 LEU B CA 1
ATOM 5306 C C . LEU B 1 150 ? 17 -23.609 -21.594 1 84.5 150 LEU B C 1
ATOM 5308 O O . LEU B 1 150 ? 17.703 -24.5 -22.062 1 84.5 150 LEU B O 1
ATOM 5312 N N . GLY B 1 151 ? 15.984 -23.781 -20.781 1 83.88 151 GLY B N 1
ATOM 5313 C CA . GLY B 1 151 ? 15.609 -25.125 -20.391 1 83.88 151 GLY B CA 1
ATOM 5314 C C . GLY B 1 151 ? 16.578 -25.75 -19.391 1 83.88 151 GLY B C 1
ATOM 5315 O O . GLY B 1 151 ? 16.719 -26.969 -19.344 1 83.88 151 GLY B O 1
ATOM 5316 N N . LEU B 1 152 ? 17.312 -24.969 -18.703 1 89.56 152 LEU B N 1
ATOM 5317 C CA . LEU B 1 152 ? 18.281 -25.438 -17.719 1 89.56 152 LEU B CA 1
ATOM 5318 C C . LEU B 1 152 ? 17.719 -25.312 -16.297 1 89.56 152 LEU B C 1
ATOM 5320 O O . LEU B 1 152 ? 16.875 -24.453 -16.031 1 89.56 152 LEU B O 1
ATOM 5324 N N . PRO B 1 153 ? 18.141 -26.188 -15.414 1 87.25 153 PRO B N 1
ATOM 5325 C CA . PRO B 1 153 ? 17.656 -26.078 -14.031 1 87.25 153 PRO B CA 1
ATOM 5326 C C . PRO B 1 153 ? 18.125 -24.797 -13.344 1 87.25 153 PRO B C 1
ATOM 5328 O O . PRO B 1 153 ? 19.25 -24.359 -13.547 1 87.25 153 PRO B O 1
ATOM 5331 N N . SER B 1 154 ? 17.234 -24.203 -12.586 1 87.94 154 SER B N 1
ATOM 5332 C CA . SER B 1 154 ? 17.531 -22.938 -11.938 1 87.94 154 SER B CA 1
ATOM 5333 C C . SER B 1 154 ? 17.75 -23.125 -10.438 1 87.94 154 SER B C 1
ATOM 5335 O O . SER B 1 154 ? 18.109 -22.172 -9.742 1 87.94 154 SER B O 1
ATOM 5337 N N . GLY B 1 155 ? 17.609 -24.312 -9.891 1 85.94 155 GLY B N 1
ATOM 5338 C CA . GLY B 1 155 ? 17.719 -24.594 -8.469 1 85.94 155 GLY B CA 1
ATOM 5339 C C . GLY B 1 155 ? 19.078 -24.25 -7.902 1 85.94 155 GLY B C 1
ATOM 5340 O O . GLY B 1 155 ? 19.188 -23.734 -6.789 1 85.94 155 GLY B O 1
ATOM 5341 N N . GLY B 1 156 ? 20.094 -24.547 -8.68 1 88.38 156 GLY B N 1
ATOM 5342 C CA . GLY B 1 156 ? 21.453 -24.266 -8.227 1 88.38 156 GLY B CA 1
ATOM 5343 C C . GLY B 1 156 ? 21.703 -22.797 -7.98 1 88.38 156 GLY B C 1
ATOM 5344 O O . GLY B 1 156 ? 22.391 -22.422 -7.027 1 88.38 156 GLY B O 1
ATOM 5345 N N . ALA B 1 157 ? 21.188 -21.938 -8.828 1 92.44 157 ALA B N 1
ATOM 5346 C CA . ALA B 1 157 ? 21.344 -20.5 -8.68 1 92.44 157 ALA B CA 1
ATOM 5347 C C . ALA B 1 157 ? 20.672 -20 -7.406 1 92.44 157 ALA B C 1
ATOM 5349 O O . ALA B 1 157 ? 21.219 -19.156 -6.688 1 92.44 157 ALA B O 1
ATOM 5350 N N . ALA B 1 158 ? 19.516 -20.547 -7.152 1 91 158 ALA B N 1
ATOM 5351 C CA . ALA B 1 158 ? 18.781 -20.172 -5.949 1 91 158 ALA B CA 1
ATOM 5352 C C . ALA B 1 158 ? 19.531 -20.578 -4.688 1 91 158 ALA B C 1
ATOM 5354 O O . ALA B 1 158 ? 19.594 -19.828 -3.715 1 91 158 ALA B O 1
ATOM 5355 N N . LEU B 1 159 ? 20.062 -21.703 -4.73 1 90.5 159 LEU B N 1
ATOM 5356 C CA . LEU B 1 159 ? 20.812 -22.219 -3.586 1 90.5 159 LEU B CA 1
ATOM 5357 C C . LEU B 1 159 ? 22.078 -21.422 -3.357 1 90.5 159 LEU B C 1
ATOM 5359 O O . LEU B 1 159 ? 22.438 -21.141 -2.213 1 90.5 159 LEU B O 1
ATOM 5363 N N . GLY B 1 160 ? 22.75 -21.156 -4.43 1 92.81 160 GLY B N 1
ATOM 5364 C CA . GLY B 1 160 ? 23.938 -20.328 -4.324 1 92.81 160 GLY B CA 1
ATOM 5365 C C . GLY B 1 160 ? 23.656 -18.969 -3.691 1 92.81 160 GLY B C 1
ATOM 5366 O O . GLY B 1 160 ? 24.422 -18.516 -2.838 1 92.81 160 GLY B O 1
ATOM 5367 N N . CYS B 1 161 ? 22.578 -18.391 -4.113 1 93.44 161 CYS B N 1
ATOM 5368 C CA . CYS B 1 161 ? 22.203 -17.094 -3.561 1 93.44 161 CYS B CA 1
ATOM 5369 C C . CYS B 1 161 ? 21.875 -17.219 -2.072 1 93.44 161 CYS B C 1
ATOM 5371 O O . CYS B 1 161 ? 22.312 -16.391 -1.274 1 93.44 161 CYS B O 1
ATOM 5373 N N . ALA B 1 162 ? 21.203 -18.266 -1.694 1 90.25 162 ALA B N 1
ATOM 5374 C CA . ALA B 1 162 ? 20.781 -18.469 -0.31 1 90.25 162 ALA B CA 1
ATOM 5375 C C . ALA B 1 162 ? 21.984 -18.609 0.615 1 90.25 162 ALA B C 1
ATOM 5377 O O . ALA B 1 162 ? 22.016 -18.016 1.701 1 90.25 162 ALA B O 1
ATOM 5378 N N . VAL B 1 163 ? 22.922 -19.312 0.188 1 91 163 VAL B N 1
ATOM 5379 C CA . VAL B 1 163 ? 24.047 -19.672 1.049 1 91 163 VAL B CA 1
ATOM 5380 C C . VAL B 1 163 ? 24.969 -18.469 1.207 1 91 163 VAL B C 1
ATOM 5382 O O . VAL B 1 163 ? 25.625 -18.297 2.246 1 91 163 VAL B O 1
ATOM 5385 N N . THR B 1 164 ? 24.984 -17.609 0.281 1 94.81 164 THR B N 1
ATOM 5386 C CA . THR B 1 164 ? 25.984 -16.547 0.288 1 94.81 164 THR B CA 1
ATOM 5387 C C . THR B 1 164 ? 25.359 -15.234 0.739 1 94.81 164 THR B C 1
ATOM 5389 O O . THR B 1 164 ? 26.078 -14.289 1.08 1 94.81 164 THR B O 1
ATOM 5392 N N . TYR B 1 165 ? 24.062 -15.156 0.797 1 91.25 165 TYR B N 1
ATOM 5393 C CA . TYR B 1 165 ? 23.344 -13.914 1.083 1 91.25 165 TYR B CA 1
ATOM 5394 C C . TYR B 1 165 ? 23.719 -13.375 2.459 1 91.25 165 TYR B C 1
ATOM 5396 O O . TYR B 1 165 ? 24.031 -12.188 2.604 1 91.25 165 TYR B O 1
ATOM 5404 N N . PRO B 1 166 ? 23.781 -14.172 3.543 1 89.62 166 PRO B N 1
ATOM 5405 C CA . PRO B 1 166 ? 24.078 -13.641 4.875 1 89.62 166 PRO B CA 1
ATOM 5406 C C . PRO B 1 166 ? 25.453 -12.969 4.953 1 89.62 166 PRO B C 1
ATOM 5408 O O . PRO B 1 166 ? 25.562 -11.859 5.477 1 89.62 166 PRO B O 1
ATOM 5411 N N . LEU B 1 167 ? 26.359 -13.602 4.391 1 92.69 167 LEU B N 1
ATOM 5412 C CA . LEU B 1 167 ? 27.703 -13.039 4.43 1 92.69 167 LEU B CA 1
ATOM 5413 C C . LEU B 1 167 ? 27.844 -11.898 3.43 1 92.69 167 LEU B C 1
ATOM 5415 O O . LEU B 1 167 ? 28.75 -11.07 3.551 1 92.69 167 LEU B O 1
ATOM 5419 N N . GLY B 1 168 ? 26.984 -11.922 2.445 1 93.56 168 GLY B N 1
ATOM 5420 C CA . GLY B 1 168 ? 26.922 -10.758 1.574 1 93.56 168 GLY B CA 1
ATOM 5421 C C . GLY B 1 168 ? 26.562 -9.484 2.309 1 93.56 168 GLY B C 1
ATOM 5422 O O . GLY B 1 168 ? 27.141 -8.43 2.061 1 93.56 168 GLY B O 1
ATOM 5423 N N . VAL B 1 169 ? 25.688 -9.617 3.217 1 90.44 169 VAL B N 1
ATOM 5424 C CA . VAL B 1 169 ? 25.25 -8.477 4 1 90.44 169 VAL B CA 1
ATOM 5425 C C . VAL B 1 169 ? 26.344 -8.055 4.98 1 90.44 169 VAL B C 1
ATOM 5427 O O . VAL B 1 169 ? 26.766 -6.898 4.992 1 90.44 169 VAL B O 1
ATOM 5430 N N . VAL B 1 170 ? 26.875 -8.992 5.688 1 92.62 170 VAL B N 1
ATOM 5431 C CA . VAL B 1 170 ? 27.859 -8.719 6.734 1 92.62 170 VAL B CA 1
ATOM 5432 C C . VAL B 1 170 ? 29.203 -8.375 6.109 1 92.62 170 VAL B C 1
ATOM 5434 O O . VAL B 1 170 ? 29.953 -7.57 6.656 1 92.62 170 VAL B O 1
ATOM 5437 N N . GLY B 1 171 ? 29.406 -8.953 5.023 1 95.44 171 GLY B N 1
ATOM 5438 C CA . GLY B 1 171 ? 30.703 -8.797 4.375 1 95.44 171 GLY B CA 1
ATOM 5439 C C . GLY B 1 171 ? 31.016 -7.359 4.004 1 95.44 171 GLY B C 1
ATOM 5440 O O . GLY B 1 171 ? 32.156 -6.922 4.113 1 95.44 171 GLY B O 1
ATOM 5441 N N . VAL B 1 172 ? 30.031 -6.664 3.541 1 95.88 172 VAL B N 1
ATOM 5442 C CA . VAL B 1 172 ? 30.234 -5.266 3.182 1 95.88 172 VAL B CA 1
ATOM 5443 C C . VAL B 1 172 ? 30.594 -4.457 4.43 1 95.88 172 VAL B C 1
ATOM 5445 O O . VAL B 1 172 ? 31.469 -3.588 4.387 1 95.88 172 VAL B O 1
ATOM 5448 N N . ILE B 1 173 ? 29.938 -4.738 5.508 1 93.94 173 ILE B N 1
ATOM 5449 C CA . ILE B 1 173 ? 30.203 -4.059 6.773 1 93.94 173 ILE B CA 1
ATOM 5450 C C . ILE B 1 173 ? 31.625 -4.344 7.23 1 93.94 173 ILE B C 1
ATOM 5452 O O . ILE B 1 173 ? 32.344 -3.428 7.613 1 93.94 173 ILE B O 1
ATOM 5456 N N . LEU B 1 174 ? 31.953 -5.566 7.152 1 95.12 174 LEU B N 1
ATOM 5457 C CA . LEU B 1 174 ? 33.281 -5.965 7.566 1 95.12 174 LEU B CA 1
ATOM 5458 C C . LEU B 1 174 ? 34.344 -5.293 6.699 1 95.12 174 LEU B C 1
ATOM 5460 O O . LEU B 1 174 ? 35.406 -4.883 7.195 1 95.12 174 LEU B O 1
ATOM 5464 N N . ALA B 1 175 ? 34.094 -5.23 5.449 1 96.56 175 ALA B N 1
ATOM 5465 C CA . ALA B 1 175 ? 35.031 -4.562 4.535 1 96.56 175 ALA B CA 1
ATOM 5466 C C . ALA B 1 175 ? 35.188 -3.088 4.895 1 96.56 175 ALA B C 1
ATOM 5468 O O . ALA B 1 175 ? 36.281 -2.562 4.906 1 96.56 175 ALA B O 1
ATOM 5469 N N . MET B 1 176 ? 34.125 -2.416 5.121 1 95.12 176 MET B N 1
ATOM 5470 C CA . MET B 1 176 ? 34.156 -1.005 5.492 1 95.12 176 MET B CA 1
ATOM 5471 C C . MET B 1 176 ? 34.906 -0.81 6.812 1 95.12 176 MET B C 1
ATOM 5473 O O . MET B 1 176 ? 35.688 0.135 6.961 1 95.12 176 MET B O 1
ATOM 5477 N N . MET B 1 177 ? 34.656 -1.697 7.711 1 94.62 177 MET B N 1
ATOM 5478 C CA . MET B 1 177 ? 35.344 -1.645 9 1 94.62 177 MET B CA 1
ATOM 5479 C C . MET B 1 177 ? 36.844 -1.828 8.828 1 94.62 177 MET B C 1
ATOM 5481 O O . MET B 1 177 ? 37.625 -1.134 9.469 1 94.62 177 MET B O 1
ATOM 5485 N N . THR B 1 178 ? 37.125 -2.791 8.086 1 95.94 178 THR B N 1
ATOM 5486 C CA . THR B 1 178 ? 38.531 -3.066 7.82 1 95.94 178 THR B CA 1
ATOM 5487 C C . THR B 1 178 ? 39.219 -1.864 7.164 1 95.94 178 THR B C 1
ATOM 5489 O O . THR B 1 178 ? 40.344 -1.487 7.539 1 95.94 178 THR B O 1
ATOM 5492 N N . MET B 1 179 ? 38.531 -1.285 6.223 1 95.31 179 MET B N 1
ATOM 5493 C CA . MET B 1 179 ? 39.062 -0.094 5.562 1 95.31 179 MET B CA 1
ATOM 5494 C C . MET B 1 179 ? 39.25 1.047 6.559 1 95.31 179 MET B C 1
ATOM 5496 O O . MET B 1 179 ? 40.281 1.744 6.535 1 95.31 179 MET B O 1
ATOM 5500 N N . ARG B 1 180 ? 38.344 1.258 7.34 1 93.38 180 ARG B N 1
ATOM 5501 C CA . ARG B 1 180 ? 38.375 2.34 8.32 1 93.38 180 ARG B CA 1
ATOM 5502 C C . ARG B 1 180 ? 39.5 2.152 9.305 1 93.38 180 ARG B C 1
ATOM 5504 O O . ARG B 1 180 ? 40.219 3.105 9.625 1 93.38 180 ARG B O 1
ATOM 5511 N N . LYS B 1 181 ? 39.656 0.96 9.742 1 94.19 181 LYS B N 1
ATOM 5512 C CA . LYS B 1 181 ? 40.656 0.656 10.766 1 94.19 181 LYS B CA 1
ATOM 5513 C C . LYS B 1 181 ? 42.062 0.701 10.195 1 94.19 181 LYS B C 1
ATOM 5515 O O . LYS B 1 181 ? 43 1.198 10.844 1 94.19 181 LYS B O 1
ATOM 5520 N N . LEU B 1 182 ? 42.25 0.237 9.016 1 95.06 182 LEU B N 1
ATOM 5521 C CA . LEU B 1 182 ? 43.594 0.02 8.508 1 95.06 182 LEU B CA 1
ATOM 5522 C C . LEU B 1 182 ? 44.062 1.176 7.621 1 95.06 182 LEU B C 1
ATOM 5524 O O . LEU B 1 182 ? 45.25 1.435 7.477 1 95.06 182 LEU B O 1
ATOM 5528 N N . PHE B 1 183 ? 43.125 1.849 6.965 1 93.12 183 PHE B N 1
ATOM 5529 C CA . PHE B 1 183 ? 43.594 2.715 5.891 1 93.12 183 PHE B CA 1
ATOM 5530 C C . PHE B 1 183 ? 43.062 4.133 6.066 1 93.12 183 PHE B C 1
ATOM 5532 O O . PHE B 1 183 ? 43.594 5.074 5.469 1 93.12 183 PHE B O 1
ATOM 5539 N N . VAL B 1 184 ? 42 4.352 6.746 1 92.12 184 VAL B N 1
ATOM 5540 C CA . VAL B 1 184 ? 41.344 5.648 6.832 1 92.12 184 VAL B CA 1
ATOM 5541 C C . VAL B 1 184 ? 42.062 6.531 7.848 1 92.12 184 VAL B C 1
ATOM 5543 O O . VAL B 1 184 ? 42.375 6.082 8.953 1 92.12 184 VAL B O 1
ATOM 5546 N N . LYS B 1 185 ? 42.312 7.719 7.465 1 89.56 185 LYS B N 1
ATOM 5547 C CA . LYS B 1 185 ? 42.938 8.719 8.336 1 89.56 185 LYS B CA 1
ATOM 5548 C C . LYS B 1 185 ? 41.875 9.734 8.812 1 89.56 185 LYS B C 1
ATOM 5550 O O . LYS B 1 185 ? 40.812 9.852 8.227 1 89.56 185 LYS B O 1
ATOM 5555 N N . PRO B 1 186 ? 42.156 10.43 9.883 1 85.94 186 PRO B N 1
ATOM 5556 C CA . PRO B 1 186 ? 41.219 11.422 10.406 1 85.94 186 PRO B CA 1
ATOM 5557 C C . PRO B 1 186 ? 40.812 12.453 9.359 1 85.94 186 PRO B C 1
ATOM 5559 O O . PRO B 1 186 ? 39.656 12.922 9.352 1 85.94 186 PRO B O 1
ATOM 5562 N N . ALA B 1 187 ? 41.625 12.773 8.477 1 82.88 187 ALA B N 1
ATOM 5563 C CA . ALA B 1 187 ? 41.344 13.75 7.434 1 82.88 187 ALA B CA 1
ATOM 5564 C C . ALA B 1 187 ? 40.281 13.227 6.473 1 82.88 187 ALA B C 1
ATOM 5566 O O . ALA B 1 187 ? 39.531 14.008 5.879 1 82.88 187 ALA B O 1
ATOM 5567 N N . ASP B 1 188 ? 40.219 11.984 6.379 1 86.88 188 ASP B N 1
ATOM 5568 C CA . ASP B 1 188 ? 39.25 11.352 5.465 1 86.88 188 ASP B CA 1
ATOM 5569 C C . ASP B 1 188 ? 37.844 11.375 6.031 1 86.88 188 ASP B C 1
ATOM 5571 O O . ASP B 1 188 ? 36.875 11.203 5.293 1 86.88 188 ASP B O 1
ATOM 5575 N N . LEU B 1 189 ? 37.781 11.539 7.285 1 82.44 189 LEU B N 1
ATOM 5576 C CA . LEU B 1 189 ? 36.5 11.508 7.973 1 82.44 189 LEU B CA 1
ATOM 5577 C C . LEU B 1 189 ? 35.844 12.883 7.945 1 82.44 189 LEU B C 1
ATOM 5579 O O . LEU B 1 189 ? 34.625 13 8.234 1 82.44 189 LEU B O 1
ATOM 5583 N N . GLU B 1 190 ? 36.625 13.844 7.629 1 73.56 190 GLU B N 1
ATOM 5584 C CA . GLU B 1 190 ? 36.062 15.195 7.527 1 73.56 190 GLU B CA 1
ATOM 5585 C C . GLU B 1 190 ? 35.094 15.305 6.355 1 73.56 190 GLU B C 1
ATOM 5587 O O . GLU B 1 190 ? 35.406 14.836 5.254 1 73.56 190 GLU B O 1
ATOM 5592 N N . ILE B 1 191 ? 33.875 15.586 6.82 1 65.62 191 ILE B N 1
ATOM 5593 C CA . ILE B 1 191 ? 32.812 15.711 5.844 1 65.62 191 ILE B CA 1
ATOM 5594 C C . ILE B 1 191 ? 33.219 16.688 4.738 1 65.62 191 ILE B C 1
ATOM 5596 O O . ILE B 1 191 ? 33.562 17.844 5.012 1 65.62 191 ILE B O 1
ATOM 5600 N N . ARG B 1 192 ? 33.625 16.094 3.791 1 55.34 192 ARG B N 1
ATOM 5601 C CA . ARG B 1 192 ? 33.844 16.969 2.65 1 55.34 192 ARG B CA 1
ATOM 5602 C C . ARG B 1 192 ? 32.5 17.406 2.033 1 55.34 192 ARG B C 1
ATOM 5604 O O . ARG B 1 192 ? 31.719 16.562 1.586 1 55.34 192 ARG B O 1
ATOM 5611 N N . ARG B 1 193 ? 31.797 18.188 2.877 1 46.09 193 ARG B N 1
ATOM 5612 C CA . ARG B 1 193 ? 30.484 18.688 2.473 1 46.09 193 ARG B CA 1
ATOM 5613 C C . ARG B 1 193 ? 30.375 18.75 0.953 1 46.09 193 ARG B C 1
ATOM 5615 O O . ARG B 1 193 ? 31.031 19.594 0.318 1 46.09 193 ARG B O 1
ATOM 5622 N N . ASN B 1 194 ? 30.531 17.625 0.388 1 42.75 194 ASN B N 1
ATOM 5623 C CA . ASN B 1 194 ? 29.969 17.828 -0.941 1 42.75 194 ASN B CA 1
ATOM 5624 C C . ASN B 1 194 ? 28.516 18.297 -0.868 1 42.75 194 ASN B C 1
ATOM 5626 O O . ASN B 1 194 ? 27.688 17.641 -0.249 1 42.75 194 ASN B O 1
ATOM 5630 N N . ASP B 1 195 ? 28.219 19.453 -0.778 1 37.41 195 ASP B N 1
ATOM 5631 C CA . ASP B 1 195 ? 27.047 20.328 -0.697 1 37.41 195 ASP B CA 1
ATOM 5632 C C . ASP B 1 195 ? 25.844 19.688 -1.374 1 37.41 195 ASP B C 1
ATOM 5634 O O . ASP B 1 195 ? 24.797 20.328 -1.525 1 37.41 195 ASP B O 1
ATOM 5638 N N . GLU B 1 196 ? 25.812 18.375 -1.845 1 36.91 196 GLU B N 1
ATOM 5639 C CA . GLU B 1 196 ? 24.938 18.109 -2.98 1 36.91 196 GLU B CA 1
ATOM 5640 C C . GLU B 1 196 ? 23.562 17.625 -2.516 1 36.91 196 GLU B C 1
ATOM 5642 O O . GLU B 1 196 ? 22.594 17.641 -3.281 1 36.91 196 GLU B O 1
ATOM 5647 N N . ASP B 1 197 ? 23.297 16.906 -1.46 1 40.72 197 ASP B N 1
ATOM 5648 C CA . ASP B 1 197 ? 22.031 16.188 -1.434 1 40.72 197 ASP B CA 1
ATOM 5649 C C . ASP B 1 197 ? 20.891 17.094 -0.994 1 40.72 197 ASP B C 1
ATOM 5651 O O . ASP B 1 197 ? 19.703 16.75 -1.146 1 40.72 197 ASP B O 1
ATOM 5655 N N . ASP B 1 198 ? 20.969 17.906 -0.055 1 46.78 198 ASP B N 1
ATOM 5656 C CA . ASP B 1 198 ? 20.156 19.109 0.188 1 46.78 198 ASP B CA 1
ATOM 5657 C C . ASP B 1 198 ? 20.594 20.25 -0.721 1 46.78 198 ASP B C 1
ATOM 5659 O O . ASP B 1 198 ? 21.609 20.906 -0.453 1 46.78 198 ASP B O 1
ATOM 5663 N N . HIS B 1 199 ? 20.078 20.062 -1.871 1 54.91 199 HIS B N 1
ATOM 5664 C CA . HIS B 1 199 ? 20.656 20.891 -2.922 1 54.91 199 HIS B CA 1
ATOM 5665 C C . HIS B 1 199 ? 20.438 22.375 -2.641 1 54.91 199 HIS B C 1
ATOM 5667 O O . HIS B 1 199 ? 20.938 23.234 -3.371 1 54.91 199 HIS B O 1
ATOM 5673 N N . THR B 1 200 ? 19.469 22.328 -1.523 1 61.47 200 THR B N 1
ATOM 5674 C CA . THR B 1 200 ? 19.188 23.734 -1.272 1 61.47 200 THR B CA 1
ATOM 5675 C C . THR B 1 200 ? 19.656 24.141 0.122 1 61.47 200 THR B C 1
ATOM 5677 O O . THR B 1 200 ? 19.844 23.281 0.993 1 61.47 200 THR B O 1
ATOM 5680 N N . ALA B 1 201 ? 20.125 25.141 0.457 1 72.25 201 ALA B N 1
ATOM 5681 C CA . ALA B 1 201 ? 20.516 25.781 1.71 1 72.25 201 ALA B CA 1
ATOM 5682 C C . ALA B 1 201 ? 19.75 27.078 1.918 1 72.25 201 ALA B C 1
ATOM 5684 O O . ALA B 1 201 ? 19.516 27.828 0.964 1 72.25 201 ALA B O 1
ATOM 5685 N N . ILE B 1 202 ? 19.234 27.156 3.156 1 79.06 202 ILE B N 1
ATOM 5686 C CA . ILE B 1 202 ? 18.594 28.422 3.508 1 79.06 202 ILE B CA 1
ATOM 5687 C C . ILE B 1 202 ? 19.531 29.281 4.336 1 79.06 202 ILE B C 1
ATOM 5689 O O . ILE B 1 202 ? 20.141 28.797 5.301 1 79.06 202 ILE B O 1
ATOM 5693 N N . GLY B 1 203 ? 19.812 30.422 3.941 1 81.38 203 GLY B N 1
ATOM 5694 C CA . GLY B 1 203 ? 20.625 31.375 4.664 1 81.38 203 GLY B CA 1
ATOM 5695 C C . GLY B 1 203 ? 20.016 32.75 4.727 1 81.38 203 GLY B C 1
ATOM 5696 O O . GLY B 1 203 ? 19.281 33.156 3.822 1 81.38 203 GLY B O 1
ATOM 5697 N N . GLN B 1 204 ? 20.234 33.344 5.859 1 87.19 204 GLN B N 1
ATOM 5698 C CA . GLN B 1 204 ? 19.844 34.75 6 1 87.19 204 GLN B CA 1
ATOM 5699 C C . GLN B 1 204 ? 21.047 35.656 5.773 1 87.19 204 GLN B C 1
ATOM 5701 O O . GLN B 1 204 ? 22.141 35.375 6.258 1 87.19 204 GLN B O 1
ATOM 5706 N N . TYR B 1 205 ? 20.812 36.688 4.996 1 90.19 205 TYR B N 1
ATOM 5707 C CA . TYR B 1 205 ? 21.906 37.594 4.641 1 90.19 205 TYR B CA 1
ATOM 5708 C C . TYR B 1 205 ? 21.484 39.062 4.793 1 90.19 205 TYR B C 1
ATOM 5710 O O . TYR B 1 205 ? 20.344 39.406 4.5 1 90.19 205 TYR B O 1
ATOM 5718 N N . ILE B 1 206 ? 22.391 39.844 5.316 1 90.62 206 ILE B N 1
ATOM 5719 C CA . ILE B 1 206 ? 22.203 41.312 5.301 1 90.62 206 ILE B CA 1
ATOM 5720 C C . ILE B 1 206 ? 22.875 41.906 4.062 1 90.62 206 ILE B C 1
ATOM 5722 O O . ILE B 1 206 ? 24.031 41.594 3.768 1 90.62 206 ILE B O 1
ATOM 5726 N N . ILE B 1 207 ? 22.141 42.688 3.377 1 90.75 207 ILE B N 1
ATOM 5727 C CA . ILE B 1 207 ? 22.672 43.281 2.152 1 90.75 207 ILE B CA 1
ATOM 5728 C C . ILE B 1 207 ? 23.656 44.406 2.498 1 90.75 207 ILE B C 1
ATOM 5730 O O . ILE B 1 207 ? 23.25 45.469 2.936 1 90.75 207 ILE B O 1
ATOM 5734 N N . VAL B 1 208 ? 24.891 44.094 2.32 1 86.75 208 VAL B N 1
ATOM 5735 C CA . VAL B 1 208 ? 25.938 45.062 2.547 1 86.75 208 VAL B CA 1
ATOM 5736 C C . VAL B 1 208 ? 26.594 45.469 1.218 1 86.75 208 VAL B C 1
ATOM 5738 O O . VAL B 1 208 ? 27.188 46.531 1.099 1 86.75 208 VAL B O 1
ATOM 5741 N N . ASN B 1 209 ? 26.422 44.656 0.253 1 80.88 209 ASN B N 1
ATOM 5742 C CA . ASN B 1 209 ? 26.953 44.906 -1.079 1 80.88 209 ASN B CA 1
ATOM 5743 C C . ASN B 1 209 ? 26.266 46.094 -1.735 1 80.88 209 ASN B C 1
ATOM 5745 O O . ASN B 1 209 ? 25.094 46.031 -2.094 1 80.88 209 ASN B O 1
ATOM 5749 N N . PRO B 1 210 ? 26.953 47.125 -1.859 1 80.12 210 PRO B N 1
ATOM 5750 C CA . PRO B 1 210 ? 26.328 48.344 -2.4 1 80.12 210 PRO B CA 1
ATOM 5751 C C . PRO B 1 210 ? 25.844 48.156 -3.836 1 80.12 210 PRO B C 1
ATOM 5753 O O . PRO B 1 210 ? 24.953 48.875 -4.289 1 80.12 210 PRO B O 1
ATOM 5756 N N . ALA B 1 211 ? 26.422 47.188 -4.535 1 77.31 211 ALA B N 1
ATOM 5757 C CA . ALA B 1 211 ? 26.047 46.938 -5.922 1 77.31 211 ALA B CA 1
ATOM 5758 C C . ALA B 1 211 ? 24.594 46.469 -6.02 1 77.31 211 ALA B C 1
ATOM 5760 O O . ALA B 1 211 ? 23.969 46.594 -7.078 1 77.31 211 ALA B O 1
ATOM 5761 N N . LEU B 1 212 ? 24.125 46.062 -4.941 1 85.62 212 LEU B N 1
ATOM 5762 C CA . LEU B 1 212 ? 22.766 45.5 -4.953 1 85.62 212 LEU B CA 1
ATOM 5763 C C . LEU B 1 212 ? 21.734 46.562 -4.59 1 85.62 212 LEU B C 1
ATOM 5765 O O . LEU B 1 212 ? 20.547 46.375 -4.816 1 85.62 212 LEU B O 1
ATOM 5769 N N . ASN B 1 213 ? 22.25 47.656 -4.047 1 86.5 213 ASN B N 1
ATOM 5770 C CA . ASN B 1 213 ? 21.344 48.719 -3.586 1 86.5 213 ASN B CA 1
ATOM 5771 C C . ASN B 1 213 ? 20.562 49.312 -4.738 1 86.5 213 ASN B C 1
ATOM 5773 O O . ASN B 1 213 ? 21.141 49.812 -5.703 1 86.5 213 ASN B O 1
ATOM 5777 N N . GLY B 1 214 ? 19.281 49.188 -4.656 1 87.81 214 GLY B N 1
ATOM 5778 C CA . GLY B 1 214 ? 18.422 49.781 -5.656 1 87.81 214 GLY B CA 1
ATOM 5779 C C . GLY B 1 214 ? 18.078 48.844 -6.797 1 87.81 214 GLY B C 1
ATOM 5780 O O . GLY B 1 214 ? 17.328 49.219 -7.703 1 87.81 214 GLY B O 1
ATOM 5781 N N . ASN B 1 215 ? 18.578 47.688 -6.777 1 88.5 215 ASN B N 1
ATOM 5782 C CA . ASN B 1 215 ? 18.281 46.688 -7.816 1 88.5 215 ASN B CA 1
ATOM 5783 C C . ASN B 1 215 ? 17.094 45.812 -7.418 1 88.5 215 ASN B C 1
ATOM 5785 O O . ASN B 1 215 ? 16.922 45.5 -6.234 1 88.5 215 ASN B O 1
ATOM 5789 N N . THR B 1 216 ? 16.344 45.469 -8.43 1 89.44 216 THR B N 1
ATOM 5790 C CA . THR B 1 216 ? 15.25 44.531 -8.188 1 89.44 216 THR B CA 1
ATOM 5791 C C . THR B 1 216 ? 15.781 43.094 -8.102 1 89.44 216 THR B C 1
ATOM 5793 O O . THR B 1 216 ? 16.891 42.812 -8.562 1 89.44 216 THR B O 1
ATOM 5796 N N . ILE B 1 217 ? 15.008 42.25 -7.469 1 86.5 217 ILE B N 1
ATOM 5797 C CA . ILE B 1 217 ? 15.383 40.875 -7.34 1 86.5 217 ILE B CA 1
ATOM 5798 C C . ILE B 1 217 ? 15.57 40.25 -8.727 1 86.5 217 ILE B C 1
ATOM 5800 O O . ILE B 1 217 ? 16.5 39.469 -8.953 1 86.5 217 ILE B O 1
ATOM 5804 N N . ALA B 1 218 ? 14.703 40.594 -9.617 1 81.06 218 ALA B N 1
ATOM 5805 C CA . ALA B 1 218 ? 14.789 40.094 -10.992 1 81.06 218 ALA B CA 1
ATOM 5806 C C . ALA B 1 218 ? 16.109 40.5 -11.641 1 81.06 218 ALA B C 1
ATOM 5808 O O . ALA B 1 218 ? 16.766 39.688 -12.305 1 81.06 218 ALA B O 1
ATOM 5809 N N . GLU B 1 219 ? 16.516 41.719 -11.492 1 79.81 219 GLU B N 1
ATOM 5810 C CA . GLU B 1 219 ? 17.766 42.219 -12.062 1 79.81 219 GLU B CA 1
ATOM 5811 C C . GLU B 1 219 ? 18.984 41.5 -11.469 1 79.81 219 GLU B C 1
ATOM 5813 O O . GLU B 1 219 ? 19.922 41.156 -12.188 1 79.81 219 GLU B O 1
ATOM 5818 N N . ILE B 1 220 ? 18.859 41.312 -10.227 1 81.44 220 ILE B N 1
ATOM 5819 C CA . ILE B 1 220 ? 19.969 40.656 -9.539 1 81.44 220 ILE B CA 1
ATOM 5820 C C . ILE B 1 220 ? 20.109 39.188 -10.039 1 81.44 220 ILE B C 1
ATOM 5822 O O . ILE B 1 220 ? 21.219 38.719 -10.273 1 81.44 220 ILE B O 1
ATOM 5826 N N . SER B 1 221 ? 19 38.562 -10.109 1 79.5 221 SER B N 1
ATOM 5827 C CA . SER B 1 221 ? 19 37.156 -10.586 1 79.5 221 SER B CA 1
ATOM 5828 C C . SER B 1 221 ? 19.562 37.062 -12 1 79.5 221 SER B C 1
ATOM 5830 O O . SER B 1 221 ? 20.25 36.094 -12.336 1 79.5 221 SER B O 1
ATOM 5832 N N . LEU B 1 222 ? 19.25 38.031 -12.805 1 71.94 222 LEU B N 1
ATOM 5833 C CA . LEU B 1 222 ? 19.734 38.062 -14.18 1 71.94 222 LEU B CA 1
ATOM 5834 C C . LEU B 1 222 ? 21.234 38.344 -14.234 1 71.94 222 LEU B C 1
ATOM 5836 O O . LEU B 1 222 ? 21.938 37.812 -15.086 1 71.94 222 LEU B O 1
ATOM 5840 N N . LEU B 1 223 ? 21.734 39.062 -13.32 1 68 223 LEU B N 1
ATOM 5841 C CA . LEU B 1 223 ? 23.125 39.5 -13.312 1 68 223 LEU B CA 1
ATOM 5842 C C . LEU B 1 223 ? 24.047 38.375 -12.805 1 68 223 LEU B C 1
ATOM 5844 O O . LEU B 1 223 ? 25.188 38.25 -13.234 1 68 223 LEU B O 1
ATOM 5848 N N . THR B 1 224 ? 23.625 37.594 -11.859 1 66.94 224 THR B N 1
ATOM 5849 C CA . THR B 1 224 ? 24.516 36.656 -11.18 1 66.94 224 THR B CA 1
ATOM 5850 C C . THR B 1 224 ? 24.422 35.281 -11.805 1 66.94 224 THR B C 1
ATOM 5852 O O . THR B 1 224 ? 25.344 34.469 -11.688 1 66.94 224 THR B O 1
ATOM 5855 N N . HIS B 1 225 ? 23.656 34.906 -12.758 1 60.91 225 HIS B N 1
ATOM 5856 C CA . HIS B 1 225 ? 23.406 33.562 -13.312 1 60.91 225 HIS B CA 1
ATOM 5857 C C . HIS B 1 225 ? 23.328 32.531 -12.203 1 60.91 225 HIS B C 1
ATOM 5859 O O . HIS B 1 225 ? 23.5 31.328 -12.453 1 60.91 225 HIS B O 1
ATOM 5865 N N . ARG B 1 226 ? 23.266 32.938 -11.016 1 68.19 226 ARG B N 1
ATOM 5866 C CA . ARG B 1 226 ? 23.141 32 -9.898 1 68.19 226 ARG B CA 1
ATOM 5867 C C . ARG B 1 226 ? 21.672 31.734 -9.562 1 68.19 226 ARG B C 1
ATOM 5869 O O . ARG B 1 226 ? 20.828 32.625 -9.758 1 68.19 226 ARG B O 1
ATOM 5876 N N . LYS B 1 227 ? 21.453 30.516 -9.211 1 75.88 227 LYS B N 1
ATOM 5877 C CA . LYS B 1 227 ? 20.078 30.141 -8.891 1 75.88 227 LYS B CA 1
ATOM 5878 C C . LYS B 1 227 ? 19.812 30.281 -7.398 1 75.88 227 LYS B C 1
ATOM 5880 O O . LYS B 1 227 ? 20.453 29.625 -6.578 1 75.88 227 LYS B O 1
ATOM 5885 N N . PHE B 1 228 ? 19.078 31.234 -7.047 1 81.25 228 PHE B N 1
ATOM 5886 C CA . PHE B 1 228 ? 18.625 31.422 -5.668 1 81.25 228 PHE B CA 1
ATOM 5887 C C . PHE B 1 228 ? 17.219 31.969 -5.629 1 81.25 228 PHE B C 1
ATOM 5889 O O . PHE B 1 228 ? 16.719 32.5 -6.625 1 81.25 228 PHE B O 1
ATOM 5896 N N . ILE B 1 229 ? 16.531 31.672 -4.543 1 81.25 229 ILE B N 1
ATOM 5897 C CA . ILE B 1 229 ? 15.195 32.188 -4.312 1 81.25 229 ILE B CA 1
ATOM 5898 C C . ILE B 1 229 ? 15.156 32.969 -2.99 1 81.25 229 ILE B C 1
ATOM 5900 O O . ILE B 1 229 ? 15.586 32.438 -1.956 1 81.25 229 ILE B O 1
ATOM 5904 N N . ILE B 1 230 ? 14.789 34.25 -3.08 1 84.75 230 ILE B N 1
ATOM 5905 C CA . ILE B 1 230 ? 14.578 35 -1.859 1 84.75 230 ILE B CA 1
ATOM 5906 C C . ILE B 1 230 ? 13.172 34.75 -1.325 1 84.75 230 ILE B C 1
ATOM 5908 O O . ILE B 1 230 ? 12.188 35.062 -1.989 1 84.75 230 ILE B O 1
ATOM 5912 N N . SER B 1 231 ? 13.148 34.188 -0.201 1 82.56 231 SER B N 1
ATOM 5913 C CA . SER B 1 231 ? 11.852 33.812 0.35 1 82.56 231 SER B CA 1
ATOM 5914 C C . SER B 1 231 ? 11.258 34.938 1.185 1 82.56 231 SER B C 1
ATOM 5916 O O . SER B 1 231 ? 10.039 35.031 1.324 1 82.56 231 SER B O 1
ATOM 5918 N N . ARG B 1 232 ? 12.18 35.781 1.811 1 84.19 232 ARG B N 1
ATOM 5919 C CA . ARG B 1 232 ? 11.75 36.875 2.67 1 84.19 232 ARG B CA 1
ATOM 5920 C C . ARG B 1 232 ? 12.742 38.031 2.611 1 84.19 232 ARG B C 1
ATOM 5922 O O . ARG B 1 232 ? 13.938 37.812 2.42 1 84.19 232 ARG B O 1
ATOM 5929 N N . VAL B 1 233 ? 12.164 39.25 2.748 1 87.38 233 VAL B N 1
ATOM 5930 C CA . VAL B 1 233 ? 12.969 40.438 2.883 1 87.38 233 VAL B CA 1
ATOM 5931 C C . VAL B 1 233 ? 12.531 41.219 4.121 1 87.38 233 VAL B C 1
ATOM 5933 O O . VAL B 1 233 ? 11.344 41.469 4.312 1 87.38 233 VAL B O 1
ATOM 5936 N N . TRP B 1 234 ? 13.414 41.406 4.969 1 87.62 234 TRP B N 1
ATOM 5937 C CA . TRP B 1 234 ? 13.164 42.281 6.117 1 87.62 234 TRP B CA 1
ATOM 5938 C C . TRP B 1 234 ? 13.781 43.656 5.91 1 87.62 234 TRP B C 1
ATOM 5940 O O . TRP B 1 234 ? 14.977 43.75 5.648 1 87.62 234 TRP B O 1
ATOM 5950 N N . ARG B 1 235 ? 12.922 44.656 5.906 1 89.88 235 ARG B N 1
ATOM 5951 C CA . ARG B 1 235 ? 13.328 46.062 5.863 1 89.88 235 ARG B CA 1
ATOM 5952 C C . ARG B 1 235 ? 12.961 46.781 7.156 1 89.88 235 ARG B C 1
ATOM 5954 O O . ARG B 1 235 ? 11.828 47.219 7.32 1 89.88 235 ARG B O 1
ATOM 5961 N N . GLY B 1 236 ? 13.969 46.906 8.039 1 78.56 236 GLY B N 1
ATOM 5962 C CA . GLY B 1 236 ? 13.609 47.375 9.375 1 78.56 236 GLY B CA 1
ATOM 5963 C C . GLY B 1 236 ? 12.711 46.406 10.125 1 78.56 236 GLY B C 1
ATOM 5964 O O . GLY B 1 236 ? 13.062 45.25 10.312 1 78.56 236 GLY B O 1
ATOM 5965 N N . ASP B 1 237 ? 11.586 46.844 10.453 1 75.5 237 ASP B N 1
ATOM 5966 C CA . ASP B 1 237 ? 10.664 46.031 11.203 1 75.5 237 ASP B CA 1
ATOM 5967 C C . ASP B 1 237 ? 9.594 45.438 10.289 1 75.5 237 ASP B C 1
ATOM 5969 O O . ASP B 1 237 ? 8.727 44.688 10.742 1 75.5 237 ASP B O 1
ATOM 5973 N N . GLN B 1 238 ? 9.836 45.688 9.047 1 79.31 238 GLN B N 1
ATOM 5974 C CA . GLN B 1 238 ? 8.82 45.219 8.109 1 79.31 238 GLN B CA 1
ATOM 5975 C C . GLN B 1 238 ? 9.289 44 7.352 1 79.31 238 GLN B C 1
ATOM 5977 O O . GLN B 1 238 ? 10.461 43.906 6.961 1 79.31 238 GLN B O 1
ATOM 5982 N N . VAL B 1 239 ? 8.422 43.062 7.262 1 80.69 239 VAL B N 1
ATOM 5983 C CA . VAL B 1 239 ? 8.695 41.875 6.453 1 80.69 239 VAL B CA 1
ATOM 5984 C C . VAL B 1 239 ? 7.984 42 5.109 1 80.69 239 VAL B C 1
ATOM 5986 O O . VAL B 1 239 ? 6.801 42.344 5.055 1 80.69 239 VAL B O 1
ATOM 5989 N N . ILE B 1 240 ? 8.75 41.844 4.023 1 81.06 240 ILE B N 1
ATOM 5990 C CA . ILE B 1 240 ? 8.242 41.969 2.66 1 81.06 240 ILE B CA 1
ATOM 5991 C C . ILE B 1 240 ? 8.352 40.594 1.959 1 81.06 240 ILE B C 1
ATOM 5993 O O . ILE B 1 240 ? 9.383 39.938 2.037 1 81.06 240 ILE B O 1
ATOM 5997 N N . VAL B 1 241 ? 7.195 40.125 1.365 1 79.75 241 VAL B N 1
ATOM 5998 C CA . VAL B 1 241 ? 7.262 39 0.465 1 79.75 241 VAL B CA 1
ATOM 5999 C C . VAL B 1 241 ? 7.918 39.406 -0.851 1 79.75 241 VAL B C 1
ATOM 6001 O O . VAL B 1 241 ? 7.395 40.25 -1.572 1 79.75 241 VAL B O 1
ATOM 6004 N N . PRO B 1 242 ? 9.016 38.844 -1.056 1 82.25 242 PRO B N 1
ATOM 6005 C CA . PRO B 1 242 ? 9.773 39.281 -2.225 1 82.25 242 PRO B CA 1
ATOM 6006 C C . PRO B 1 242 ? 9.086 38.969 -3.543 1 82.25 242 PRO B C 1
ATOM 6008 O O . PRO B 1 242 ? 8.523 37.875 -3.689 1 82.25 242 PRO B O 1
ATOM 6011 N N . GLN B 1 243 ? 9.039 39.969 -4.414 1 78.62 243 GLN B N 1
ATOM 6012 C CA . GLN B 1 243 ? 8.641 39.812 -5.809 1 78.62 243 GLN B CA 1
ATOM 6013 C C . GLN B 1 243 ? 9.805 40.125 -6.75 1 78.62 243 GLN B C 1
ATOM 6015 O O . GLN B 1 243 ? 10.867 40.562 -6.312 1 78.62 243 GLN B O 1
ATOM 6020 N N . ALA B 1 244 ? 9.477 39.719 -8.008 1 78.31 244 ALA B N 1
ATOM 6021 C CA . ALA B 1 244 ? 10.531 39.938 -8.984 1 78.31 244 ALA B CA 1
ATOM 6022 C C . ALA B 1 244 ? 10.953 41.406 -9.023 1 78.31 244 ALA B C 1
ATOM 6024 O O . ALA B 1 244 ? 12.125 41.719 -9.203 1 78.31 244 ALA B O 1
ATOM 6025 N N . ASP B 1 245 ? 9.992 42.312 -8.734 1 80.88 245 ASP B N 1
ATOM 6026 C CA . ASP B 1 245 ? 10.25 43.719 -8.867 1 80.88 245 ASP B CA 1
ATOM 6027 C C . ASP B 1 245 ? 10.586 44.344 -7.512 1 80.88 245 ASP B C 1
ATOM 6029 O O . ASP B 1 245 ? 10.727 45.562 -7.398 1 80.88 245 ASP B O 1
ATOM 6033 N N . THR B 1 246 ? 10.688 43.5 -6.5 1 86.94 246 THR B N 1
ATOM 6034 C CA . THR B 1 246 ? 11.07 44.031 -5.195 1 86.94 246 THR B CA 1
ATOM 6035 C C . THR B 1 246 ? 12.484 44.594 -5.238 1 86.94 246 THR B C 1
ATOM 6037 O O . THR B 1 246 ? 13.422 43.938 -5.691 1 86.94 246 THR B O 1
ATOM 6040 N N . VAL B 1 247 ? 12.594 45.875 -4.926 1 91.31 247 VAL B N 1
ATOM 6041 C CA . VAL B 1 247 ? 13.891 46.562 -4.902 1 91.31 247 VAL B CA 1
ATOM 6042 C C . VAL B 1 247 ? 14.594 46.281 -3.578 1 91.31 247 VAL B C 1
ATOM 6044 O O . VAL B 1 247 ? 14 46.438 -2.51 1 91.31 247 VAL B O 1
ATOM 6047 N N . LEU B 1 248 ? 15.773 45.844 -3.678 1 91.44 248 LEU B N 1
ATOM 6048 C CA . LEU B 1 248 ? 16.578 45.562 -2.488 1 91.44 248 LEU B CA 1
ATOM 6049 C C . LEU B 1 248 ? 17.406 46.781 -2.102 1 91.44 248 LEU B C 1
ATOM 6051 O O . LEU B 1 248 ? 17.875 47.531 -2.969 1 91.44 248 LEU B O 1
ATOM 6055 N N . HIS B 1 249 ? 17.484 47 -0.794 1 92.31 249 HIS B N 1
ATOM 6056 C CA . HIS B 1 249 ? 18.266 48.125 -0.264 1 92.31 249 HIS B CA 1
ATOM 6057 C C . HIS B 1 249 ? 19.359 47.625 0.682 1 92.31 249 HIS B C 1
ATOM 6059 O O . HIS B 1 249 ? 19.25 46.562 1.266 1 92.31 249 HIS B O 1
ATOM 6065 N N . THR B 1 250 ? 20.359 48.531 0.655 1 88.94 250 THR B N 1
ATOM 6066 C CA . THR B 1 250 ? 21.422 48.25 1.62 1 88.94 250 THR B CA 1
ATOM 6067 C C . THR B 1 250 ? 20.859 48.156 3.035 1 88.94 250 THR B C 1
ATOM 6069 O O . THR B 1 250 ? 20.016 48.969 3.418 1 88.94 250 THR B O 1
ATOM 6072 N N . ASN B 1 251 ? 21.188 47.125 3.795 1 88.69 251 ASN B N 1
ATOM 6073 C CA . ASN B 1 251 ? 20.797 46.875 5.176 1 88.69 251 ASN B CA 1
ATOM 6074 C C . ASN B 1 251 ? 19.516 46.062 5.25 1 88.69 251 ASN B C 1
ATOM 6076 O O . ASN B 1 251 ? 19.031 45.75 6.34 1 88.69 251 ASN B O 1
ATOM 6080 N N . ASP B 1 252 ? 18.984 45.781 4.098 1 91.38 252 ASP B N 1
ATOM 6081 C CA . ASP B 1 252 ? 17.922 44.781 4.102 1 91.38 252 ASP B CA 1
ATOM 6082 C C . ASP B 1 252 ? 18.453 43.438 4.547 1 91.38 252 ASP B C 1
ATOM 6084 O O . ASP B 1 252 ? 19.609 43.094 4.289 1 91.38 252 ASP B O 1
ATOM 6088 N N . SER B 1 253 ? 17.578 42.719 5.27 1 90 253 SER B N 1
ATOM 6089 C CA . SER B 1 253 ? 17.859 41.312 5.586 1 90 253 SER B CA 1
ATOM 6090 C C . SER B 1 253 ? 17.047 40.375 4.703 1 90 253 SER B C 1
ATOM 6092 O O . SER B 1 253 ? 15.836 40.531 4.559 1 90 253 SER B O 1
ATOM 6094 N N . VAL B 1 254 ? 17.734 39.5 3.984 1 89.75 254 VAL B N 1
ATOM 6095 C CA . VAL B 1 254 ? 17.047 38.625 3.051 1 89.75 254 VAL B CA 1
ATOM 6096 C C . VAL B 1 254 ? 17.25 37.156 3.451 1 89.75 254 VAL B C 1
ATOM 6098 O O . VAL B 1 254 ? 18.344 36.781 3.898 1 89.75 254 VAL B O 1
ATOM 6101 N N . LEU B 1 255 ? 16.172 36.438 3.371 1 87.38 255 LEU B N 1
ATOM 6102 C CA . LEU B 1 255 ? 16.234 34.969 3.518 1 87.38 255 LEU B CA 1
ATOM 6103 C C . LEU B 1 255 ? 16.312 34.281 2.156 1 87.38 255 LEU B C 1
ATOM 6105 O O . LEU B 1 255 ? 15.391 34.375 1.35 1 87.38 255 LEU B O 1
ATOM 6109 N N . VAL B 1 256 ? 17.406 33.656 1.926 1 86.38 256 VAL B N 1
ATOM 6110 C CA . VAL B 1 256 ? 17.719 33.156 0.599 1 86.38 256 VAL B CA 1
ATOM 6111 C C . VAL B 1 256 ? 17.781 31.609 0.641 1 86.38 256 VAL B C 1
ATOM 6113 O O . VAL B 1 256 ? 18.375 31.031 1.554 1 86.38 256 VAL B O 1
ATOM 6116 N N . VAL B 1 257 ? 17.016 31.031 -0.262 1 84.25 257 VAL B N 1
ATOM 6117 C CA . VAL B 1 257 ? 17.109 29.594 -0.51 1 84.25 257 VAL B CA 1
ATOM 6118 C C . VAL B 1 257 ? 17.938 29.344 -1.769 1 84.25 257 VAL B C 1
ATOM 6120 O O . VAL B 1 257 ? 17.688 29.938 -2.814 1 84.25 257 VAL B O 1
ATOM 6123 N N . THR B 1 258 ? 19.016 28.672 -1.673 1 80.31 258 THR B N 1
ATOM 6124 C CA . THR B 1 258 ? 19.891 28.375 -2.799 1 80.31 258 THR B CA 1
ATOM 6125 C C . THR B 1 258 ? 20.406 26.938 -2.721 1 80.31 258 THR B C 1
ATOM 6127 O O . THR B 1 258 ? 20.078 26.203 -1.785 1 80.31 258 THR B O 1
ATOM 6130 N N . ASN B 1 259 ? 20.984 26.672 -3.859 1 70.81 259 ASN B N 1
ATOM 6131 C CA . ASN B 1 259 ? 21.672 25.391 -3.818 1 70.81 259 ASN B CA 1
ATOM 6132 C C . ASN B 1 259 ? 22.859 25.422 -2.863 1 70.81 259 ASN B C 1
ATOM 6134 O O . ASN B 1 259 ? 23.516 26.453 -2.709 1 70.81 259 ASN B O 1
ATOM 6138 N N . LYS B 1 260 ? 23.109 24.391 -2.312 1 71.56 260 LYS B N 1
ATOM 6139 C CA . LYS B 1 260 ? 24.156 24.312 -1.291 1 71.56 260 LYS B CA 1
ATOM 6140 C C . LYS B 1 260 ? 25.5 24.781 -1.837 1 71.56 260 LYS B C 1
ATOM 6142 O O . LYS B 1 260 ? 26.266 25.438 -1.124 1 71.56 260 LYS B O 1
ATOM 6147 N N . ASP B 1 261 ? 25.672 24.5 -3.098 1 64.12 261 ASP B N 1
ATOM 6148 C CA . ASP B 1 261 ? 26.953 24.859 -3.713 1 64.12 261 ASP B CA 1
ATOM 6149 C C . ASP B 1 261 ? 27.031 26.359 -3.967 1 64.12 261 ASP B C 1
ATOM 6151 O O . ASP B 1 261 ? 28.109 26.891 -4.25 1 64.12 261 ASP B O 1
ATOM 6155 N N . GLU B 1 262 ? 25.922 27 -3.73 1 73.25 262 GLU B N 1
ATOM 6156 C CA . GLU B 1 262 ? 25.891 28.422 -4.047 1 73.25 262 GLU B CA 1
ATOM 6157 C C . GLU B 1 262 ? 25.844 29.266 -2.779 1 73.25 262 GLU B C 1
ATOM 6159 O O . GLU B 1 262 ? 25.672 30.484 -2.848 1 73.25 262 GLU B O 1
ATOM 6164 N N . VAL B 1 263 ? 26.031 28.578 -1.698 1 79.12 263 VAL B N 1
ATOM 6165 C CA . VAL B 1 263 ? 25.875 29.297 -0.433 1 79.12 263 VAL B CA 1
ATOM 6166 C C . VAL B 1 263 ? 26.984 30.344 -0.293 1 79.12 263 VAL B C 1
ATOM 6168 O O . VAL B 1 263 ? 26.719 31.469 0.12 1 79.12 263 VAL B O 1
ATOM 6171 N N . SER B 1 264 ? 28.188 29.922 -0.63 1 76.12 264 SER B N 1
ATOM 6172 C CA . SER B 1 264 ? 29.297 30.859 -0.533 1 76.12 264 SER B CA 1
ATOM 6173 C C . SER B 1 264 ? 29.109 32.062 -1.475 1 76.12 264 SER B C 1
ATOM 6175 O O . SER B 1 264 ? 29.438 33.188 -1.125 1 76.12 264 SER B O 1
ATOM 6177 N N . ALA B 1 265 ? 28.594 31.734 -2.578 1 77.12 265 ALA B N 1
ATOM 6178 C CA . ALA B 1 265 ? 28.344 32.781 -3.559 1 77.12 265 ALA B CA 1
ATOM 6179 C C . ALA B 1 265 ? 27.297 33.781 -3.055 1 77.12 265 ALA B C 1
ATOM 6181 O O . ALA B 1 265 ? 27.359 34.969 -3.357 1 77.12 265 ALA B O 1
ATOM 6182 N N . MET B 1 266 ? 26.453 33.25 -2.295 1 85.69 266 MET B N 1
ATOM 6183 C CA . MET B 1 266 ? 25.406 34.125 -1.748 1 85.69 266 MET B CA 1
ATOM 6184 C C . MET B 1 266 ? 25.984 35.094 -0.73 1 85.69 266 MET B C 1
ATOM 6186 O O . MET B 1 266 ? 25.562 36.25 -0.663 1 85.69 266 MET B O 1
ATOM 6190 N N . SER B 1 267 ? 26.922 34.594 -0.006 1 81.62 267 SER B N 1
ATOM 6191 C CA . SER B 1 267 ? 27.578 35.469 0.964 1 81.62 267 SER B CA 1
ATOM 6192 C C . SER B 1 267 ? 28.312 36.625 0.272 1 81.62 267 SER B C 1
ATOM 6194 O O . SER B 1 267 ? 28.328 37.75 0.77 1 81.62 267 SER B O 1
ATOM 6196 N N . ILE B 1 268 ? 28.828 36.219 -0.794 1 75.25 268 ILE B N 1
ATOM 6197 C CA . ILE B 1 268 ? 29.562 37.219 -1.559 1 75.25 268 ILE B CA 1
ATOM 6198 C C . ILE B 1 268 ? 28.562 38.188 -2.207 1 75.25 268 ILE B C 1
ATOM 6200 O O . ILE B 1 268 ? 28.797 39.406 -2.211 1 75.25 268 ILE B O 1
ATOM 6204 N N . LEU B 1 269 ? 27.609 37.688 -2.717 1 82.88 269 LEU B N 1
ATOM 6205 C CA . LEU B 1 269 ? 26.641 38.5 -3.453 1 82.88 269 LEU B CA 1
ATOM 6206 C C . LEU B 1 269 ? 25.938 39.469 -2.527 1 82.88 269 LEU B C 1
ATOM 6208 O O . LEU B 1 269 ? 25.812 40.656 -2.848 1 82.88 269 LEU B O 1
ATOM 6212 N N . PHE B 1 270 ? 25.516 39 -1.37 1 87.38 270 PHE B N 1
ATOM 6213 C CA . PHE B 1 270 ? 24.703 39.844 -0.492 1 87.38 270 PHE B CA 1
ATOM 6214 C C . PHE B 1 270 ? 25.547 40.562 0.541 1 87.38 270 PHE B C 1
ATOM 6216 O O . PHE B 1 270 ? 25.234 41.656 0.952 1 87.38 270 PHE B O 1
ATOM 6223 N N . GLY B 1 271 ? 26.641 39.875 0.955 1 79.56 271 GLY B N 1
ATOM 6224 C CA . GLY B 1 271 ? 27.547 40.562 1.854 1 79.56 271 GLY B CA 1
ATOM 6225 C C . GLY B 1 271 ? 27.781 39.844 3.154 1 79.56 271 GLY B C 1
ATOM 6226 O O . GLY B 1 271 ? 28.75 39.062 3.275 1 79.56 271 GLY B O 1
ATOM 6227 N N . LYS B 1 272 ? 26.781 39.938 4.027 1 80.19 272 LYS B N 1
ATOM 6228 C CA . LYS B 1 272 ? 27.031 39.406 5.363 1 80.19 272 LYS B CA 1
ATOM 6229 C C . LYS B 1 272 ? 26.016 38.344 5.715 1 80.19 272 LYS B C 1
ATOM 6231 O O . LYS B 1 272 ? 24.797 38.594 5.715 1 80.19 272 LYS B O 1
ATOM 6236 N N . LYS B 1 273 ? 26.547 37.219 6.039 1 85.69 273 LYS B N 1
ATOM 6237 C CA . LYS B 1 273 ? 25.703 36.125 6.469 1 85.69 273 LYS B CA 1
ATOM 6238 C C . LYS B 1 273 ? 25.359 36.219 7.953 1 85.69 273 LYS B C 1
ATOM 6240 O O . LYS B 1 273 ? 26.219 36.531 8.773 1 85.69 273 LYS B O 1
ATOM 6245 N N . VAL B 1 274 ? 24.094 36.156 8.195 1 83 274 VAL B N 1
ATOM 6246 C CA . VAL B 1 274 ? 23.641 36.156 9.586 1 83 274 VAL B CA 1
ATOM 6247 C C . VAL B 1 274 ? 23.922 34.781 10.219 1 83 274 VAL B C 1
ATOM 6249 O O . VAL B 1 274 ? 23.703 33.75 9.594 1 83 274 VAL B O 1
ATOM 6252 N N . ASP B 1 275 ? 24.438 34.75 11.344 1 75.56 275 ASP B N 1
ATOM 6253 C CA . ASP B 1 275 ? 24.828 33.531 12.039 1 75.56 275 ASP B CA 1
ATOM 6254 C C . ASP B 1 275 ? 23.609 32.844 12.664 1 75.56 275 ASP B C 1
ATOM 6256 O O . ASP B 1 275 ? 23.453 32.844 13.883 1 75.56 275 ASP B O 1
ATOM 6260 N N . LYS B 1 276 ? 22.75 32.5 11.836 1 73.12 276 LYS B N 1
ATOM 6261 C CA . LYS B 1 276 ? 21.594 31.719 12.25 1 73.12 276 LYS B CA 1
ATOM 6262 C C . LYS B 1 276 ? 21.422 30.484 11.367 1 73.12 276 LYS B C 1
ATOM 6264 O O . LYS B 1 276 ? 21.5 30.578 10.141 1 73.12 276 LYS B O 1
ATOM 6269 N N . ASP B 1 277 ? 21.375 29.406 11.883 1 67.38 277 ASP B N 1
ATOM 6270 C CA . ASP B 1 277 ? 21.203 28.172 11.117 1 67.38 277 ASP B CA 1
ATOM 6271 C C . ASP B 1 277 ? 19.734 27.922 10.766 1 67.38 277 ASP B C 1
ATOM 6273 O O . ASP B 1 277 ? 18.953 27.516 11.625 1 67.38 277 ASP B O 1
ATOM 6277 N N . TRP B 1 278 ? 19.516 28.281 9.484 1 65.69 278 TRP B N 1
ATOM 6278 C CA . TRP B 1 278 ? 18.141 28.109 8.992 1 65.69 278 TRP B CA 1
ATOM 6279 C C . TRP B 1 278 ? 17.938 26.719 8.422 1 65.69 278 TRP B C 1
ATOM 6281 O O . TRP B 1 278 ? 16.859 26.391 7.934 1 65.69 278 TRP B O 1
ATOM 6291 N N . ASN B 1 279 ? 18.938 26.016 8.266 1 59.97 279 ASN B N 1
ATOM 6292 C CA . ASN B 1 279 ? 18.844 24.703 7.613 1 59.97 279 ASN B CA 1
ATOM 6293 C C . ASN B 1 279 ? 18.562 23.594 8.625 1 59.97 279 ASN B C 1
ATOM 6295 O O . ASN B 1 279 ? 18.578 22.422 8.273 1 59.97 279 ASN B O 1
ATOM 6299 N N . ARG B 1 280 ? 18.266 24.125 9.68 1 51.81 280 ARG B N 1
ATOM 6300 C CA . ARG B 1 280 ? 17.875 23.141 10.688 1 51.81 280 ARG B CA 1
ATOM 6301 C C . ARG B 1 280 ? 16.438 22.672 10.477 1 51.81 280 ARG B C 1
ATOM 6303 O O . ARG B 1 280 ? 15.625 23.422 9.922 1 51.81 280 ARG B O 1
ATOM 6310 N N . GLU B 1 281 ? 16.203 21.438 10.602 1 45.81 281 GLU B N 1
ATOM 6311 C CA . GLU B 1 281 ? 14.922 20.781 10.375 1 45.81 281 GLU B CA 1
ATOM 6312 C C . GLU B 1 281 ? 13.773 21.562 11.023 1 45.81 281 GLU B C 1
ATOM 6314 O O . GLU B 1 281 ? 12.641 21.516 10.531 1 45.81 281 GLU B O 1
ATOM 6319 N N . LYS B 1 282 ? 14.094 22.453 12.086 1 43.91 282 LYS B N 1
ATOM 6320 C CA . LYS B 1 282 ? 13.039 22.906 12.992 1 43.91 282 LYS B CA 1
ATOM 6321 C C . LYS B 1 282 ? 12.852 24.422 12.898 1 43.91 282 LYS B C 1
ATOM 6323 O O . LYS B 1 282 ? 12.492 25.062 13.883 1 43.91 282 LYS B O 1
ATOM 6328 N N . VAL B 1 283 ? 13.039 24.891 11.719 1 50.22 283 VAL B N 1
ATOM 6329 C CA . VAL B 1 283 ? 12.836 26.344 11.727 1 50.22 283 VAL B CA 1
ATOM 6330 C C . VAL B 1 283 ? 11.352 26.656 11.562 1 50.22 283 VAL B C 1
ATOM 6332 O O . VAL B 1 283 ? 10.719 26.188 10.609 1 50.22 283 VAL B O 1
ATOM 6335 N N . ASP B 1 284 ? 10.711 27.047 12.586 1 43.72 284 ASP B N 1
ATOM 6336 C CA . ASP B 1 284 ? 9.352 27.578 12.469 1 43.72 284 ASP B CA 1
ATOM 6337 C C . ASP B 1 284 ? 9.328 28.859 11.648 1 43.72 284 ASP B C 1
ATOM 6339 O O . ASP B 1 284 ? 9.508 29.953 12.195 1 43.72 284 ASP B O 1
ATOM 6343 N N . TRP B 1 285 ? 9.102 28.688 10.391 1 56.25 285 TRP B N 1
ATOM 6344 C CA . TRP B 1 285 ? 9.141 29.781 9.438 1 56.25 285 TRP B CA 1
ATOM 6345 C C . TRP B 1 285 ? 8.062 30.812 9.742 1 56.25 285 TRP B C 1
ATOM 6347 O O . TRP B 1 285 ? 8.25 32 9.516 1 56.25 285 TRP B O 1
ATOM 6357 N N . ASN B 1 286 ? 6.941 30.312 10.203 1 51.75 286 ASN B N 1
ATOM 6358 C CA . ASN B 1 286 ? 5.812 31.203 10.422 1 51.75 286 ASN B CA 1
ATOM 6359 C C . ASN B 1 286 ? 5.961 31.984 11.727 1 51.75 286 ASN B C 1
ATOM 6361 O O . ASN B 1 286 ? 5.254 32.969 11.945 1 51.75 286 ASN B O 1
ATOM 6365 N N . ALA B 1 287 ? 6.945 31.547 12.547 1 49.84 287 ALA B N 1
ATOM 6366 C CA . ALA B 1 287 ? 7.23 32.281 13.789 1 49.84 287 ALA B CA 1
ATOM 6367 C C . ALA B 1 287 ? 8.109 33.5 13.523 1 49.84 287 ALA B C 1
ATOM 6369 O O . ALA B 1 287 ? 8.18 34.406 14.352 1 49.84 287 ALA B O 1
ATOM 6370 N N . ILE B 1 288 ? 8.758 33.562 12.508 1 55.41 288 ILE B N 1
ATOM 6371 C CA . ILE B 1 288 ? 9.734 34.594 12.242 1 55.41 288 ILE B CA 1
ATOM 6372 C C . ILE B 1 288 ? 9.016 35.906 11.898 1 55.41 288 ILE B C 1
ATOM 6374 O O . ILE B 1 288 ? 9.43 37 12.328 1 55.41 288 ILE B O 1
ATOM 6378 N N . ASP B 1 289 ? 7.988 35.812 11.109 1 55.59 289 ASP B N 1
ATOM 6379 C CA . ASP B 1 289 ? 7.234 37 10.727 1 55.59 289 ASP B CA 1
ATOM 6380 C C . ASP B 1 289 ? 5.738 36.719 10.656 1 55.59 289 ASP B C 1
ATOM 6382 O O . ASP B 1 289 ? 5.336 35.625 10.227 1 55.59 289 ASP B O 1
ATOM 6386 N N . ALA B 1 290 ? 4.98 37.531 11.305 1 55.5 290 ALA B N 1
ATOM 6387 C CA . ALA B 1 290 ? 3.531 37.344 11.391 1 55.5 290 ALA B CA 1
ATOM 6388 C C . ALA B 1 290 ? 2.871 37.594 10.039 1 55.5 290 ALA B C 1
ATOM 6390 O O . ALA B 1 290 ? 1.775 37.094 9.773 1 55.5 290 ALA B O 1
ATOM 6391 N N . LYS B 1 291 ? 3.488 38.312 9.172 1 62.12 291 LYS B N 1
ATOM 6392 C CA . LYS B 1 291 ? 2.82 38.75 7.953 1 62.12 291 LYS B CA 1
ATOM 6393 C C . LYS B 1 291 ? 3.049 37.781 6.809 1 62.12 291 LYS B C 1
ATOM 6395 O O . LYS B 1 291 ? 2.32 37.781 5.812 1 62.12 291 LYS B O 1
ATOM 6400 N N . VAL B 1 292 ? 4.078 36.969 6.992 1 69.88 292 VAL B N 1
ATOM 6401 C CA . VAL B 1 292 ? 4.406 36 5.934 1 69.88 292 VAL B CA 1
ATOM 6402 C C . VAL B 1 292 ? 4.336 34.594 6.477 1 69.88 292 VAL B C 1
ATOM 6404 O O . VAL B 1 292 ? 4.824 34.312 7.578 1 69.88 292 VAL B O 1
ATOM 6407 N N . GLU B 1 293 ? 3.541 33.781 5.742 1 71.62 293 GLU B N 1
ATOM 6408 C CA . GLU B 1 293 ? 3.352 32.375 6.133 1 71.62 293 GLU B CA 1
ATOM 6409 C C . GLU B 1 293 ? 4.094 31.438 5.188 1 71.62 293 GLU B C 1
ATOM 6411 O O . GLU B 1 293 ? 4.211 31.719 3.992 1 71.62 293 GLU B O 1
ATOM 6416 N N . SER B 1 294 ? 4.766 30.5 5.789 1 76.62 294 SER B N 1
ATOM 6417 C CA . SER B 1 294 ? 5.316 29.375 5.035 1 76.62 294 SER B CA 1
ATOM 6418 C C . SER B 1 294 ? 4.469 28.125 5.203 1 76.62 294 SER B C 1
ATOM 6420 O O . SER B 1 294 ? 4.18 27.703 6.328 1 76.62 294 SER B O 1
ATOM 6422 N N . ARG B 1 295 ? 3.908 27.641 4.078 1 72.69 295 ARG B N 1
ATOM 6423 C CA . ARG B 1 295 ? 3.047 26.469 4.113 1 72.69 295 ARG B CA 1
ATOM 6424 C C . ARG B 1 295 ? 3.512 25.422 3.107 1 72.69 295 ARG B C 1
ATOM 6426 O O . ARG B 1 295 ? 3.936 25.75 2 1 72.69 295 ARG B O 1
ATOM 6433 N N . ILE B 1 296 ? 3.451 24.203 3.621 1 75.19 296 ILE B N 1
ATOM 6434 C CA . ILE B 1 296 ? 3.713 23.094 2.701 1 75.19 296 ILE B CA 1
ATOM 6435 C C . ILE B 1 296 ? 2.41 22.656 2.039 1 75.19 296 ILE B C 1
ATOM 6437 O O . ILE B 1 296 ? 1.441 22.312 2.727 1 75.19 296 ILE B O 1
ATOM 6441 N N . ILE B 1 297 ? 2.385 22.766 0.7 1 76.06 297 ILE B N 1
ATOM 6442 C CA . ILE B 1 297 ? 1.204 22.391 -0.069 1 76.06 297 ILE B CA 1
ATOM 6443 C C . ILE B 1 297 ? 1.533 21.219 -0.976 1 76.06 297 ILE B C 1
ATOM 6445 O O . ILE B 1 297 ? 2.523 21.234 -1.71 1 76.06 297 ILE B O 1
ATOM 6449 N N . VAL B 1 298 ? 0.74 20.203 -0.832 1 73.31 298 VAL B N 1
ATOM 6450 C CA . VAL B 1 298 ? 0.946 19.031 -1.674 1 73.31 298 VAL B CA 1
ATOM 6451 C C . VAL B 1 298 ? 0.199 19.203 -2.994 1 73.31 298 VAL B C 1
ATOM 6453 O O . VAL B 1 298 ? -0.991 19.531 -3.004 1 73.31 298 VAL B O 1
ATOM 6456 N N . VAL B 1 299 ? 0.87 19 -4.102 1 75.38 299 VAL B N 1
ATOM 6457 C CA . VAL B 1 299 ? 0.275 19.109 -5.43 1 75.38 299 VAL B CA 1
ATOM 6458 C C . VAL B 1 299 ? -0.648 17.922 -5.688 1 75.38 299 VAL B C 1
ATOM 6460 O O . VAL B 1 299 ? -0.183 16.797 -5.867 1 75.38 299 VAL B O 1
ATOM 6463 N N . THR B 1 300 ? -1.917 18.141 -5.727 1 65.5 300 THR B N 1
ATOM 6464 C CA . THR B 1 300 ? -2.861 17.047 -5.926 1 65.5 300 THR B CA 1
ATOM 6465 C C . THR B 1 300 ? -3.791 17.344 -7.098 1 65.5 300 THR B C 1
ATOM 6467 O O . THR B 1 300 ? -4.801 16.656 -7.285 1 65.5 300 THR B O 1
ATOM 6470 N N . ARG B 1 301 ? -3.508 18.344 -7.832 1 61.84 301 ARG B N 1
ATOM 6471 C CA . ARG B 1 301 ? -4.254 18.594 -9.062 1 61.84 301 ARG B CA 1
ATOM 6472 C C . ARG B 1 301 ? -3.584 17.938 -10.258 1 61.84 301 ARG B C 1
ATOM 6474 O O . ARG B 1 301 ? -2.457 18.281 -10.617 1 61.84 301 ARG B O 1
ATOM 6481 N N . PRO B 1 302 ? -4.246 16.984 -10.82 1 62.81 302 PRO B N 1
ATOM 6482 C CA . PRO B 1 302 ? -3.627 16.234 -11.914 1 62.81 302 PRO B CA 1
ATOM 6483 C C . PRO B 1 302 ? -3.199 17.125 -13.07 1 62.81 302 PRO B C 1
ATOM 6485 O O . PRO B 1 302 ? -2.207 16.844 -13.75 1 62.81 302 PRO B O 1
ATOM 6488 N N . GLY B 1 303 ? -3.883 18.203 -13.312 1 65.44 303 GLY B N 1
ATOM 6489 C CA . GLY B 1 303 ? -3.561 19.125 -14.406 1 65.44 303 GLY B CA 1
ATOM 6490 C C . GLY B 1 303 ? -2.201 19.781 -14.25 1 65.44 303 GLY B C 1
ATOM 6491 O O . GLY B 1 303 ? -1.638 20.281 -15.219 1 65.44 303 GLY B O 1
ATOM 6492 N N . LEU B 1 304 ? -1.691 19.656 -13.062 1 69.88 304 LEU B N 1
ATOM 6493 C CA . LEU B 1 304 ? -0.428 20.328 -12.797 1 69.88 304 LEU B CA 1
ATOM 6494 C C . LEU B 1 304 ? 0.749 19.375 -12.969 1 69.88 304 LEU B C 1
ATOM 6496 O O . LEU B 1 304 ? 1.905 19.812 -12.977 1 69.88 304 LEU B O 1
ATOM 6500 N N . ASN B 1 305 ? 0.333 18.125 -13.102 1 66.56 305 ASN B N 1
ATOM 6501 C CA . ASN B 1 305 ? 1.405 17.156 -13.25 1 66.56 305 ASN B CA 1
ATOM 6502 C C . ASN B 1 305 ? 2.217 17.406 -14.516 1 66.56 305 ASN B C 1
ATOM 6504 O O . ASN B 1 305 ? 1.662 17.438 -15.617 1 66.56 305 ASN B O 1
ATOM 6508 N N . GLY B 1 306 ? 3.492 17.625 -14.305 1 66.56 306 GLY B N 1
ATOM 6509 C CA . GLY B 1 306 ? 4.387 17.844 -15.43 1 66.56 306 GLY B CA 1
ATOM 6510 C C . GLY B 1 306 ? 4.543 19.297 -15.805 1 66.56 306 GLY B C 1
ATOM 6511 O O . GLY B 1 306 ? 5.359 19.641 -16.656 1 66.56 306 GLY B O 1
ATOM 6512 N N . LYS B 1 307 ? 3.867 20.172 -15.25 1 73 307 LYS B N 1
ATOM 6513 C CA . LYS B 1 307 ? 3.973 21.594 -15.57 1 73 307 LYS B CA 1
ATOM 6514 C C . LYS B 1 307 ? 5.215 22.203 -14.922 1 73 307 LYS B C 1
ATOM 6516 O O . LYS B 1 307 ? 5.598 21.828 -13.82 1 73 307 LYS B O 1
ATOM 6521 N N . LEU B 1 308 ? 5.723 23.078 -15.695 1 75.69 308 LEU B N 1
ATOM 6522 C CA . LEU B 1 308 ? 6.879 23.797 -15.172 1 75.69 308 LEU B CA 1
ATOM 6523 C C . LEU B 1 308 ? 6.457 24.812 -14.125 1 75.69 308 LEU B C 1
ATOM 6525 O O . LEU B 1 308 ? 5.48 25.547 -14.32 1 75.69 308 LEU B O 1
ATOM 6529 N N . LEU B 1 309 ? 7.148 24.844 -13.086 1 79.38 309 LEU B N 1
ATOM 6530 C CA . LEU B 1 309 ? 6.84 25.766 -12 1 79.38 309 LEU B CA 1
ATOM 6531 C C . LEU B 1 309 ? 6.848 27.203 -12.492 1 79.38 309 LEU B C 1
ATOM 6533 O O . LEU B 1 309 ? 6.008 28 -12.086 1 79.38 309 LEU B O 1
ATOM 6537 N N . GLY B 1 310 ? 7.84 27.531 -13.328 1 75.56 310 GLY B N 1
ATOM 6538 C CA . GLY B 1 310 ? 7.938 28.875 -13.883 1 75.56 310 GLY B CA 1
ATOM 6539 C C . GLY B 1 310 ? 6.703 29.297 -14.656 1 75.56 310 GLY B C 1
ATOM 6540 O O . GLY B 1 310 ? 6.324 30.469 -14.648 1 75.56 310 GLY B O 1
ATOM 6541 N N . HIS B 1 311 ? 6.102 28.328 -15.219 1 73.19 311 HIS B N 1
ATOM 6542 C CA . HIS B 1 311 ? 4.934 28.609 -16.047 1 73.19 311 HIS B CA 1
ATOM 6543 C C . HIS B 1 311 ? 3.713 28.922 -15.18 1 73.19 311 HIS B C 1
ATOM 6545 O O . HIS B 1 311 ? 2.758 29.547 -15.648 1 73.19 311 HIS B O 1
ATOM 6551 N N . LEU B 1 312 ? 3.801 28.484 -14.023 1 75 312 LEU B N 1
ATOM 6552 C CA . LEU B 1 312 ? 2.66 28.703 -13.141 1 75 312 LEU B CA 1
ATOM 6553 C C . LEU B 1 312 ? 2.668 30.109 -12.562 1 75 312 LEU B C 1
ATOM 6555 O O . LEU B 1 312 ? 1.656 30.578 -12.039 1 75 312 LEU B O 1
ATOM 6559 N N . SER B 1 313 ? 3.738 30.891 -12.852 1 70 313 SER B N 1
ATOM 6560 C CA . SER B 1 313 ? 3.885 32.281 -12.391 1 70 313 SER B CA 1
ATOM 6561 C C . SER B 1 313 ? 3.188 32.5 -11.047 1 70 313 SER B C 1
ATOM 6563 O O . SER B 1 313 ? 2.373 33.406 -10.906 1 70 313 SER B O 1
ATOM 6565 N N . MET B 1 314 ? 3.525 31.609 -10.094 1 75.81 314 MET B N 1
ATOM 6566 C CA . MET B 1 314 ? 2.844 31.625 -8.797 1 75.81 314 MET B CA 1
ATOM 6567 C C . MET B 1 314 ? 3.064 32.969 -8.086 1 75.81 314 MET B C 1
ATOM 6569 O O . MET B 1 314 ? 2.18 33.438 -7.379 1 75.81 314 MET B O 1
ATOM 6573 N N . ARG B 1 315 ? 4.172 33.438 -8.312 1 72.38 315 ARG B N 1
ATOM 6574 C CA . ARG B 1 315 ? 4.492 34.719 -7.695 1 72.38 315 ARG B CA 1
ATOM 6575 C C . ARG B 1 315 ? 3.613 35.844 -8.258 1 72.38 315 ARG B C 1
ATOM 6577 O O . ARG B 1 315 ? 3 36.594 -7.504 1 72.38 315 ARG B O 1
ATOM 6584 N N . ASN B 1 316 ? 3.58 35.844 -9.57 1 68.06 316 ASN B N 1
ATOM 6585 C CA . ASN B 1 316 ? 2.848 36.906 -10.234 1 68.06 316 ASN B CA 1
ATOM 6586 C C . ASN B 1 316 ? 1.338 36.688 -10.125 1 68.06 316 ASN B C 1
ATOM 6588 O O . ASN B 1 316 ? 0.588 37.656 -9.961 1 68.06 316 ASN B O 1
ATOM 6592 N N . THR B 1 317 ? 0.962 35.5 -10.18 1 71.94 317 THR B N 1
ATOM 6593 C CA . THR B 1 317 ? -0.463 35.219 -10.25 1 71.94 317 THR B CA 1
ATOM 6594 C C . THR B 1 317 ? -1.081 35.156 -8.859 1 71.94 317 THR B C 1
ATOM 6596 O O . THR B 1 317 ? -2.211 35.594 -8.656 1 71.94 317 THR B O 1
ATOM 6599 N N . TYR B 1 318 ? -0.321 34.625 -7.922 1 72.75 318 TYR B N 1
ATOM 6600 C CA . TYR B 1 318 ? -0.934 34.406 -6.621 1 72.75 318 TYR B CA 1
ATOM 6601 C C . TYR B 1 318 ? -0.184 35.125 -5.52 1 72.75 318 TYR B C 1
ATOM 6603 O O . TYR B 1 318 ? -0.611 35.125 -4.363 1 72.75 318 TYR B O 1
ATOM 6611 N N . GLY B 1 319 ? 0.871 35.75 -5.816 1 72.06 319 GLY B N 1
ATOM 6612 C CA . GLY B 1 319 ? 1.626 36.5 -4.828 1 72.06 319 GLY B CA 1
ATOM 6613 C C . GLY B 1 319 ? 2.379 35.625 -3.852 1 72.06 319 GLY B C 1
ATOM 6614 O O . GLY B 1 319 ? 2.545 35.969 -2.684 1 72.06 319 GLY B O 1
ATOM 6615 N N . VAL B 1 320 ? 2.621 34.406 -4.258 1 79.88 320 VAL B N 1
ATOM 6616 C CA . VAL B 1 320 ? 3.344 33.5 -3.377 1 79.88 320 VAL B CA 1
ATOM 6617 C C . VAL B 1 320 ? 4.648 33.062 -4.035 1 79.88 320 VAL B C 1
ATOM 6619 O O . VAL B 1 320 ? 4.801 33.156 -5.254 1 79.88 320 VAL B O 1
ATOM 6622 N N . ASN B 1 321 ? 5.637 32.688 -3.117 1 80.94 321 ASN B N 1
ATOM 6623 C CA . ASN B 1 321 ? 6.91 32.156 -3.57 1 80.94 321 ASN B CA 1
ATOM 6624 C C . ASN B 1 321 ? 7.062 30.688 -3.152 1 80.94 321 ASN B C 1
ATOM 6626 O O . ASN B 1 321 ? 6.75 30.328 -2.016 1 80.94 321 ASN B O 1
ATOM 6630 N N . VAL B 1 322 ? 7.328 29.922 -4.133 1 83.19 322 VAL B N 1
ATOM 6631 C CA . VAL B 1 322 ? 7.699 28.547 -3.812 1 83.19 322 VAL B CA 1
ATOM 6632 C C . VAL B 1 322 ? 9.211 28.453 -3.592 1 83.19 322 VAL B C 1
ATOM 6634 O O . VAL B 1 322 ? 9.992 28.797 -4.48 1 83.19 322 VAL B O 1
ATOM 6637 N N . SER B 1 323 ? 9.562 28.141 -2.412 1 78.19 323 SER B N 1
ATOM 6638 C CA . SER B 1 323 ? 10.984 28.156 -2.084 1 78.19 323 SER B CA 1
ATOM 6639 C C . SER B 1 323 ? 11.609 26.766 -2.295 1 78.19 323 SER B C 1
ATOM 6641 O O . SER B 1 323 ? 12.719 26.656 -2.826 1 78.19 323 SER B O 1
ATOM 6643 N N . ARG B 1 324 ? 10.828 25.734 -1.875 1 78.88 324 ARG B N 1
ATOM 6644 C CA . ARG B 1 324 ? 11.375 24.375 -1.928 1 78.88 324 ARG B CA 1
ATOM 6645 C C . ARG B 1 324 ? 10.297 23.375 -2.338 1 78.88 324 ARG B C 1
ATOM 6647 O O . ARG B 1 324 ? 9.109 23.594 -2.104 1 78.88 324 ARG B O 1
ATOM 6654 N N . VAL B 1 325 ? 10.797 22.375 -3.02 1 77.94 325 VAL B N 1
ATOM 6655 C CA . VAL B 1 325 ? 9.938 21.25 -3.414 1 77.94 325 VAL B CA 1
ATOM 6656 C C . VAL B 1 325 ? 10.492 19.953 -2.836 1 77.94 325 VAL B C 1
ATOM 6658 O O . VAL B 1 325 ? 11.664 19.625 -3.027 1 77.94 325 VAL B O 1
ATOM 6661 N N . LEU B 1 326 ? 9.703 19.359 -1.985 1 72.75 326 LEU B N 1
ATOM 6662 C CA . LEU B 1 326 ? 10.047 18.031 -1.488 1 72.75 326 LEU B CA 1
ATOM 6663 C C . LEU B 1 326 ? 9.398 16.953 -2.34 1 72.75 326 LEU B C 1
ATOM 6665 O O . LEU B 1 326 ? 8.172 16.859 -2.402 1 72.75 326 LEU B O 1
ATOM 6669 N N . ARG B 1 327 ? 10.172 16.188 -3.072 1 63.28 327 ARG B N 1
ATOM 6670 C CA . ARG B 1 327 ? 9.742 15.047 -3.887 1 63.28 327 ARG B CA 1
ATOM 6671 C C . ARG B 1 327 ? 10.258 13.734 -3.312 1 63.28 327 ARG B C 1
ATOM 6673 O O . ARG B 1 327 ? 11.453 13.445 -3.387 1 63.28 327 ARG B O 1
ATOM 6680 N N . GLY B 1 328 ? 9.195 13 -2.818 1 52.12 328 GLY B N 1
ATOM 6681 C CA . GLY B 1 328 ? 9.711 11.875 -2.047 1 52.12 328 GLY B CA 1
ATOM 6682 C C . GLY B 1 328 ? 10.539 12.305 -0.854 1 52.12 328 GLY B C 1
ATOM 6683 O O . GLY B 1 328 ? 10.039 12.984 0.047 1 52.12 328 GLY B O 1
ATOM 6684 N N . ASP B 1 329 ? 11.758 11.945 -0.754 1 50.38 329 ASP B N 1
ATOM 6685 C CA . ASP B 1 329 ? 12.648 12.32 0.339 1 50.38 329 ASP B CA 1
ATOM 6686 C C . ASP B 1 329 ? 13.719 13.289 -0.137 1 50.38 329 ASP B C 1
ATOM 6688 O O . ASP B 1 329 ? 14.688 13.555 0.579 1 50.38 329 ASP B O 1
ATOM 6692 N N . ILE B 1 330 ? 13.461 13.977 -1.298 1 55.06 330 ILE B N 1
ATOM 6693 C CA . ILE B 1 330 ? 14.477 14.867 -1.856 1 55.06 330 ILE B CA 1
ATOM 6694 C C . ILE B 1 330 ? 13.953 16.312 -1.853 1 55.06 330 ILE B C 1
ATOM 6696 O O . ILE B 1 330 ? 12.828 16.562 -2.293 1 55.06 330 ILE B O 1
ATOM 6700 N N . ARG B 1 331 ? 14.727 17.172 -1.284 1 65.06 331 ARG B N 1
ATOM 6701 C CA . ARG B 1 331 ? 14.398 18.594 -1.342 1 65.06 331 ARG B CA 1
ATOM 6702 C C . ARG B 1 331 ? 15 19.25 -2.586 1 65.06 331 ARG B C 1
ATOM 6704 O O . ARG B 1 331 ? 16.203 19.172 -2.805 1 65.06 331 ARG B O 1
ATOM 6711 N N . LEU B 1 332 ? 14.156 19.812 -3.402 1 69.31 332 LEU B N 1
ATOM 6712 C CA . LEU B 1 332 ? 14.555 20.469 -4.645 1 69.31 332 LEU B CA 1
ATOM 6713 C C . LEU B 1 332 ? 14.32 21.969 -4.566 1 69.31 332 LEU B C 1
ATOM 6715 O O . LEU B 1 332 ? 13.375 22.422 -3.906 1 69.31 332 LEU B O 1
ATOM 6719 N N . LEU B 1 333 ? 15.312 22.828 -5.117 1 72.25 333 LEU B N 1
ATOM 6720 C CA . LEU B 1 333 ? 15.086 24.25 -5.277 1 72.25 333 LEU B CA 1
ATOM 6721 C C . LEU B 1 333 ? 13.961 24.516 -6.27 1 72.25 333 LEU B C 1
ATOM 6723 O O . LEU B 1 333 ? 13.906 23.906 -7.336 1 72.25 333 LEU B O 1
ATOM 6727 N N . ALA B 1 334 ? 13.07 25.297 -5.844 1 78.12 334 ALA B N 1
ATOM 6728 C CA . ALA B 1 334 ? 11.906 25.594 -6.672 1 78.12 334 ALA B CA 1
ATOM 6729 C C . ALA B 1 334 ? 12.273 26.547 -7.805 1 78.12 334 ALA B C 1
ATOM 6731 O O . ALA B 1 334 ? 11.742 27.656 -7.887 1 78.12 334 ALA B O 1
ATOM 6732 N N . THR B 1 335 ? 13.062 25.969 -8.727 1 73.19 335 THR B N 1
ATOM 6733 C CA . THR B 1 335 ? 13.453 26.797 -9.875 1 73.19 335 THR B CA 1
ATOM 6734 C C . THR B 1 335 ? 12.336 26.828 -10.914 1 73.19 335 THR B C 1
ATOM 6736 O O . THR B 1 335 ? 11.422 26.016 -10.883 1 73.19 335 THR B O 1
ATOM 6739 N N . ASP B 1 336 ? 12.438 27.781 -11.797 1 73.06 336 ASP B N 1
ATOM 6740 C CA . ASP B 1 336 ? 11.43 27.953 -12.836 1 73.06 336 ASP B CA 1
ATOM 6741 C C . ASP B 1 336 ? 11.383 26.75 -13.766 1 73.06 336 ASP B C 1
ATOM 6743 O O . ASP B 1 336 ? 10.336 26.422 -14.328 1 73.06 336 ASP B O 1
ATOM 6747 N N . ASP B 1 337 ? 12.406 26.062 -13.836 1 67.69 337 ASP B N 1
ATOM 6748 C CA . ASP B 1 337 ? 12.484 24.953 -14.781 1 67.69 337 ASP B CA 1
ATOM 6749 C C . ASP B 1 337 ? 12.109 23.641 -14.109 1 67.69 337 ASP B C 1
ATOM 6751 O O . ASP B 1 337 ? 12.125 22.578 -14.75 1 67.69 337 ASP B O 1
ATOM 6755 N N . LEU B 1 338 ? 11.758 23.766 -12.914 1 73.94 338 LEU B N 1
ATOM 6756 C CA . LEU B 1 338 ? 11.359 22.547 -12.219 1 73.94 338 LEU B CA 1
ATOM 6757 C C . LEU B 1 338 ? 9.969 22.109 -12.648 1 73.94 338 LEU B C 1
ATOM 6759 O O . LEU B 1 338 ? 9.023 22.906 -12.633 1 73.94 338 LEU B O 1
ATOM 6763 N N . ARG B 1 339 ? 9.812 20.906 -13.125 1 70.19 339 ARG B N 1
ATOM 6764 C CA . ARG B 1 339 ? 8.508 20.359 -13.461 1 70.19 339 ARG B CA 1
ATOM 6765 C C . ARG B 1 339 ? 7.82 19.781 -12.234 1 70.19 339 ARG B C 1
ATOM 6767 O O . ARG B 1 339 ? 8.398 18.922 -11.539 1 70.19 339 ARG B O 1
ATOM 6774 N N . LEU B 1 340 ? 6.645 20.156 -12.102 1 74.44 340 LEU B N 1
ATOM 6775 C CA . LEU B 1 340 ? 5.879 19.703 -10.945 1 74.44 340 LEU B CA 1
ATOM 6776 C C . LEU B 1 340 ? 5.359 18.297 -11.156 1 74.44 340 LEU B C 1
ATOM 6778 O O . LEU B 1 340 ? 5.09 17.891 -12.289 1 74.44 340 LEU B O 1
ATOM 6782 N N . GLN B 1 341 ? 5.375 17.562 -10.148 1 66.88 341 GLN B N 1
ATOM 6783 C CA . GLN B 1 341 ? 4.816 16.219 -10.156 1 66.88 341 GLN B CA 1
ATOM 6784 C C . GLN B 1 341 ? 3.713 16.078 -9.109 1 66.88 341 GLN B C 1
ATOM 6786 O O . GLN B 1 341 ? 3.77 16.703 -8.055 1 66.88 341 GLN B O 1
ATOM 6791 N N . TYR B 1 342 ? 2.793 15.242 -9.586 1 63.28 342 TYR B N 1
ATOM 6792 C CA . TYR B 1 342 ? 1.742 14.898 -8.641 1 63.28 342 TYR B CA 1
ATOM 6793 C C . TYR B 1 342 ? 2.334 14.352 -7.344 1 63.28 342 TYR B C 1
ATOM 6795 O O . TYR B 1 342 ? 3.201 13.477 -7.371 1 63.28 342 TYR B O 1
ATOM 6803 N N . GLY B 1 343 ? 1.933 15.008 -6.137 1 66.19 343 GLY B N 1
ATOM 6804 C CA . GLY B 1 343 ? 2.416 14.555 -4.844 1 66.19 343 GLY B CA 1
ATOM 6805 C C . GLY B 1 343 ? 3.58 15.375 -4.32 1 66.19 343 GLY B C 1
ATOM 6806 O O . GLY B 1 343 ? 3.979 15.227 -3.162 1 66.19 343 GLY B O 1
ATOM 6807 N N . ASP B 1 344 ? 4.164 16.234 -5.164 1 71.19 344 ASP B N 1
ATOM 6808 C CA . ASP B 1 344 ? 5.203 17.141 -4.691 1 71.19 344 ASP B CA 1
ATOM 6809 C C . ASP B 1 344 ? 4.703 17.984 -3.514 1 71.19 344 ASP B C 1
ATOM 6811 O O . ASP B 1 344 ? 3.549 18.406 -3.496 1 71.19 344 ASP B O 1
ATOM 6815 N N . ARG B 1 345 ? 5.52 18.062 -2.516 1 75.44 345 ARG B N 1
ATOM 6816 C CA . ARG B 1 345 ? 5.238 18.984 -1.42 1 75.44 345 ARG B CA 1
ATOM 6817 C C . ARG B 1 345 ? 5.949 20.312 -1.626 1 75.44 345 ARG B C 1
ATOM 6819 O O . ARG B 1 345 ? 7.172 20.391 -1.5 1 75.44 345 ARG B O 1
ATOM 6826 N N . LEU B 1 346 ? 5.184 21.328 -1.956 1 81.38 346 LEU B N 1
ATOM 6827 C CA . LEU B 1 346 ? 5.738 22.656 -2.201 1 81.38 346 LEU B CA 1
ATOM 6828 C C . LEU B 1 346 ? 5.746 23.484 -0.921 1 81.38 346 LEU B C 1
ATOM 6830 O O . LEU B 1 346 ? 4.727 23.594 -0.236 1 81.38 346 LEU B O 1
ATOM 6834 N N . THR B 1 347 ? 6.883 23.984 -0.547 1 79.31 347 THR B N 1
ATOM 6835 C CA . THR B 1 347 ? 6.938 25.016 0.486 1 79.31 347 THR B CA 1
ATOM 6836 C C . THR B 1 347 ? 6.605 26.391 -0.097 1 79.31 347 THR B C 1
ATOM 6838 O O . THR B 1 347 ? 7.395 26.953 -0.856 1 79.31 347 THR B O 1
ATOM 6841 N N . VAL B 1 348 ? 5.461 26.812 0.193 1 82.12 348 VAL B N 1
ATOM 6842 C CA . VAL B 1 348 ? 4.957 28.062 -0.34 1 82.12 348 VAL B CA 1
ATOM 6843 C C . VAL B 1 348 ? 5.031 29.156 0.733 1 82.12 348 VAL B C 1
ATOM 6845 O O . VAL B 1 348 ? 4.66 28.922 1.886 1 82.12 348 VAL B O 1
ATOM 6848 N N . VAL B 1 349 ? 5.621 30.297 0.351 1 81.12 349 VAL B N 1
ATOM 6849 C CA . VAL B 1 349 ? 5.77 31.438 1.262 1 81.12 349 VAL B CA 1
ATOM 6850 C C . VAL B 1 349 ? 4.98 32.625 0.732 1 81.12 349 VAL B C 1
ATOM 6852 O O . VAL B 1 349 ? 5.07 32.969 -0.451 1 81.12 349 VAL B O 1
ATOM 6855 N N . GLY B 1 350 ? 4.164 33.188 1.481 1 78.19 350 GLY B N 1
ATOM 6856 C CA . GLY B 1 350 ? 3.361 34.344 1.125 1 78.19 350 GLY B CA 1
ATOM 6857 C C . GLY B 1 350 ? 2.396 34.75 2.219 1 78.19 350 GLY B C 1
ATOM 6858 O O . GLY B 1 350 ? 2.494 34.281 3.354 1 78.19 350 GLY B O 1
ATOM 6859 N N . ASP B 1 351 ? 1.665 35.719 1.848 1 74.94 351 ASP B N 1
ATOM 6860 C CA . ASP B 1 351 ? 0.611 36.094 2.785 1 74.94 351 ASP B CA 1
ATOM 6861 C C . ASP B 1 351 ? -0.433 35 2.908 1 74.94 351 ASP B C 1
ATOM 6863 O O . ASP B 1 351 ? -0.679 34.25 1.951 1 74.94 351 ASP B O 1
ATOM 6867 N N . PRO B 1 352 ? -0.956 34.938 4.035 1 71.31 352 PRO B N 1
ATOM 6868 C CA . PRO B 1 352 ? -1.884 33.812 4.305 1 71.31 352 PRO B CA 1
ATOM 6869 C C . PRO B 1 352 ? -3.008 33.75 3.275 1 71.31 352 PRO B C 1
ATOM 6871 O O . PRO B 1 352 ? -3.373 32.625 2.848 1 71.31 352 PRO B O 1
ATOM 6874 N N . THR B 1 353 ? -3.49 34.812 2.881 1 72.12 353 THR B N 1
ATOM 6875 C CA . THR B 1 353 ? -4.586 34.812 1.914 1 72.12 353 THR B CA 1
ATOM 6876 C C . THR B 1 353 ? -4.117 34.281 0.566 1 72.12 353 THR B C 1
ATOM 6878 O O . THR B 1 353 ? -4.84 33.531 -0.089 1 72.12 353 THR B O 1
ATOM 6881 N N . SER B 1 354 ? -2.988 34.75 0.205 1 77.38 354 SER B N 1
ATOM 6882 C CA . SER B 1 354 ? -2.428 34.281 -1.061 1 77.38 354 SER B CA 1
ATOM 6883 C C . SER B 1 354 ? -2.123 32.812 -1.018 1 77.38 354 SER B C 1
ATOM 6885 O O . SER B 1 354 ? -2.322 32.094 -2.008 1 77.38 354 SER B O 1
ATOM 6887 N N . ILE B 1 355 ? -1.695 32.344 0.072 1 79.19 355 ILE B N 1
ATOM 6888 C CA . ILE B 1 355 ? -1.37 30.938 0.22 1 79.19 355 ILE B CA 1
ATOM 6889 C C . ILE B 1 355 ? -2.646 30.109 0.137 1 79.19 355 ILE B C 1
ATOM 6891 O O . ILE B 1 355 ? -2.656 29.031 -0.472 1 79.19 355 ILE B O 1
ATOM 6895 N N . ASP B 1 356 ? -3.627 30.672 0.603 1 69.69 356 ASP B N 1
ATOM 6896 C CA . ASP B 1 356 ? -4.91 29.984 0.518 1 69.69 356 ASP B CA 1
ATOM 6897 C C . ASP B 1 356 ? -5.352 29.812 -0.935 1 69.69 356 ASP B C 1
ATOM 6899 O O . ASP B 1 356 ? -5.852 28.75 -1.317 1 69.69 356 ASP B O 1
ATOM 6903 N N . HIS B 1 357 ? -5.133 30.781 -1.645 1 73.19 357 HIS B N 1
ATOM 6904 C CA . HIS B 1 357 ? -5.5 30.75 -3.057 1 73.19 357 HIS B CA 1
ATOM 6905 C C . HIS B 1 357 ? -4.656 29.734 -3.816 1 73.19 357 HIS B C 1
ATOM 6907 O O . HIS B 1 357 ? -5.172 28.984 -4.648 1 73.19 357 HIS B O 1
ATOM 6913 N N . VAL B 1 358 ? -3.473 29.703 -3.43 1 77.81 358 VAL B N 1
ATOM 6914 C CA . VAL B 1 358 ? -2.574 28.797 -4.145 1 77.81 358 VAL B CA 1
ATOM 6915 C C . VAL B 1 358 ? -2.865 27.359 -3.742 1 77.81 358 VAL B C 1
ATOM 6917 O O . VAL B 1 358 ? -2.732 26.438 -4.559 1 77.81 358 VAL B O 1
ATOM 6920 N N . GLU B 1 359 ? -3.182 27.25 -2.568 1 75.56 359 GLU B N 1
ATOM 6921 C CA . GLU B 1 359 ? -3.521 25.906 -2.102 1 75.56 359 GLU B CA 1
ATOM 6922 C C . GLU B 1 359 ? -4.691 25.328 -2.893 1 75.56 359 GLU B C 1
ATOM 6924 O O . GLU B 1 359 ? -4.699 24.141 -3.217 1 75.56 359 GLU B O 1
ATOM 6929 N N . GLN B 1 360 ? -5.59 26.203 -3.199 1 67.88 360 GLN B N 1
ATOM 6930 C CA . GLN B 1 360 ? -6.711 25.766 -4.027 1 67.88 360 GLN B CA 1
ATOM 6931 C C . GLN B 1 360 ? -6.25 25.422 -5.441 1 67.88 360 GLN B C 1
ATOM 6933 O O . GLN B 1 360 ? -6.766 24.484 -6.051 1 67.88 360 GLN B O 1
ATOM 6938 N N . PHE B 1 361 ? -5.34 26.25 -5.836 1 71.56 361 PHE B N 1
ATOM 6939 C CA . PHE B 1 361 ? -4.805 26.031 -7.176 1 71.56 361 PHE B CA 1
ATOM 6940 C C . PHE B 1 361 ? -3.982 24.75 -7.23 1 71.56 361 PHE B C 1
ATOM 6942 O O . PHE B 1 361 ? -4.125 23.953 -8.156 1 71.56 361 PHE B O 1
ATOM 6949 N N . LEU B 1 362 ? -3.146 24.516 -6.258 1 72.25 362 LEU B N 1
ATOM 6950 C CA . LEU B 1 362 ? -2.234 23.391 -6.238 1 72.25 362 LEU B CA 1
ATOM 6951 C C . LEU B 1 362 ? -2.949 22.125 -5.773 1 72.25 362 LEU B C 1
ATOM 6953 O O . LEU B 1 362 ? -2.541 21 -6.109 1 72.25 362 LEU B O 1
ATOM 6957 N N . GLY B 1 363 ? -4.008 22.281 -5.309 1 61.59 363 GLY B N 1
ATOM 6958 C CA . GLY B 1 363 ? -4.613 21.156 -4.617 1 61.59 363 GLY B CA 1
ATOM 6959 C C . GLY B 1 363 ? -3.922 20.812 -3.312 1 61.59 363 GLY B C 1
ATOM 6960 O O . GLY B 1 363 ? -2.807 21.281 -3.057 1 61.59 363 GLY B O 1
ATOM 6961 N N . ASN B 1 364 ? -4.504 20.5 -2.227 1 55.22 364 ASN B N 1
ATOM 6962 C CA . ASN B 1 364 ? -3.924 20.047 -0.967 1 55.22 364 ASN B CA 1
ATOM 6963 C C . ASN B 1 364 ? -4.746 18.906 -0.347 1 55.22 364 ASN B C 1
ATOM 6965 O O . ASN B 1 364 ? -4.75 18.734 0.874 1 55.22 364 ASN B O 1
ATOM 6969 N N . ALA B 1 365 ? -5.418 18.328 -1.336 1 46.16 365 ALA B N 1
ATOM 6970 C CA . ALA B 1 365 ? -6.305 17.312 -0.774 1 46.16 365 ALA B CA 1
ATOM 6971 C C . ALA B 1 365 ? -5.547 16.016 -0.505 1 46.16 365 ALA B C 1
ATOM 6973 O O . ALA B 1 365 ? -5.242 15.258 -1.434 1 46.16 365 ALA B O 1
ATOM 6974 N N . VAL B 1 366 ? -4.992 15.93 0.713 1 48.72 366 VAL B N 1
ATOM 6975 C CA . VAL B 1 366 ? -4.316 14.734 1.193 1 48.72 366 VAL B CA 1
ATOM 6976 C C . VAL B 1 366 ? -5.16 13.5 0.876 1 48.72 366 VAL B C 1
ATOM 6978 O O . VAL B 1 366 ? -4.625 12.445 0.52 1 48.72 366 VAL B O 1
ATOM 6981 N N . LYS B 1 367 ? -6.508 13.711 0.807 1 49 367 LYS B N 1
ATOM 6982 C CA . LYS B 1 367 ? -7.422 12.594 0.588 1 49 367 LYS B CA 1
ATOM 6983 C C . LYS B 1 367 ? -7.262 12.023 -0.818 1 49 367 LYS B C 1
ATOM 6985 O O . LYS B 1 367 ? -7.305 10.805 -1.006 1 49 367 LYS B O 1
ATOM 6990 N N . THR B 1 368 ? -7.098 12.867 -1.772 1 47.16 368 THR B N 1
ATOM 6991 C CA . THR B 1 368 ? -6.984 12.43 -3.16 1 47.16 368 THR B CA 1
ATOM 6992 C C . THR B 1 368 ? -5.68 11.664 -3.381 1 47.16 368 THR B C 1
ATOM 6994 O O . THR B 1 368 ? -5.617 10.758 -4.211 1 47.16 368 THR B O 1
ATOM 6997 N N . LEU B 1 369 ? -4.754 12.078 -2.574 1 48.34 369 LEU B N 1
ATOM 6998 C CA . LEU B 1 369 ? -3.447 11.453 -2.732 1 48.34 369 LEU B CA 1
ATOM 6999 C C . LEU B 1 369 ? -3.48 10 -2.26 1 48.34 369 LEU B C 1
ATOM 7001 O O . LEU B 1 369 ? -2.639 9.195 -2.658 1 48.34 369 LEU B O 1
ATOM 7005 N N . ASN B 1 370 ? -4.578 9.766 -1.578 1 56.53 370 ASN B N 1
ATOM 7006 C CA . ASN B 1 370 ? -4.59 8.438 -0.968 1 56.53 370 ASN B CA 1
ATOM 7007 C C . ASN B 1 370 ? -5.25 7.406 -1.879 1 56.53 370 ASN B C 1
ATOM 7009 O O . ASN B 1 370 ? -5.184 6.203 -1.612 1 56.53 370 ASN B O 1
ATOM 7013 N N . GLU B 1 371 ? -5.82 7.898 -2.975 1 65.75 371 GLU B N 1
ATOM 7014 C CA . GLU B 1 371 ? -6.438 6.883 -3.82 1 65.75 371 GLU B CA 1
ATOM 7015 C C . GLU B 1 371 ? -5.391 6.164 -4.668 1 65.75 371 GLU B C 1
ATOM 7017 O O . GLU B 1 371 ? -4.648 6.801 -5.418 1 65.75 371 GLU B O 1
ATOM 7022 N N . PRO B 1 372 ? -5.34 4.887 -4.508 1 74.56 372 PRO B N 1
ATOM 7023 C CA . PRO B 1 372 ? -4.336 4.121 -5.246 1 74.56 372 PRO B CA 1
ATOM 7024 C C . PRO B 1 372 ? -4.59 4.109 -6.75 1 74.56 372 PRO B C 1
ATOM 7026 O O . PRO B 1 372 ? -5.746 4.125 -7.184 1 74.56 372 PRO B O 1
ATOM 7029 N N . ASN B 1 373 ? -3.57 4.332 -7.543 1 81.12 373 ASN B N 1
ATOM 7030 C CA . ASN B 1 373 ? -3.658 4.18 -8.992 1 81.12 373 ASN B CA 1
ATOM 7031 C C . ASN B 1 373 ? -3.199 2.795 -9.445 1 81.12 373 ASN B C 1
ATOM 7033 O O . ASN B 1 373 ? -2.246 2.674 -10.211 1 81.12 373 ASN B O 1
ATOM 7037 N N . LEU B 1 374 ? -3.938 1.797 -9.156 1 90.75 374 LEU B N 1
ATOM 7038 C CA . LEU B 1 374 ? -3.613 0.396 -9.398 1 90.75 374 LEU B CA 1
ATOM 7039 C C . LEU B 1 374 ? -3.66 0.082 -10.891 1 90.75 374 LEU B C 1
ATOM 7041 O O . LEU B 1 374 ? -2.924 -0.783 -11.375 1 90.75 374 LEU B O 1
ATOM 7045 N N . GLY B 1 375 ? -4.555 0.786 -11.648 1 91.69 375 GLY B N 1
ATOM 7046 C CA . GLY B 1 375 ? -4.621 0.589 -13.086 1 91.69 375 GLY B CA 1
ATOM 7047 C C . GLY B 1 375 ? -3.318 0.916 -13.797 1 91.69 375 GLY B C 1
ATOM 7048 O O . GLY B 1 375 ? -2.893 0.185 -14.695 1 91.69 375 GLY B O 1
ATOM 7049 N N . ALA B 1 376 ? -2.721 1.977 -13.406 1 89.25 376 ALA B N 1
ATOM 7050 C CA . ALA B 1 376 ? -1.444 2.383 -13.992 1 89.25 376 ALA B CA 1
ATOM 7051 C C . ALA B 1 376 ? -0.349 1.368 -13.68 1 89.25 376 ALA B C 1
ATOM 7053 O O . ALA B 1 376 ? 0.541 1.131 -14.5 1 89.25 376 ALA B O 1
ATOM 7054 N N . ILE B 1 377 ? -0.405 0.809 -12.539 1 93.19 377 ILE B N 1
ATOM 7055 C CA . ILE B 1 377 ? 0.59 -0.179 -12.133 1 93.19 377 ILE B CA 1
ATOM 7056 C C . ILE B 1 377 ? 0.468 -1.423 -13.008 1 93.19 377 ILE B C 1
ATOM 7058 O O . ILE B 1 377 ? 1.466 -1.916 -13.539 1 93.19 377 ILE B O 1
ATOM 7062 N N . PHE B 1 378 ? -0.746 -1.895 -13.195 1 96.25 378 PHE B N 1
ATOM 7063 C CA . PHE B 1 378 ? -0.953 -3.084 -14.016 1 96.25 378 PHE B CA 1
ATOM 7064 C C . PHE B 1 378 ? -0.615 -2.803 -15.477 1 96.25 378 PHE B C 1
ATOM 7066 O O . PHE B 1 378 ? -0.12 -3.68 -16.188 1 96.25 378 PHE B O 1
ATOM 7073 N N . LEU B 1 379 ? -0.911 -1.632 -15.898 1 94.75 379 LEU B N 1
ATOM 7074 C CA . LEU B 1 379 ? -0.515 -1.261 -17.25 1 94.75 379 LEU B CA 1
ATOM 7075 C C . LEU B 1 379 ? 1.002 -1.301 -17.406 1 94.75 379 LEU B C 1
ATOM 7077 O O . LEU B 1 379 ? 1.515 -1.79 -18.406 1 94.75 379 LEU B O 1
ATOM 7081 N N . GLY B 1 380 ? 1.695 -0.7 -16.469 1 94.44 380 GLY B N 1
ATOM 7082 C CA . GLY B 1 380 ? 3.148 -0.755 -16.484 1 94.44 380 GLY B CA 1
ATOM 7083 C C . GLY B 1 380 ? 3.691 -2.172 -16.484 1 94.44 380 GLY B C 1
ATOM 7084 O O . GLY B 1 380 ? 4.684 -2.457 -17.172 1 94.44 380 GLY B O 1
ATOM 7085 N N . ILE B 1 381 ? 3.082 -3.049 -15.766 1 95.62 381 ILE B N 1
ATOM 7086 C CA . ILE B 1 381 ? 3.492 -4.449 -15.703 1 95.62 381 ILE B CA 1
ATOM 7087 C C . ILE B 1 381 ? 3.326 -5.094 -17.078 1 95.62 381 ILE B C 1
ATOM 7089 O O . ILE B 1 381 ? 4.215 -5.812 -17.547 1 95.62 381 ILE B O 1
ATOM 7093 N N . ILE B 1 382 ? 2.229 -4.828 -17.719 1 95.56 382 ILE B N 1
ATOM 7094 C CA . ILE B 1 382 ? 1.983 -5.379 -19.047 1 95.56 382 ILE B CA 1
ATOM 7095 C C . ILE B 1 382 ? 3.064 -4.902 -20 1 95.56 382 ILE B C 1
ATOM 7097 O O . ILE B 1 382 ? 3.643 -5.699 -20.75 1 95.56 382 ILE B O 1
ATOM 7101 N N . LEU B 1 383 ? 3.27 -3.664 -19.969 1 94.69 383 LEU B N 1
ATOM 7102 C CA . LEU B 1 383 ? 4.273 -3.092 -20.875 1 94.69 383 LEU B CA 1
ATOM 7103 C C . LEU B 1 383 ? 5.66 -3.637 -20.547 1 94.69 383 LEU B C 1
ATOM 7105 O O . LEU B 1 383 ? 6.457 -3.893 -21.453 1 94.69 383 LEU B O 1
ATOM 7109 N N . GLY B 1 384 ? 5.938 -3.748 -19.312 1 94.31 384 GLY B N 1
ATOM 7110 C CA . GLY B 1 384 ? 7.207 -4.328 -18.906 1 94.31 384 GLY B CA 1
ATOM 7111 C C . GLY B 1 384 ? 7.383 -5.762 -19.359 1 94.31 384 GLY B C 1
ATOM 7112 O O . GLY B 1 384 ? 8.445 -6.133 -19.859 1 94.31 384 GLY B O 1
ATOM 7113 N N . LEU B 1 385 ? 6.352 -6.531 -19.172 1 93.44 385 LEU B N 1
ATOM 7114 C CA . LEU B 1 385 ? 6.414 -7.926 -19.594 1 93.44 385 LEU B CA 1
ATOM 7115 C C . LEU B 1 385 ? 6.496 -8.023 -21.109 1 93.44 385 LEU B C 1
ATOM 7117 O O . LEU B 1 385 ? 7.164 -8.914 -21.641 1 93.44 385 LEU B O 1
ATOM 7121 N N . ALA B 1 386 ? 5.832 -7.137 -21.781 1 92.31 386 ALA B N 1
ATOM 7122 C CA . ALA B 1 386 ? 5.906 -7.094 -23.25 1 92.31 386 ALA B CA 1
ATOM 7123 C C . ALA B 1 386 ? 7.332 -6.816 -23.719 1 92.31 386 ALA B C 1
ATOM 7125 O O . ALA B 1 386 ? 7.844 -7.508 -24.594 1 92.31 386 ALA B O 1
ATOM 7126 N N . ILE B 1 387 ? 7.938 -5.863 -23.094 1 90.19 387 ILE B N 1
ATOM 7127 C CA . ILE B 1 387 ? 9.312 -5.527 -23.422 1 90.19 387 ILE B CA 1
ATOM 7128 C C . ILE B 1 387 ? 10.227 -6.699 -23.078 1 90.19 387 ILE B C 1
ATOM 7130 O O . ILE B 1 387 ? 11.203 -6.969 -23.781 1 90.19 387 ILE B O 1
ATOM 7134 N N . GLY B 1 388 ? 9.906 -7.352 -22.031 1 87.94 388 GLY B N 1
ATOM 7135 C CA . GLY B 1 388 ? 10.727 -8.453 -21.562 1 87.94 388 GLY B CA 1
ATOM 7136 C C . GLY B 1 388 ? 10.727 -9.641 -22.5 1 87.94 388 GLY B C 1
ATOM 7137 O O . GLY B 1 388 ? 11.648 -10.469 -22.469 1 87.94 388 GLY B O 1
ATOM 7138 N N . THR B 1 389 ? 9.727 -9.734 -23.359 1 85.81 389 THR B N 1
ATOM 7139 C CA . THR B 1 389 ? 9.617 -10.883 -24.25 1 85.81 389 THR B CA 1
ATOM 7140 C C . THR B 1 389 ? 10.234 -10.594 -25.609 1 85.81 389 THR B C 1
ATOM 7142 O O . THR B 1 389 ? 10.414 -11.5 -26.422 1 85.81 389 THR B O 1
ATOM 7145 N N . ILE B 1 390 ? 10.602 -9.375 -25.828 1 85.88 390 ILE B N 1
ATOM 7146 C CA . ILE B 1 390 ? 11.203 -9.016 -27.109 1 85.88 390 ILE B CA 1
ATOM 7147 C C . ILE B 1 390 ? 12.602 -9.617 -27.219 1 85.88 390 ILE B C 1
ATOM 7149 O O . ILE B 1 390 ? 13.469 -9.344 -26.391 1 85.88 390 ILE B O 1
ATOM 7153 N N . PRO B 1 391 ? 12.742 -10.484 -28.234 1 82.62 391 PRO B N 1
ATOM 7154 C CA . PRO B 1 391 ? 14.062 -11.078 -28.406 1 82.62 391 PRO B CA 1
ATOM 7155 C C . PRO B 1 391 ? 15.07 -10.109 -29.031 1 82.62 391 PRO B C 1
ATOM 7157 O O . PRO B 1 391 ? 14.742 -9.391 -29.969 1 82.62 391 PRO B O 1
ATOM 7160 N N . PHE B 1 392 ? 16.156 -9.938 -28.391 1 80.88 392 PHE B N 1
ATOM 7161 C CA . PHE B 1 392 ? 17.266 -9.148 -28.906 1 80.88 392 PHE B CA 1
ATOM 7162 C C . PHE B 1 392 ? 18.391 -10.055 -29.422 1 80.88 392 PHE B C 1
ATOM 7164 O O . PHE B 1 392 ? 18.906 -10.875 -28.672 1 80.88 392 PHE B O 1
ATOM 7171 N N . ASN B 1 393 ? 18.625 -9.883 -30.75 1 78.19 393 ASN B N 1
ATOM 7172 C CA . ASN B 1 393 ? 19.688 -10.688 -31.344 1 78.19 393 ASN B CA 1
ATOM 7173 C C . ASN B 1 393 ? 21.047 -10.008 -31.188 1 78.19 393 ASN B C 1
ATOM 7175 O O . ASN B 1 393 ? 21.281 -8.945 -31.766 1 78.19 393 ASN B O 1
ATOM 7179 N N . ILE B 1 394 ? 21.781 -10.477 -30.266 1 74.06 394 ILE B N 1
ATOM 7180 C CA . ILE B 1 394 ? 23.156 -9.992 -30.109 1 74.06 394 ILE B CA 1
ATOM 7181 C C . ILE B 1 394 ? 24.109 -10.891 -30.906 1 74.06 394 ILE B C 1
ATOM 7183 O O . ILE B 1 394 ? 24.094 -12.117 -30.75 1 74.06 394 ILE B O 1
ATOM 7187 N N . PRO B 1 395 ? 24.844 -10.258 -31.875 1 75.94 395 PRO B N 1
ATOM 7188 C CA . PRO B 1 395 ? 25.781 -11.062 -32.656 1 75.94 395 PRO B CA 1
ATOM 7189 C C . PRO B 1 395 ? 26.719 -11.898 -31.781 1 75.94 395 PRO B C 1
ATOM 7191 O O . PRO B 1 395 ? 27.25 -11.391 -30.797 1 75.94 395 PRO B O 1
ATOM 7194 N N . GLY B 1 396 ? 26.844 -13.219 -32.031 1 65.69 396 GLY B N 1
ATOM 7195 C CA . GLY B 1 396 ? 27.703 -14.102 -31.266 1 65.69 396 GLY B CA 1
ATOM 7196 C C . GLY B 1 396 ? 26.938 -15.016 -30.312 1 65.69 396 GLY B C 1
ATOM 7197 O O . GLY B 1 396 ? 27.5 -15.992 -29.812 1 65.69 396 GLY B O 1
ATOM 7198 N N . MET B 1 397 ? 25.688 -14.641 -30.172 1 65.5 397 MET B N 1
ATOM 7199 C CA . MET B 1 397 ? 24.922 -15.445 -29.219 1 65.5 397 MET B CA 1
ATOM 7200 C C . MET B 1 397 ? 24.078 -16.484 -29.953 1 65.5 397 MET B C 1
ATOM 7202 O O . MET B 1 397 ? 23.641 -16.25 -31.078 1 65.5 397 MET B O 1
ATOM 7206 N N . THR B 1 398 ? 23.969 -17.672 -29.469 1 62.75 398 THR B N 1
ATOM 7207 C CA . THR B 1 398 ? 23.25 -18.781 -30.062 1 62.75 398 THR B CA 1
ATOM 7208 C C . THR B 1 398 ? 21.734 -18.547 -30.047 1 62.75 398 THR B C 1
ATOM 7210 O O . THR B 1 398 ? 21.016 -19.016 -30.906 1 62.75 398 THR B O 1
ATOM 7213 N N . ALA B 1 399 ? 21.234 -17.844 -28.984 1 70.5 399 ALA B N 1
ATOM 7214 C CA . ALA B 1 399 ? 19.812 -17.594 -28.828 1 70.5 399 ALA B CA 1
ATOM 7215 C C . ALA B 1 399 ? 19.547 -16.125 -28.5 1 70.5 399 ALA B C 1
ATOM 7217 O O . ALA B 1 399 ? 20.375 -15.461 -27.891 1 70.5 399 ALA B O 1
ATOM 7218 N N . PRO B 1 400 ? 18.469 -15.68 -29.047 1 77.69 400 PRO B N 1
ATOM 7219 C CA . PRO B 1 400 ? 18.156 -14.289 -28.719 1 77.69 400 PRO B CA 1
ATOM 7220 C C . PRO B 1 400 ? 17.969 -14.055 -27.234 1 77.69 400 PRO B C 1
ATOM 7222 O O . PRO B 1 400 ? 17.5 -14.945 -26.516 1 77.69 400 PRO B O 1
ATOM 7225 N N . VAL B 1 401 ? 18.484 -12.938 -26.797 1 75.88 401 VAL B N 1
ATOM 7226 C CA . VAL B 1 401 ? 18.406 -12.578 -25.391 1 75.88 401 VAL B CA 1
ATOM 7227 C C . VAL B 1 401 ? 17.094 -11.844 -25.109 1 75.88 401 VAL B C 1
ATOM 7229 O O . VAL B 1 401 ? 16.672 -11.008 -25.922 1 75.88 401 VAL B O 1
ATOM 7232 N N . ARG B 1 402 ? 16.391 -12.336 -24.094 1 83.12 402 ARG B N 1
ATOM 7233 C CA . ARG B 1 402 ? 15.188 -11.641 -23.641 1 83.12 402 ARG B CA 1
ATOM 7234 C C . ARG B 1 402 ? 15.367 -11.109 -22.219 1 83.12 402 ARG B C 1
ATOM 7236 O O . ARG B 1 402 ? 15.984 -11.766 -21.375 1 83.12 402 ARG B O 1
ATOM 7243 N N . LEU B 1 403 ? 14.844 -9.984 -21.891 1 82.69 403 LEU B N 1
ATOM 7244 C CA . LEU B 1 403 ? 14.961 -9.398 -20.547 1 82.69 403 LEU B CA 1
ATOM 7245 C C . LEU B 1 403 ? 14.109 -10.172 -19.547 1 82.69 403 LEU B C 1
ATOM 7247 O O . LEU B 1 403 ? 14.414 -10.188 -18.359 1 82.69 403 LEU B O 1
ATOM 7251 N N . GLY B 1 404 ? 13.047 -10.758 -20.109 1 83.12 404 GLY B N 1
ATOM 7252 C CA . GLY B 1 404 ? 12.258 -11.641 -19.266 1 83.12 404 GLY B CA 1
ATOM 7253 C C . GLY B 1 404 ? 11.336 -10.898 -18.312 1 83.12 404 GLY B C 1
ATOM 7254 O O . GLY B 1 404 ? 10.984 -9.742 -18.562 1 83.12 404 GLY B O 1
ATOM 7255 N N . ILE B 1 405 ? 10.961 -11.625 -17.188 1 85.56 405 ILE B N 1
ATOM 7256 C CA . ILE B 1 405 ? 9.906 -11.141 -16.297 1 85.56 405 ILE B CA 1
ATOM 7257 C C . ILE B 1 405 ? 10.508 -10.219 -15.234 1 85.56 405 ILE B C 1
ATOM 7259 O O . ILE B 1 405 ? 9.781 -9.516 -14.531 1 85.56 405 ILE B O 1
ATOM 7263 N N . ALA B 1 406 ? 11.844 -10.266 -15.07 1 86.69 406 ALA B N 1
ATOM 7264 C CA . ALA B 1 406 ? 12.5 -9.375 -14.117 1 86.69 406 ALA B CA 1
ATOM 7265 C C . ALA B 1 406 ? 13.039 -8.125 -14.82 1 86.69 406 ALA B C 1
ATOM 7267 O O . ALA B 1 406 ? 12.672 -7.004 -14.461 1 86.69 406 ALA B O 1
ATOM 7268 N N . GLY B 1 407 ? 13.758 -8.312 -15.883 1 87.19 407 GLY B N 1
ATOM 7269 C CA . GLY B 1 407 ? 14.383 -7.207 -16.594 1 87.19 407 GLY B CA 1
ATOM 7270 C C . GLY B 1 407 ? 13.383 -6.266 -17.234 1 87.19 407 GLY B C 1
ATOM 7271 O O . GLY B 1 407 ? 13.523 -5.043 -17.125 1 87.19 407 GLY B O 1
ATOM 7272 N N . GLY B 1 408 ? 12.438 -6.75 -17.922 1 91 408 GLY B N 1
ATOM 7273 C CA . GLY B 1 408 ? 11.445 -5.93 -18.594 1 91 408 GLY B CA 1
ATOM 7274 C C . GLY B 1 408 ? 10.695 -5.004 -17.656 1 91 408 GLY B C 1
ATOM 7275 O O . GLY B 1 408 ? 10.703 -3.785 -17.844 1 91 408 GLY B O 1
ATOM 7276 N N . PRO B 1 409 ? 10.164 -5.535 -16.641 1 93.56 409 PRO B N 1
ATOM 7277 C CA . PRO B 1 409 ? 9.391 -4.719 -15.695 1 93.56 409 PRO B CA 1
ATOM 7278 C C . PRO B 1 409 ? 10.242 -3.66 -15 1 93.56 409 PRO B C 1
ATOM 7280 O O . PRO B 1 409 ? 9.766 -2.545 -14.758 1 93.56 409 PRO B O 1
ATOM 7283 N N . ILE B 1 410 ? 11.445 -3.977 -14.648 1 91.06 410 ILE B N 1
ATOM 7284 C CA . ILE B 1 410 ? 12.281 -2.979 -13.992 1 91.06 410 ILE B CA 1
ATOM 7285 C C . ILE B 1 410 ? 12.555 -1.823 -14.953 1 91.06 410 ILE B C 1
ATOM 7287 O O . ILE B 1 410 ? 12.523 -0.656 -14.555 1 91.06 410 ILE B O 1
ATOM 7291 N N . VAL B 1 411 ? 12.82 -2.139 -16.188 1 90.81 411 VAL B N 1
ATOM 7292 C CA . VAL B 1 411 ? 13.078 -1.117 -17.188 1 90.81 411 VAL B CA 1
ATOM 7293 C C . VAL B 1 411 ? 11.852 -0.231 -17.359 1 90.81 411 VAL B C 1
ATOM 7295 O O . VAL B 1 411 ? 11.953 0.998 -17.375 1 90.81 411 VAL B O 1
ATOM 7298 N N . MET B 1 412 ? 10.773 -0.86 -17.5 1 93.12 412 MET B N 1
ATOM 7299 C CA . MET B 1 412 ? 9.547 -0.096 -17.688 1 93.12 412 MET B CA 1
ATOM 7300 C C . MET B 1 412 ? 9.227 0.732 -16.453 1 93.12 412 MET B C 1
ATOM 7302 O O . MET B 1 412 ? 8.727 1.854 -16.562 1 93.12 412 MET B O 1
ATOM 7306 N N . GLY B 1 413 ? 9.422 0.138 -15.281 1 92.75 413 GLY B N 1
ATOM 7307 C CA . GLY B 1 413 ? 9.227 0.898 -14.062 1 92.75 413 GLY B CA 1
ATOM 7308 C C . GLY B 1 413 ? 10.07 2.162 -14.008 1 92.75 413 GLY B C 1
ATOM 7309 O O . GLY B 1 413 ? 9.57 3.23 -13.648 1 92.75 413 GLY B O 1
ATOM 7310 N N . ILE B 1 414 ? 11.273 2.066 -14.383 1 88.75 414 ILE B N 1
ATOM 7311 C CA . ILE B 1 414 ? 12.188 3.203 -14.398 1 88.75 414 ILE B CA 1
ATOM 7312 C C . ILE B 1 414 ? 11.703 4.246 -15.398 1 88.75 414 ILE B C 1
ATOM 7314 O O . ILE B 1 414 ? 11.672 5.441 -15.102 1 88.75 414 ILE B O 1
ATOM 7318 N N . LEU B 1 415 ? 11.336 3.795 -16.547 1 90.62 415 LEU B N 1
ATOM 7319 C CA . LEU B 1 415 ? 10.891 4.699 -17.609 1 90.62 415 LEU B CA 1
ATOM 7320 C C . LEU B 1 415 ? 9.633 5.457 -17.188 1 90.62 415 LEU B C 1
ATOM 7322 O O . LEU B 1 415 ? 9.555 6.676 -17.359 1 90.62 415 LEU B O 1
ATOM 7326 N N . ILE B 1 416 ? 8.719 4.754 -16.641 1 89.06 416 ILE B N 1
ATOM 7327 C CA . ILE B 1 416 ? 7.473 5.383 -16.219 1 89.06 416 ILE B CA 1
ATOM 7328 C C . ILE B 1 416 ? 7.727 6.281 -15.016 1 89.06 416 ILE B C 1
ATOM 7330 O O . ILE B 1 416 ? 7.148 7.363 -14.906 1 89.06 416 ILE B O 1
ATOM 7334 N N . GLY B 1 417 ? 8.508 5.828 -14.141 1 82.75 417 GLY B N 1
ATOM 7335 C CA . GLY B 1 417 ? 8.844 6.645 -12.992 1 82.75 417 GLY B CA 1
ATOM 7336 C C . GLY B 1 417 ? 9.555 7.934 -13.359 1 82.75 417 GLY B C 1
ATOM 7337 O O . GLY B 1 417 ? 9.328 8.977 -12.742 1 82.75 417 GLY B O 1
ATOM 7338 N N . ALA B 1 418 ? 10.359 7.883 -14.336 1 78 418 ALA B N 1
ATOM 7339 C CA . ALA B 1 418 ? 11.172 9.031 -14.734 1 78 418 ALA B CA 1
ATOM 7340 C C . ALA B 1 418 ? 10.406 9.938 -15.695 1 78 418 ALA B C 1
ATOM 7342 O O . ALA B 1 418 ? 10.492 11.164 -15.594 1 78 418 ALA B O 1
ATOM 7343 N N . LEU B 1 419 ? 9.648 9.305 -16.609 1 77.62 419 LEU B N 1
ATOM 7344 C CA . LEU B 1 419 ? 9.086 10.078 -17.703 1 77.62 419 LEU B CA 1
ATOM 7345 C C . LEU B 1 419 ? 7.574 10.227 -17.547 1 77.62 419 LEU B C 1
ATOM 7347 O O . LEU B 1 419 ? 6.949 11.031 -18.234 1 77.62 419 LEU B O 1
ATOM 7351 N N . GLY B 1 420 ? 7.02 9.508 -16.703 1 70.88 420 GLY B N 1
ATOM 7352 C CA . GLY B 1 420 ? 5.574 9.516 -16.516 1 70.88 420 GLY B CA 1
ATOM 7353 C C . GLY B 1 420 ? 5 10.914 -16.375 1 70.88 420 GLY B C 1
ATOM 7354 O O . GLY B 1 420 ? 4.07 11.281 -17.094 1 70.88 420 GLY B O 1
ATOM 7355 N N . PRO B 1 421 ? 5.613 11.664 -15.617 1 57.69 421 PRO B N 1
ATOM 7356 C CA . PRO B 1 421 ? 5.09 13.023 -15.445 1 57.69 421 PRO B CA 1
ATOM 7357 C C . PRO B 1 421 ? 5.176 13.852 -16.719 1 57.69 421 PRO B C 1
ATOM 7359 O O . PRO B 1 421 ? 4.32 14.703 -16.969 1 57.69 421 PRO B O 1
ATOM 7362 N N . ARG B 1 422 ? 6.098 13.57 -17.547 1 60 422 ARG B N 1
ATOM 7363 C CA . ARG B 1 422 ? 6.301 14.32 -18.781 1 60 422 ARG B CA 1
ATOM 7364 C C . ARG B 1 422 ? 5.227 13.984 -19.797 1 60 422 ARG B C 1
ATOM 7366 O O . ARG B 1 422 ? 4.855 14.828 -20.625 1 60 422 ARG B O 1
ATOM 7373 N N . VAL B 1 423 ? 4.777 12.766 -19.703 1 63.25 423 VAL B N 1
ATOM 7374 C CA . VAL B 1 423 ? 3.799 12.352 -20.703 1 63.25 423 VAL B CA 1
ATOM 7375 C C . VAL B 1 423 ? 2.408 12.305 -20.062 1 63.25 423 VAL B C 1
ATOM 7377 O O . VAL B 1 423 ? 1.523 11.594 -20.562 1 63.25 423 VAL B O 1
ATOM 7380 N N . HIS B 1 424 ? 2.164 12.93 -19 1 58.75 424 HIS B N 1
ATOM 7381 C CA . HIS B 1 424 ? 0.887 13.086 -18.312 1 58.75 424 HIS B CA 1
ATOM 7382 C C . HIS B 1 424 ? 0.358 11.734 -17.828 1 58.75 424 HIS B C 1
ATOM 7384 O O . HIS B 1 424 ? -0.854 11.508 -17.812 1 58.75 424 HIS B O 1
ATOM 7390 N N . PHE B 1 425 ? 1.282 10.875 -17.672 1 63.66 425 PHE B N 1
ATOM 7391 C CA . PHE B 1 425 ? 0.928 9.594 -17.078 1 63.66 425 PHE B CA 1
ATOM 7392 C C . PHE B 1 425 ? 1.042 9.648 -15.555 1 63.66 425 PHE B C 1
ATOM 7394 O O . PHE B 1 425 ? 2.107 9.961 -15.023 1 63.66 425 PHE B O 1
ATOM 7401 N N . ILE B 1 426 ? -0.119 9.57 -14.914 1 57.91 426 ILE B N 1
ATOM 7402 C CA . ILE B 1 426 ? -0.115 9.68 -13.461 1 57.91 426 ILE B CA 1
ATOM 7403 C C . ILE B 1 426 ? 0.207 8.32 -12.836 1 57.91 426 ILE B C 1
ATOM 7405 O O . ILE B 1 426 ? -0.604 7.395 -12.906 1 57.91 426 ILE B O 1
ATOM 7409 N N . SER B 1 427 ? 1.356 8.18 -12.5 1 64.38 427 SER B N 1
ATOM 7410 C CA . SER B 1 427 ? 1.768 6.953 -11.828 1 64.38 427 SER B CA 1
ATOM 7411 C C . SER B 1 427 ? 2.158 7.219 -10.375 1 64.38 427 SER B C 1
ATOM 7413 O O . SER B 1 427 ? 2.951 6.477 -9.797 1 64.38 427 SER B O 1
ATOM 7415 N N . TYR B 1 428 ? 1.571 8.18 -9.789 1 62.47 428 TYR B N 1
ATOM 7416 C CA . TYR B 1 428 ? 1.979 8.539 -8.438 1 62.47 428 TYR B CA 1
ATOM 7417 C C . TYR B 1 428 ? 1.479 7.512 -7.426 1 62.47 428 TYR B C 1
ATOM 7419 O O . TYR B 1 428 ? 0.351 7.023 -7.531 1 62.47 428 TYR B O 1
ATOM 7427 N N . MET B 1 429 ? 2.412 7.086 -6.637 1 73.56 429 MET B N 1
ATOM 7428 C CA . MET B 1 429 ? 2.135 6.219 -5.496 1 73.56 429 MET B CA 1
ATOM 7429 C C . MET B 1 429 ? 2.756 6.781 -4.223 1 73.56 429 MET B C 1
ATOM 7431 O O . MET B 1 429 ? 3.889 7.266 -4.238 1 73.56 429 MET B O 1
ATOM 7435 N N . THR B 1 430 ? 1.93 6.895 -3.219 1 73.75 430 THR B N 1
ATOM 7436 C CA . THR B 1 430 ? 2.502 7.301 -1.94 1 73.75 430 THR B CA 1
ATOM 7437 C C . THR B 1 430 ? 3.648 6.375 -1.541 1 73.75 430 THR B C 1
ATOM 7439 O O . THR B 1 430 ? 3.713 5.23 -1.993 1 73.75 430 THR B O 1
ATOM 7442 N N . ARG B 1 431 ? 4.504 6.887 -0.779 1 74.88 431 ARG B N 1
ATOM 7443 C CA . ARG B 1 431 ? 5.656 6.109 -0.336 1 74.88 431 ARG B CA 1
ATOM 7444 C C . ARG B 1 431 ? 5.215 4.852 0.409 1 74.88 431 ARG B C 1
ATOM 7446 O O . ARG B 1 431 ? 5.75 3.768 0.176 1 74.88 431 ARG B O 1
ATOM 7453 N N . SER B 1 432 ? 4.262 5.02 1.212 1 78.69 432 SER B N 1
ATOM 7454 C CA . SER B 1 432 ? 3.807 3.898 2.027 1 78.69 432 SER B CA 1
ATOM 7455 C C . SER B 1 432 ? 3.17 2.811 1.169 1 78.69 432 SER B C 1
ATOM 7457 O O . SER B 1 432 ? 3.414 1.621 1.382 1 78.69 432 SER B O 1
ATOM 7459 N N . ALA B 1 433 ? 2.369 3.24 0.227 1 86.25 433 ALA B N 1
ATOM 7460 C CA . ALA B 1 433 ? 1.719 2.279 -0.66 1 86.25 433 ALA B CA 1
ATOM 7461 C C . ALA B 1 433 ? 2.742 1.549 -1.524 1 86.25 433 ALA B C 1
ATOM 7463 O O . ALA B 1 433 ? 2.637 0.338 -1.733 1 86.25 433 ALA B O 1
ATOM 7464 N N . GLY B 1 434 ? 3.713 2.297 -2.008 1 88 434 GLY B N 1
ATOM 7465 C CA . GLY B 1 434 ? 4.77 1.701 -2.811 1 88 434 GLY B CA 1
ATOM 7466 C C . GLY B 1 434 ? 5.613 0.705 -2.039 1 88 434 GLY B C 1
ATOM 7467 O O . GLY B 1 434 ? 5.926 -0.376 -2.545 1 88 434 GLY B O 1
ATOM 7468 N N . LEU B 1 435 ? 5.973 1.066 -0.866 1 87.19 435 LEU B N 1
ATOM 7469 C CA . LEU B 1 435 ? 6.758 0.174 -0.021 1 87.19 435 LEU B CA 1
ATOM 7470 C C . LEU B 1 435 ? 5.977 -1.098 0.298 1 87.19 435 LEU B C 1
ATOM 7472 O O . LEU B 1 435 ? 6.551 -2.188 0.341 1 87.19 435 LEU B O 1
ATOM 7476 N N . MET B 1 436 ? 4.699 -0.925 0.511 1 90.88 436 MET B N 1
ATOM 7477 C CA . MET B 1 436 ? 3.854 -2.072 0.827 1 90.88 436 MET B CA 1
ATOM 7478 C C . MET B 1 436 ? 3.812 -3.057 -0.337 1 90.88 436 MET B C 1
ATOM 7480 O O . MET B 1 436 ? 3.963 -4.266 -0.141 1 90.88 436 MET B O 1
ATOM 7484 N N . LEU B 1 437 ? 3.613 -2.582 -1.537 1 93.69 437 LEU B N 1
ATOM 7485 C CA . LEU B 1 437 ? 3.533 -3.441 -2.713 1 93.69 437 LEU B CA 1
ATOM 7486 C C . LEU B 1 437 ? 4.875 -4.109 -2.992 1 93.69 437 LEU B C 1
ATOM 7488 O O . LEU B 1 437 ? 4.922 -5.281 -3.369 1 93.69 437 LEU B O 1
ATOM 7492 N N . ARG B 1 438 ? 5.891 -3.346 -2.855 1 92.5 438 ARG B N 1
ATOM 7493 C CA . ARG B 1 438 ? 7.23 -3.883 -3.078 1 92.5 438 ARG B CA 1
ATOM 7494 C C . ARG B 1 438 ? 7.543 -5 -2.09 1 92.5 438 ARG B C 1
ATOM 7496 O O . ARG B 1 438 ? 8.055 -6.051 -2.477 1 92.5 438 ARG B O 1
ATOM 7503 N N . GLU B 1 439 ? 7.242 -4.734 -0.858 1 93.38 439 GLU B N 1
ATOM 7504 C CA . GLU B 1 439 ? 7.504 -5.73 0.175 1 93.38 439 GLU B CA 1
ATOM 7505 C C . GLU B 1 439 ? 6.637 -6.969 -0.021 1 93.38 439 GLU B C 1
ATOM 7507 O O . GLU B 1 439 ? 7.09 -8.094 0.2 1 93.38 439 GLU B O 1
ATOM 7512 N N . LEU B 1 440 ? 5.395 -6.742 -0.353 1 96.12 440 LEU B N 1
ATOM 7513 C CA . LEU B 1 440 ? 4.504 -7.867 -0.623 1 96.12 440 LEU B CA 1
ATOM 7514 C C . LEU B 1 440 ? 5.039 -8.727 -1.763 1 96.12 440 LEU B C 1
ATOM 7516 O O . LEU B 1 440 ? 5.109 -9.953 -1.643 1 96.12 440 LEU B O 1
ATOM 7520 N N . GLY B 1 441 ? 5.402 -8.078 -2.863 1 96.62 441 GLY B N 1
ATOM 7521 C CA . GLY B 1 441 ? 5.953 -8.797 -3.998 1 96.62 441 GLY B CA 1
ATOM 7522 C C . GLY B 1 441 ? 7.223 -9.562 -3.662 1 96.62 441 GLY B C 1
ATOM 7523 O O . GLY B 1 441 ? 7.359 -10.734 -4.004 1 96.62 441 GLY B O 1
ATOM 7524 N N . LEU B 1 442 ? 8.117 -8.914 -2.992 1 95 442 LEU B N 1
ATOM 7525 C CA . LEU B 1 442 ? 9.391 -9.523 -2.645 1 95 442 LEU B CA 1
ATOM 7526 C C . LEU B 1 442 ? 9.195 -10.695 -1.682 1 95 442 LEU B C 1
ATOM 7528 O O . LEU B 1 442 ? 9.859 -11.727 -1.808 1 95 442 LEU B O 1
ATOM 7532 N N . ALA B 1 443 ? 8.344 -10.539 -0.69 1 96.44 443 ALA B N 1
ATOM 7533 C CA . ALA B 1 443 ? 8.078 -11.602 0.273 1 96.44 443 ALA B CA 1
ATOM 7534 C C . ALA B 1 443 ? 7.496 -12.836 -0.418 1 96.44 443 ALA B C 1
ATOM 7536 O O . ALA B 1 443 ? 7.902 -13.961 -0.133 1 96.44 443 ALA B O 1
ATOM 7537 N N . LEU B 1 444 ? 6.547 -12.617 -1.305 1 97.5 444 LEU B N 1
ATOM 7538 C CA . LEU B 1 444 ? 5.961 -13.727 -2.047 1 97.5 444 LEU B CA 1
ATOM 7539 C C . LEU B 1 444 ? 7.016 -14.422 -2.904 1 97.5 444 LEU B C 1
ATOM 7541 O O . LEU B 1 444 ? 7.094 -15.648 -2.926 1 97.5 444 LEU B O 1
ATOM 7545 N N . TYR B 1 445 ? 7.801 -13.664 -3.557 1 96.25 445 TYR B N 1
ATOM 7546 C CA . TYR B 1 445 ? 8.852 -14.18 -4.426 1 96.25 445 TYR B CA 1
ATOM 7547 C C . TYR B 1 445 ? 9.844 -15.031 -3.635 1 96.25 445 TYR B C 1
ATOM 7549 O O . TYR B 1 445 ? 10.055 -16.203 -3.949 1 96.25 445 TYR B O 1
ATOM 7557 N N . LEU B 1 446 ? 10.375 -14.469 -2.59 1 95.19 446 LEU B N 1
ATOM 7558 C CA . LEU B 1 446 ? 11.406 -15.141 -1.801 1 95.19 446 LEU B CA 1
ATOM 7559 C C . LEU B 1 446 ? 10.836 -16.344 -1.068 1 95.19 446 LEU B C 1
ATOM 7561 O O . LEU B 1 446 ? 11.523 -17.359 -0.896 1 95.19 446 LEU B O 1
ATOM 7565 N N . GLY B 1 447 ? 9.602 -16.188 -0.566 1 96.5 447 GLY B N 1
ATOM 7566 C CA . GLY B 1 447 ? 8.961 -17.328 0.08 1 96.5 447 GLY B CA 1
ATOM 7567 C C . GLY B 1 447 ? 8.805 -18.516 -0.838 1 96.5 447 GLY B C 1
ATOM 7568 O O . GLY B 1 447 ? 9.109 -19.656 -0.448 1 96.5 447 GLY B O 1
ATOM 7569 N N . CYS B 1 448 ? 8.328 -18.281 -2.068 1 96.31 448 CYS B N 1
ATOM 7570 C CA . CYS B 1 448 ? 8.156 -19.344 -3.045 1 96.31 448 CYS B CA 1
ATOM 7571 C C . CYS B 1 448 ? 9.5 -19.938 -3.459 1 96.31 448 CYS B C 1
ATOM 7573 O O . CYS B 1 448 ? 9.641 -21.156 -3.574 1 96.31 448 CYS B O 1
ATOM 7575 N N . LEU B 1 449 ? 10.43 -19.062 -3.646 1 93 449 LEU B N 1
ATOM 7576 C CA . LEU B 1 449 ? 11.758 -19.484 -4.047 1 93 449 LEU B CA 1
ATOM 7577 C C . LEU B 1 449 ? 12.383 -20.391 -2.984 1 93 449 LEU B C 1
ATOM 7579 O O . LEU B 1 449 ? 12.977 -21.422 -3.307 1 93 449 LEU B O 1
ATOM 7583 N N . GLY B 1 450 ? 12.305 -19.969 -1.766 1 94.19 450 GLY B N 1
ATOM 7584 C CA . GLY B 1 450 ? 12.82 -20.766 -0.665 1 94.19 450 GLY B CA 1
ATOM 7585 C C . GLY B 1 450 ? 12.141 -22.125 -0.536 1 94.19 450 GLY B C 1
ATOM 7586 O O . GLY B 1 450 ? 12.812 -23.141 -0.373 1 94.19 450 GLY B O 1
ATOM 7587 N N . LEU B 1 451 ? 10.812 -22.078 -0.592 1 95.38 451 LEU B N 1
ATOM 7588 C CA . LEU B 1 451 ? 10.039 -23.312 -0.479 1 95.38 451 LEU B CA 1
ATOM 7589 C C . LEU B 1 451 ? 10.469 -24.312 -1.541 1 95.38 451 LEU B C 1
ATOM 7591 O O . LEU B 1 451 ? 10.602 -25.516 -1.254 1 95.38 451 LEU B O 1
ATOM 7595 N N . GLU B 1 452 ? 10.688 -23.844 -2.736 1 91.81 452 GLU B N 1
ATOM 7596 C CA . GLU B 1 452 ? 11.102 -24.688 -3.846 1 91.81 452 GLU B CA 1
ATOM 7597 C C . GLU B 1 452 ? 12.516 -25.219 -3.643 1 91.81 452 GLU B C 1
ATOM 7599 O O . GLU B 1 452 ? 12.812 -26.375 -3.961 1 91.81 452 GLU B O 1
ATOM 7604 N N . ALA B 1 453 ? 13.367 -24.469 -3.098 1 88.88 453 ALA B N 1
ATOM 7605 C CA . ALA B 1 453 ? 14.781 -24.797 -2.926 1 88.88 453 ALA B CA 1
ATOM 7606 C C . ALA B 1 453 ? 14.992 -25.688 -1.7 1 88.88 453 ALA B C 1
ATOM 7608 O O . ALA B 1 453 ? 16.031 -26.328 -1.566 1 88.88 453 ALA B O 1
ATOM 7609 N N . GLY B 1 454 ? 14.047 -25.672 -0.759 1 88.25 454 GLY B N 1
ATOM 7610 C CA . GLY B 1 454 ? 14.203 -26.328 0.531 1 88.25 454 GLY B CA 1
ATOM 7611 C C . GLY B 1 454 ? 14.5 -27.797 0.417 1 88.25 454 GLY B C 1
ATOM 7612 O O . GLY B 1 454 ? 15.211 -28.359 1.257 1 88.25 454 GLY B O 1
ATOM 7613 N N . GLY B 1 455 ? 13.977 -28.484 -0.539 1 81.38 455 GLY B N 1
ATOM 7614 C CA . GLY B 1 455 ? 14.188 -29.906 -0.663 1 81.38 455 GLY B CA 1
ATOM 7615 C C . GLY B 1 455 ? 15.648 -30.281 -0.831 1 81.38 455 GLY B C 1
ATOM 7616 O O . GLY B 1 455 ? 16.094 -31.297 -0.281 1 81.38 455 GLY B O 1
ATOM 7617 N N . GLN B 1 456 ? 16.422 -29.391 -1.455 1 80 456 GLN B N 1
ATOM 7618 C CA . GLN B 1 456 ? 17.797 -29.734 -1.777 1 80 456 GLN B CA 1
ATOM 7619 C C . GLN B 1 456 ? 18.781 -28.891 -0.984 1 80 456 GLN B C 1
ATOM 7621 O O . GLN B 1 456 ? 20 -29.078 -1.078 1 80 456 GLN B O 1
ATOM 7626 N N . PHE B 1 457 ? 18.344 -28.016 -0.196 1 81.94 457 PHE B N 1
ATOM 7627 C CA . PHE B 1 457 ? 19.219 -27.016 0.41 1 81.94 457 PHE B CA 1
ATOM 7628 C C . PHE B 1 457 ? 20.203 -27.656 1.377 1 81.94 457 PHE B C 1
ATOM 7630 O O . PHE B 1 457 ? 21.406 -27.469 1.248 1 81.94 457 PHE B O 1
ATOM 7637 N N . PHE B 1 458 ? 19.766 -28.469 2.244 1 81 458 PHE B N 1
ATOM 7638 C CA . PHE B 1 458 ? 20.641 -29 3.287 1 81 458 PHE B CA 1
ATOM 7639 C C . PHE B 1 458 ? 21.594 -30.047 2.721 1 81 458 PHE B C 1
ATOM 7641 O O . PHE B 1 458 ? 22.719 -30.188 3.203 1 81 458 PHE B O 1
ATOM 7648 N N . GLU B 1 459 ? 21.141 -30.656 1.727 1 79.06 459 GLU B N 1
ATOM 7649 C CA . GLU B 1 459 ? 22.016 -31.609 1.074 1 79.06 459 GLU B CA 1
ATOM 7650 C C . GLU B 1 459 ? 23.172 -30.906 0.366 1 79.06 459 GLU B C 1
ATOM 7652 O O . GLU B 1 459 ? 24.281 -31.453 0.277 1 79.06 459 GLU B O 1
ATOM 7657 N N . THR B 1 460 ? 22.891 -29.75 -0.012 1 73.69 460 THR B N 1
ATOM 7658 C CA . THR B 1 460 ? 23.891 -28.984 -0.743 1 73.69 460 THR B CA 1
ATOM 7659 C C . THR B 1 460 ? 24.797 -28.219 0.22 1 73.69 460 THR B C 1
ATOM 7661 O O . THR B 1 460 ? 26.016 -28.188 0.034 1 73.69 460 THR B O 1
ATOM 7664 N N . VAL B 1 461 ? 24.281 -27.609 1.231 1 73.38 461 VAL B N 1
ATOM 7665 C CA . VAL B 1 461 ? 25.016 -26.703 2.113 1 73.38 461 VAL B CA 1
ATOM 7666 C C . VAL B 1 461 ? 25.938 -27.516 3.023 1 73.38 461 VAL B C 1
ATOM 7668 O O . VAL B 1 461 ? 27.047 -27.062 3.34 1 73.38 461 VAL B O 1
ATOM 7671 N N . ILE B 1 462 ? 25.453 -28.609 3.396 1 75.12 462 ILE B N 1
ATOM 7672 C CA . ILE B 1 462 ? 26.25 -29.406 4.324 1 75.12 462 ILE B CA 1
ATOM 7673 C C . ILE B 1 462 ? 27.359 -30.125 3.561 1 75.12 462 ILE B C 1
ATOM 7675 O O . ILE B 1 462 ? 28.391 -30.484 4.141 1 75.12 462 ILE B O 1
ATOM 7679 N N . ARG B 1 463 ? 27.359 -30.078 2.352 1 78.44 463 ARG B N 1
ATOM 7680 C CA . ARG B 1 463 ? 28.422 -30.672 1.557 1 78.44 463 ARG B CA 1
ATOM 7681 C C . ARG B 1 463 ? 29.578 -29.719 1.376 1 78.44 463 ARG B C 1
ATOM 7683 O O . ARG B 1 463 ? 29.438 -28.5 1.545 1 78.44 463 ARG B O 1
ATOM 7690 N N . PRO B 1 464 ? 30.688 -30.281 1.277 1 77.19 464 PRO B N 1
ATOM 7691 C CA . PRO B 1 464 ? 31.875 -29.469 1.069 1 77.19 464 PRO B CA 1
ATOM 7692 C C . PRO B 1 464 ? 31.688 -28.406 -0.021 1 77.19 464 PRO B C 1
ATOM 7694 O O . PRO B 1 464 ? 32.25 -27.328 0.06 1 77.19 464 PRO B O 1
ATOM 7697 N N . GLU B 1 465 ? 30.844 -28.656 -0.859 1 83.56 465 GLU B N 1
ATOM 7698 C CA . GLU B 1 465 ? 30.562 -27.703 -1.931 1 83.56 465 GLU B CA 1
ATOM 7699 C C . GLU B 1 465 ? 29.891 -26.438 -1.389 1 83.56 465 GLU B C 1
ATOM 7701 O O . GLU B 1 465 ? 30.172 -25.344 -1.863 1 83.56 465 GLU B O 1
ATOM 7706 N N . GLY B 1 466 ? 29.125 -26.656 -0.397 1 86.06 466 GLY B N 1
ATOM 7707 C CA . GLY B 1 466 ? 28.453 -25.516 0.218 1 86.06 466 GLY B CA 1
ATOM 7708 C C . GLY B 1 466 ? 29.406 -24.578 0.917 1 86.06 466 GLY B C 1
ATOM 7709 O O . GLY B 1 466 ? 29.266 -23.359 0.811 1 86.06 466 GLY B O 1
ATOM 7710 N N . LEU B 1 467 ? 30.312 -25.141 1.584 1 88.31 467 LEU B N 1
ATOM 7711 C CA . LEU B 1 467 ? 31.312 -24.328 2.271 1 88.31 467 LEU B CA 1
ATOM 7712 C C . LEU B 1 467 ? 32.156 -23.562 1.271 1 88.31 467 LEU B C 1
ATOM 7714 O O . LEU B 1 467 ? 32.594 -22.422 1.535 1 88.31 467 LEU B O 1
ATOM 7718 N N . MET B 1 468 ? 32.438 -24.219 0.225 1 93.06 468 MET B N 1
ATOM 7719 C CA . MET B 1 468 ? 33.188 -23.547 -0.834 1 93.06 468 MET B CA 1
ATOM 7720 C C . MET B 1 468 ? 32.406 -22.344 -1.372 1 93.06 468 MET B C 1
ATOM 7722 O O . MET B 1 468 ? 32.969 -21.281 -1.607 1 93.06 468 MET B O 1
ATOM 7726 N N . TRP B 1 469 ? 31.094 -22.547 -1.592 1 94.5 469 TRP B N 1
ATOM 7727 C CA . TRP B 1 469 ? 30.25 -21.469 -2.078 1 94.5 469 TRP B CA 1
ATOM 7728 C C . TRP B 1 469 ? 30.25 -20.297 -1.104 1 94.5 469 TRP B C 1
ATOM 7730 O O . TRP B 1 469 ? 30.297 -19.125 -1.52 1 94.5 469 TRP B O 1
ATOM 7740 N N . VAL B 1 470 ? 30.219 -20.625 0.179 1 94.06 470 VAL B N 1
ATOM 7741 C CA . VAL B 1 470 ? 30.219 -19.594 1.213 1 94.06 470 VAL B CA 1
ATOM 7742 C C . VAL B 1 470 ? 31.516 -18.781 1.149 1 94.06 470 VAL B C 1
ATOM 7744 O O . VAL B 1 470 ? 31.484 -17.562 1.215 1 94.06 470 VAL B O 1
ATOM 7747 N N . GLY B 1 471 ? 32.594 -19.484 1.085 1 94.75 471 GLY B N 1
ATOM 7748 C CA . GLY B 1 471 ? 33.906 -18.812 0.978 1 94.75 471 GLY B CA 1
ATOM 7749 C C . GLY B 1 471 ? 34.031 -17.953 -0.268 1 94.75 471 GLY B C 1
ATOM 7750 O O . GLY B 1 471 ? 34.5 -16.828 -0.203 1 94.75 471 GLY B O 1
ATOM 7751 N N . ILE B 1 472 ? 33.594 -18.516 -1.371 1 96.69 472 ILE B N 1
ATOM 7752 C CA . ILE B 1 472 ? 33.656 -17.797 -2.641 1 96.69 472 ILE B CA 1
ATOM 7753 C C . ILE B 1 472 ? 32.781 -16.531 -2.545 1 96.69 472 ILE B C 1
ATOM 7755 O O . ILE B 1 472 ? 33.188 -15.453 -2.949 1 96.69 472 ILE B O 1
ATOM 7759 N N . GLY B 1 473 ? 31.547 -16.734 -2.025 1 97.31 473 GLY B N 1
ATOM 7760 C CA . GLY B 1 473 ? 30.641 -15.602 -1.858 1 97.31 473 GLY B CA 1
ATOM 7761 C C . GLY B 1 473 ? 31.219 -14.5 -1 1 97.31 473 GLY B C 1
ATOM 7762 O O . GLY B 1 473 ? 31.094 -13.312 -1.326 1 97.31 473 GLY B O 1
ATOM 7763 N N . PHE B 1 474 ? 31.844 -14.93 0.051 1 97.44 474 PHE B N 1
ATOM 7764 C CA . PHE B 1 474 ? 32.469 -13.961 0.941 1 97.44 474 PHE B CA 1
ATOM 7765 C C . PHE B 1 474 ? 33.562 -13.18 0.212 1 97.44 474 PHE B C 1
ATOM 7767 O O . PHE B 1 474 ? 33.656 -11.961 0.346 1 97.44 474 PHE B O 1
ATOM 7774 N N . ALA B 1 475 ? 34.312 -13.852 -0.515 1 97.81 475 ALA B N 1
ATOM 7775 C CA . ALA B 1 475 ? 35.375 -13.211 -1.283 1 97.81 475 ALA B CA 1
ATOM 7776 C C . ALA B 1 475 ? 34.812 -12.242 -2.312 1 97.81 475 ALA B C 1
ATOM 7778 O O . ALA B 1 475 ? 35.344 -11.148 -2.51 1 97.81 475 ALA B O 1
ATOM 7779 N N . ILE B 1 476 ? 33.781 -12.664 -2.932 1 97.94 476 ILE B N 1
ATOM 7780 C CA . ILE B 1 476 ? 33.125 -11.852 -3.969 1 97.94 476 ILE B CA 1
ATOM 7781 C C . ILE B 1 476 ? 32.562 -10.578 -3.354 1 97.94 476 ILE B C 1
ATOM 7783 O O . ILE B 1 476 ? 32.562 -9.523 -3.994 1 97.94 476 ILE B O 1
ATOM 7787 N N . THR B 1 477 ? 32.125 -10.656 -2.135 1 97.88 477 THR B N 1
ATOM 7788 C CA . THR B 1 477 ? 31.609 -9.492 -1.442 1 97.88 477 THR B CA 1
ATOM 7789 C C . THR B 1 477 ? 32.75 -8.547 -1.03 1 97.88 477 THR B C 1
ATOM 7791 O O . THR B 1 477 ? 32.719 -7.359 -1.354 1 97.88 477 THR B O 1
ATOM 7794 N N . VAL B 1 478 ? 33.781 -9.062 -0.444 1 97.94 478 VAL B N 1
ATOM 7795 C CA . VAL B 1 478 ? 34.75 -8.273 0.289 1 97.94 478 VAL B CA 1
ATOM 7796 C C . VAL B 1 478 ? 35.812 -7.746 -0.673 1 97.94 478 VAL B C 1
ATOM 7798 O O . VAL B 1 478 ? 36.188 -6.57 -0.62 1 97.94 478 VAL B O 1
ATOM 7801 N N . VAL B 1 479 ? 36.25 -8.516 -1.562 1 97.88 479 VAL B N 1
ATOM 7802 C CA . VAL B 1 479 ? 37.438 -8.203 -2.363 1 97.88 479 VAL B CA 1
ATOM 7803 C C . VAL B 1 479 ? 37.125 -7.008 -3.27 1 97.88 479 VAL B C 1
ATOM 7805 O O . VAL B 1 479 ? 37.875 -6.023 -3.266 1 97.88 479 VAL B O 1
ATOM 7808 N N . PRO B 1 480 ? 36.094 -7.055 -4.055 1 97.94 480 PRO B N 1
ATOM 7809 C CA . PRO B 1 480 ? 35.844 -5.891 -4.902 1 97.94 480 PRO B CA 1
ATOM 7810 C C . PRO B 1 480 ? 35.594 -4.617 -4.102 1 97.94 480 PRO B C 1
ATOM 7812 O O . PRO B 1 480 ? 36 -3.533 -4.508 1 97.94 480 PRO B O 1
ATOM 7815 N N . VAL B 1 481 ? 34.875 -4.742 -3.01 1 98 481 VAL B N 1
ATOM 7816 C CA . VAL B 1 481 ? 34.531 -3.605 -2.156 1 98 481 VAL B CA 1
ATOM 7817 C C . VAL B 1 481 ? 35.812 -2.988 -1.606 1 98 481 VAL B C 1
ATOM 7819 O O . VAL B 1 481 ? 35.969 -1.766 -1.617 1 98 481 VAL B O 1
ATOM 7822 N N . LEU B 1 482 ? 36.75 -3.816 -1.204 1 97.75 482 LEU B N 1
ATOM 7823 C CA . LEU B 1 482 ? 38.031 -3.33 -0.663 1 97.75 482 LEU B CA 1
ATOM 7824 C C . LEU B 1 482 ? 38.875 -2.717 -1.761 1 97.75 482 LEU B C 1
ATOM 7826 O O . LEU B 1 482 ? 39.469 -1.648 -1.573 1 97.75 482 LEU B O 1
ATOM 7830 N N . ILE B 1 483 ? 38.969 -3.371 -2.9 1 97.69 483 ILE B N 1
ATOM 7831 C CA . ILE B 1 483 ? 39.812 -2.906 -3.99 1 97.69 483 ILE B CA 1
ATOM 7832 C C . ILE B 1 483 ? 39.344 -1.529 -4.457 1 97.69 483 ILE B C 1
ATOM 7834 O O . ILE B 1 483 ? 40.125 -0.578 -4.484 1 97.69 483 ILE B O 1
ATOM 7838 N N . VAL B 1 484 ? 38.125 -1.406 -4.785 1 97.94 484 VAL B N 1
ATOM 7839 C CA . VAL B 1 484 ? 37.594 -0.153 -5.328 1 97.94 484 VAL B CA 1
ATOM 7840 C C . VAL B 1 484 ? 37.531 0.902 -4.227 1 97.94 484 VAL B C 1
ATOM 7842 O O . VAL B 1 484 ? 37.844 2.072 -4.461 1 97.94 484 VAL B O 1
ATOM 7845 N N . GLY B 1 485 ? 37.125 0.486 -3.037 1 97.38 485 GLY B N 1
ATOM 7846 C CA . GLY B 1 485 ? 37.094 1.413 -1.916 1 97.38 485 GLY B CA 1
ATOM 7847 C C . GLY B 1 485 ? 38.469 2.033 -1.64 1 97.38 485 GLY B C 1
ATOM 7848 O O . GLY B 1 485 ? 38.562 3.24 -1.409 1 97.38 485 GLY B O 1
ATOM 7849 N N . LEU B 1 486 ? 39.469 1.237 -1.688 1 96.94 486 LEU B N 1
ATOM 7850 C CA . LEU B 1 486 ? 40.844 1.721 -1.426 1 96.94 486 LEU B CA 1
ATOM 7851 C C . LEU B 1 486 ? 41.312 2.633 -2.551 1 96.94 486 LEU B C 1
ATOM 7853 O O . LEU B 1 486 ? 42 3.617 -2.301 1 96.94 486 LEU B O 1
ATOM 7857 N N . VAL B 1 487 ? 40.938 2.338 -3.738 1 97.19 487 VAL B N 1
ATOM 7858 C CA . VAL B 1 487 ? 41.312 3.186 -4.867 1 97.19 487 VAL B CA 1
ATOM 7859 C C . VAL B 1 487 ? 40.656 4.555 -4.73 1 97.19 487 VAL B C 1
ATOM 7861 O O . VAL B 1 487 ? 41.281 5.586 -4.965 1 97.19 487 VAL B O 1
ATOM 7864 N N . ILE B 1 488 ? 39.344 4.551 -4.395 1 96.31 488 ILE B N 1
ATOM 7865 C CA . ILE B 1 488 ? 38.656 5.816 -4.207 1 96.31 488 ILE B CA 1
ATOM 7866 C C . ILE B 1 488 ? 39.312 6.609 -3.082 1 96.31 488 ILE B C 1
ATOM 7868 O O . ILE B 1 488 ? 39.531 7.82 -3.205 1 96.31 488 ILE B O 1
ATOM 7872 N N . LEU B 1 489 ? 39.625 5.883 -2.02 1 95.12 489 LEU B N 1
ATOM 7873 C CA . LEU B 1 489 ? 40.25 6.527 -0.86 1 95.12 489 LEU B CA 1
ATOM 7874 C C . LEU B 1 489 ? 41.562 7.184 -1.235 1 95.12 489 LEU B C 1
ATOM 7876 O O . LEU B 1 489 ? 41.875 8.273 -0.747 1 95.12 489 LEU B O 1
ATOM 7880 N N . LYS B 1 490 ? 42.25 6.602 -2.047 1 93.88 490 LYS B N 1
ATOM 7881 C CA . LYS B 1 490 ? 43.562 7.094 -2.451 1 93.88 490 LYS B CA 1
ATOM 7882 C C . LYS B 1 490 ? 43.438 8.336 -3.322 1 93.88 490 LYS B C 1
ATOM 7884 O O . LYS B 1 490 ? 44.375 9.148 -3.395 1 93.88 490 LYS B O 1
ATOM 7889 N N . THR B 1 491 ? 42.375 8.5 -3.998 1 91.69 491 THR B N 1
ATOM 7890 C CA . THR B 1 491 ? 42.188 9.688 -4.816 1 91.69 491 THR B CA 1
ATOM 7891 C C . THR B 1 491 ? 42 10.93 -3.943 1 91.69 491 THR B C 1
ATOM 7893 O O . THR B 1 491 ? 42.188 12.055 -4.41 1 91.69 491 THR B O 1
ATOM 7896 N N . LYS B 1 492 ? 41.562 10.875 -2.725 1 86.06 492 LYS B N 1
ATOM 7897 C CA . LYS B 1 492 ? 41.344 11.945 -1.745 1 86.06 492 LYS B CA 1
ATOM 7898 C C . LYS B 1 492 ? 40.312 12.93 -2.219 1 86.06 492 LYS B C 1
ATOM 7900 O O . LYS B 1 492 ? 40.25 14.078 -1.761 1 86.06 492 LYS B O 1
ATOM 7905 N N . LYS B 1 493 ? 39.5 12.445 -3.045 1 86.31 493 LYS B N 1
ATOM 7906 C CA . LYS B 1 493 ? 38.5 13.328 -3.605 1 86.31 493 LYS B CA 1
ATOM 7907 C C . LYS B 1 493 ? 37.188 13.234 -2.812 1 86.31 493 LYS B C 1
ATOM 7909 O O . LYS B 1 493 ? 36.375 14.156 -2.846 1 86.31 493 LYS B O 1
ATOM 7914 N N . TYR B 1 494 ? 37.031 12.125 -2.17 1 89.75 494 TYR B N 1
ATOM 7915 C CA . TYR B 1 494 ? 35.781 11.891 -1.46 1 89.75 494 TYR B CA 1
ATOM 7916 C C . TYR B 1 494 ? 36.031 11.656 0.026 1 89.75 494 TYR B C 1
ATOM 7918 O O . TYR B 1 494 ? 37.094 11.156 0.412 1 89.75 494 TYR B O 1
ATOM 7926 N N . ASP B 1 495 ? 35.125 12.125 0.805 1 89.44 495 ASP B N 1
ATOM 7927 C CA . ASP B 1 495 ? 35.188 11.773 2.221 1 89.44 495 ASP B CA 1
ATOM 7928 C C . ASP B 1 495 ? 34.812 10.312 2.445 1 89.44 495 ASP B C 1
ATOM 7930 O O . ASP B 1 495 ? 34.188 9.688 1.579 1 89.44 495 ASP B O 1
ATOM 7934 N N . PHE B 1 496 ? 35.156 9.789 3.547 1 93.56 496 PHE B N 1
ATOM 7935 C CA . PHE B 1 496 ? 34.938 8.375 3.832 1 93.56 496 PHE B CA 1
ATOM 7936 C C . PHE B 1 496 ? 33.438 8.047 3.844 1 93.56 496 PHE B C 1
ATOM 7938 O O . PHE B 1 496 ? 33.031 6.953 3.443 1 93.56 496 PHE B O 1
ATOM 7945 N N . GLY B 1 497 ? 32.562 8.992 4.324 1 91.31 497 GLY B N 1
ATOM 7946 C CA . GLY B 1 497 ? 31.141 8.797 4.285 1 91.31 497 GLY B CA 1
ATOM 7947 C C . GLY B 1 497 ? 30.594 8.578 2.883 1 91.31 497 GLY B C 1
ATOM 7948 O O . GLY B 1 497 ? 29.797 7.68 2.65 1 91.31 497 GLY B O 1
ATOM 7949 N N . SER B 1 498 ? 31.047 9.359 1.984 1 90.69 498 SER B N 1
ATOM 7950 C CA . SER B 1 498 ? 30.656 9.219 0.585 1 90.69 498 SER B CA 1
ATOM 7951 C C . SER B 1 498 ? 31.125 7.887 0.014 1 90.69 498 SER B C 1
ATOM 7953 O O . SER B 1 498 ? 30.406 7.242 -0.747 1 90.69 498 SER B O 1
ATOM 7955 N N . ILE B 1 499 ? 32.281 7.547 0.389 1 95.69 499 ILE B N 1
ATOM 7956 C CA . ILE B 1 499 ? 32.844 6.277 -0.077 1 95.69 499 ILE B CA 1
ATOM 7957 C C . ILE B 1 499 ? 31.984 5.125 0.419 1 95.69 499 ILE B C 1
ATOM 7959 O O . ILE B 1 499 ? 31.625 4.23 -0.352 1 95.69 499 ILE B O 1
ATOM 7963 N N . CYS B 1 500 ? 31.641 5.184 1.648 1 95.25 500 CYS B N 1
ATOM 7964 C CA . CYS B 1 500 ? 30.781 4.152 2.217 1 95.25 500 CYS B CA 1
ATOM 7965 C C . CYS B 1 500 ? 29.438 4.105 1.504 1 95.25 500 CYS B C 1
ATOM 7967 O O . CYS B 1 500 ? 28.906 3.027 1.246 1 95.25 500 CYS B O 1
ATOM 7969 N N . GLY B 1 501 ? 28.906 5.223 1.201 1 93.44 501 GLY B N 1
ATOM 7970 C CA . GLY B 1 501 ? 27.656 5.277 0.459 1 93.44 501 GLY B CA 1
ATOM 7971 C C . GLY B 1 501 ? 27.75 4.637 -0.914 1 93.44 501 GLY B C 1
ATOM 7972 O O . GLY B 1 501 ? 26.859 3.908 -1.329 1 93.44 501 GLY B O 1
ATOM 7973 N N . ILE B 1 502 ? 28.844 4.926 -1.598 1 94.94 502 ILE B N 1
ATOM 7974 C CA . ILE B 1 502 ? 29.094 4.348 -2.916 1 94.94 502 ILE B CA 1
ATOM 7975 C C . ILE B 1 502 ? 29.141 2.824 -2.809 1 94.94 502 ILE B C 1
ATOM 7977 O O . ILE B 1 502 ? 28.531 2.113 -3.602 1 94.94 502 ILE B O 1
ATOM 7981 N N . LEU B 1 503 ? 29.844 2.367 -1.819 1 97.06 503 LEU B N 1
ATOM 7982 C CA . LEU B 1 503 ? 30.031 0.93 -1.655 1 97.06 503 LEU B CA 1
ATOM 7983 C C . LEU B 1 503 ? 28.734 0.242 -1.277 1 97.06 503 LEU B C 1
ATOM 7985 O O . LEU B 1 503 ? 28.391 -0.796 -1.847 1 97.06 503 LEU B O 1
ATOM 7989 N N . CYS B 1 504 ? 28.047 0.788 -0.368 1 95.25 504 CYS B N 1
ATOM 7990 C CA . CYS B 1 504 ? 26.766 0.228 0.049 1 95.25 504 CYS B CA 1
ATOM 7991 C C . CYS B 1 504 ? 25.766 0.235 -1.103 1 95.25 504 CYS B C 1
ATOM 7993 O O . CYS B 1 504 ? 25.031 -0.738 -1.304 1 95.25 504 CYS B O 1
ATOM 7995 N N . GLY B 1 505 ? 25.719 1.314 -1.797 1 93.5 505 GLY B N 1
ATOM 7996 C CA . GLY B 1 505 ? 24.812 1.425 -2.932 1 93.5 505 GLY B CA 1
ATOM 7997 C C . GLY B 1 505 ? 25.141 0.456 -4.051 1 93.5 505 GLY B C 1
ATOM 7998 O O . GLY B 1 505 ? 24.25 -0.116 -4.668 1 93.5 505 GLY B O 1
ATOM 7999 N N . SER B 1 506 ? 26.422 0.297 -4.312 1 95.31 506 SER B N 1
ATOM 8000 C CA . SER B 1 506 ? 26.875 -0.623 -5.355 1 95.31 506 SER B CA 1
ATOM 8001 C C . SER B 1 506 ? 26.531 -2.066 -5.004 1 95.31 506 SER B C 1
ATOM 8003 O O . SER B 1 506 ? 26.297 -2.889 -5.891 1 95.31 506 SER B O 1
ATOM 8005 N N . MET B 1 507 ? 26.453 -2.352 -3.752 1 95.25 507 MET B N 1
ATOM 8006 C CA . MET B 1 507 ? 26.172 -3.705 -3.279 1 95.25 507 MET B CA 1
ATOM 8007 C C . MET B 1 507 ? 24.703 -3.857 -2.898 1 95.25 507 MET B C 1
ATOM 8009 O O . MET B 1 507 ? 24.297 -4.898 -2.381 1 95.25 507 MET B O 1
ATOM 8013 N N . ALA B 1 508 ? 23.906 -2.83 -3.172 1 90.81 508 ALA B N 1
ATOM 8014 C CA . ALA B 1 508 ? 22.484 -2.83 -2.879 1 90.81 508 ALA B CA 1
ATOM 8015 C C . ALA B 1 508 ? 22.203 -3.309 -1.455 1 90.81 508 ALA B C 1
ATOM 8017 O O . ALA B 1 508 ? 21.359 -4.172 -1.234 1 90.81 508 ALA B O 1
ATOM 8018 N N . ASN B 1 509 ? 22.953 -2.762 -0.514 1 91.69 509 ASN B N 1
ATOM 8019 C CA . ASN B 1 509 ? 22.906 -3.211 0.874 1 91.69 509 ASN B CA 1
ATOM 8020 C C . ASN B 1 509 ? 22.469 -2.088 1.811 1 91.69 509 ASN B C 1
ATOM 8022 O O . ASN B 1 509 ? 23.312 -1.381 2.373 1 91.69 509 ASN B O 1
ATOM 8026 N N . PRO B 1 510 ? 21.219 -1.997 2.121 1 83.5 510 PRO B N 1
ATOM 8027 C CA . PRO B 1 510 ? 20.75 -0.936 3.014 1 83.5 510 PRO B CA 1
ATOM 8028 C C . PRO B 1 510 ? 21.188 -1.141 4.461 1 83.5 510 PRO B C 1
ATOM 8030 O O . PRO B 1 510 ? 21.328 -0.171 5.211 1 83.5 510 PRO B O 1
ATOM 8033 N N . MET B 1 511 ? 21.469 -2.322 4.859 1 84.25 511 MET B N 1
ATOM 8034 C CA . MET B 1 511 ? 21.906 -2.598 6.223 1 84.25 511 MET B CA 1
ATOM 8035 C C . MET B 1 511 ? 23.328 -2.062 6.453 1 84.25 511 MET B C 1
ATOM 8037 O O . MET B 1 511 ? 23.625 -1.526 7.52 1 84.25 511 MET B O 1
ATOM 8041 N N . ALA B 1 512 ? 24.047 -2.266 5.504 1 90.94 512 ALA B N 1
ATOM 8042 C CA . ALA B 1 512 ? 25.391 -1.702 5.598 1 90.94 512 ALA B CA 1
ATOM 8043 C C . ALA B 1 512 ? 25.344 -0.178 5.641 1 90.94 512 ALA B C 1
ATOM 8045 O O . ALA B 1 512 ? 26.172 0.455 6.309 1 90.94 512 ALA B O 1
ATOM 8046 N N . LEU B 1 513 ? 24.422 0.371 4.969 1 89.12 513 LEU B N 1
ATOM 8047 C CA . LEU B 1 513 ? 24.266 1.819 4.988 1 89.12 513 LEU B CA 1
ATOM 8048 C C . LEU B 1 513 ? 23.891 2.305 6.383 1 89.12 513 LEU B C 1
ATOM 8050 O O . LEU B 1 513 ? 24.344 3.363 6.82 1 89.12 513 LEU B O 1
ATOM 8054 N N . THR B 1 514 ? 23.094 1.554 7.039 1 79.12 514 THR B N 1
ATOM 8055 C CA . THR B 1 514 ? 22.719 1.894 8.406 1 79.12 514 THR B CA 1
ATOM 8056 C C . THR B 1 514 ? 23.938 1.93 9.312 1 79.12 514 THR B C 1
ATOM 8058 O O . THR B 1 514 ? 24.094 2.84 10.125 1 79.12 514 THR B O 1
ATOM 8061 N N . TYR B 1 515 ? 24.75 1.021 9.141 1 82.75 515 TYR B N 1
ATOM 8062 C CA . TYR B 1 515 ? 26 1.006 9.883 1 82.75 515 TYR B CA 1
ATOM 8063 C C . TYR B 1 515 ? 26.828 2.254 9.594 1 82.75 515 TYR B C 1
ATOM 8065 O O . TYR B 1 515 ? 27.359 2.881 10.508 1 82.75 515 TYR B O 1
ATOM 8073 N N . ALA B 1 516 ? 26.906 2.594 8.359 1 88.69 516 ALA B N 1
ATOM 8074 C CA . ALA B 1 516 ? 27.656 3.777 7.961 1 88.69 516 ALA B CA 1
ATOM 8075 C C . ALA B 1 516 ? 27.062 5.043 8.57 1 88.69 516 ALA B C 1
ATOM 8077 O O . ALA B 1 516 ? 27.797 5.898 9.078 1 88.69 516 ALA B O 1
ATOM 8078 N N . ASN B 1 517 ? 25.828 5.098 8.547 1 79.62 517 ASN B N 1
ATOM 8079 C CA . ASN B 1 517 ? 25.141 6.27 9.078 1 79.62 517 ASN B CA 1
ATOM 8080 C C . ASN B 1 517 ? 25.281 6.367 10.594 1 79.62 517 ASN B C 1
ATOM 8082 O O . ASN B 1 517 ? 25.312 7.469 11.148 1 79.62 517 ASN B O 1
ATOM 8086 N N . ASP B 1 518 ? 25.422 5.277 11.219 1 76.31 518 ASP B N 1
ATOM 8087 C CA . ASP B 1 518 ? 25.547 5.242 12.672 1 76.31 518 ASP B CA 1
ATOM 8088 C C . ASP B 1 518 ? 26.969 5.578 13.109 1 76.31 518 ASP B C 1
ATOM 8090 O O . ASP B 1 518 ? 27.188 6.062 14.227 1 76.31 518 ASP B O 1
ATOM 8094 N N . THR B 1 519 ? 27.859 5.375 12.266 1 81.38 519 THR B N 1
ATOM 8095 C CA . THR B 1 519 ? 29.25 5.449 12.703 1 81.38 519 THR B CA 1
ATOM 8096 C C . THR B 1 519 ? 29.938 6.668 12.102 1 81.38 519 THR B C 1
ATOM 8098 O O . THR B 1 519 ? 30.984 7.109 12.594 1 81.38 519 THR B O 1
ATOM 8101 N N . ILE B 1 520 ? 29.422 7.117 11.008 1 82.31 520 ILE B N 1
ATOM 8102 C CA . ILE B 1 520 ? 30.031 8.258 10.336 1 82.31 520 ILE B CA 1
ATOM 8103 C C . ILE B 1 520 ? 29.094 9.469 10.422 1 82.31 520 ILE B C 1
ATOM 8105 O O . ILE B 1 520 ? 27.891 9.359 10.141 1 82.31 520 ILE B O 1
ATOM 8109 N N . ASP B 1 521 ? 29.672 10.531 10.766 1 71.88 521 ASP B N 1
ATOM 8110 C CA . ASP B 1 521 ? 28.875 11.742 10.93 1 71.88 521 ASP B CA 1
ATOM 8111 C C . ASP B 1 521 ? 28.484 12.328 9.57 1 71.88 521 ASP B C 1
ATOM 8113 O O . ASP B 1 521 ? 29.266 12.258 8.617 1 71.88 521 ASP B O 1
ATOM 8117 N N . GLY B 1 522 ? 27.297 12.812 9.539 1 66.12 522 GLY B N 1
ATOM 8118 C CA . GLY B 1 522 ? 26.859 13.477 8.328 1 66.12 522 GLY B CA 1
ATOM 8119 C C . GLY B 1 522 ? 25.938 12.609 7.48 1 66.12 522 GLY B C 1
ATOM 8120 O O . GLY B 1 522 ? 25.688 11.453 7.816 1 66.12 522 GLY B O 1
ATOM 8121 N N . ASP B 1 523 ? 25.453 13.125 6.371 1 71.62 523 ASP B N 1
ATOM 8122 C CA . ASP B 1 523 ? 24.484 12.438 5.523 1 71.62 523 ASP B CA 1
ATOM 8123 C C . ASP B 1 523 ? 25.125 12 4.207 1 71.62 523 ASP B C 1
ATOM 8125 O O . ASP B 1 523 ? 24.438 11.5 3.312 1 71.62 523 ASP B O 1
ATOM 8129 N N . THR B 1 524 ? 26.359 12.117 4.121 1 80 524 THR B N 1
ATOM 8130 C CA . THR B 1 524 ? 27.031 11.859 2.857 1 80 524 THR B CA 1
ATOM 8131 C C . THR B 1 524 ? 26.875 10.398 2.445 1 80 524 THR B C 1
ATOM 8133 O O . THR B 1 524 ? 26.734 10.094 1.259 1 80 524 THR B O 1
ATOM 8136 N N . PRO B 1 525 ? 26.922 9.453 3.461 1 87.19 525 PRO B N 1
ATOM 8137 C CA . PRO B 1 525 ? 26.688 8.062 3.049 1 87.19 525 PRO B CA 1
ATOM 8138 C C . PRO B 1 525 ? 25.328 7.859 2.396 1 87.19 525 PRO B C 1
ATOM 8140 O O . PRO B 1 525 ? 25.234 7.215 1.349 1 87.19 525 PRO B O 1
ATOM 8143 N N . SER B 1 526 ? 24.312 8.422 2.941 1 80.62 526 SER B N 1
ATOM 8144 C CA . SER B 1 526 ? 22.953 8.258 2.432 1 80.62 526 SER B CA 1
ATOM 8145 C C . SER B 1 526 ? 22.797 8.906 1.059 1 80.62 526 SER B C 1
ATOM 8147 O O . SER B 1 526 ? 22.141 8.359 0.181 1 80.62 526 SER B O 1
ATOM 8149 N N . ILE B 1 527 ? 23.438 9.992 0.911 1 76.62 527 ILE B N 1
ATOM 8150 C CA . ILE B 1 527 ? 23.359 10.727 -0.347 1 76.62 527 ILE B CA 1
ATOM 8151 C C . ILE B 1 527 ? 24.016 9.93 -1.461 1 76.62 527 ILE B C 1
ATOM 8153 O O . ILE B 1 527 ? 23.438 9.734 -2.529 1 76.62 527 ILE B O 1
ATOM 8157 N N . SER B 1 528 ? 25.188 9.531 -1.198 1 87.25 528 SER B N 1
ATOM 8158 C CA . SER B 1 528 ? 25.922 8.742 -2.191 1 87.25 528 SER B CA 1
ATOM 8159 C C . SER B 1 528 ? 25.203 7.43 -2.49 1 87.25 528 SER B C 1
ATOM 8161 O O . SER B 1 528 ? 25.172 6.984 -3.639 1 87.25 528 SER B O 1
ATOM 8163 N N . TYR B 1 529 ? 24.703 6.832 -1.496 1 89.12 529 TYR B N 1
ATOM 8164 C CA . TYR B 1 529 ? 23.938 5.602 -1.662 1 89.12 529 TYR B CA 1
ATOM 8165 C C . TYR B 1 529 ? 22.766 5.812 -2.605 1 89.12 529 TYR B C 1
ATOM 8167 O O . TYR B 1 529 ? 22.578 5.055 -3.559 1 89.12 529 TYR B O 1
ATOM 8175 N N . ALA B 1 530 ? 22.031 6.855 -2.322 1 79.19 530 ALA B N 1
ATOM 8176 C CA . ALA B 1 530 ? 20.828 7.148 -3.096 1 79.19 530 ALA B CA 1
ATOM 8177 C C . ALA B 1 530 ? 21.172 7.449 -4.551 1 79.19 530 ALA B C 1
ATOM 8179 O O . ALA B 1 530 ? 20.391 7.133 -5.457 1 79.19 530 ALA B O 1
ATOM 8180 N N . THR B 1 531 ? 22.266 7.969 -4.734 1 81.75 531 THR B N 1
ATOM 8181 C CA . THR B 1 531 ? 22.688 8.367 -6.07 1 81.75 531 THR B CA 1
ATOM 8182 C C . THR B 1 531 ? 23.094 7.148 -6.902 1 81.75 531 THR B C 1
ATOM 8184 O O . THR B 1 531 ? 22.781 7.078 -8.094 1 81.75 531 THR B O 1
ATOM 8187 N N . VAL B 1 532 ? 23.688 6.234 -6.289 1 91.81 532 VAL B N 1
ATOM 8188 C CA . VAL B 1 532 ? 24.312 5.184 -7.086 1 91.81 532 VAL B CA 1
ATOM 8189 C C . VAL B 1 532 ? 23.422 3.943 -7.09 1 91.81 532 VAL B C 1
ATOM 8191 O O . VAL B 1 532 ? 23.5 3.113 -7.996 1 91.81 532 VAL B O 1
ATOM 8194 N N . TYR B 1 533 ? 22.562 3.822 -6.16 1 88.44 533 TYR B N 1
ATOM 8195 C CA . TYR B 1 533 ? 21.734 2.637 -5.949 1 88.44 533 TYR B CA 1
ATOM 8196 C C . TYR B 1 533 ? 20.906 2.32 -7.188 1 88.44 533 TYR B C 1
ATOM 8198 O O . TYR B 1 533 ? 20.875 1.177 -7.648 1 88.44 533 TYR B O 1
ATOM 8206 N N . PRO B 1 534 ? 20.25 3.273 -7.836 1 83.88 534 PRO B N 1
ATOM 8207 C CA . PRO B 1 534 ? 19.344 2.979 -8.953 1 83.88 534 PRO B CA 1
ATOM 8208 C C . PRO B 1 534 ? 20.078 2.352 -10.141 1 83.88 534 PRO B C 1
ATOM 8210 O O . PRO B 1 534 ? 19.656 1.301 -10.641 1 83.88 534 PRO B O 1
ATOM 8213 N N . LEU B 1 535 ? 21.094 2.916 -10.484 1 88 535 LEU B N 1
ATOM 8214 C CA . LEU B 1 535 ? 21.844 2.412 -11.641 1 88 535 LEU B CA 1
ATOM 8215 C C . LEU B 1 535 ? 22.469 1.06 -11.328 1 88 535 LEU B C 1
ATOM 8217 O O . LEU B 1 535 ? 22.5 0.17 -12.188 1 88 535 LEU B O 1
ATOM 8221 N N . GLY B 1 536 ? 23 0.947 -10.219 1 90.69 536 GLY B N 1
ATOM 8222 C CA . GLY B 1 536 ? 23.609 -0.314 -9.82 1 90.69 536 GLY B CA 1
ATOM 8223 C C . GLY B 1 536 ? 22.641 -1.481 -9.859 1 90.69 536 GLY B C 1
ATOM 8224 O O . GLY B 1 536 ? 22.984 -2.562 -10.344 1 90.69 536 GLY B O 1
ATOM 8225 N N . MET B 1 537 ? 21.516 -1.268 -9.352 1 87.5 537 MET B N 1
ATOM 8226 C CA . MET B 1 537 ? 20.5 -2.311 -9.336 1 87.5 537 MET B CA 1
ATOM 8227 C C . MET B 1 537 ? 20.141 -2.738 -10.758 1 87.5 537 MET B C 1
ATOM 8229 O O . MET B 1 537 ? 20.016 -3.932 -11.039 1 87.5 537 MET B O 1
ATOM 8233 N N . PHE B 1 538 ? 19.984 -1.84 -11.602 1 88.12 538 PHE B N 1
ATOM 8234 C CA . PHE B 1 538 ? 19.609 -2.086 -12.992 1 88.12 538 PHE B CA 1
ATOM 8235 C C . PHE B 1 538 ? 20.719 -2.854 -13.719 1 88.12 538 PHE B C 1
ATOM 8237 O O . PHE B 1 538 ? 20.438 -3.861 -14.375 1 88.12 538 PHE B O 1
ATOM 8244 N N . VAL B 1 539 ? 21.859 -2.416 -13.586 1 92 539 VAL B N 1
ATOM 8245 C CA . VAL B 1 539 ? 22.984 -2.996 -14.305 1 92 539 VAL B CA 1
ATOM 8246 C C . VAL B 1 539 ? 23.203 -4.434 -13.844 1 92 539 VAL B C 1
ATOM 8248 O O . VAL B 1 539 ? 23.531 -5.309 -14.648 1 92 539 VAL B O 1
ATOM 8251 N N . ARG B 1 540 ? 23.047 -4.734 -12.641 1 93.88 540 ARG B N 1
ATOM 8252 C CA . ARG B 1 540 ? 23.25 -6.082 -12.125 1 93.88 540 ARG B CA 1
ATOM 8253 C C . ARG B 1 540 ? 22.203 -7.043 -12.68 1 93.88 540 ARG B C 1
ATOM 8255 O O . ARG B 1 540 ? 22.484 -8.219 -12.914 1 93.88 540 ARG B O 1
ATOM 8262 N N . VAL B 1 541 ? 21.016 -6.578 -12.773 1 90.06 541 VAL B N 1
ATOM 8263 C CA . VAL B 1 541 ? 19.969 -7.391 -13.367 1 90.06 541 VAL B CA 1
ATOM 8264 C C . VAL B 1 541 ? 20.344 -7.77 -14.797 1 90.06 541 VAL B C 1
ATOM 8266 O O . VAL B 1 541 ? 20.234 -8.938 -15.188 1 90.06 541 VAL B O 1
ATOM 8269 N N . ILE B 1 542 ? 20.859 -6.812 -15.492 1 88.12 542 ILE B N 1
ATOM 8270 C CA . ILE B 1 542 ? 21.25 -7.035 -16.875 1 88.12 542 ILE B CA 1
ATOM 8271 C C . ILE B 1 542 ? 22.453 -7.969 -16.938 1 88.12 542 ILE B C 1
ATOM 8273 O O . ILE B 1 542 ? 22.5 -8.883 -17.766 1 88.12 542 ILE B O 1
ATOM 8277 N N . ILE B 1 543 ? 23.391 -7.754 -16.094 1 92.5 543 ILE B N 1
ATOM 8278 C CA . ILE B 1 543 ? 24.609 -8.555 -16.062 1 92.5 543 ILE B CA 1
ATOM 8279 C C . ILE B 1 543 ? 24.25 -10.016 -15.789 1 92.5 543 ILE B C 1
ATOM 8281 O O . ILE B 1 543 ? 24.797 -10.914 -16.438 1 92.5 543 ILE B O 1
ATOM 8285 N N . ALA B 1 544 ? 23.391 -10.242 -14.836 1 92.31 544 ALA B N 1
ATOM 8286 C CA . ALA B 1 544 ? 22.984 -11.609 -14.5 1 92.31 544 ALA B CA 1
ATOM 8287 C C . ALA B 1 544 ? 22.391 -12.32 -15.711 1 92.31 544 ALA B C 1
ATOM 8289 O O . ALA B 1 544 ? 22.703 -13.492 -15.969 1 92.31 544 ALA B O 1
ATOM 8290 N N . GLN B 1 545 ? 21.641 -11.664 -16.422 1 86.38 545 GLN B N 1
ATOM 8291 C CA . GLN B 1 545 ? 21 -12.227 -17.609 1 86.38 545 GLN B CA 1
ATOM 8292 C C . GLN B 1 545 ? 22.031 -12.477 -18.703 1 86.38 545 GLN B C 1
ATOM 8294 O O . GLN B 1 545 ? 22.016 -13.523 -19.359 1 86.38 545 GLN B O 1
ATOM 8299 N N . VAL B 1 546 ? 22.859 -11.523 -18.906 1 85.19 546 VAL B N 1
ATOM 8300 C CA . VAL B 1 546 ? 23.859 -11.594 -19.969 1 85.19 546 VAL B CA 1
ATOM 8301 C C . VAL B 1 546 ? 24.844 -12.727 -19.688 1 85.19 546 VAL B C 1
ATOM 8303 O O . VAL B 1 546 ? 25.234 -13.461 -20.594 1 85.19 546 VAL B O 1
ATOM 8306 N N . LEU B 1 547 ? 25.219 -12.883 -18.5 1 90.88 547 LEU B N 1
ATOM 8307 C CA . LEU B 1 547 ? 26.156 -13.938 -18.141 1 90.88 547 LEU B CA 1
ATOM 8308 C C . LEU B 1 547 ? 25.578 -15.312 -18.469 1 90.88 547 LEU B C 1
ATOM 8310 O O . LEU B 1 547 ? 26.281 -16.156 -19.031 1 90.88 547 LEU B O 1
ATOM 8314 N N . ILE B 1 548 ? 24.359 -15.523 -18.141 1 89 548 ILE B N 1
ATOM 8315 C CA . ILE B 1 548 ? 23.719 -16.812 -18.375 1 89 548 ILE B CA 1
ATOM 8316 C C . ILE B 1 548 ? 23.516 -17.031 -19.875 1 89 548 ILE B C 1
ATOM 8318 O O . ILE B 1 548 ? 23.828 -18.109 -20.406 1 89 548 ILE B O 1
ATOM 8322 N N . MET B 1 549 ? 23.125 -16.078 -20.531 1 82.31 549 MET B N 1
ATOM 8323 C CA . MET B 1 549 ? 22.766 -16.219 -21.938 1 82.31 549 MET B CA 1
ATOM 8324 C C . MET B 1 549 ? 24 -16.328 -22.812 1 82.31 549 MET B C 1
ATOM 8326 O O . MET B 1 549 ? 23.984 -16.984 -23.859 1 82.31 549 MET B O 1
ATOM 8330 N N . PHE B 1 550 ? 25.031 -15.719 -22.359 1 78.62 550 PHE B N 1
ATOM 8331 C CA . PHE B 1 550 ? 26.219 -15.656 -23.188 1 78.62 550 PHE B CA 1
ATOM 8332 C C . PHE B 1 550 ? 27.188 -16.797 -22.844 1 78.62 550 PHE B C 1
ATOM 8334 O O . PHE B 1 550 ? 27.922 -17.281 -23.703 1 78.62 550 PHE B O 1
ATOM 8341 N N . PHE B 1 551 ? 27.125 -17.203 -21.656 1 79.69 551 PHE B N 1
ATOM 8342 C CA . PHE B 1 551 ? 28.219 -18.078 -21.25 1 79.69 551 PHE B CA 1
ATOM 8343 C C . PHE B 1 551 ? 27.703 -19.453 -20.844 1 79.69 551 PHE B C 1
ATOM 8345 O O . PHE B 1 551 ? 28.484 -20.328 -20.453 1 79.69 551 PHE B O 1
ATOM 8352 N N . VAL B 1 552 ? 26.391 -19.641 -20.875 1 78.75 552 VAL B N 1
ATOM 8353 C CA . VAL B 1 552 ? 25.875 -20.969 -20.609 1 78.75 552 VAL B CA 1
ATOM 8354 C C . VAL B 1 552 ? 25.469 -21.625 -21.938 1 78.75 552 VAL B C 1
ATOM 8356 O O . VAL B 1 552 ? 24.859 -20.984 -22.797 1 78.75 552 VAL B O 1
#